Protein AF-A0A9P1A3X1-F1 (afdb_monomer_lite)

Radius of gyration: 31.45 Å; chains: 1; bounding box: 78×93×71 Å

Sequence (822 aa):
MSAAQVNGYRKKIIKDGIDKILAHDRIDEPCYKTLKKRCQQTLENVKRNEVNEIDNCISPFELAGLTKDSRLKYIGLDTIYNLIQNDEIPISTQKDVFRIADSVCSSVASGTSYPQVLLEKREMAVQMIYCSYYVHGNSLIALIRSCFSFAEIKFWGRVAQSHIDAIAGHVHKRLKEFGTQKEEDVDNEESVEESLEKNLKNVWQWDAFLVARELKEITTMHPSCPENYYWPEFIETLSEHTRILLEDLQETGVPRELLMVGLNDKNVQCNEDYSMSAMQLNGERKKIIKDGIDKILAHERIDEPCYKKLKERCQQTLENVKRNEVNEIDNCISPFELAGLTKDSRLTYIGLYTIHNLIQFDEIPISSQKDVVRIVDSVCGSVSRITSDIHAQNEFLFAVEMINRYYYVHGNSLIVLIRSCFSFAKIKCRGSVARKNINVIADHVHKRLKEFGTQKKKKKKNVDNEESGEESLEKNLKNVWQWDAFLVARELKEITTMNPSCPEESRWPEFIKNLSEHTRILLEDLQETGVPRELLMVGLNDKNVQCNEDYSTPAMQLNGKRKEIIRHGIDKILAHKRIDKPCYKTLKERCQQTLENVKRNEVNQIDNCISSFELAGLTKDSRLKYIGLSTFHELIKNETIPISCQKDVIRVVDSVCSSVASGTSNIQVQFEFLMAVQMIYCYYYVHRDSLIVLIRTCFSFAKTKCWGCLAQSHINQIADQVHTRLKEFGTRKKKNVDNEESGEESLEKNLKNVWQWDAFLVARELNEITTMHPSCPEESLWPEFIEKASENTRILLEDLQETGVPRELLIDGFENKNVNSK

Secondary structure (DSSP, 8-state):
--HHHHHHHHHHHHHHHHHHHHT-TTTTSGGGHHHHHHHHHHHHHHHHT-TTSHHHHHHHHHHHHTSS-HHHHHHHHHHHHHHHHTT-S---SHHHHHHHHHHHHHTS-TTS---HHHHHHHHHHHHHHHHHS---HHHHHHHHHHHHHHHTSTTTHHHHHHHHHHHHHHHHHHHHHHHTS----------S-S-HHHH--SHHHHHHHHHHHHHHHHHHSPPS-TT-TTHHHHHHHHHHHHHHHHHHHHHTT--HHHHHHHTT-TT----GGGS--TTTHHHHHHHHHHHHHHHHHTSTTTTSGGGHHHHHHHHHHHHHHHHT---SHHHHHHHHHHHHTSS-HHHHHHHHHHHHHHHHTT-S---SHHHHHHHHHHHHHTTTT-TT-HHHHHHHHHHHHHHHHHS---THHHHHHHHHHHHHHTSTTTHHHHHHHHHHHHHHHHHHHHHHHHHHHHH-SS----------HHHH--SHHHHHHHHHHHHHHHHHHS----TT-TTHHHHHHHHHHHHHHHHHHHHHTT--HHHHHHHTT-TT----SS----TTTHHHHHHHHHHHHHHHHHTSTTTTSGGGHHHHHHHHHHHHHHHTT-TTSHHHHHHHHHHHHTSS-HHHHHHHHHHHHHHHHTT-S---SHHHHHHHHHHHHHTTTT----HHHHHHHHHHHHHHHHHS---HHHHHHHHHHHHHHHTSTTTHHHHHHHHHHHHHHHHHHHHHHHHHHTTS----------HHHH--SHHHHHHHHHHHHHHHHHH------TT-SHHHHHHHHHHHHHHHHHHHHHTT--HHHHHHHHH-TTTT--

Foldseek 3Di:
DPPVVLLVVLLVLLLVLLVQLVPDPCCPPPVNPVLVVLSVVLNVCSVVSNCLDQCSRQVSLLVLLPDPDLSSVQSSLLSLLVCLVSVSRNDDDLVSLLVSLCSLLSSDDADDDHDPSSVVSSLSSLVSSVVRDDHADPSLLSSLVSLLSQLLPQPCVVSSLVSLLVSLVVLLVVLVVPLPPDDDDDDDPDDPPDALLVLQPDRSLVRLLVSLLSLVVSLPDDRPDPPRPCVVVSSVSSPVSSVSSLVSSVSSVRDNVNSVCSSVDLPPDPPCPVPDPVVVLLVVLLVLLLVLLVQCVPDPCCPPPVNPVLVVLSVVLNVCNVVSNCLALCSRQVSLLSLLLDLDLSSVLSSLQSLLVCLVSVSRNDDDVVSLLVLLCSLLNSLVRCLPPPSSLVSSLSSLVSSLSRHDDFDVSLLSLLVSLVSCLLPDPCVVSSLVSLLSSLVVLLVVLVVVLVVVVVVPDDDDDDDDDDDALVVLCVDRSLVRLLSSLLSLVVSLPPPDPRPDDPCPVVSSVSSPVSSVSSLVSSVSVVRDNVNSVCSSVDPQDDDDDDDDDDDDPLLVQLLVLLLVLLVQCLPDPCCPPPVNVVLVVLSVVLNVCSVVSNCLDLCSRQVSLLSQLQDPDVSSNLSSLLSLLSCLQSVNRNDRDQVSLLVSLCSLLNSCVVPDPDPSNVVSSLSSLQSSLVRDDHAQVSLLSLLVSLLVQCLPPVCVVSSLVSLLVSLVSLLVVLVVVLVVPVVDDDDDDDDDDALVVLCVDRSLVSLLSSLLSLVVSLPDDPPHDPPHCNVVSSVSSPVSSVSSLVSSVSSVRDNVNSVVSNVPPVVVPD

pLDDT: mean 74.88, std 16.47, range [24.09, 97.0]

Structure (mmCIF, N/CA/C/O backbone):
data_AF-A0A9P1A3X1-F1
#
_entry.id   AF-A0A9P1A3X1-F1
#
loop_
_atom_site.group_PDB
_atom_site.id
_atom_site.type_symbol
_atom_site.label_atom_id
_atom_site.label_alt_id
_atom_site.label_comp_id
_atom_site.label_asym_id
_atom_site.label_entity_id
_atom_site.label_seq_id
_atom_site.pdbx_PDB_ins_code
_atom_site.Cartn_x
_atom_site.Cartn_y
_atom_site.Cartn_z
_atom_site.occupancy
_atom_site.B_iso_or_equiv
_atom_site.auth_seq_id
_atom_site.auth_comp_id
_atom_site.auth_asym_id
_atom_site.auth_atom_id
_atom_site.pdbx_PDB_model_num
ATOM 1 N N . MET A 1 1 ? 24.032 46.676 -6.083 1.00 50.12 1 MET A N 1
ATOM 2 C CA . MET A 1 1 ? 24.804 46.161 -7.241 1.00 50.12 1 MET A CA 1
ATOM 3 C C . MET A 1 1 ? 23.946 46.273 -8.490 1.00 50.12 1 MET A C 1
ATOM 5 O O . MET A 1 1 ? 22.733 46.171 -8.365 1.00 50.12 1 MET A O 1
ATOM 9 N N . SER A 1 2 ? 24.520 46.511 -9.674 1.00 46.00 2 SER A N 1
ATOM 10 C CA . SER A 1 2 ? 23.724 46.462 -10.913 1.00 46.00 2 SER A CA 1
ATOM 11 C C . SER A 1 2 ? 23.340 45.011 -11.242 1.00 46.00 2 SER A C 1
ATOM 13 O O . SER A 1 2 ? 24.087 44.088 -10.918 1.00 46.00 2 SER A O 1
ATOM 15 N N . ALA A 1 3 ? 22.203 44.782 -11.909 1.00 55.75 3 ALA A N 1
ATOM 16 C CA . ALA A 1 3 ? 21.744 43.432 -12.278 1.00 55.75 3 ALA A CA 1
ATOM 17 C C . ALA A 1 3 ? 22.785 42.637 -13.102 1.00 55.75 3 ALA A C 1
ATOM 19 O O . ALA A 1 3 ? 22.862 41.412 -13.017 1.00 55.75 3 ALA A O 1
ATOM 20 N N . ALA A 1 4 ? 23.643 43.337 -13.853 1.00 56.69 4 ALA A N 1
ATOM 21 C CA . ALA A 1 4 ? 24.758 42.744 -14.589 1.00 56.69 4 ALA A CA 1
ATOM 22 C C . ALA A 1 4 ? 25.894 42.238 -13.674 1.00 56.69 4 ALA A C 1
ATOM 24 O O . ALA A 1 4 ? 26.536 41.240 -13.997 1.00 56.69 4 ALA A O 1
ATOM 25 N N . GLN A 1 5 ? 26.133 42.893 -12.532 1.00 56.44 5 GLN A N 1
ATOM 26 C CA . GLN A 1 5 ? 27.152 42.494 -11.552 1.00 56.44 5 GLN A CA 1
ATOM 27 C C . GLN A 1 5 ? 26.707 41.278 -10.725 1.00 56.44 5 GLN A C 1
ATOM 29 O O . GLN A 1 5 ? 27.501 40.356 -10.554 1.00 56.44 5 GLN A O 1
ATOM 34 N N . VAL A 1 6 ? 25.438 41.243 -10.301 1.00 59.88 6 VAL A N 1
ATOM 35 C CA . VAL A 1 6 ? 24.799 40.104 -9.600 1.00 59.88 6 VAL A CA 1
ATOM 36 C C . VAL A 1 6 ? 24.856 38.846 -10.482 1.00 59.88 6 VAL A C 1
ATOM 38 O O . VAL A 1 6 ? 25.424 37.817 -10.123 1.00 59.88 6 VAL A O 1
ATOM 41 N N . ASN A 1 7 ? 24.439 38.968 -11.748 1.00 68.81 7 ASN A N 1
ATOM 42 C CA . ASN A 1 7 ? 24.487 37.856 -12.703 1.00 68.81 7 ASN A CA 1
ATOM 43 C C . ASN A 1 7 ? 25.929 37.412 -13.056 1.00 68.81 7 ASN A C 1
ATOM 45 O O . ASN A 1 7 ? 26.152 36.282 -13.486 1.00 68.81 7 ASN A O 1
ATOM 49 N N . GLY A 1 8 ? 26.935 38.277 -12.889 1.00 77.44 8 GLY A N 1
ATOM 50 C CA . GLY A 1 8 ? 28.346 37.910 -13.054 1.00 77.44 8 GLY A CA 1
ATOM 51 C C . GLY A 1 8 ? 28.891 37.088 -11.882 1.00 77.44 8 GLY A C 1
ATOM 52 O O . GLY A 1 8 ? 29.612 36.111 -12.094 1.00 77.44 8 GLY A O 1
ATOM 53 N N . TYR A 1 9 ? 28.519 37.455 -10.655 1.00 83.38 9 TYR A N 1
ATOM 54 C CA . TYR A 1 9 ? 28.990 36.801 -9.435 1.00 83.38 9 TYR A CA 1
ATOM 55 C C . TYR A 1 9 ? 28.346 35.422 -9.241 1.00 83.38 9 TYR A C 1
ATOM 57 O O . TYR A 1 9 ? 29.058 34.433 -9.049 1.00 83.38 9 TYR A O 1
ATOM 65 N N . ARG A 1 10 ? 27.029 35.317 -9.457 1.00 87.94 10 ARG A N 1
ATOM 66 C CA . ARG A 1 10 ? 26.295 34.042 -9.499 1.00 87.94 10 ARG A CA 1
ATOM 67 C C . ARG A 1 10 ? 26.925 33.018 -10.435 1.00 87.94 10 ARG A C 1
ATOM 69 O O . ARG A 1 10 ? 27.200 31.887 -10.043 1.00 87.94 10 ARG A O 1
ATOM 76 N N . LYS A 1 11 ? 27.200 33.422 -11.680 1.00 89.38 11 LYS A N 1
ATOM 77 C CA . LYS A 1 11 ? 27.817 32.549 -12.692 1.00 89.38 11 LYS A CA 1
ATOM 78 C C . LYS A 1 11 ? 29.177 32.043 -12.259 1.00 89.38 11 LYS A C 1
ATOM 80 O O . LYS A 1 11 ? 29.507 30.897 -12.549 1.00 89.38 11 LYS A O 1
ATOM 85 N N . LYS A 1 12 ? 29.956 32.889 -11.584 1.00 92.69 12 LYS A N 1
ATOM 86 C CA . LYS A 1 12 ? 31.260 32.505 -11.057 1.00 92.69 12 LYS A CA 1
ATOM 87 C C . LYS A 1 12 ? 31.113 31.419 -9.992 1.00 92.69 12 LYS A C 1
ATOM 89 O O . LYS A 1 12 ? 31.738 30.377 -10.137 1.00 92.69 12 LYS A O 1
ATOM 94 N N . ILE A 1 13 ? 30.238 31.613 -9.001 1.00 93.12 13 ILE A N 1
ATOM 95 C CA . ILE A 1 13 ? 29.998 30.623 -7.936 1.00 93.12 13 ILE A CA 1
ATOM 96 C C . ILE A 1 13 ? 29.518 29.287 -8.525 1.00 93.12 13 ILE A C 1
ATOM 98 O O . ILE A 1 13 ? 30.076 28.239 -8.201 1.00 93.12 13 ILE A O 1
ATOM 102 N N . ILE A 1 14 ? 28.531 29.321 -9.431 1.00 93.00 14 ILE A N 1
ATOM 103 C CA . ILE A 1 14 ? 27.992 28.113 -10.078 1.00 93.00 14 ILE A CA 1
ATOM 104 C C . ILE A 1 14 ? 29.082 27.397 -10.879 1.00 93.00 14 ILE A C 1
ATOM 106 O O . ILE A 1 14 ? 29.247 26.183 -10.761 1.00 93.00 14 ILE A O 1
ATOM 110 N N . LYS A 1 15 ? 29.839 28.136 -11.696 1.00 94.50 15 LYS A N 1
ATOM 111 C CA . LYS A 1 15 ? 30.902 27.559 -12.517 1.00 94.50 15 LYS A CA 1
ATOM 112 C C . LYS A 1 15 ? 31.989 26.926 -11.648 1.00 94.50 15 LYS A C 1
ATOM 114 O O . LYS A 1 15 ? 32.331 25.775 -11.885 1.00 94.50 15 LYS A O 1
ATOM 119 N N . ASP A 1 16 ? 32.464 27.631 -10.623 1.00 95.62 16 ASP A N 1
ATOM 120 C CA . ASP A 1 16 ? 33.500 27.131 -9.714 1.00 95.62 16 ASP A CA 1
ATOM 121 C C . ASP A 1 16 ? 33.034 25.854 -8.986 1.00 95.62 16 ASP A C 1
ATOM 123 O O . ASP A 1 16 ? 33.806 24.906 -8.828 1.00 95.62 16 ASP A O 1
ATOM 127 N N . GLY A 1 17 ? 31.762 25.793 -8.573 1.00 95.19 17 GLY A N 1
ATOM 128 C CA . GLY A 1 17 ? 31.162 24.596 -7.980 1.00 95.19 17 GLY A CA 1
ATOM 129 C C . GLY A 1 17 ? 31.076 23.420 -8.959 1.00 95.19 17 GLY A C 1
ATOM 130 O O . GLY A 1 17 ? 31.437 22.295 -8.610 1.00 95.19 17 GLY A O 1
ATOM 131 N N . ILE A 1 18 ? 30.644 23.664 -10.200 1.00 96.62 18 ILE A N 1
ATOM 132 C CA . ILE A 1 18 ? 30.558 22.616 -11.226 1.00 96.62 18 ILE A CA 1
ATOM 133 C C . ILE A 1 18 ? 31.945 22.113 -11.627 1.00 96.62 18 ILE A C 1
ATOM 135 O O . ILE A 1 18 ? 32.131 20.903 -11.740 1.00 96.62 18 ILE A O 1
ATOM 139 N N . ASP A 1 19 ? 32.919 23.004 -11.802 1.00 95.81 19 ASP A N 1
ATOM 140 C CA . ASP A 1 19 ? 34.289 22.632 -12.159 1.00 95.81 19 ASP A CA 1
ATOM 141 C C . ASP A 1 19 ? 34.898 21.727 -11.071 1.00 95.81 19 ASP A C 1
ATOM 143 O O . ASP A 1 19 ? 35.532 20.720 -11.388 1.00 95.81 19 ASP A O 1
ATOM 147 N N . LYS A 1 20 ? 34.615 21.994 -9.786 1.00 97.00 20 LYS A N 1
ATOM 148 C CA . LYS A 1 20 ? 35.000 21.110 -8.669 1.00 97.00 20 LYS A CA 1
ATOM 149 C C . LYS A 1 20 ? 34.317 19.735 -8.726 1.00 97.00 20 LYS A C 1
ATOM 151 O O . LYS A 1 20 ? 34.968 18.740 -8.415 1.00 97.00 20 LYS A O 1
ATOM 156 N N . ILE A 1 21 ? 33.037 19.661 -9.107 1.00 96.00 21 ILE A N 1
ATOM 157 C CA . ILE A 1 21 ? 32.313 18.382 -9.264 1.00 96.00 21 ILE A CA 1
ATOM 158 C C . ILE A 1 21 ? 32.869 17.586 -10.450 1.00 96.00 21 ILE A C 1
ATOM 160 O O . ILE A 1 21 ? 33.109 16.388 -10.332 1.00 96.00 21 ILE A O 1
ATOM 164 N N . LEU A 1 22 ? 33.094 18.239 -11.592 1.00 95.31 22 LEU A N 1
ATOM 165 C CA . LEU A 1 22 ? 33.603 17.596 -12.807 1.00 95.31 22 LEU A CA 1
ATOM 166 C C . LEU A 1 22 ? 35.081 17.201 -12.705 1.00 95.31 22 LEU A C 1
ATOM 168 O O . LEU A 1 22 ? 35.509 16.300 -13.418 1.00 95.31 22 LEU A O 1
ATOM 172 N N . ALA A 1 23 ? 35.850 17.836 -11.821 1.00 95.19 23 ALA A N 1
ATOM 173 C CA . ALA A 1 23 ? 37.216 17.432 -11.497 1.00 95.19 23 ALA A CA 1
ATOM 174 C C . ALA A 1 23 ? 37.287 16.268 -10.489 1.00 95.19 23 ALA A C 1
ATOM 176 O O . ALA A 1 23 ? 38.384 15.826 -10.144 1.00 95.19 23 ALA A O 1
ATOM 177 N N . HIS A 1 24 ? 36.148 15.787 -9.981 1.00 94.94 24 HIS A N 1
ATOM 178 C CA . HIS A 1 24 ? 36.115 14.660 -9.059 1.00 94.94 24 HIS A CA 1
ATOM 179 C C . HIS A 1 24 ? 36.510 13.369 -9.790 1.00 94.94 24 HIS A C 1
ATOM 181 O O . HIS A 1 24 ? 35.921 13.014 -10.805 1.00 94.94 24 HIS A O 1
ATOM 187 N N . ASP A 1 25 ? 37.483 12.642 -9.246 1.00 92.00 25 ASP A N 1
ATOM 188 C CA . ASP A 1 25 ? 38.091 11.426 -9.812 1.00 92.00 25 ASP A CA 1
ATOM 189 C C . ASP A 1 25 ? 37.080 10.342 -10.215 1.00 92.00 25 ASP A C 1
ATOM 191 O O . ASP A 1 25 ? 37.254 9.642 -11.209 1.00 92.00 25 ASP A O 1
ATOM 195 N N . ARG A 1 26 ? 35.993 10.232 -9.455 1.00 91.44 26 ARG A N 1
ATOM 196 C CA . ARG A 1 26 ? 34.930 9.247 -9.679 1.00 91.44 26 ARG A CA 1
ATOM 197 C C . ARG A 1 26 ? 33.787 9.720 -10.575 1.00 91.44 26 ARG A C 1
ATOM 199 O O . ARG A 1 26 ? 32.879 8.937 -10.820 1.00 91.44 26 ARG A O 1
ATOM 206 N N . ILE A 1 27 ? 33.784 10.961 -11.073 1.00 93.94 27 ILE A N 1
ATOM 207 C CA . ILE A 1 27 ? 32.620 11.541 -11.778 1.00 93.94 27 ILE A CA 1
ATOM 208 C C . ILE A 1 27 ? 32.219 10.778 -13.055 1.00 93.94 27 ILE A C 1
ATOM 210 O O . ILE A 1 27 ? 31.082 10.886 -13.517 1.00 93.94 27 ILE A O 1
ATOM 214 N N . ASP A 1 28 ? 33.145 9.997 -13.616 1.00 93.12 28 ASP A N 1
ATOM 215 C CA . ASP A 1 28 ? 32.935 9.154 -14.794 1.00 93.12 28 ASP A CA 1
ATOM 216 C C . ASP A 1 28 ? 32.277 7.800 -14.484 1.00 93.12 28 ASP A C 1
ATOM 218 O O . ASP A 1 28 ? 31.890 7.079 -15.408 1.00 93.12 28 ASP A O 1
ATOM 222 N N . GLU A 1 29 ? 32.103 7.445 -13.207 1.00 92.75 29 GLU A N 1
ATOM 223 C CA . GLU A 1 29 ? 31.416 6.213 -12.827 1.00 92.75 29 GLU A CA 1
ATOM 224 C C . GLU A 1 29 ? 29.934 6.240 -13.260 1.00 92.75 29 GLU A C 1
ATOM 226 O O . GLU A 1 29 ? 29.262 7.275 -13.163 1.00 92.75 29 GLU A O 1
ATOM 231 N N . PRO A 1 30 ? 29.358 5.090 -13.673 1.00 90.06 30 PRO A N 1
ATOM 232 C CA . PRO A 1 30 ? 27.966 5.015 -14.124 1.00 90.06 30 PRO A CA 1
ATOM 233 C C . PRO A 1 30 ? 26.943 5.569 -13.123 1.00 90.06 30 PRO A C 1
ATOM 235 O O . PRO A 1 30 ? 25.922 6.126 -13.528 1.00 90.06 30 PRO A O 1
ATOM 238 N N . CYS A 1 31 ? 27.222 5.454 -11.821 1.00 86.00 31 CYS A N 1
ATOM 239 C CA . CYS A 1 31 ? 26.360 5.950 -10.749 1.00 86.00 31 CYS A CA 1
ATOM 240 C C . CYS A 1 31 ? 26.256 7.487 -10.701 1.00 86.00 31 CYS A C 1
ATOM 242 O O . CYS A 1 31 ? 25.261 7.996 -10.188 1.00 86.00 31 CYS A O 1
ATOM 244 N N . TYR A 1 32 ? 27.208 8.227 -11.285 1.00 93.25 32 TYR A N 1
ATOM 245 C CA . TYR A 1 32 ? 27.204 9.696 -11.330 1.00 93.25 32 TYR A CA 1
ATOM 246 C C . TYR A 1 32 ? 26.854 10.272 -12.706 1.00 93.25 32 TYR A C 1
ATOM 248 O O . TYR A 1 32 ? 26.871 11.490 -12.890 1.00 93.25 32 TYR A O 1
ATOM 256 N N . LYS A 1 33 ? 26.453 9.431 -13.669 1.00 92.56 33 LYS A N 1
ATOM 257 C CA . LYS A 1 33 ? 26.091 9.854 -15.033 1.00 92.56 33 LYS A CA 1
ATOM 258 C C . LYS A 1 33 ? 25.060 10.991 -15.055 1.00 92.56 33 LYS A C 1
ATOM 260 O O . LYS A 1 33 ? 25.196 11.929 -15.841 1.00 92.56 33 LYS A O 1
ATOM 265 N N . THR A 1 34 ? 24.046 10.928 -14.190 1.00 92.56 34 THR A N 1
ATOM 266 C CA . THR A 1 34 ? 23.002 11.963 -14.082 1.00 92.56 34 THR A CA 1
ATOM 267 C C . THR A 1 34 ? 23.560 13.282 -13.553 1.00 92.56 34 THR A C 1
ATOM 269 O O . THR A 1 34 ? 23.289 14.330 -14.136 1.00 92.56 34 THR A O 1
ATOM 272 N N . LEU A 1 35 ? 24.388 13.229 -12.503 1.00 94.06 35 LEU A N 1
ATOM 273 C CA . LEU A 1 35 ? 25.061 14.399 -11.937 1.00 94.06 35 LEU A CA 1
ATOM 274 C C . LEU A 1 35 ? 25.968 15.058 -12.984 1.00 94.06 35 LEU A C 1
ATOM 276 O O . LEU A 1 35 ? 25.826 16.247 -13.260 1.00 94.06 35 LEU A O 1
ATOM 280 N N . LYS A 1 36 ? 26.816 14.269 -13.655 1.00 95.25 36 LYS A N 1
ATOM 281 C CA . LYS A 1 36 ? 27.707 14.745 -14.720 1.00 95.25 36 LYS A CA 1
ATOM 282 C C . LYS A 1 36 ? 26.936 15.420 -15.858 1.00 95.25 36 LYS A C 1
ATOM 284 O O . LYS A 1 36 ? 27.291 16.523 -16.272 1.00 95.25 36 LYS A O 1
ATOM 289 N N . LYS A 1 37 ? 25.851 14.795 -16.336 1.00 95.06 37 LYS A N 1
ATOM 290 C CA . LYS A 1 37 ? 24.988 15.366 -17.383 1.00 95.06 37 LYS A CA 1
ATOM 291 C C . LYS A 1 37 ? 24.375 16.698 -16.937 1.00 95.06 37 LYS A C 1
ATOM 293 O O . LYS A 1 37 ? 24.366 17.652 -17.713 1.00 95.06 37 LYS A O 1
ATOM 298 N N . ARG A 1 38 ? 23.894 16.787 -15.692 1.00 95.25 38 ARG A N 1
ATOM 299 C CA . ARG A 1 38 ? 23.286 18.013 -15.152 1.00 95.25 38 ARG A CA 1
ATOM 300 C C . ARG A 1 38 ? 24.310 19.137 -14.970 1.00 95.25 38 ARG A C 1
ATOM 302 O O . ARG A 1 38 ? 24.005 20.282 -15.298 1.00 95.25 38 ARG A O 1
ATOM 309 N N . CYS A 1 39 ? 25.529 18.817 -14.534 1.00 95.38 39 CYS A N 1
ATOM 310 C CA . CYS A 1 39 ? 26.660 19.746 -14.490 1.00 95.38 39 CYS A CA 1
ATOM 311 C C . CYS A 1 39 ? 26.983 20.325 -15.877 1.00 95.38 39 CYS A C 1
ATOM 313 O O . CYS A 1 39 ? 27.093 21.539 -16.027 1.00 95.38 39 CYS A O 1
ATOM 315 N N . GLN A 1 40 ? 27.074 19.476 -16.906 1.00 94.44 40 GLN A N 1
ATOM 316 C CA . GLN A 1 40 ? 27.351 19.910 -18.282 1.00 94.44 40 GLN A CA 1
ATOM 317 C C . GLN A 1 40 ? 26.243 20.813 -18.839 1.00 94.44 40 GLN A C 1
ATOM 319 O O . GLN A 1 40 ? 26.537 21.881 -19.370 1.00 94.44 40 GLN A O 1
ATOM 324 N N . GLN A 1 41 ? 24.978 20.430 -18.643 1.00 93.38 41 GLN A N 1
ATOM 325 C CA . GLN A 1 41 ? 23.829 21.250 -19.033 1.00 93.38 41 GLN A CA 1
ATOM 326 C C . GLN A 1 41 ? 23.852 22.618 -18.336 1.00 93.38 41 GLN A C 1
ATOM 328 O O . GLN A 1 41 ? 23.628 23.650 -18.959 1.00 93.38 41 GLN A O 1
ATOM 333 N N . THR A 1 42 ? 24.178 22.644 -17.045 1.00 91.56 42 THR A N 1
ATOM 334 C CA . THR A 1 42 ? 24.208 23.894 -16.281 1.00 91.56 42 THR A CA 1
ATOM 335 C C . THR A 1 42 ? 25.356 24.805 -16.721 1.00 91.56 42 THR A C 1
ATOM 337 O O . THR A 1 42 ? 25.174 26.016 -16.800 1.00 91.56 42 THR A O 1
ATOM 340 N N . LEU A 1 43 ? 26.513 24.256 -17.110 1.00 91.81 43 LEU A N 1
ATOM 341 C CA . LEU A 1 43 ? 27.590 25.043 -17.728 1.00 91.81 43 LEU A CA 1
ATOM 342 C C . LEU A 1 43 ? 27.174 25.667 -19.066 1.00 91.81 43 LEU A C 1
ATOM 344 O O . LEU A 1 43 ? 27.592 26.786 -19.372 1.00 91.81 43 LEU A O 1
ATOM 348 N N . GLU A 1 44 ? 26.367 24.974 -19.872 1.00 91.12 44 GLU A N 1
ATOM 349 C CA . GLU A 1 44 ? 25.795 25.557 -21.091 1.00 91.12 44 GLU A CA 1
ATOM 350 C C . GLU A 1 44 ? 24.843 26.711 -20.760 1.00 91.12 44 GLU A C 1
ATOM 352 O O . GLU A 1 44 ? 24.956 27.779 -21.363 1.00 91.12 44 GLU A O 1
ATOM 357 N N . ASN A 1 45 ? 23.998 26.552 -19.740 1.00 89.06 45 ASN A N 1
ATOM 358 C CA . ASN A 1 45 ? 23.092 27.605 -19.276 1.00 89.06 45 ASN A CA 1
ATOM 359 C C . ASN A 1 45 ? 23.862 28.816 -18.718 1.00 89.06 45 ASN A C 1
ATOM 361 O O . ASN A 1 45 ? 23.517 29.960 -19.014 1.00 89.06 45 ASN A O 1
ATOM 365 N N . VAL A 1 46 ? 24.964 28.596 -17.987 1.00 89.00 46 VAL A N 1
ATOM 366 C CA . VAL A 1 46 ? 25.878 29.663 -17.533 1.00 89.00 46 VAL A CA 1
ATOM 367 C C . VAL A 1 46 ? 26.420 30.457 -18.727 1.00 89.00 46 VAL A C 1
ATOM 369 O O . VAL A 1 46 ? 26.419 31.688 -18.682 1.00 89.00 46 VAL A O 1
ATOM 372 N N . LYS A 1 47 ? 26.834 29.778 -19.810 1.00 88.19 47 LYS A N 1
ATOM 373 C CA . LYS A 1 47 ? 27.318 30.427 -21.046 1.00 88.19 47 LYS A CA 1
ATOM 374 C C . LYS A 1 47 ? 26.220 31.210 -21.769 1.00 88.19 47 LYS A C 1
ATOM 376 O O . LYS A 1 47 ? 26.509 32.260 -22.334 1.00 88.19 47 LYS A O 1
ATOM 381 N N . ARG A 1 48 ? 24.980 30.712 -21.749 1.00 86.31 48 ARG A N 1
ATOM 382 C CA . ARG A 1 48 ? 23.806 31.358 -22.366 1.00 86.31 48 ARG A CA 1
ATOM 383 C C . ARG A 1 48 ? 23.169 32.449 -21.501 1.00 86.31 48 ARG A C 1
ATOM 385 O O . ARG A 1 48 ? 22.271 33.134 -21.966 1.00 86.31 48 ARG A O 1
ATOM 392 N N . ASN A 1 49 ? 23.663 32.661 -20.279 1.00 82.69 49 ASN A N 1
ATOM 393 C CA . ASN A 1 49 ? 23.071 33.551 -19.274 1.00 82.69 49 ASN A CA 1
ATOM 394 C C . ASN A 1 49 ? 21.672 33.118 -18.782 1.00 82.69 49 ASN A C 1
ATOM 396 O O . ASN A 1 49 ? 20.907 33.950 -18.304 1.00 82.69 49 ASN A O 1
ATOM 400 N N . GLU A 1 50 ? 21.371 31.820 -18.825 1.00 83.00 50 GLU A N 1
ATOM 401 C CA . GLU A 1 50 ? 20.080 31.202 -18.474 1.00 83.00 50 GLU A CA 1
ATOM 402 C C . GLU A 1 50 ? 20.056 30.649 -17.027 1.00 83.00 50 GLU A C 1
ATOM 404 O O . GLU A 1 50 ? 19.348 29.696 -16.709 1.00 83.00 50 GLU A O 1
ATOM 409 N N . VAL A 1 51 ? 20.837 31.246 -16.116 1.00 79.44 51 VAL A N 1
ATOM 410 C CA . VAL A 1 51 ? 20.910 30.867 -14.680 1.00 79.44 51 VAL A CA 1
ATOM 411 C C . VAL A 1 51 ? 20.000 31.716 -13.782 1.00 79.44 51 VAL A C 1
ATOM 413 O O . VAL A 1 51 ? 20.235 31.871 -12.583 1.00 79.44 51 VAL A O 1
ATOM 416 N N . ASN A 1 52 ? 18.970 32.312 -14.378 1.00 78.50 52 ASN A N 1
ATOM 417 C CA . ASN A 1 52 ? 17.967 33.098 -13.658 1.00 78.50 52 ASN A CA 1
ATOM 418 C C . ASN A 1 52 ? 16.836 32.227 -13.099 1.00 78.50 52 ASN A C 1
ATOM 420 O O . ASN A 1 52 ? 16.047 32.709 -12.298 1.00 78.50 52 ASN A O 1
ATOM 424 N N . GLU A 1 53 ? 16.778 30.956 -13.493 1.00 81.69 53 GLU A N 1
ATOM 425 C CA . GLU A 1 53 ? 15.865 29.963 -12.937 1.00 81.69 53 GLU A CA 1
ATOM 426 C C . GLU A 1 53 ? 16.581 29.146 -11.864 1.00 81.69 53 GLU A C 1
ATOM 428 O O . GLU A 1 53 ? 17.723 28.715 -12.061 1.00 81.69 53 GLU A O 1
ATOM 433 N N . ILE A 1 54 ? 15.898 28.887 -10.748 1.00 81.06 54 ILE A N 1
ATOM 434 C CA . ILE A 1 54 ? 16.456 28.128 -9.626 1.00 81.06 54 ILE A CA 1
ATOM 435 C C . ILE A 1 54 ? 16.941 26.735 -10.052 1.00 81.06 54 ILE A C 1
ATOM 437 O O . ILE A 1 54 ? 18.030 26.322 -9.661 1.00 81.06 54 ILE A O 1
ATOM 441 N N . ASP A 1 55 ? 16.219 26.052 -10.947 1.00 82.94 55 ASP A N 1
ATOM 442 C CA . ASP A 1 55 ? 16.607 24.741 -11.486 1.00 82.94 55 ASP A CA 1
ATOM 443 C C . ASP A 1 55 ? 17.962 24.772 -12.197 1.00 82.94 55 ASP A C 1
ATOM 445 O O . ASP A 1 55 ? 18.777 23.856 -12.067 1.00 82.94 55 ASP A O 1
ATOM 449 N N . ASN A 1 56 ? 18.228 25.843 -12.937 1.00 82.38 56 ASN A N 1
ATOM 450 C CA . ASN A 1 56 ? 19.489 26.025 -13.645 1.00 82.38 56 ASN A CA 1
ATOM 451 C C . ASN A 1 56 ? 20.586 26.576 -12.722 1.00 82.38 56 ASN A C 1
ATOM 453 O O . ASN A 1 56 ? 21.731 26.687 -13.146 1.00 82.38 56 ASN A O 1
ATOM 457 N N . CYS A 1 57 ? 20.253 26.927 -11.479 1.00 84.12 57 CYS A N 1
ATOM 458 C CA . CYS A 1 57 ? 21.180 27.454 -10.486 1.00 84.12 57 CYS A CA 1
ATOM 459 C C . CYS A 1 57 ? 21.649 26.362 -9.513 1.00 84.12 57 CYS A C 1
ATOM 461 O O . CYS A 1 57 ? 22.853 26.175 -9.348 1.00 84.12 57 CYS A O 1
ATOM 463 N N . ILE A 1 58 ? 20.722 25.611 -8.902 1.00 89.88 58 ILE A N 1
ATOM 464 C CA . ILE A 1 58 ? 21.037 24.750 -7.749 1.00 89.88 58 ILE A CA 1
ATOM 465 C C . ILE A 1 58 ? 21.000 23.243 -8.032 1.00 89.88 58 ILE A C 1
ATOM 467 O O . ILE A 1 58 ? 21.680 22.493 -7.335 1.00 89.88 58 ILE A O 1
ATOM 471 N N . SER A 1 59 ? 20.297 22.769 -9.072 1.00 90.75 59 SER A N 1
ATOM 472 C CA . SER A 1 59 ? 20.087 21.323 -9.292 1.00 90.75 59 SER A CA 1
ATOM 473 C C . SER A 1 59 ? 21.347 20.445 -9.348 1.00 90.75 59 SER A C 1
ATOM 475 O O . SER A 1 59 ? 21.298 19.324 -8.840 1.00 90.75 59 SER A O 1
ATOM 477 N N . PRO A 1 60 ? 22.481 20.865 -9.949 1.00 93.44 60 PRO A N 1
ATOM 478 C CA . PRO A 1 60 ? 23.711 20.071 -9.885 1.00 93.44 60 PRO A CA 1
ATOM 479 C C . PRO A 1 60 ? 24.200 19.851 -8.449 1.00 93.44 60 PRO A C 1
ATOM 481 O O . PRO A 1 60 ? 24.729 18.789 -8.130 1.00 93.44 60 PRO A O 1
ATOM 484 N N . PHE A 1 61 ? 24.014 20.844 -7.582 1.00 94.31 61 PHE A N 1
ATOM 485 C CA . PHE A 1 61 ? 24.485 20.828 -6.201 1.00 94.31 61 PHE A CA 1
ATOM 486 C C . PHE A 1 61 ? 23.548 20.034 -5.290 1.00 94.31 61 PHE A C 1
ATOM 488 O O . PHE A 1 61 ? 24.032 19.304 -4.428 1.00 94.31 61 PHE A O 1
ATOM 495 N N . GLU A 1 62 ? 22.238 20.076 -5.551 1.00 89.94 62 GLU A N 1
ATOM 496 C CA . GLU A 1 62 ? 21.257 19.190 -4.908 1.00 89.94 62 GLU A CA 1
ATOM 497 C C . GLU A 1 62 ? 21.593 17.721 -5.197 1.00 89.94 62 GLU A C 1
ATOM 499 O O . GLU A 1 62 ? 21.735 16.904 -4.288 1.00 89.94 62 GLU A O 1
ATOM 504 N N . LEU A 1 63 ? 21.828 17.388 -6.474 1.00 89.44 63 LEU A N 1
ATOM 505 C CA . LEU A 1 63 ? 22.222 16.038 -6.881 1.00 89.44 63 LEU A CA 1
ATOM 506 C C . LEU A 1 63 ? 23.557 15.611 -6.262 1.00 89.44 63 LEU A C 1
ATOM 508 O O . LEU A 1 63 ? 23.703 14.447 -5.894 1.00 89.44 63 LEU A O 1
ATOM 512 N N . ALA A 1 64 ? 24.517 16.532 -6.125 1.00 89.88 64 ALA A N 1
ATOM 513 C CA . ALA A 1 64 ? 25.778 16.268 -5.437 1.00 89.88 64 ALA A CA 1
ATOM 514 C C . ALA A 1 64 ? 25.559 15.967 -3.940 1.00 89.88 64 ALA A C 1
ATOM 516 O O . ALA A 1 64 ? 26.158 15.026 -3.411 1.00 89.88 64 ALA A O 1
ATOM 517 N N . GLY A 1 65 ? 24.644 16.691 -3.283 1.00 83.62 65 GLY A N 1
ATOM 518 C CA . GLY A 1 65 ? 24.221 16.477 -1.893 1.00 83.62 65 GLY A CA 1
ATOM 519 C C . GLY A 1 65 ? 23.557 15.117 -1.629 1.00 83.62 65 GLY A C 1
ATOM 520 O O . GLY A 1 65 ? 23.676 14.578 -0.529 1.00 83.62 65 GLY A O 1
ATOM 521 N N . LEU A 1 66 ? 22.934 14.518 -2.648 1.00 83.62 66 LEU A N 1
ATOM 522 C CA . LEU A 1 66 ? 22.292 13.197 -2.573 1.00 83.62 66 LEU A CA 1
ATOM 523 C C . LEU A 1 66 ? 23.242 12.019 -2.853 1.00 83.62 66 LEU A C 1
ATOM 525 O O . LEU A 1 66 ? 22.853 10.855 -2.728 1.00 83.62 66 LEU A O 1
ATOM 529 N N . THR A 1 67 ? 24.490 12.282 -3.248 1.00 85.81 67 THR A N 1
ATOM 530 C CA . THR A 1 67 ? 25.463 11.212 -3.520 1.00 85.81 67 THR A CA 1
ATOM 531 C C . THR A 1 67 ? 25.886 10.486 -2.242 1.00 85.81 67 THR A C 1
ATOM 533 O O . THR A 1 67 ? 25.723 10.994 -1.143 1.00 85.81 67 THR A O 1
ATOM 536 N N . LYS A 1 68 ? 26.482 9.291 -2.346 1.00 82.81 68 LYS A N 1
ATOM 537 C CA . LYS A 1 68 ? 27.123 8.634 -1.186 1.00 82.81 68 LYS A CA 1
ATOM 538 C C . LYS A 1 68 ? 28.533 9.177 -0.900 1.00 82.81 68 LYS A C 1
ATOM 540 O O . LYS A 1 68 ? 29.142 8.778 0.088 1.00 82.81 68 LYS A O 1
ATOM 545 N N . ASP A 1 69 ? 29.055 10.055 -1.755 1.00 86.88 69 ASP A N 1
ATOM 546 C CA . ASP A 1 69 ? 30.421 10.560 -1.674 1.00 86.88 69 ASP A CA 1
ATOM 547 C C . ASP A 1 69 ? 30.477 11.853 -0.852 1.00 86.88 69 ASP A C 1
ATOM 549 O O . ASP A 1 69 ? 29.921 12.884 -1.230 1.00 86.88 69 ASP A O 1
ATOM 553 N N . SER A 1 70 ? 31.164 11.811 0.291 1.00 84.75 70 SER A N 1
ATOM 554 C CA . SER A 1 70 ? 31.249 12.949 1.210 1.00 84.75 70 SER A CA 1
ATOM 555 C C . SER A 1 70 ? 31.881 14.193 0.587 1.00 84.75 70 SER A C 1
ATOM 557 O O . SER A 1 70 ? 31.553 15.305 0.999 1.00 84.75 70 SER A O 1
ATOM 559 N N . ARG A 1 71 ? 32.781 14.034 -0.391 1.00 87.69 71 ARG A N 1
ATOM 560 C CA . ARG A 1 71 ? 33.457 15.161 -1.039 1.00 87.69 71 ARG A CA 1
ATOM 561 C C . ARG A 1 71 ? 32.539 15.834 -2.053 1.00 87.69 71 ARG A C 1
ATOM 563 O O . ARG A 1 71 ? 32.474 17.060 -2.068 1.00 87.69 71 ARG A O 1
ATOM 570 N N . LEU A 1 72 ? 31.778 15.060 -2.828 1.00 90.12 72 LEU A N 1
ATOM 571 C CA . LEU A 1 72 ? 30.733 15.608 -3.702 1.00 90.12 72 LEU A CA 1
ATOM 572 C C . LEU A 1 72 ? 29.626 16.298 -2.896 1.00 90.12 72 LEU A C 1
ATOM 574 O O . LEU A 1 72 ? 29.252 17.421 -3.235 1.00 90.12 72 LEU A O 1
ATOM 578 N N . LYS A 1 73 ? 29.175 15.694 -1.786 1.00 90.19 73 LYS A N 1
ATOM 579 C CA . LYS A 1 73 ? 28.226 16.336 -0.860 1.00 90.19 73 LYS A CA 1
ATOM 580 C C . LYS A 1 73 ? 28.739 17.677 -0.350 1.00 90.19 73 LYS A C 1
ATOM 582 O O . LYS A 1 73 ? 28.008 18.664 -0.379 1.00 90.19 73 LYS A O 1
ATOM 587 N N . TYR A 1 74 ? 29.999 17.713 0.087 1.00 89.19 74 TYR A N 1
ATOM 588 C CA . TYR A 1 74 ? 30.622 18.934 0.588 1.00 89.19 74 TYR A CA 1
ATOM 589 C C . TYR A 1 74 ? 30.657 20.023 -0.480 1.00 89.19 74 TYR A C 1
ATOM 591 O O . TYR A 1 74 ? 30.273 21.151 -0.201 1.00 89.19 74 TYR A O 1
ATOM 599 N N . ILE A 1 75 ? 31.064 19.692 -1.709 1.00 91.75 75 ILE A N 1
ATOM 600 C CA . ILE A 1 75 ? 31.099 20.659 -2.815 1.00 91.75 75 ILE A CA 1
ATOM 601 C C . ILE A 1 75 ? 29.691 21.195 -3.118 1.00 91.75 75 ILE A C 1
ATOM 603 O O . ILE A 1 75 ? 29.533 22.399 -3.323 1.00 91.75 75 ILE A O 1
ATOM 607 N N . GLY A 1 76 ? 28.674 20.326 -3.115 1.00 92.06 76 GLY A N 1
ATOM 608 C CA . GLY A 1 76 ? 27.278 20.724 -3.304 1.00 92.06 76 GLY A CA 1
ATOM 609 C C . GLY A 1 76 ? 26.806 21.710 -2.232 1.00 92.06 76 GLY A C 1
ATOM 610 O O . GLY A 1 76 ? 26.370 22.813 -2.557 1.00 92.06 76 GLY A O 1
ATOM 611 N N . LEU A 1 77 ? 26.973 21.352 -0.957 1.00 90.19 77 LEU A N 1
ATOM 612 C CA . LEU A 1 77 ? 26.587 22.200 0.175 1.00 90.19 77 LEU A CA 1
ATOM 613 C C . LEU A 1 77 ? 27.373 23.504 0.249 1.00 90.19 77 LEU A C 1
ATOM 615 O O . LEU A 1 77 ? 26.783 24.549 0.491 1.00 90.19 77 LEU A O 1
ATOM 619 N N . ASP A 1 78 ? 28.686 23.462 0.023 1.00 91.88 78 ASP A N 1
ATOM 620 C CA . ASP A 1 78 ? 29.534 24.653 0.012 1.00 91.88 78 ASP A CA 1
ATOM 621 C C . ASP A 1 78 ? 29.073 25.639 -1.060 1.00 91.88 78 ASP A C 1
ATOM 623 O O . ASP A 1 78 ? 28.992 26.840 -0.814 1.00 91.88 78 ASP A O 1
ATOM 627 N N . THR A 1 79 ? 28.698 25.129 -2.233 1.00 93.12 79 THR A N 1
ATOM 628 C CA . THR A 1 79 ? 28.221 25.976 -3.326 1.00 93.12 79 THR A CA 1
ATOM 629 C C . THR A 1 79 ? 26.844 26.564 -3.024 1.00 93.12 79 THR A C 1
ATOM 631 O O . THR A 1 79 ? 26.665 27.766 -3.204 1.00 93.12 79 THR A O 1
ATOM 634 N N . ILE A 1 80 ? 25.900 25.770 -2.500 1.00 91.50 80 ILE A N 1
ATOM 635 C CA . ILE A 1 80 ? 24.581 26.270 -2.069 1.00 91.50 80 ILE A CA 1
ATOM 636 C C . ILE A 1 80 ? 24.743 27.323 -0.968 1.00 91.50 80 ILE A C 1
ATOM 638 O O . ILE A 1 80 ? 24.198 28.414 -1.090 1.00 91.50 80 ILE A O 1
ATOM 642 N N . TYR A 1 81 ? 25.557 27.051 0.053 1.00 90.69 81 TYR A N 1
ATOM 643 C CA . TYR A 1 81 ? 25.877 28.008 1.111 1.00 90.69 81 TYR A CA 1
ATOM 644 C C . TYR A 1 81 ? 26.418 29.327 0.548 1.00 90.69 81 TYR A C 1
ATOM 646 O O . TYR A 1 81 ? 25.929 30.392 0.911 1.00 90.69 81 TYR A O 1
ATOM 654 N N . ASN A 1 82 ? 27.392 29.272 -0.366 1.00 90.06 82 ASN A N 1
ATOM 655 C CA . ASN A 1 82 ? 27.972 30.476 -0.962 1.00 90.06 82 ASN A CA 1
ATOM 656 C C . ASN A 1 82 ? 26.943 31.243 -1.807 1.00 90.06 82 ASN A C 1
ATOM 658 O O . ASN A 1 82 ? 26.987 32.470 -1.848 1.00 90.06 82 ASN A O 1
ATOM 662 N N . LEU A 1 83 ? 26.006 30.553 -2.462 1.00 90.12 83 LEU A N 1
ATOM 663 C CA . LEU A 1 83 ? 24.911 31.208 -3.175 1.00 90.12 83 LEU A CA 1
ATOM 664 C C . LEU A 1 83 ? 23.937 31.899 -2.208 1.00 90.12 83 LEU A C 1
ATOM 666 O O . LEU A 1 83 ? 23.556 33.035 -2.470 1.00 90.12 83 LEU A O 1
ATOM 670 N N . ILE A 1 84 ? 23.584 31.269 -1.081 1.00 87.50 84 ILE A N 1
ATOM 671 C CA . ILE A 1 84 ? 22.708 31.868 -0.057 1.00 87.50 84 ILE A CA 1
ATOM 672 C C . ILE A 1 84 ? 23.390 33.069 0.600 1.00 87.50 84 ILE A C 1
ATOM 674 O O . ILE A 1 84 ? 22.801 34.140 0.710 1.00 87.50 84 ILE A O 1
ATOM 678 N N . GLN A 1 85 ? 24.652 32.907 1.005 1.00 86.50 85 GLN A N 1
ATOM 679 C CA . GLN A 1 85 ? 25.410 33.931 1.721 1.00 86.50 85 GLN A CA 1
ATOM 680 C C . GLN A 1 85 ? 25.532 35.237 0.927 1.00 86.50 85 GLN A C 1
ATOM 682 O O . GLN A 1 85 ? 25.597 36.312 1.519 1.00 86.50 85 GLN A O 1
ATOM 687 N N . ASN A 1 86 ? 25.565 35.140 -0.401 1.00 84.56 86 ASN A N 1
ATOM 688 C CA . ASN A 1 86 ? 25.684 36.288 -1.294 1.00 84.56 86 ASN A CA 1
ATOM 689 C C . ASN A 1 86 ? 24.341 36.724 -1.905 1.00 84.56 86 ASN A C 1
ATOM 691 O O . ASN A 1 86 ? 24.345 37.587 -2.775 1.00 84.56 86 ASN A O 1
ATOM 695 N N . ASP A 1 87 ? 23.219 36.145 -1.462 1.00 83.88 87 ASP A N 1
ATOM 696 C CA . ASP A 1 87 ? 21.872 36.402 -1.994 1.00 83.88 87 ASP A CA 1
ATOM 697 C C . ASP A 1 87 ? 21.771 36.196 -3.521 1.00 83.88 87 ASP A C 1
ATOM 699 O O . ASP A 1 87 ? 21.139 36.942 -4.267 1.00 83.88 87 ASP A O 1
ATOM 703 N N . GLU A 1 88 ? 22.455 35.163 -4.017 1.00 86.25 88 GLU A N 1
ATOM 704 C CA . GLU A 1 88 ? 22.584 34.873 -5.447 1.00 86.25 88 GLU A CA 1
ATOM 705 C C . GLU A 1 88 ? 21.651 33.760 -5.932 1.00 86.25 88 GLU A C 1
ATOM 707 O O . GLU A 1 88 ? 21.691 33.386 -7.107 1.00 86.25 88 GLU A O 1
ATOM 712 N N . ILE A 1 89 ? 20.795 33.214 -5.069 1.00 83.56 89 ILE A N 1
ATOM 713 C CA . ILE A 1 89 ? 19.779 32.255 -5.508 1.00 83.56 89 ILE A CA 1
ATOM 714 C C . ILE A 1 89 ? 18.569 33.033 -6.039 1.00 83.56 89 ILE A C 1
ATOM 716 O O . ILE A 1 89 ? 18.011 33.849 -5.308 1.00 83.56 89 ILE A O 1
ATOM 720 N N . PRO A 1 90 ? 18.129 32.801 -7.292 1.00 80.69 90 PRO A N 1
ATOM 721 C CA . PRO A 1 90 ? 16.915 33.415 -7.814 1.00 80.69 90 PRO A CA 1
ATOM 722 C C . PRO A 1 90 ? 15.683 32.778 -7.160 1.00 80.69 90 PRO A C 1
ATOM 724 O O . PRO A 1 90 ? 15.100 31.836 -7.693 1.00 80.69 90 PRO A O 1
ATOM 727 N N . ILE A 1 91 ? 15.322 33.278 -5.981 1.00 79.94 91 ILE A N 1
ATOM 728 C CA . ILE A 1 91 ? 14.128 32.868 -5.245 1.00 79.94 91 ILE A CA 1
ATOM 729 C C . ILE A 1 91 ? 12.963 33.726 -5.712 1.00 79.94 91 ILE A C 1
ATOM 731 O O . ILE A 1 91 ? 13.011 34.953 -5.659 1.00 79.94 91 ILE A O 1
ATOM 735 N N . SER A 1 92 ? 11.917 33.058 -6.180 1.00 74.69 92 SER A N 1
ATOM 736 C CA . SER A 1 92 ? 10.687 33.691 -6.657 1.00 74.69 92 SER A CA 1
ATOM 737 C C . SER A 1 92 ? 9.478 33.329 -5.799 1.00 74.69 92 SER A C 1
ATOM 739 O O . SER A 1 92 ? 8.483 34.049 -5.796 1.00 74.69 92 SER A O 1
ATOM 741 N N . THR A 1 93 ? 9.566 32.221 -5.060 1.00 75.44 93 THR A N 1
ATOM 742 C CA . THR A 1 93 ? 8.467 31.666 -4.271 1.00 75.44 93 THR A CA 1
ATOM 743 C C . THR A 1 93 ? 8.960 31.050 -2.965 1.00 75.44 93 THR A C 1
ATOM 745 O O . THR A 1 93 ? 10.133 30.737 -2.789 1.00 75.44 93 THR A O 1
ATOM 748 N N . GLN A 1 94 ? 8.034 30.793 -2.049 1.00 70.19 94 GLN A N 1
ATOM 749 C CA . GLN A 1 94 ? 8.312 30.084 -0.795 1.00 70.19 94 GLN A CA 1
ATOM 750 C C . GLN A 1 94 ? 8.639 28.606 -1.007 1.00 70.19 94 GLN A C 1
ATOM 752 O O . GLN A 1 94 ? 9.388 28.009 -0.238 1.00 70.19 94 GLN A O 1
ATOM 757 N N . LYS A 1 95 ? 8.180 28.046 -2.127 1.00 71.56 95 LYS A N 1
ATOM 758 C CA . LYS A 1 95 ? 8.568 26.720 -2.605 1.00 71.56 95 LYS A CA 1
ATOM 759 C C . LYS A 1 95 ? 10.057 26.638 -2.945 1.00 71.56 95 LYS A C 1
ATOM 761 O O . LYS A 1 95 ? 10.685 25.611 -2.707 1.00 71.56 95 LYS A O 1
ATOM 766 N N . ASP A 1 96 ? 10.637 27.721 -3.457 1.00 78.50 96 ASP A N 1
ATOM 767 C CA . ASP A 1 96 ? 12.074 27.794 -3.725 1.00 78.50 96 ASP A CA 1
ATOM 768 C C . ASP A 1 96 ? 12.874 27.756 -2.415 1.00 78.50 96 ASP A C 1
ATOM 770 O O . ASP A 1 96 ? 13.858 27.026 -2.311 1.00 78.50 96 ASP A O 1
ATOM 774 N N . VAL A 1 97 ? 12.403 28.472 -1.387 1.00 75.69 97 VAL A N 1
ATOM 775 C CA . VAL A 1 97 ? 12.984 28.453 -0.033 1.00 75.69 97 VAL A CA 1
ATOM 776 C C . VAL A 1 97 ? 12.856 27.063 0.595 1.00 75.69 97 VAL A C 1
ATOM 778 O O . VAL A 1 97 ? 13.843 26.543 1.115 1.00 75.69 97 VAL A O 1
ATOM 781 N N . PHE A 1 98 ? 11.678 26.435 0.488 1.00 76.06 98 PHE A N 1
ATOM 782 C CA . PHE A 1 98 ? 11.438 25.068 0.957 1.00 76.06 98 PHE A CA 1
ATOM 783 C C . PHE A 1 98 ? 12.409 24.081 0.319 1.00 76.06 98 PHE A C 1
ATOM 785 O O . PHE A 1 98 ? 13.052 23.303 1.011 1.00 76.06 98 PHE A O 1
ATOM 792 N N . ARG A 1 99 ? 12.564 24.144 -1.003 1.00 80.31 99 ARG A N 1
ATOM 793 C CA . ARG A 1 99 ? 13.459 23.268 -1.757 1.00 80.31 99 ARG A CA 1
ATOM 794 C C . ARG A 1 99 ? 14.919 23.412 -1.325 1.00 80.31 99 ARG A C 1
ATOM 796 O O . ARG A 1 99 ? 15.620 22.412 -1.200 1.00 80.31 99 ARG A O 1
ATOM 803 N N . ILE A 1 100 ? 15.382 24.642 -1.097 1.00 82.38 100 ILE A N 1
ATOM 804 C CA . ILE A 1 100 ? 16.748 24.897 -0.618 1.00 82.38 100 ILE A CA 1
ATOM 805 C C . ILE A 1 100 ? 16.916 24.335 0.797 1.00 82.38 100 ILE A C 1
ATOM 807 O O . ILE A 1 100 ? 17.908 23.653 1.060 1.00 82.38 100 ILE A O 1
ATOM 811 N N . ALA A 1 101 ? 15.940 24.577 1.679 1.00 78.19 101 ALA A N 1
ATOM 812 C CA . ALA A 1 101 ? 15.908 24.009 3.024 1.00 78.19 101 ALA A CA 1
ATOM 813 C C . ALA A 1 101 ? 15.958 22.482 2.975 1.00 78.19 101 ALA A C 1
ATOM 815 O O . ALA A 1 101 ? 16.886 21.898 3.523 1.00 78.19 101 ALA A O 1
ATOM 816 N N . ASP A 1 102 ? 15.059 21.839 2.234 1.00 78.94 102 ASP A N 1
ATOM 817 C CA . ASP A 1 102 ? 15.013 20.387 2.089 1.00 78.94 102 ASP A CA 1
ATOM 818 C C . ASP A 1 102 ? 16.319 19.821 1.517 1.00 78.94 102 ASP A C 1
ATOM 820 O O . ASP A 1 102 ? 16.888 18.889 2.082 1.00 78.94 102 ASP A O 1
ATOM 824 N N . SER A 1 103 ? 16.885 20.428 0.467 1.00 80.75 103 SER A N 1
ATOM 825 C CA . SER A 1 103 ? 18.155 19.963 -0.099 1.00 80.75 103 SER A CA 1
ATOM 826 C C . SER A 1 103 ? 19.319 20.069 0.890 1.00 80.75 103 SER A C 1
ATOM 828 O O . SER A 1 103 ? 20.189 19.192 0.901 1.00 80.75 103 SER A O 1
ATOM 830 N N . VAL A 1 104 ? 19.384 21.134 1.692 1.00 83.88 104 VAL A N 1
ATOM 831 C CA . VAL A 1 104 ? 20.425 21.298 2.717 1.00 83.88 104 VAL A CA 1
ATOM 832 C C . VAL A 1 104 ? 20.191 20.316 3.865 1.00 83.88 104 VAL A C 1
ATOM 834 O O . VAL A 1 104 ? 21.126 19.639 4.300 1.00 83.88 104 VAL A O 1
ATOM 837 N N . CYS A 1 105 ? 18.947 20.161 4.310 1.00 77.75 105 CYS A N 1
ATOM 838 C CA . CYS A 1 105 ? 18.553 19.267 5.393 1.00 77.75 105 CYS A CA 1
ATOM 839 C C . CYS A 1 105 ? 18.806 17.791 5.044 1.00 77.75 105 CYS A C 1
ATOM 841 O O . CYS A 1 105 ? 19.411 17.079 5.850 1.00 77.75 105 CYS A O 1
ATOM 843 N N . SER A 1 106 ? 18.452 17.371 3.827 1.00 74.12 106 SER A N 1
ATOM 844 C CA . SER A 1 106 ? 18.544 15.995 3.312 1.00 74.12 106 SER A CA 1
ATOM 845 C C . SER A 1 106 ? 19.958 15.560 2.912 1.00 74.12 106 SER A C 1
ATOM 847 O O . SER A 1 106 ? 20.229 14.370 2.732 1.00 74.12 106 SER A O 1
ATOM 849 N N . SER A 1 107 ? 20.900 16.500 2.809 1.00 72.81 107 SER A N 1
ATOM 850 C CA . SER A 1 107 ? 22.299 16.217 2.461 1.00 72.81 107 SER A CA 1
ATOM 851 C C . SER A 1 107 ? 23.029 15.345 3.501 1.00 72.81 107 SER A C 1
ATOM 853 O O . SER A 1 107 ? 23.997 14.650 3.176 1.00 72.81 107 SER A O 1
ATOM 855 N N . VAL A 1 108 ? 22.554 15.323 4.749 1.00 67.31 108 VAL A N 1
ATOM 856 C CA . VAL A 1 108 ? 23.137 14.585 5.877 1.00 67.31 108 VAL A CA 1
ATOM 857 C C . VAL A 1 108 ? 22.033 13.736 6.508 1.00 67.31 108 VAL A C 1
ATOM 859 O O . VAL A 1 108 ? 21.284 14.197 7.359 1.00 67.31 108 VAL A O 1
ATOM 862 N N . ALA A 1 109 ? 21.918 12.481 6.070 1.00 57.44 109 ALA A N 1
ATOM 863 C CA . ALA A 1 109 ? 20.970 11.526 6.648 1.00 57.44 109 ALA A CA 1
ATOM 864 C C . ALA A 1 109 ? 21.432 11.042 8.037 1.00 57.44 109 ALA A C 1
ATOM 866 O O . ALA A 1 109 ? 22.622 10.788 8.242 1.00 57.44 109 ALA A O 1
ATOM 867 N N . SER A 1 110 ? 20.495 10.863 8.971 1.00 52.34 110 SER A N 1
ATOM 868 C CA . SER A 1 110 ? 20.750 10.389 10.339 1.00 52.34 110 SER A CA 1
ATOM 869 C C . SER A 1 110 ? 21.516 9.054 10.369 1.00 52.34 110 SER A C 1
ATOM 871 O O . SER A 1 110 ? 21.142 8.099 9.685 1.00 52.34 110 SER A O 1
ATOM 873 N N . GLY A 1 111 ? 22.556 8.954 11.207 1.00 49.44 111 GLY A N 1
ATOM 874 C CA . GLY A 1 111 ? 23.180 7.673 11.578 1.00 49.44 111 GLY A CA 1
ATOM 875 C C . GLY A 1 111 ? 24.448 7.251 10.824 1.00 49.44 111 GLY A C 1
ATOM 876 O O . GLY A 1 111 ? 24.917 6.133 11.028 1.00 49.44 111 GLY A O 1
ATOM 877 N N . THR A 1 112 ? 25.045 8.109 9.992 1.00 53.00 112 THR A N 1
ATOM 878 C CA . THR A 1 112 ? 26.356 7.843 9.364 1.00 53.00 112 THR A CA 1
ATOM 879 C C . THR A 1 112 ? 27.443 8.788 9.874 1.00 53.00 112 THR A C 1
ATOM 881 O O . THR A 1 112 ? 27.197 9.973 10.083 1.00 53.00 112 THR A O 1
ATOM 884 N N . SER A 1 113 ? 28.666 8.279 10.049 1.00 56.94 113 SER A N 1
ATOM 885 C CA . SER A 1 113 ? 29.843 9.075 10.412 1.00 56.94 113 SER A CA 1
ATOM 886 C C . SER A 1 113 ? 30.262 9.972 9.243 1.00 56.94 113 SER A C 1
ATOM 888 O O . SER A 1 113 ? 30.978 9.532 8.340 1.00 56.94 113 SER A O 1
ATOM 890 N N . TYR A 1 114 ? 29.794 11.217 9.233 1.00 65.69 114 TYR A N 1
ATOM 891 C CA . TYR A 1 114 ? 30.236 12.216 8.264 1.00 65.69 114 TYR A CA 1
ATOM 892 C C . TYR A 1 114 ? 31.505 12.926 8.739 1.00 65.69 114 TYR A C 1
ATOM 894 O O . TYR A 1 114 ? 31.704 13.082 9.947 1.00 65.69 114 TYR A O 1
ATOM 902 N N . PRO A 1 115 ? 32.354 13.402 7.813 1.00 68.31 115 PRO A N 1
ATOM 903 C CA . PRO A 1 115 ? 33.418 14.328 8.167 1.00 68.31 115 PRO A CA 1
ATOM 904 C C . PRO A 1 115 ? 32.833 15.554 8.879 1.00 68.31 115 PRO A C 1
ATOM 906 O O . PRO A 1 115 ? 31.868 16.139 8.391 1.00 68.31 115 PRO A O 1
ATOM 909 N N . GLN A 1 116 ? 33.440 15.966 9.994 1.00 71.00 116 GLN A N 1
ATOM 910 C CA . GLN A 1 116 ? 33.044 17.149 10.772 1.00 71.00 116 GLN A CA 1
ATOM 911 C C . GLN A 1 116 ? 32.843 18.393 9.889 1.00 71.00 116 GLN A C 1
ATOM 913 O O . GLN A 1 116 ? 31.867 19.115 10.039 1.00 71.00 116 GLN A O 1
ATOM 918 N N . VAL A 1 117 ? 33.705 18.565 8.889 1.00 65.94 117 VAL A N 1
ATOM 919 C CA . VAL A 1 117 ? 33.669 19.671 7.922 1.00 65.94 117 VAL A CA 1
ATOM 920 C C . VAL A 1 117 ? 32.377 19.701 7.084 1.00 65.94 117 VAL A C 1
ATOM 922 O O . VAL A 1 117 ? 31.891 20.771 6.732 1.00 65.94 117 VAL A O 1
ATOM 925 N N . LEU A 1 118 ? 31.786 18.541 6.773 1.00 73.12 118 LEU A N 1
ATOM 926 C CA . LEU A 1 118 ? 30.505 18.464 6.060 1.00 73.12 118 LEU A CA 1
ATOM 927 C C . LEU A 1 118 ? 29.343 18.913 6.954 1.00 73.12 118 LEU A C 1
ATOM 929 O O . LEU A 1 118 ? 28.420 19.574 6.484 1.00 73.12 118 LEU A O 1
ATOM 933 N N . LEU A 1 119 ? 29.417 18.559 8.236 1.00 71.94 119 LEU A N 1
ATOM 934 C CA . LEU A 1 119 ? 28.423 18.926 9.234 1.00 71.94 119 LEU A CA 1
ATOM 935 C C . LEU A 1 119 ? 28.456 20.431 9.512 1.00 71.94 119 LEU A C 1
ATOM 937 O O . LEU A 1 119 ? 27.427 21.084 9.401 1.00 71.94 119 LEU A O 1
ATOM 941 N N . GLU A 1 120 ? 29.641 21.001 9.736 1.00 76.44 120 GLU A N 1
ATOM 942 C CA . GLU A 1 120 ? 29.823 22.451 9.908 1.00 76.44 120 GLU A CA 1
ATOM 943 C C . GLU A 1 120 ? 29.268 23.237 8.715 1.00 76.44 120 GLU A C 1
ATOM 945 O O . GLU A 1 120 ? 28.561 24.228 8.891 1.00 76.44 120 GLU A O 1
ATOM 950 N N . LYS A 1 121 ? 29.530 22.771 7.486 1.00 79.31 121 LYS A N 1
ATOM 951 C CA . LYS A 1 121 ? 29.047 23.441 6.273 1.00 79.31 121 LYS A CA 1
ATOM 952 C C . LYS A 1 121 ? 27.523 23.402 6.144 1.00 79.31 121 LYS A C 1
ATOM 954 O O . LYS A 1 121 ? 26.929 24.387 5.708 1.00 79.31 121 LYS A O 1
ATOM 959 N N . ARG A 1 122 ? 26.894 22.284 6.518 1.00 79.19 122 ARG A N 1
ATOM 960 C CA . ARG A 1 122 ? 25.432 22.158 6.553 1.00 79.19 122 ARG A CA 1
ATOM 961 C C . ARG A 1 122 ? 24.821 23.116 7.567 1.00 79.19 122 ARG A C 1
ATOM 963 O O . ARG A 1 122 ? 23.883 23.815 7.212 1.00 79.19 122 ARG A O 1
ATOM 970 N N . GLU A 1 123 ? 25.357 23.176 8.783 1.00 76.62 123 GLU A N 1
ATOM 971 C CA . GLU A 1 123 ? 24.831 24.059 9.834 1.00 76.62 123 GLU A CA 1
ATOM 972 C C . GLU A 1 123 ? 24.941 25.534 9.430 1.00 76.62 123 GLU A C 1
ATOM 974 O O . GLU A 1 123 ? 23.977 26.287 9.544 1.00 76.62 123 GLU A O 1
ATOM 979 N N . MET A 1 124 ? 26.066 25.930 8.827 1.00 80.44 124 MET A N 1
ATOM 980 C CA . MET A 1 124 ? 26.204 27.267 8.246 1.00 80.44 124 MET A CA 1
ATOM 981 C C . MET A 1 124 ? 25.144 27.539 7.168 1.00 80.44 124 MET A C 1
ATOM 983 O O . MET A 1 124 ? 24.606 28.640 7.099 1.00 80.44 124 MET A O 1
ATOM 987 N N . ALA A 1 125 ? 24.814 26.553 6.330 1.00 81.62 125 ALA A N 1
ATOM 988 C CA . ALA A 1 125 ? 23.762 26.696 5.326 1.00 81.62 125 ALA A CA 1
ATOM 989 C C . ALA A 1 125 ? 22.367 26.813 5.960 1.00 81.62 125 ALA A C 1
ATOM 991 O O . ALA A 1 125 ? 21.624 27.713 5.585 1.00 81.62 125 ALA A O 1
ATOM 992 N N . VAL A 1 126 ? 22.036 25.980 6.952 1.00 81.31 126 VAL A N 1
ATOM 993 C CA . VAL A 1 126 ? 20.776 26.058 7.717 1.00 81.31 126 VAL A CA 1
ATOM 994 C C . VAL A 1 126 ? 20.620 27.434 8.363 1.00 81.31 126 VAL A C 1
ATOM 996 O O . VAL A 1 126 ? 19.578 28.068 8.200 1.00 81.31 126 VAL A O 1
ATOM 999 N N . GLN A 1 127 ? 21.677 27.927 9.017 1.00 81.50 127 GLN A N 1
ATOM 1000 C CA . GLN A 1 127 ? 21.714 29.263 9.606 1.00 81.50 127 GLN A CA 1
ATOM 1001 C C . GLN A 1 127 ? 21.416 30.354 8.585 1.00 81.50 127 GLN A C 1
ATOM 1003 O O . GLN A 1 127 ? 20.565 31.214 8.804 1.00 81.50 127 GLN A O 1
ATOM 1008 N N . MET A 1 128 ? 22.101 30.302 7.446 1.00 81.69 128 MET A N 1
ATOM 1009 C CA . MET A 1 128 ? 21.913 31.295 6.401 1.00 81.69 128 MET A CA 1
ATOM 1010 C C . MET A 1 128 ? 20.508 31.249 5.797 1.00 81.69 128 MET A C 1
ATOM 1012 O O . MET A 1 128 ? 19.987 32.299 5.451 1.00 81.69 128 MET A O 1
ATOM 1016 N N . ILE A 1 129 ? 19.844 30.092 5.725 1.00 81.31 129 ILE A N 1
ATOM 1017 C CA . ILE A 1 129 ? 18.476 30.005 5.186 1.00 81.31 129 ILE A CA 1
ATOM 1018 C C . ILE A 1 129 ? 17.489 30.804 6.040 1.00 81.31 129 ILE A C 1
ATOM 1020 O O . ILE A 1 129 ? 16.754 31.622 5.491 1.00 81.31 129 ILE A O 1
ATOM 1024 N N . TYR A 1 130 ? 17.474 30.621 7.365 1.00 78.19 130 TYR A N 1
ATOM 1025 C CA . TYR A 1 130 ? 16.519 31.349 8.213 1.00 78.19 130 TYR A CA 1
ATOM 1026 C C . TYR A 1 130 ? 16.936 32.801 8.502 1.00 78.19 130 TYR A C 1
ATOM 1028 O O . TYR A 1 130 ? 16.087 33.615 8.867 1.00 78.19 130 TYR A O 1
ATOM 1036 N N . CYS A 1 131 ? 18.219 33.147 8.332 1.00 75.69 131 CYS A N 1
ATOM 1037 C CA . CYS A 1 131 ? 18.698 34.529 8.437 1.00 75.69 131 CYS A CA 1
ATOM 1038 C C . CYS A 1 131 ? 18.494 35.342 7.149 1.00 75.69 131 CYS A C 1
ATOM 1040 O O . CYS A 1 131 ? 18.186 36.530 7.233 1.00 75.69 131 CYS A O 1
ATOM 1042 N N . SER A 1 132 ? 18.686 34.732 5.977 1.00 76.94 132 SER A N 1
ATOM 1043 C CA . SER A 1 132 ? 18.639 35.420 4.679 1.00 76.94 132 SER A CA 1
ATOM 1044 C C . SER A 1 132 ? 17.265 35.376 4.026 1.00 76.94 132 SER A C 1
ATOM 1046 O O . SER A 1 132 ? 16.933 36.285 3.269 1.00 76.94 132 SER A O 1
ATOM 1048 N N . TYR A 1 133 ? 16.454 34.353 4.310 1.00 80.50 133 TYR A N 1
ATOM 1049 C CA . TYR A 1 133 ? 15.144 34.197 3.689 1.00 80.50 133 TYR A CA 1
ATOM 1050 C C . TYR A 1 133 ? 14.006 34.340 4.684 1.00 80.50 133 TYR A C 1
ATOM 1052 O O . TYR A 1 133 ? 14.099 34.043 5.876 1.00 80.50 133 TYR A O 1
ATOM 1060 N N . TYR A 1 134 ? 12.876 34.795 4.158 1.00 74.50 134 TYR A N 1
ATOM 1061 C CA . TYR A 1 134 ? 11.620 34.721 4.873 1.00 74.50 134 TYR A CA 1
ATOM 1062 C C . TYR A 1 134 ? 11.143 33.269 4.824 1.00 74.50 134 TYR A C 1
ATOM 1064 O O . TYR A 1 134 ? 10.657 32.829 3.790 1.00 74.50 134 TYR A O 1
ATOM 1072 N N . VAL A 1 135 ? 11.328 32.522 5.910 1.00 77.31 135 VAL A N 1
ATOM 1073 C CA . VAL A 1 135 ? 10.891 31.124 6.026 1.00 77.31 135 VAL A CA 1
ATOM 1074 C C . VAL A 1 135 ? 9.606 31.065 6.854 1.00 77.31 135 VAL A C 1
ATOM 1076 O O . VAL A 1 135 ? 9.586 31.631 7.947 1.00 77.31 135 VAL A O 1
ATOM 1079 N N . HIS A 1 136 ? 8.572 30.386 6.352 1.00 77.69 136 HIS A N 1
ATOM 1080 C CA . HIS A 1 136 ? 7.304 30.144 7.054 1.00 77.69 136 HIS A CA 1
ATOM 1081 C C . HIS A 1 136 ? 6.776 28.720 6.797 1.00 77.69 136 HIS A C 1
ATOM 1083 O O . HIS A 1 136 ? 7.280 28.008 5.919 1.00 77.69 136 HIS A O 1
ATOM 1089 N N . GLY A 1 137 ? 5.768 28.295 7.561 1.00 77.62 137 GLY A N 1
ATOM 1090 C CA . GLY A 1 137 ? 5.041 27.039 7.362 1.00 77.62 137 GLY A CA 1
ATOM 1091 C C . GLY A 1 137 ? 5.929 25.789 7.360 1.00 77.62 137 GLY A C 1
ATOM 1092 O O . GLY A 1 137 ? 6.802 25.608 8.211 1.00 77.62 137 GLY A O 1
ATOM 1093 N N . ASN A 1 138 ? 5.731 24.913 6.374 1.00 70.25 138 ASN A N 1
ATOM 1094 C CA . ASN A 1 138 ? 6.435 23.628 6.279 1.00 70.25 138 ASN A CA 1
ATOM 1095 C C . ASN A 1 138 ? 7.961 23.766 6.142 1.00 70.25 138 ASN A C 1
ATOM 1097 O O . ASN A 1 138 ? 8.693 22.904 6.626 1.00 70.25 138 ASN A O 1
ATOM 1101 N N . SER A 1 139 ? 8.458 24.857 5.552 1.00 73.81 139 SER A N 1
ATOM 1102 C CA . SER A 1 139 ? 9.898 25.144 5.468 1.00 73.81 139 SER A CA 1
ATOM 1103 C C . SER A 1 139 ? 10.511 25.361 6.847 1.00 73.81 139 SER A C 1
ATOM 1105 O O . SER A 1 139 ? 11.606 24.879 7.129 1.00 73.81 139 SER A O 1
ATOM 1107 N N . LEU A 1 140 ? 9.782 26.044 7.730 1.00 79.81 140 LEU A N 1
ATOM 1108 C CA . LEU A 1 140 ? 10.199 26.307 9.103 1.00 79.81 140 LEU A CA 1
ATOM 1109 C C . LEU A 1 140 ? 10.243 25.005 9.914 1.00 79.81 140 LEU A C 1
ATOM 1111 O O . LEU A 1 140 ? 11.217 24.734 10.617 1.00 79.81 140 LEU A O 1
ATOM 1115 N N . ILE A 1 141 ? 9.229 24.155 9.735 1.00 81.06 141 ILE A N 1
ATOM 1116 C CA . ILE A 1 141 ? 9.159 22.829 10.360 1.00 81.06 141 ILE A CA 1
ATOM 1117 C C . ILE A 1 141 ? 10.272 21.904 9.860 1.00 81.06 141 ILE A C 1
ATOM 1119 O O . ILE A 1 141 ? 10.905 21.218 10.664 1.00 81.06 141 ILE A O 1
ATOM 1123 N N . ALA A 1 142 ? 10.563 21.902 8.557 1.00 74.25 142 ALA A N 1
ATOM 1124 C CA . ALA A 1 142 ? 11.651 21.112 7.985 1.00 74.25 142 ALA A CA 1
ATOM 1125 C C . ALA A 1 142 ? 13.015 21.499 8.582 1.00 74.25 142 ALA A C 1
ATOM 1127 O O . ALA A 1 142 ? 13.802 20.616 8.932 1.00 74.25 142 ALA A O 1
ATOM 1128 N N . LEU A 1 143 ? 13.268 22.799 8.781 1.00 79.44 143 LEU A N 1
ATOM 1129 C CA . LEU A 1 143 ? 14.483 23.280 9.445 1.00 79.44 143 LEU A CA 1
ATOM 1130 C C . LEU A 1 143 ? 14.552 22.818 10.908 1.00 79.44 143 LEU A C 1
ATOM 1132 O O . LEU A 1 143 ? 15.576 22.273 11.315 1.00 79.44 143 LEU A O 1
ATOM 1136 N N . ILE A 1 144 ? 13.466 22.953 11.678 1.00 82.94 144 ILE A N 1
ATOM 1137 C CA . ILE A 1 144 ? 13.413 22.509 13.084 1.00 82.94 144 ILE A CA 1
ATOM 1138 C C . ILE A 1 144 ? 13.664 21.001 13.195 1.00 82.94 144 ILE A C 1
ATOM 1140 O O . ILE A 1 144 ? 14.511 20.572 13.980 1.00 82.94 144 ILE A O 1
ATOM 1144 N N . ARG A 1 145 ? 12.993 20.189 12.371 1.00 80.75 145 ARG A N 1
ATOM 1145 C CA . ARG A 1 145 ? 13.182 18.728 12.332 1.00 80.75 145 ARG A CA 1
ATOM 1146 C C . ARG A 1 145 ? 14.597 18.342 11.920 1.00 80.75 145 ARG A C 1
ATOM 1148 O O . ARG A 1 145 ? 15.171 17.405 12.471 1.00 80.75 145 ARG A O 1
ATOM 1155 N N . SER A 1 146 ? 15.180 19.075 10.976 1.00 76.75 146 SER A N 1
ATOM 1156 C CA . SER A 1 146 ? 16.564 18.882 10.554 1.00 76.75 146 SER A CA 1
ATOM 1157 C C . SER A 1 146 ? 17.550 19.163 11.687 1.00 76.75 146 SER A C 1
ATOM 1159 O O . SER A 1 146 ? 18.424 18.329 11.936 1.00 76.75 146 SER A O 1
ATOM 1161 N N . CYS A 1 147 ? 17.392 20.281 12.401 1.00 77.25 147 CYS A N 1
ATOM 1162 C CA . CYS A 1 147 ? 18.184 20.591 13.592 1.00 77.25 147 CYS A CA 1
ATOM 1163 C C . CYS A 1 147 ? 17.994 19.509 14.664 1.00 77.25 147 CYS A C 1
ATOM 1165 O O . CYS A 1 147 ? 18.964 19.004 15.222 1.00 77.25 147 CYS A O 1
ATOM 1167 N N . PHE A 1 148 ? 16.758 19.062 14.893 1.00 78.31 148 PHE A N 1
ATOM 1168 C CA . PHE A 1 148 ? 16.454 18.021 15.872 1.00 78.31 148 PHE A CA 1
ATOM 1169 C C . PHE A 1 148 ? 17.105 16.668 15.548 1.00 78.31 148 PHE A C 1
ATOM 1171 O O . PHE A 1 148 ? 17.750 16.077 16.411 1.00 78.31 148 PHE A O 1
ATOM 1178 N N . SER A 1 149 ? 17.030 16.210 14.292 1.00 72.56 149 SER A N 1
ATOM 1179 C CA . SER A 1 149 ? 17.701 14.975 13.842 1.00 72.56 149 SER A CA 1
ATOM 1180 C C . SER A 1 149 ? 19.214 14.994 14.101 1.00 72.56 149 SER A C 1
ATOM 1182 O O . SER A 1 149 ? 19.860 13.954 14.228 1.00 72.56 149 SER A O 1
ATOM 1184 N N . PHE A 1 150 ? 19.783 16.195 14.201 1.00 68.75 150 PHE A N 1
ATOM 1185 C CA . PHE A 1 150 ? 21.188 16.428 14.472 1.00 68.75 150 PHE A CA 1
ATOM 1186 C C . PHE A 1 150 ? 21.508 16.465 15.971 1.00 68.75 150 PHE A C 1
ATOM 1188 O O . PHE A 1 150 ? 22.593 16.041 16.377 1.00 68.75 150 PHE A O 1
ATOM 1195 N N . ALA A 1 151 ? 20.547 16.876 16.804 1.00 67.06 151 ALA A N 1
ATOM 1196 C CA . ALA A 1 151 ? 20.657 16.821 18.258 1.00 67.06 151 ALA A CA 1
ATOM 1197 C C . ALA A 1 151 ? 20.828 15.386 18.790 1.00 67.06 151 ALA A C 1
ATOM 1199 O O . ALA A 1 151 ? 21.428 15.179 19.846 1.00 67.06 151 ALA A O 1
ATOM 1200 N N . GLU A 1 152 ? 20.376 14.381 18.031 1.00 66.19 152 GLU A N 1
ATOM 1201 C CA . GLU A 1 152 ? 20.600 12.964 18.338 1.00 66.19 152 GLU A CA 1
ATOM 1202 C C . GLU A 1 152 ? 22.082 12.542 18.217 1.00 66.19 152 GLU A C 1
ATOM 1204 O O . GLU A 1 152 ? 22.488 11.515 18.769 1.00 66.19 152 GLU A O 1
ATOM 1209 N N . ILE A 1 153 ? 22.930 13.336 17.549 1.00 68.12 153 ILE A N 1
ATOM 1210 C CA . ILE A 1 153 ? 24.367 13.073 17.411 1.00 68.12 153 ILE A CA 1
ATOM 1211 C C . ILE A 1 153 ? 25.116 13.708 18.596 1.00 68.12 153 ILE A C 1
ATOM 1213 O O . ILE A 1 153 ? 25.206 14.926 18.712 1.00 68.12 153 ILE A O 1
ATOM 1217 N N . LYS A 1 154 ? 25.716 12.867 19.454 1.00 60.91 154 LYS A N 1
ATOM 1218 C CA . LYS A 1 154 ? 26.321 13.191 20.774 1.00 60.91 154 LYS A CA 1
ATOM 1219 C C . LYS A 1 154 ? 27.114 14.510 20.886 1.00 60.91 154 LYS A C 1
ATOM 1221 O O . LYS A 1 154 ? 27.080 15.134 21.939 1.00 60.91 154 LYS A O 1
ATOM 1226 N N . PHE A 1 155 ? 27.841 14.933 19.850 1.00 65.81 155 PHE A N 1
ATOM 1227 C CA . PHE A 1 155 ? 28.666 16.154 19.882 1.00 65.81 155 PHE A CA 1
ATOM 1228 C C . PHE A 1 155 ? 27.903 17.438 19.505 1.00 65.81 155 PHE A C 1
ATOM 1230 O O . PHE A 1 155 ? 28.329 18.534 19.855 1.00 65.81 155 PHE A O 1
ATOM 1237 N N . TRP A 1 156 ? 26.768 17.318 18.817 1.00 69.69 156 TRP A N 1
ATOM 1238 C CA . TRP A 1 156 ? 26.122 18.430 18.118 1.00 69.69 156 TRP A CA 1
ATOM 1239 C C . TRP A 1 156 ? 24.825 18.933 18.757 1.00 69.69 156 TRP A C 1
ATOM 1241 O O . TRP A 1 156 ? 24.275 19.932 18.299 1.00 69.69 156 TRP A O 1
ATOM 1251 N N . GLY A 1 157 ? 24.384 18.316 19.858 1.00 70.31 157 GLY A N 1
ATOM 1252 C CA . GLY A 1 157 ? 23.179 18.715 20.598 1.00 70.31 157 GLY A CA 1
ATOM 1253 C C . GLY A 1 157 ? 23.095 20.211 20.912 1.00 70.31 157 GLY A C 1
ATOM 1254 O O . GLY A 1 157 ? 22.055 20.817 20.694 1.00 70.31 157 GLY A O 1
ATOM 1255 N N . ARG A 1 158 ? 24.204 20.836 21.333 1.00 74.94 158 ARG A N 1
ATOM 1256 C CA . ARG A 1 158 ? 24.249 22.280 21.645 1.00 74.94 158 ARG A CA 1
ATOM 1257 C C . ARG A 1 158 ? 24.102 23.180 20.422 1.00 74.94 158 ARG A C 1
ATOM 1259 O O . ARG A 1 158 ? 23.516 24.251 20.515 1.00 74.94 158 ARG A O 1
ATOM 1266 N N . VAL A 1 159 ? 24.655 22.760 19.286 1.00 74.19 159 VAL A N 1
ATOM 1267 C CA . VAL A 1 159 ? 24.577 23.521 18.031 1.00 74.19 159 VAL A CA 1
ATOM 1268 C C . VAL A 1 159 ? 23.156 23.442 17.483 1.00 74.19 159 VAL A C 1
ATOM 1270 O O . VAL A 1 159 ? 22.553 24.470 17.196 1.00 74.19 159 VAL A O 1
ATOM 1273 N N . ALA A 1 160 ? 22.582 22.237 17.465 1.00 74.62 160 ALA A N 1
ATOM 1274 C CA . ALA A 1 160 ? 21.183 22.023 17.121 1.00 74.62 160 ALA A CA 1
ATOM 1275 C C . ALA A 1 160 ? 20.233 22.830 18.021 1.00 74.62 160 ALA A C 1
ATOM 1277 O O . ALA A 1 160 ? 19.328 23.487 17.508 1.00 74.62 160 ALA A O 1
ATOM 1278 N N . GLN A 1 161 ? 20.470 22.832 19.340 1.00 79.62 161 GLN A N 1
ATOM 1279 C CA . GLN A 1 161 ? 19.718 23.661 20.281 1.00 79.62 161 GLN A CA 1
ATOM 1280 C C . GLN A 1 161 ? 19.835 25.145 19.940 1.00 79.62 161 GLN A C 1
ATOM 1282 O O . GLN A 1 161 ? 18.816 25.789 19.740 1.00 79.62 161 GLN A O 1
ATOM 1287 N N . SER A 1 162 ? 21.049 25.672 19.764 1.00 80.25 162 SER A N 1
ATOM 1288 C CA . SER A 1 162 ? 21.244 27.086 19.425 1.00 80.25 162 SER A CA 1
ATOM 1289 C C . SER A 1 162 ? 20.507 27.509 18.149 1.00 80.25 162 SER A C 1
ATOM 1291 O O . SER A 1 162 ? 20.067 28.656 18.060 1.00 80.25 162 SER A O 1
ATOM 1293 N N . HIS A 1 163 ? 20.380 26.625 17.154 1.00 81.31 163 HIS A N 1
ATOM 1294 C CA . HIS A 1 163 ? 19.614 26.914 15.942 1.00 81.31 163 HIS A CA 1
ATOM 1295 C C . HIS A 1 163 ? 18.105 26.866 16.182 1.00 81.31 163 HIS A C 1
ATOM 1297 O O . HIS A 1 163 ? 17.393 27.729 15.674 1.00 81.31 163 HIS A O 1
ATOM 1303 N N . ILE A 1 164 ? 17.611 25.907 16.969 1.00 84.00 164 ILE A N 1
ATOM 1304 C CA . ILE A 1 164 ? 16.193 25.852 17.343 1.00 84.00 164 ILE A CA 1
ATOM 1305 C C . ILE A 1 164 ? 15.811 27.084 18.174 1.00 84.00 164 ILE A C 1
ATOM 1307 O O . ILE A 1 164 ? 14.804 27.719 17.870 1.00 84.00 164 ILE A O 1
ATOM 1311 N N . ASP A 1 165 ? 16.651 27.480 19.129 1.00 82.00 165 ASP A N 1
ATOM 1312 C CA . ASP A 1 165 ? 16.467 28.681 19.948 1.00 82.00 165 ASP A CA 1
ATOM 1313 C C . ASP A 1 165 ? 16.440 29.942 19.070 1.00 82.00 165 ASP A C 1
ATOM 1315 O O . ASP A 1 165 ? 15.591 30.817 19.242 1.00 82.00 165 ASP A O 1
ATOM 1319 N N . ALA A 1 166 ? 17.331 30.027 18.073 1.00 80.50 166 ALA A N 1
ATOM 1320 C CA . ALA A 1 166 ? 17.354 31.138 17.124 1.00 80.50 166 ALA A CA 1
ATOM 1321 C C . ALA A 1 166 ? 16.090 31.186 16.250 1.00 80.50 166 ALA A C 1
ATOM 1323 O O . ALA A 1 166 ? 15.546 32.267 16.026 1.00 80.50 166 ALA A O 1
ATOM 1324 N N . ILE A 1 167 ? 15.606 30.033 15.777 1.00 83.25 167 ILE A N 1
ATOM 1325 C CA . ILE A 1 167 ? 14.376 29.936 14.983 1.00 83.25 167 ILE A CA 1
ATOM 1326 C C . ILE A 1 167 ? 13.163 30.338 15.834 1.00 83.25 167 ILE A C 1
ATOM 1328 O O . ILE A 1 167 ? 12.399 31.215 15.429 1.00 83.25 167 ILE A O 1
ATOM 1332 N N . ALA A 1 168 ? 13.011 29.758 17.028 1.00 84.00 168 ALA A N 1
ATOM 1333 C CA . ALA A 1 168 ? 11.917 30.067 17.946 1.00 84.00 168 ALA A CA 1
ATOM 1334 C C . ALA A 1 168 ? 11.943 31.539 18.383 1.00 84.00 168 ALA A C 1
ATOM 1336 O O . ALA A 1 168 ? 10.916 32.214 18.347 1.00 84.00 168 ALA A O 1
ATOM 1337 N N . GLY A 1 169 ? 13.124 32.070 18.712 1.00 81.94 169 GLY A N 1
ATOM 1338 C CA . GLY A 1 169 ? 13.319 33.476 19.062 1.00 81.94 169 GLY A CA 1
ATOM 1339 C C . GLY A 1 169 ? 12.992 34.439 17.916 1.00 81.94 169 GLY A C 1
ATOM 1340 O O . GLY A 1 169 ? 12.448 35.518 18.151 1.00 81.94 169 GLY A O 1
ATOM 1341 N N . HIS A 1 170 ? 13.271 34.057 16.667 1.00 82.38 170 HIS A N 1
ATOM 1342 C CA . HIS A 1 170 ? 12.919 34.864 15.495 1.00 82.38 170 HIS A CA 1
ATOM 1343 C C . HIS A 1 170 ? 11.409 34.897 15.245 1.00 82.38 170 HIS A C 1
ATOM 1345 O O . HIS A 1 170 ? 10.858 35.956 14.947 1.00 82.38 170 HIS A O 1
ATOM 1351 N N . VAL A 1 171 ? 10.732 33.760 15.414 1.00 84.56 171 VAL A N 1
ATOM 1352 C CA . VAL A 1 171 ? 9.267 33.652 15.303 1.00 84.56 171 VAL A CA 1
ATOM 1353 C C . VAL A 1 171 ? 8.577 34.443 16.413 1.00 84.56 171 VAL A C 1
ATOM 1355 O O . VAL A 1 171 ? 7.693 35.245 16.128 1.00 84.56 171 VAL A O 1
ATOM 1358 N N . HIS A 1 172 ? 9.055 34.304 17.651 1.00 83.88 172 HIS A N 1
ATOM 1359 C CA . HIS A 1 172 ? 8.643 35.096 18.814 1.00 83.88 172 HIS A CA 1
ATOM 1360 C C . HIS A 1 172 ? 8.746 36.602 18.556 1.00 83.88 172 HIS A C 1
ATOM 1362 O O . HIS A 1 172 ? 7.781 37.351 18.697 1.00 83.88 172 HIS A O 1
ATOM 1368 N N . LYS A 1 173 ? 9.921 37.060 18.110 1.00 83.44 173 LYS A N 1
ATOM 1369 C CA . LYS A 1 173 ? 10.164 38.473 17.807 1.00 83.44 173 LYS A CA 1
ATOM 1370 C C . LYS A 1 173 ? 9.192 39.001 16.747 1.00 83.44 173 LYS A C 1
ATOM 1372 O O . LYS A 1 173 ? 8.631 40.077 16.930 1.00 83.44 173 LYS A O 1
ATOM 1377 N N . ARG A 1 174 ? 8.963 38.233 15.678 1.00 80.50 174 ARG A N 1
ATOM 1378 C CA . ARG A 1 174 ? 8.011 38.586 14.615 1.00 80.50 174 ARG A CA 1
ATOM 1379 C C . ARG A 1 174 ? 6.579 38.651 15.140 1.00 80.50 174 ARG A C 1
ATOM 1381 O O . ARG A 1 174 ? 5.885 39.622 14.861 1.00 80.50 174 ARG A O 1
ATOM 1388 N N . LEU A 1 175 ? 6.155 37.684 15.950 1.00 80.00 175 LEU A N 1
ATOM 1389 C CA . LEU A 1 175 ? 4.821 37.686 16.547 1.00 80.00 175 LEU A CA 1
ATOM 1390 C C . LEU A 1 175 ? 4.583 38.948 17.400 1.00 80.00 175 LEU A C 1
ATOM 1392 O O . LEU A 1 175 ? 3.547 39.595 17.247 1.00 80.00 175 LEU A O 1
ATOM 1396 N N . LYS A 1 176 ? 5.568 39.375 18.207 1.00 79.44 176 LYS A N 1
ATOM 1397 C CA . LYS A 1 176 ? 5.480 40.620 19.003 1.00 79.44 176 LYS A CA 1
ATOM 1398 C C . LYS A 1 176 ? 5.501 41.896 18.175 1.00 79.44 176 LYS A C 1
ATOM 1400 O O . LYS A 1 176 ? 4.767 42.837 18.478 1.00 79.44 176 LYS A O 1
ATOM 1405 N N . GLU A 1 177 ? 6.335 41.947 17.142 1.00 75.38 177 GLU A N 1
ATOM 1406 C CA . GLU A 1 177 ? 6.413 43.108 16.249 1.00 75.38 177 GLU A CA 1
ATOM 1407 C C . GLU A 1 177 ? 5.086 43.342 15.506 1.00 75.38 177 GLU A C 1
ATOM 1409 O O . GLU A 1 177 ? 4.714 44.494 15.290 1.00 75.38 177 GLU A O 1
ATOM 1414 N N . PHE A 1 178 ? 4.329 42.283 15.197 1.00 64.75 178 PHE A N 1
ATOM 1415 C CA . PHE A 1 178 ? 3.025 42.387 14.530 1.00 64.75 178 PHE A CA 1
ATOM 1416 C C . PHE A 1 178 ? 1.827 42.495 15.489 1.00 64.75 178 PHE A C 1
ATOM 1418 O O . PHE A 1 178 ? 0.862 43.181 15.164 1.00 64.75 178 PHE A O 1
ATOM 1425 N N . GLY A 1 179 ? 1.887 41.909 16.691 1.00 56.28 179 GLY A N 1
ATOM 1426 C CA . GLY A 1 179 ? 0.815 41.989 17.699 1.00 56.28 179 GLY A CA 1
ATOM 1427 C C . GLY A 1 179 ? 0.573 43.386 18.295 1.00 56.28 179 GLY A C 1
ATOM 1428 O O . GLY A 1 179 ? -0.387 43.585 19.033 1.00 56.28 179 GLY A O 1
ATOM 1429 N N . THR A 1 180 ? 1.417 44.375 17.980 1.00 51.72 180 THR A N 1
ATOM 1430 C CA . THR A 1 180 ? 1.285 45.761 18.471 1.00 51.72 180 THR A CA 1
ATOM 1431 C C . THR A 1 180 ? 0.528 46.703 17.525 1.00 51.72 180 THR A C 1
ATOM 1433 O O . THR A 1 180 ? 0.253 47.845 17.903 1.00 51.72 180 THR A O 1
ATOM 1436 N N . GLN A 1 181 ? 0.124 46.249 16.332 1.00 48.41 181 GLN A N 1
ATOM 1437 C CA . GLN A 1 181 ? -0.794 46.997 15.466 1.00 48.41 181 GLN A CA 1
ATOM 1438 C C . GLN A 1 181 ? -2.242 46.715 15.896 1.00 48.41 181 GLN A C 1
ATOM 1440 O O . GLN A 1 181 ? -2.820 45.695 15.544 1.00 48.41 181 GLN A O 1
ATOM 1445 N N . LYS A 1 182 ? -2.811 47.610 16.714 1.00 42.09 182 LYS A N 1
ATOM 1446 C CA . LYS A 1 182 ? -4.220 47.559 17.136 1.00 42.09 182 LYS A CA 1
ATOM 1447 C C . LYS A 1 182 ? -5.142 47.704 15.921 1.00 42.09 182 LYS A C 1
ATOM 1449 O O . LYS A 1 182 ? -5.175 48.779 15.329 1.00 42.09 182 LYS A O 1
ATOM 1454 N N . GLU A 1 183 ? -5.912 46.670 15.601 1.00 42.69 183 GLU A N 1
ATOM 1455 C CA . GLU A 1 183 ? -7.122 46.811 14.786 1.00 42.69 183 GLU A CA 1
ATOM 1456 C C . GLU A 1 183 ? -8.321 47.076 15.704 1.00 42.69 183 GLU A C 1
ATOM 1458 O O . GLU A 1 183 ? -8.521 46.385 16.705 1.00 42.69 183 GLU A O 1
ATOM 1463 N N . GLU A 1 184 ? -9.056 48.141 15.382 1.00 39.41 184 GLU A N 1
ATOM 1464 C CA . GLU A 1 184 ? -10.300 48.561 16.025 1.00 39.41 184 GLU A CA 1
ATOM 1465 C C . GLU A 1 184 ? -11.454 47.624 15.631 1.00 39.41 184 GLU A C 1
ATOM 1467 O O . GLU A 1 184 ? -11.616 47.285 14.461 1.00 39.41 184 GLU A O 1
ATOM 1472 N N . ASP A 1 185 ? -12.220 47.227 16.648 1.00 42.06 185 ASP A N 1
ATOM 1473 C CA . ASP A 1 185 ? -13.607 46.755 16.670 1.00 42.06 185 ASP A CA 1
ATOM 1474 C C . ASP A 1 185 ? -14.157 46.030 15.427 1.00 42.06 185 ASP A C 1
ATOM 1476 O O . ASP A 1 185 ? -14.671 46.631 14.483 1.00 42.06 185 ASP A O 1
ATOM 1480 N N . VAL A 1 186 ? -14.203 44.697 15.520 1.00 36.53 186 VAL A N 1
ATOM 1481 C CA . VAL A 1 186 ? -15.221 43.894 14.831 1.00 36.53 186 VAL A CA 1
ATOM 1482 C C . VAL A 1 186 ? -15.951 43.071 15.886 1.00 36.53 186 VAL A C 1
ATOM 1484 O O . VAL A 1 186 ? -15.474 42.023 16.322 1.00 36.53 186 VAL A O 1
ATOM 1487 N N . ASP A 1 187 ? -17.104 43.589 16.308 1.00 40.06 187 ASP A N 1
ATOM 1488 C CA . ASP A 1 187 ? -18.140 42.828 16.998 1.00 40.06 187 ASP A CA 1
ATOM 1489 C C . ASP A 1 187 ? -18.622 41.710 16.070 1.00 40.06 187 ASP A C 1
ATOM 1491 O O . ASP A 1 187 ? -19.124 41.990 14.983 1.00 40.06 187 ASP A O 1
ATOM 1495 N N . ASN A 1 188 ? -18.483 40.457 16.499 1.00 39.94 188 ASN A N 1
ATOM 1496 C CA . ASN A 1 188 ? -19.406 39.382 16.146 1.00 39.94 188 ASN A CA 1
ATOM 1497 C C . ASN A 1 188 ? -19.252 38.232 17.147 1.00 39.94 188 ASN A C 1
ATOM 1499 O O . ASN A 1 188 ? -18.269 37.491 17.144 1.00 39.94 188 ASN A O 1
ATOM 1503 N N . GLU A 1 189 ? -20.256 38.099 18.013 1.00 45.44 189 GLU A N 1
ATOM 1504 C CA . GLU A 1 189 ? -20.559 36.861 18.722 1.00 45.44 189 GLU A CA 1
ATOM 1505 C C . GLU A 1 189 ? -21.049 35.823 17.698 1.00 45.44 189 GLU A C 1
ATOM 1507 O O . GLU A 1 189 ? -22.236 35.753 17.388 1.00 45.44 189 GLU A O 1
ATOM 1512 N N . GLU A 1 190 ? -20.140 34.996 17.184 1.00 39.44 190 GLU A N 1
ATOM 1513 C CA . GLU A 1 190 ? -20.487 33.711 16.574 1.00 39.44 190 GLU A CA 1
ATOM 1514 C C . GLU A 1 190 ? -19.777 32.568 17.312 1.00 39.44 190 GLU A C 1
ATOM 1516 O O . GLU A 1 190 ? -18.704 32.712 17.894 1.00 39.44 190 GLU A O 1
ATOM 1521 N N . SER A 1 191 ? -20.483 31.443 17.385 1.00 43.28 191 SER A N 1
ATOM 1522 C CA . SER A 1 191 ? -20.268 30.284 18.253 1.00 43.28 191 SER A CA 1
ATOM 1523 C C . SER A 1 191 ? -18.828 29.758 18.348 1.00 43.28 191 SER A C 1
ATOM 1525 O O . SER A 1 191 ? -18.113 29.691 17.357 1.00 43.28 191 SER A O 1
ATOM 1527 N N . VAL A 1 192 ? -18.482 29.216 19.525 1.00 43.50 192 VAL A N 1
ATOM 1528 C CA . VAL A 1 192 ? -17.215 28.548 19.922 1.00 43.50 192 VAL A CA 1
ATOM 1529 C C . VAL A 1 192 ? -16.839 27.302 19.067 1.00 43.50 192 VAL A C 1
ATOM 1531 O O . VAL A 1 192 ? -15.916 26.567 19.401 1.00 43.50 192 VAL A O 1
ATOM 1534 N N . GLU A 1 193 ? -17.509 27.058 17.938 1.00 41.97 193 GLU A N 1
ATOM 1535 C CA . GLU A 1 193 ? -17.286 25.926 17.021 1.00 41.97 193 GLU A CA 1
ATOM 1536 C C . GLU A 1 193 ? -16.802 26.360 15.617 1.00 41.97 193 GLU A C 1
ATOM 1538 O O . GLU A 1 193 ? -17.121 25.724 14.615 1.00 41.97 193 GLU A O 1
ATOM 1543 N N . GLU A 1 194 ? -15.990 27.417 15.517 1.00 50.47 194 GLU A N 1
ATOM 1544 C CA . GLU A 1 194 ? -15.221 27.715 14.298 1.00 50.47 194 GLU A CA 1
ATOM 1545 C C . GLU A 1 194 ? -13.773 27.197 14.391 1.00 50.47 194 GLU A C 1
ATOM 1547 O O . GLU A 1 194 ? -13.154 27.229 15.456 1.00 50.47 194 GLU A O 1
ATOM 1552 N N . SER A 1 195 ? -13.225 26.680 13.280 1.00 56.47 195 SER A N 1
ATOM 1553 C CA . SER A 1 195 ? -11.933 25.974 13.260 1.00 56.47 195 SER A CA 1
ATOM 1554 C C . SER A 1 195 ? -10.763 26.834 13.770 1.00 56.47 195 SER A C 1
ATOM 1556 O O . SER A 1 195 ? -10.764 28.064 13.673 1.00 56.47 195 SER A O 1
ATOM 1558 N N . LEU A 1 196 ? -9.724 26.182 14.307 1.00 52.66 196 LEU A N 1
ATOM 1559 C CA . LEU A 1 196 ? -8.480 26.831 14.749 1.00 52.66 196 LEU A CA 1
ATOM 1560 C C . LEU A 1 196 ? -7.843 27.700 13.650 1.00 52.66 196 LEU A C 1
ATOM 1562 O O . LEU A 1 196 ? -7.273 28.747 13.945 1.00 52.66 196 LEU A O 1
ATOM 1566 N N . GLU A 1 197 ? -7.995 27.295 12.391 1.00 51.72 197 GLU A N 1
ATOM 1567 C CA . GLU A 1 197 ? -7.507 28.017 11.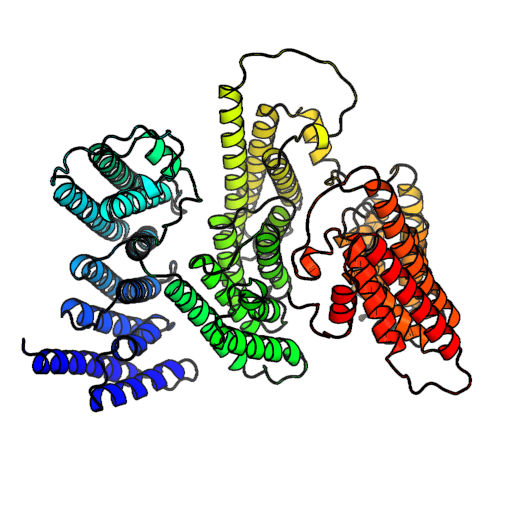214 1.00 51.72 197 GLU A CA 1
ATOM 1568 C C . GLU A 1 197 ? -8.237 29.344 10.991 1.00 51.72 197 GLU A C 1
ATOM 1570 O O . GLU A 1 197 ? -7.595 30.322 10.629 1.00 51.72 197 GLU A O 1
ATOM 1575 N N . LYS A 1 198 ? -9.545 29.425 11.277 1.00 55.19 198 LYS A N 1
ATOM 1576 C CA . LYS A 1 198 ? -10.306 30.686 11.191 1.00 55.19 198 LYS A CA 1
ATOM 1577 C C . LYS A 1 198 ? -9.927 31.692 12.283 1.00 55.19 198 LYS A C 1
ATOM 1579 O O . LYS A 1 198 ? -10.073 32.896 12.094 1.00 55.19 198 LYS A O 1
ATOM 1584 N N . ASN A 1 199 ? -9.440 31.203 13.423 1.00 54.81 199 ASN A N 1
ATOM 1585 C CA . ASN A 1 199 ? -9.083 32.027 14.581 1.00 54.81 199 ASN A CA 1
ATOM 1586 C C . ASN A 1 199 ? -7.636 32.549 14.542 1.00 54.81 199 ASN A C 1
ATOM 1588 O O . ASN A 1 199 ? -7.321 33.535 15.210 1.00 54.81 199 ASN A O 1
ATOM 1592 N N . LEU A 1 200 ? -6.749 31.907 13.775 1.00 63.28 200 LEU A N 1
ATOM 1593 C CA . LEU A 1 200 ? -5.379 32.372 13.550 1.00 63.28 200 LEU A CA 1
ATOM 1594 C C . LEU A 1 200 ? -5.379 33.350 12.367 1.00 63.28 200 LEU A C 1
ATOM 1596 O O . LEU A 1 200 ? -5.301 32.965 11.207 1.00 63.28 200 LEU A O 1
ATOM 1600 N N . LYS A 1 201 ? -5.502 34.640 12.687 1.00 59.97 201 LYS A N 1
ATOM 1601 C CA . LYS A 1 201 ? -5.775 35.735 11.744 1.00 59.97 201 LYS A CA 1
ATOM 1602 C C . LYS A 1 201 ? -4.611 36.083 10.810 1.00 59.97 201 LYS A C 1
ATOM 1604 O O . LYS A 1 201 ? -4.837 36.722 9.786 1.00 59.97 201 LYS A O 1
ATOM 1609 N N . ASN A 1 202 ? -3.366 35.728 11.143 1.00 70.38 202 ASN A N 1
ATOM 1610 C CA . ASN A 1 202 ? -2.207 36.033 10.298 1.00 70.38 202 ASN A CA 1
ATOM 1611 C C . ASN A 1 202 ? -1.126 34.934 10.283 1.00 70.38 202 ASN A C 1
ATOM 1613 O O . ASN A 1 202 ? -1.048 34.076 11.163 1.00 70.38 202 ASN A O 1
ATOM 1617 N N . VAL A 1 203 ? -0.247 35.005 9.273 1.00 70.88 203 VAL A N 1
ATOM 1618 C CA . VAL A 1 203 ? 0.851 34.048 9.024 1.00 70.88 203 VAL A CA 1
ATOM 1619 C C . VAL A 1 203 ? 1.777 33.883 10.237 1.00 70.88 203 VAL A C 1
ATOM 1621 O O . VAL A 1 203 ? 2.311 32.802 10.455 1.00 70.88 203 VAL A O 1
ATOM 1624 N N . TRP A 1 204 ? 1.934 34.914 11.069 1.00 79.44 204 TRP A N 1
ATOM 1625 C CA . TRP A 1 204 ? 2.815 34.882 12.239 1.00 79.44 204 TRP A CA 1
ATOM 1626 C C . TRP A 1 204 ? 2.230 34.107 13.404 1.00 79.44 204 TRP A C 1
ATOM 1628 O O . TRP A 1 204 ? 2.947 33.357 14.065 1.00 79.44 204 TRP A O 1
ATOM 1638 N N . GLN A 1 205 ? 0.928 34.264 13.635 1.00 78.00 205 GLN A N 1
ATOM 1639 C CA . GLN A 1 205 ? 0.200 33.452 14.598 1.00 78.00 205 GLN A CA 1
ATOM 1640 C C . GLN A 1 205 ? 0.226 31.980 14.165 1.00 78.00 205 GLN A C 1
ATOM 1642 O O . GLN A 1 205 ? 0.432 31.085 14.984 1.00 78.00 205 GLN A O 1
ATOM 1647 N N . TRP A 1 206 ? 0.104 31.726 12.861 1.00 79.31 206 TRP A N 1
ATOM 1648 C CA . TRP A 1 206 ? 0.199 30.377 12.317 1.00 79.31 206 TRP A CA 1
ATOM 1649 C C . TRP A 1 206 ? 1.605 29.772 12.468 1.00 79.31 206 TRP A C 1
ATOM 1651 O O . TRP A 1 206 ? 1.747 28.667 12.989 1.00 79.31 206 TRP A O 1
ATOM 1661 N N . ASP A 1 207 ? 2.659 30.507 12.104 1.00 80.44 207 ASP A N 1
ATOM 1662 C CA . ASP A 1 207 ? 4.049 30.064 12.265 1.00 80.44 207 ASP A CA 1
ATOM 1663 C C . ASP A 1 207 ? 4.401 29.809 13.736 1.00 80.44 207 ASP A C 1
ATOM 1665 O O . ASP A 1 207 ? 4.995 28.780 14.060 1.00 80.44 207 ASP A O 1
ATOM 1669 N N . ALA A 1 208 ? 4.000 30.702 14.645 1.00 84.56 208 ALA A N 1
ATOM 1670 C CA . ALA A 1 208 ? 4.211 30.523 16.079 1.00 84.56 208 ALA A CA 1
ATOM 1671 C C . ALA A 1 208 ? 3.498 29.280 16.615 1.00 84.56 208 ALA A C 1
ATOM 1673 O O . ALA A 1 208 ? 4.083 28.527 17.397 1.00 84.56 208 ALA A O 1
ATOM 1674 N N . PHE A 1 209 ? 2.272 29.019 16.155 1.00 84.81 209 PHE A N 1
ATOM 1675 C CA . PHE A 1 209 ? 1.531 27.820 16.528 1.00 84.81 209 PHE A CA 1
ATOM 1676 C C . PHE A 1 209 ? 2.207 26.551 15.993 1.00 84.81 209 PHE A C 1
ATOM 1678 O O . PHE A 1 209 ? 2.399 25.593 16.744 1.00 84.81 209 PHE A O 1
ATOM 1685 N N . LEU A 1 210 ? 2.624 26.548 14.723 1.00 81.56 210 LEU A N 1
ATOM 1686 C CA . LEU A 1 210 ? 3.318 25.420 14.104 1.00 81.56 210 LEU A CA 1
ATOM 1687 C C . LEU A 1 210 ? 4.640 25.104 14.810 1.00 81.56 210 LEU A C 1
ATOM 1689 O O . LEU A 1 210 ? 4.907 23.937 15.104 1.00 81.56 210 LEU A O 1
ATOM 1693 N N . VAL A 1 211 ? 5.442 26.125 15.127 1.00 85.06 211 VAL A N 1
ATOM 1694 C CA . VAL A 1 211 ? 6.689 25.951 15.881 1.00 85.06 211 VAL A CA 1
ATOM 1695 C C . VAL A 1 211 ? 6.398 25.430 17.280 1.00 85.06 211 VAL A C 1
ATOM 1697 O O . VAL A 1 211 ? 6.970 24.414 17.663 1.00 85.06 211 VAL A O 1
ATOM 1700 N N . ALA A 1 212 ? 5.471 26.039 18.024 1.00 84.88 212 ALA A N 1
ATOM 1701 C CA . ALA A 1 212 ? 5.101 25.565 19.358 1.00 84.88 212 ALA A CA 1
ATOM 1702 C C . ALA A 1 212 ? 4.631 24.101 19.338 1.00 84.88 212 ALA A C 1
ATOM 1704 O O . ALA A 1 212 ? 4.992 23.310 20.210 1.00 84.88 212 ALA A O 1
ATOM 1705 N N . ARG A 1 213 ? 3.870 23.707 18.313 1.00 84.81 213 ARG A N 1
ATOM 1706 C CA . ARG A 1 213 ? 3.425 22.326 18.130 1.00 84.81 213 ARG A CA 1
ATOM 1707 C C . ARG A 1 213 ? 4.582 21.374 17.857 1.00 84.81 213 ARG A C 1
ATOM 1709 O O . ARG A 1 213 ? 4.642 20.321 18.485 1.00 84.81 213 ARG A O 1
ATOM 1716 N N . GLU A 1 214 ? 5.485 21.723 16.949 1.00 86.69 214 GLU A N 1
ATOM 1717 C CA . GLU A 1 214 ? 6.628 20.872 16.608 1.00 86.69 214 GLU A CA 1
ATOM 1718 C C . GLU A 1 214 ? 7.592 20.731 17.794 1.00 86.69 214 GLU A C 1
ATOM 1720 O O . GLU A 1 214 ? 8.039 19.627 18.096 1.00 86.69 214 GLU A O 1
ATOM 1725 N N . LEU A 1 215 ? 7.847 21.815 18.533 1.00 84.81 215 LEU A N 1
ATOM 1726 C CA . LEU A 1 215 ? 8.640 21.779 19.763 1.00 84.81 215 LEU A CA 1
ATOM 1727 C C . LEU A 1 215 ? 7.976 20.915 20.845 1.00 84.81 215 LEU A C 1
ATOM 1729 O O . LEU A 1 215 ? 8.651 20.133 21.520 1.00 84.81 215 LEU A O 1
ATOM 1733 N N . LYS A 1 216 ? 6.647 20.980 20.979 1.00 82.75 216 LYS A N 1
ATOM 1734 C CA . LYS A 1 216 ? 5.887 20.087 21.862 1.00 82.75 216 LYS A CA 1
ATOM 1735 C C . LYS A 1 216 ? 5.983 18.626 21.416 1.00 82.75 216 LYS A C 1
ATOM 1737 O O . LYS A 1 216 ? 6.152 17.741 22.247 1.00 82.75 216 LYS A O 1
ATOM 1742 N N . GLU A 1 217 ? 5.887 18.352 20.117 1.00 82.31 217 GLU A N 1
ATOM 1743 C CA . GLU A 1 217 ? 6.027 16.991 19.595 1.00 82.31 217 GLU A CA 1
ATOM 1744 C C . GLU A 1 217 ? 7.421 16.448 19.927 1.00 82.31 217 GLU A C 1
ATOM 1746 O O . GLU A 1 217 ? 7.535 15.388 20.542 1.00 82.31 217 GLU A O 1
ATOM 1751 N N . ILE A 1 218 ? 8.461 17.233 19.644 1.00 79.88 218 ILE A N 1
ATOM 1752 C CA . ILE A 1 218 ? 9.852 16.919 19.967 1.00 79.88 218 ILE A CA 1
ATOM 1753 C C . ILE A 1 218 ? 10.045 16.655 21.467 1.00 79.88 218 ILE A C 1
ATOM 1755 O O . ILE A 1 218 ? 10.686 15.670 21.831 1.00 79.88 218 ILE A O 1
ATOM 1759 N N . THR A 1 219 ? 9.475 17.479 22.350 1.00 76.81 219 THR A N 1
ATOM 1760 C CA . THR A 1 219 ? 9.618 17.279 23.804 1.00 76.81 219 THR A CA 1
ATOM 1761 C C . THR A 1 219 ? 8.929 16.016 24.309 1.00 76.81 219 THR A C 1
ATOM 1763 O O . THR A 1 219 ? 9.363 15.434 25.303 1.00 76.81 219 THR A O 1
ATOM 1766 N N . THR A 1 220 ? 7.901 15.542 23.600 1.00 73.38 220 THR A N 1
ATOM 1767 C CA . THR A 1 220 ? 7.253 14.252 23.879 1.00 73.38 220 THR A CA 1
ATOM 1768 C C . THR A 1 220 ? 7.971 13.050 23.262 1.00 73.38 220 THR A C 1
ATOM 1770 O O . THR A 1 220 ? 7.670 11.912 23.629 1.00 73.38 220 THR A O 1
ATOM 1773 N N . MET A 1 221 ? 8.930 13.261 22.354 1.00 71.56 221 MET A N 1
ATOM 1774 C CA . MET A 1 221 ? 9.742 12.178 21.805 1.00 71.56 221 MET A CA 1
ATOM 1775 C C . MET A 1 221 ? 10.824 11.767 22.811 1.00 71.56 221 MET A C 1
ATOM 1777 O O . MET A 1 221 ? 11.722 12.536 23.152 1.00 71.56 221 MET A O 1
ATOM 1781 N N . HIS A 1 222 ? 10.775 10.515 23.269 1.00 55.03 222 HIS A N 1
ATOM 1782 C CA . HIS A 1 222 ? 11.868 9.930 24.043 1.00 55.03 222 HIS A CA 1
ATOM 1783 C C . HIS A 1 222 ? 13.042 9.596 23.106 1.00 55.03 222 HIS A C 1
ATOM 1785 O O . HIS A 1 222 ? 12.886 8.732 22.237 1.00 55.03 222 HIS A O 1
ATOM 1791 N N . PRO A 1 223 ? 14.225 10.221 23.255 1.00 52.66 223 PRO A N 1
ATOM 1792 C CA . PRO A 1 223 ? 15.367 9.888 22.420 1.00 52.66 223 PRO A CA 1
ATOM 1793 C C . PRO A 1 223 ? 15.866 8.481 22.754 1.00 52.66 223 PRO A C 1
ATOM 1795 O O . PRO A 1 223 ? 15.915 8.052 23.908 1.00 52.66 223 PRO A O 1
ATOM 1798 N N . SER A 1 224 ? 16.341 7.773 21.737 1.00 45.81 224 SER A N 1
ATOM 1799 C CA . SER A 1 224 ? 16.922 6.432 21.862 1.00 45.81 224 SER A CA 1
ATOM 1800 C C . SER A 1 224 ? 18.309 6.384 22.530 1.00 45.81 224 SER A C 1
ATOM 1802 O O . SER A 1 224 ? 18.910 5.311 22.591 1.00 45.81 224 SER A O 1
ATOM 1804 N N . CYS A 1 225 ? 18.843 7.513 23.013 1.00 44.88 225 CYS A N 1
ATOM 1805 C CA . CYS A 1 225 ? 20.211 7.622 23.529 1.00 44.88 225 CYS A CA 1
ATOM 1806 C C . CYS A 1 225 ? 20.239 8.188 24.970 1.00 44.88 225 CYS A C 1
ATOM 1808 O O . CYS A 1 225 ? 20.450 9.386 25.156 1.00 44.88 225 CYS A O 1
ATOM 1810 N N . PRO A 1 226 ? 20.052 7.342 26.005 1.00 42.84 226 PRO A N 1
ATOM 1811 C CA . PRO A 1 226 ? 19.947 7.762 27.411 1.00 42.84 226 PRO A CA 1
ATOM 1812 C C . PRO A 1 226 ? 21.252 8.295 28.041 1.00 42.84 226 PRO A C 1
ATOM 1814 O O . PRO A 1 226 ? 21.246 8.718 29.191 1.00 42.84 226 PRO A O 1
ATOM 1817 N N . GLU A 1 227 ? 22.373 8.301 27.309 1.00 49.00 227 GLU A N 1
ATOM 1818 C CA . GLU A 1 227 ? 23.687 8.759 27.798 1.00 49.00 227 GLU A CA 1
ATOM 1819 C C . GLU A 1 227 ? 24.031 10.223 27.447 1.00 49.00 227 GLU A C 1
ATOM 1821 O O . GLU A 1 227 ? 25.128 10.696 27.762 1.00 49.00 227 GLU A O 1
ATOM 1826 N N . ASN A 1 228 ? 23.138 10.965 26.783 1.00 53.31 228 ASN A N 1
ATOM 1827 C CA . ASN A 1 228 ? 23.359 12.390 26.519 1.00 53.31 228 ASN A CA 1
ATOM 1828 C C . ASN A 1 228 ? 22.989 13.221 27.757 1.00 53.31 228 ASN A C 1
ATOM 1830 O O . ASN A 1 228 ? 21.834 13.593 27.944 1.00 53.31 228 ASN A O 1
ATOM 1834 N N . TYR A 1 229 ? 23.996 13.568 28.566 1.00 51.72 229 TYR A N 1
ATOM 1835 C CA . TYR A 1 229 ? 23.889 14.435 29.756 1.00 51.72 229 TYR A CA 1
ATOM 1836 C C . TYR A 1 229 ? 23.185 15.790 29.520 1.00 51.72 229 TYR A C 1
ATOM 1838 O O . TYR A 1 229 ? 22.770 16.428 30.478 1.00 51.72 229 TYR A O 1
ATOM 1846 N N . TYR A 1 230 ? 23.046 16.225 28.265 1.00 66.69 230 TYR A N 1
ATOM 1847 C CA . TYR A 1 230 ? 22.452 17.506 27.866 1.00 66.69 230 TYR A CA 1
ATOM 1848 C C . TYR A 1 230 ? 20.947 17.432 27.553 1.00 66.69 230 TYR A C 1
ATOM 1850 O O . TYR A 1 230 ? 20.298 18.456 27.372 1.00 66.69 230 TYR A O 1
ATOM 1858 N N . TRP A 1 231 ? 20.368 16.230 27.473 1.00 72.94 231 TRP A N 1
ATOM 1859 C CA . TRP A 1 231 ? 18.978 16.079 27.039 1.00 72.94 231 TRP A CA 1
ATOM 1860 C C . TRP A 1 231 ? 17.942 16.738 27.963 1.00 72.94 231 TRP A C 1
ATOM 1862 O O . TRP A 1 231 ? 17.039 17.382 27.441 1.00 72.94 231 TRP A O 1
ATOM 1872 N N . PRO A 1 232 ? 18.043 16.641 29.304 1.00 75.25 232 PRO A N 1
ATOM 1873 C CA . PRO A 1 232 ? 17.087 17.311 30.186 1.00 75.25 232 PRO A CA 1
ATOM 1874 C C . PRO A 1 232 ? 17.063 18.835 29.992 1.00 75.25 232 PRO A C 1
ATOM 1876 O O . PRO A 1 232 ? 15.987 19.409 29.887 1.00 75.25 232 PRO A O 1
ATOM 1879 N N . GLU A 1 233 ? 18.239 19.459 29.859 1.00 75.88 233 GLU A N 1
ATOM 1880 C CA . GLU A 1 233 ? 18.405 20.902 29.614 1.00 75.88 233 GLU A CA 1
ATOM 1881 C C . GLU A 1 233 ? 17.842 21.311 28.241 1.00 75.88 233 GLU A C 1
ATOM 1883 O O . GLU A 1 233 ? 17.164 22.332 28.111 1.00 75.88 233 GLU A O 1
ATOM 1888 N N . PHE A 1 234 ? 18.047 20.472 27.222 1.00 78.62 234 PHE A N 1
ATOM 1889 C CA . PHE A 1 234 ? 17.459 20.663 25.898 1.00 78.62 234 PHE A CA 1
ATOM 1890 C C . PHE A 1 234 ? 15.926 20.601 25.943 1.00 78.62 234 PHE A C 1
ATOM 1892 O O . PHE A 1 234 ? 15.265 21.519 25.467 1.00 78.62 234 PHE A O 1
ATOM 1899 N N . ILE A 1 235 ? 15.343 19.574 26.573 1.00 79.62 235 ILE A N 1
ATOM 1900 C CA . ILE A 1 235 ? 13.882 19.437 26.713 1.00 79.62 235 ILE A CA 1
ATOM 1901 C C . ILE A 1 235 ? 13.275 20.598 27.499 1.00 79.62 235 ILE A C 1
ATOM 1903 O O . ILE A 1 235 ? 12.210 21.091 27.127 1.00 79.62 235 ILE A O 1
ATOM 1907 N N . GLU A 1 236 ? 13.940 21.044 28.563 1.00 81.88 236 GLU A N 1
ATOM 1908 C CA . GLU A 1 236 ? 13.517 22.205 29.345 1.00 81.88 236 GLU A CA 1
ATOM 1909 C C . GLU A 1 236 ? 13.490 23.467 28.476 1.00 81.88 236 GLU A C 1
ATOM 1911 O O . GLU A 1 236 ? 12.479 24.166 28.445 1.00 81.88 236 GLU A O 1
ATOM 1916 N N . THR A 1 237 ? 14.534 23.688 27.673 1.00 81.25 237 THR A N 1
ATOM 1917 C CA . THR A 1 237 ? 14.616 24.837 26.759 1.00 81.25 237 THR A CA 1
ATOM 1918 C C . THR A 1 237 ? 13.518 24.802 25.690 1.00 81.25 237 THR A C 1
ATOM 1920 O O . THR A 1 237 ? 12.842 25.801 25.447 1.00 81.25 237 THR A O 1
ATOM 1923 N N . LEU A 1 238 ? 13.266 23.641 25.078 1.00 81.94 238 LEU A N 1
ATOM 1924 C CA . LEU A 1 238 ? 12.198 23.498 24.083 1.00 81.94 238 LEU A CA 1
ATOM 1925 C C . LEU A 1 238 ? 10.800 23.662 24.694 1.00 81.94 238 LEU A C 1
ATOM 1927 O O . LEU A 1 238 ? 9.906 24.235 24.064 1.00 81.94 238 LEU A O 1
ATOM 1931 N N . SER A 1 239 ? 10.607 23.175 25.922 1.00 82.44 239 SER A N 1
ATOM 1932 C CA . SER A 1 239 ? 9.356 23.344 26.670 1.00 82.44 239 SER A CA 1
ATOM 1933 C C . SER A 1 239 ? 9.114 24.815 26.999 1.00 82.44 239 SER A C 1
ATOM 1935 O O . SER A 1 239 ? 7.987 25.293 26.879 1.00 82.44 239 SER A O 1
ATOM 1937 N N . GLU A 1 240 ? 10.173 25.545 27.343 1.00 85.75 240 GLU A N 1
ATOM 1938 C CA . GLU A 1 240 ? 10.121 26.978 27.604 1.00 85.75 240 GLU A CA 1
ATOM 1939 C C . GLU A 1 240 ? 9.790 27.777 26.336 1.00 85.75 240 GLU A C 1
ATOM 1941 O O . GLU A 1 240 ? 8.877 28.600 26.353 1.00 85.75 240 GLU A O 1
ATOM 1946 N N . HIS A 1 241 ? 10.423 27.478 25.199 1.00 86.69 241 HIS A N 1
ATOM 1947 C CA . HIS A 1 241 ? 10.059 28.095 23.918 1.00 86.69 241 HIS A CA 1
ATOM 1948 C C . HIS A 1 241 ? 8.620 27.785 23.496 1.00 86.69 241 HIS A C 1
ATOM 1950 O O . HIS A 1 241 ? 7.913 28.670 23.015 1.00 86.69 241 HIS A O 1
ATOM 1956 N N . THR A 1 242 ? 8.159 26.552 23.724 1.00 86.25 242 THR A N 1
ATOM 1957 C CA . THR A 1 242 ? 6.758 26.170 23.502 1.00 86.25 242 THR A CA 1
ATOM 1958 C C . THR A 1 242 ? 5.826 27.017 24.365 1.00 86.25 242 THR A C 1
ATOM 1960 O O . THR A 1 242 ? 4.842 27.553 23.863 1.00 86.25 242 THR A O 1
ATOM 1963 N N . ARG A 1 243 ? 6.136 27.168 25.659 1.00 88.94 243 ARG A N 1
ATOM 1964 C CA . ARG A 1 243 ? 5.349 27.973 26.600 1.00 88.94 243 ARG A CA 1
ATOM 1965 C C . ARG A 1 243 ? 5.272 29.432 26.152 1.00 88.94 243 ARG A C 1
ATOM 1967 O O . ARG A 1 243 ? 4.170 29.959 26.049 1.00 88.94 243 ARG A O 1
ATOM 1974 N N . ILE A 1 244 ? 6.416 30.044 25.847 1.00 87.50 244 ILE A N 1
ATOM 1975 C CA . ILE A 1 244 ? 6.512 31.447 25.430 1.00 87.50 244 ILE A CA 1
ATOM 1976 C C . ILE A 1 244 ? 5.683 31.705 24.164 1.00 87.50 244 ILE A C 1
ATOM 1978 O O . ILE A 1 244 ? 4.877 32.629 24.143 1.00 87.50 244 ILE A O 1
ATOM 1982 N N . LEU A 1 245 ? 5.819 30.868 23.130 1.00 86.25 245 LEU A N 1
ATOM 1983 C CA . LEU A 1 245 ? 5.060 31.043 21.886 1.00 86.25 245 LEU A CA 1
ATOM 1984 C C . LEU A 1 245 ? 3.545 30.907 22.104 1.00 86.25 245 LEU A C 1
ATOM 1986 O O . LEU A 1 245 ? 2.767 31.612 21.469 1.00 86.25 245 LEU A O 1
ATOM 1990 N N . LEU A 1 246 ? 3.109 30.027 23.011 1.00 85.38 246 LEU A N 1
ATOM 1991 C CA . LEU A 1 246 ? 1.689 29.878 23.348 1.00 85.38 246 LEU A CA 1
ATOM 1992 C C . LEU A 1 246 ? 1.142 31.041 24.178 1.00 85.38 246 LEU A C 1
ATOM 1994 O O . LEU A 1 246 ? -0.036 31.366 24.043 1.00 85.38 246 LEU A O 1
ATOM 1998 N N . GLU A 1 247 ? 1.963 31.641 25.036 1.00 85.38 247 GLU A N 1
ATOM 1999 C CA . GLU A 1 247 ? 1.607 32.854 25.778 1.00 85.38 247 GLU A CA 1
ATOM 2000 C C . GLU A 1 247 ? 1.472 34.043 24.832 1.00 85.38 247 GLU A C 1
ATOM 2002 O O . GLU A 1 247 ? 0.438 34.705 24.835 1.00 85.38 247 GLU A O 1
ATOM 2007 N N . ASP A 1 248 ? 2.440 34.236 23.940 1.00 84.88 248 ASP A N 1
ATOM 2008 C CA . ASP A 1 248 ? 2.373 35.279 22.922 1.00 84.88 248 ASP A CA 1
ATOM 2009 C C . ASP A 1 248 ? 1.154 35.102 21.994 1.00 84.88 248 ASP A C 1
ATOM 2011 O O . ASP A 1 248 ? 0.488 36.072 21.637 1.00 84.88 248 ASP A O 1
ATOM 2015 N N . LEU A 1 249 ? 0.792 33.865 21.634 1.00 81.94 249 LEU A N 1
ATOM 2016 C CA . LEU A 1 249 ? -0.429 33.601 20.864 1.00 81.94 249 LEU A CA 1
ATOM 2017 C C . LEU A 1 249 ? -1.703 33.976 21.629 1.00 81.94 249 LEU A C 1
ATOM 2019 O O . LEU A 1 249 ? -2.632 34.527 21.033 1.00 81.94 249 LEU A O 1
ATOM 2023 N N . GLN A 1 250 ? -1.748 33.728 22.938 1.00 83.25 250 GLN A N 1
ATOM 2024 C CA . GLN A 1 250 ? -2.870 34.153 23.782 1.00 83.25 250 GLN A CA 1
ATOM 2025 C C . GLN A 1 250 ? -2.964 35.679 23.865 1.00 83.25 250 GLN A C 1
ATOM 2027 O O . GLN A 1 250 ? -4.066 36.221 23.794 1.00 83.25 250 GLN A O 1
ATOM 2032 N N . GLU A 1 251 ? -1.829 36.380 23.943 1.00 82.38 251 GLU A N 1
ATOM 2033 C CA . GLU A 1 251 ? -1.782 37.850 23.918 1.00 82.38 251 GLU A CA 1
ATOM 2034 C C . GLU A 1 251 ? -2.342 38.428 22.608 1.00 82.38 251 GLU A C 1
ATOM 2036 O O . GLU A 1 251 ? -2.903 39.521 22.605 1.00 82.38 251 GLU A O 1
ATOM 2041 N N . THR A 1 252 ? -2.268 37.673 21.506 1.00 75.50 252 THR A N 1
ATOM 2042 C CA . THR A 1 252 ? -2.852 38.063 20.210 1.00 75.50 252 THR A CA 1
ATOM 2043 C C . THR A 1 252 ? -4.350 37.744 20.070 1.00 75.50 252 THR A C 1
ATOM 2045 O O . THR A 1 252 ? -4.922 37.932 18.996 1.00 75.50 252 THR A O 1
ATOM 2048 N N . GLY A 1 253 ? -4.999 37.274 21.143 1.00 72.25 253 GLY A N 1
ATOM 2049 C CA . GLY A 1 253 ? -6.442 37.021 21.197 1.00 72.25 253 GLY A CA 1
ATOM 2050 C C . GLY A 1 253 ? -6.873 35.596 20.840 1.00 72.25 253 GLY A C 1
ATOM 2051 O O . GLY A 1 253 ? -8.071 35.347 20.729 1.00 72.25 253 GLY A O 1
ATOM 2052 N N . VAL A 1 254 ? -5.939 34.651 20.672 1.00 73.12 254 VAL A N 1
ATOM 2053 C CA . VAL A 1 254 ? -6.275 33.248 20.378 1.00 73.12 254 VAL A CA 1
ATOM 2054 C C . VAL A 1 254 ? -6.635 32.516 21.682 1.00 73.12 254 VAL A C 1
ATOM 2056 O O . VAL A 1 254 ? -5.804 32.466 22.594 1.00 73.12 254 VAL A O 1
ATOM 2059 N N . PRO A 1 255 ? -7.832 31.905 21.804 1.00 73.81 255 PRO A N 1
ATOM 2060 C CA . PRO A 1 255 ? -8.237 31.229 23.033 1.00 73.81 255 PRO A CA 1
ATOM 2061 C C . PRO A 1 255 ? -7.299 30.079 23.410 1.00 73.81 255 PRO A C 1
ATOM 2063 O O . PRO A 1 255 ? -6.938 29.234 22.584 1.00 73.81 255 PRO A O 1
ATOM 2066 N N . ARG A 1 256 ? -6.941 29.996 24.694 1.00 73.62 256 ARG A N 1
ATOM 2067 C CA . ARG A 1 256 ? -6.047 28.955 25.219 1.00 73.62 256 ARG A CA 1
ATOM 2068 C C . ARG A 1 256 ? -6.602 27.554 24.979 1.00 73.62 256 ARG A C 1
ATOM 2070 O O . ARG A 1 256 ? -5.844 26.638 24.675 1.00 73.62 256 ARG A O 1
ATOM 2077 N N . GLU A 1 257 ? -7.908 27.375 25.113 1.00 69.00 257 GLU A N 1
ATOM 2078 C CA . GLU A 1 257 ? -8.602 26.106 24.907 1.00 69.00 257 GLU A CA 1
ATOM 2079 C C . GLU A 1 257 ? -8.418 25.613 23.469 1.00 69.00 257 GLU A C 1
ATOM 2081 O O . GLU A 1 257 ? -8.114 24.441 23.256 1.00 69.00 257 GLU A O 1
ATOM 2086 N N . LEU A 1 258 ? -8.510 26.528 22.503 1.00 65.19 258 LEU A N 1
ATOM 2087 C CA . LEU A 1 258 ? -8.344 26.266 21.078 1.00 65.19 258 LEU A CA 1
ATOM 2088 C C . LEU A 1 258 ? -6.893 25.884 20.747 1.00 65.19 258 LEU A C 1
ATOM 2090 O O . LEU A 1 258 ? -6.655 24.887 20.067 1.00 65.19 258 LEU A O 1
ATOM 2094 N N . LEU A 1 259 ? -5.917 26.606 21.312 1.00 71.94 259 LEU A N 1
ATOM 2095 C CA . LEU A 1 259 ? -4.494 26.260 21.204 1.00 71.94 259 LEU A CA 1
ATOM 2096 C C . LEU A 1 259 ? -4.212 24.874 21.800 1.00 71.94 259 LEU A C 1
ATOM 2098 O O . LEU A 1 259 ? -3.506 24.066 21.204 1.00 71.94 259 LEU A O 1
ATOM 2102 N N . MET A 1 260 ? -4.795 24.558 22.958 1.00 72.56 260 MET A N 1
ATOM 2103 C CA . MET A 1 260 ? -4.616 23.259 23.610 1.00 72.56 260 MET A CA 1
ATOM 2104 C C . MET A 1 260 ? -5.278 22.111 22.841 1.00 72.56 260 MET A C 1
ATOM 2106 O O . MET A 1 260 ? -4.737 21.003 22.846 1.00 72.56 260 MET A O 1
ATOM 2110 N N . VAL A 1 261 ? -6.410 22.356 22.175 1.00 65.69 261 VAL A N 1
ATOM 2111 C CA . VAL A 1 261 ? -7.026 21.403 21.240 1.00 65.69 261 VAL A CA 1
ATOM 2112 C C . VAL A 1 261 ? -6.116 21.212 20.028 1.00 65.69 261 VAL A C 1
ATOM 2114 O O . VAL A 1 261 ? -5.736 20.081 19.746 1.00 65.69 261 VAL A O 1
ATOM 2117 N N . GLY A 1 262 ? -5.649 22.293 19.400 1.00 60.25 262 GLY A N 1
ATOM 2118 C CA . GLY A 1 262 ? -4.764 22.234 18.234 1.00 60.25 262 GLY A CA 1
ATOM 2119 C C . GLY A 1 262 ? -3.416 21.559 18.480 1.00 60.25 262 GLY A C 1
ATOM 2120 O O . GLY A 1 262 ? -2.902 20.849 17.624 1.00 60.25 262 GLY A O 1
ATOM 2121 N N . LEU A 1 263 ? -2.841 21.729 19.670 1.00 65.88 263 LEU A N 1
ATOM 2122 C CA . LEU A 1 263 ? -1.602 21.052 20.065 1.00 65.88 263 LEU A CA 1
ATOM 2123 C C . LEU A 1 263 ? -1.780 19.550 20.342 1.00 65.88 263 LEU A C 1
ATOM 2125 O O . LEU A 1 263 ? -0.789 18.864 20.605 1.00 65.88 263 LEU A O 1
ATOM 2129 N N . ASN A 1 264 ? -3.017 19.061 20.427 1.00 57.69 264 ASN A N 1
ATOM 2130 C CA . ASN A 1 264 ? -3.344 17.656 20.683 1.00 57.69 264 ASN A CA 1
ATOM 2131 C C . ASN A 1 264 ? -4.023 16.990 19.478 1.00 57.69 264 ASN A C 1
ATOM 2133 O O . ASN A 1 264 ? -3.988 15.764 19.371 1.00 57.69 264 ASN A O 1
ATOM 2137 N N . ASP A 1 265 ? -4.597 17.784 18.579 1.00 52.44 265 ASP A N 1
ATOM 2138 C CA . ASP A 1 265 ? -5.208 17.341 17.340 1.00 52.44 265 ASP A CA 1
ATOM 2139 C C . ASP A 1 265 ? -4.145 17.155 16.245 1.00 52.44 265 ASP A C 1
ATOM 2141 O O . ASP A 1 265 ? -3.460 18.089 15.823 1.00 52.44 265 ASP A O 1
ATOM 2145 N N . LYS A 1 266 ? -3.992 15.907 15.792 1.00 48.47 266 LYS A N 1
ATOM 2146 C CA . LYS A 1 266 ? -3.062 15.538 14.715 1.00 48.47 266 LYS A CA 1
ATOM 2147 C C . LYS A 1 266 ? -3.569 15.942 13.327 1.00 48.47 266 LYS A C 1
ATOM 2149 O O . LYS A 1 266 ? -2.780 15.917 12.388 1.00 48.47 266 LYS A O 1
ATOM 2154 N N . ASN A 1 267 ? -4.846 16.305 13.209 1.00 39.03 267 ASN A N 1
ATOM 2155 C CA . ASN A 1 267 ? -5.500 16.640 11.948 1.00 39.03 267 ASN A CA 1
ATOM 2156 C C . ASN A 1 267 ? -5.498 18.144 11.652 1.00 39.03 267 ASN A C 1
ATOM 2158 O O . ASN A 1 267 ? -6.023 18.549 10.620 1.00 39.03 267 ASN A O 1
ATOM 2162 N N . VAL A 1 268 ? -4.904 18.977 12.517 1.00 42.59 268 VAL A N 1
ATOM 2163 C CA . VAL A 1 268 ? -4.649 20.385 12.189 1.00 42.59 268 VAL A CA 1
ATOM 2164 C C . VAL A 1 268 ? -3.555 20.420 11.128 1.00 42.59 268 VAL A C 1
ATOM 2166 O O . VAL A 1 268 ? -2.359 20.429 11.429 1.00 42.59 268 VAL A O 1
ATOM 2169 N N . GLN A 1 269 ? -3.945 20.356 9.868 1.00 40.53 269 GLN A N 1
ATOM 2170 C CA . GLN A 1 269 ? -3.036 20.601 8.764 1.00 40.53 269 GLN A CA 1
ATOM 2171 C C . GLN A 1 269 ? -2.892 22.109 8.566 1.00 40.53 269 GLN A C 1
ATOM 2173 O O . GLN A 1 269 ? -3.635 22.908 9.122 1.00 40.53 269 GLN A O 1
ATOM 2178 N N . CYS A 1 270 ? -1.842 22.520 7.863 1.00 33.50 270 CYS A N 1
ATOM 2179 C CA . CYS A 1 270 ? -1.770 23.887 7.379 1.00 33.50 270 CYS A CA 1
ATOM 2180 C C . CYS A 1 270 ? -2.868 24.032 6.332 1.00 33.50 270 CYS A C 1
ATOM 2182 O O . CYS A 1 270 ? -2.674 23.531 5.228 1.00 33.50 270 CYS A O 1
ATOM 2184 N N . ASN A 1 271 ? -3.981 24.709 6.636 1.00 36.16 271 ASN A N 1
ATOM 2185 C CA . ASN A 1 271 ? -4.748 25.307 5.555 1.00 36.16 271 ASN A CA 1
ATOM 2186 C C . ASN A 1 271 ? -3.797 26.244 4.819 1.00 36.16 271 ASN A C 1
ATOM 2188 O O . ASN A 1 271 ? -3.365 27.287 5.315 1.00 36.16 271 ASN A O 1
ATOM 2192 N N . GLU A 1 272 ? -3.463 25.852 3.601 1.00 38.12 272 GLU A N 1
ATOM 2193 C CA . GLU A 1 272 ? -2.827 26.680 2.591 1.00 38.12 272 GLU A CA 1
ATOM 2194 C C . GLU A 1 272 ? -3.736 27.847 2.147 1.00 38.12 272 GLU A C 1
ATOM 2196 O O . GLU A 1 272 ? -3.529 28.448 1.101 1.00 38.12 272 GLU A O 1
ATOM 2201 N N . ASP A 1 273 ? -4.708 28.272 2.953 1.00 35.72 273 ASP A N 1
ATOM 2202 C CA . ASP A 1 273 ? -5.583 29.398 2.623 1.00 35.72 273 ASP A CA 1
ATOM 2203 C C . ASP A 1 273 ? -4.874 30.767 2.708 1.00 35.72 273 ASP A C 1
ATOM 2205 O O . ASP A 1 273 ? -5.442 31.782 2.311 1.00 35.72 273 ASP A O 1
ATOM 2209 N N . TYR A 1 274 ? -3.589 30.807 3.093 1.00 36.91 274 TYR A N 1
ATOM 2210 C CA . TYR A 1 274 ? -2.689 31.946 2.826 1.00 36.91 274 TYR A CA 1
ATOM 2211 C C . TYR A 1 274 ? -1.580 31.661 1.800 1.00 36.91 274 TYR A C 1
ATOM 2213 O O . TYR A 1 274 ? -0.685 32.481 1.588 1.00 36.91 274 TYR A O 1
ATOM 2221 N N . SER A 1 275 ? -1.636 30.529 1.108 1.00 34.59 275 SER A N 1
ATOM 2222 C CA . SER A 1 275 ? -0.654 30.134 0.111 1.00 34.59 275 SER A CA 1
ATOM 2223 C C . SER A 1 275 ? -1.330 29.341 -0.999 1.00 34.59 275 SER A C 1
ATOM 2225 O O . SER A 1 275 ? -1.556 28.155 -0.859 1.00 34.59 275 SER A O 1
ATOM 2227 N N . MET A 1 276 ? -1.429 29.958 -2.179 1.00 31.28 276 MET A N 1
ATOM 2228 C CA . MET A 1 276 ? -1.190 29.227 -3.428 1.00 31.28 276 MET A CA 1
ATOM 2229 C C . MET A 1 276 ? -2.354 28.303 -3.834 1.00 31.28 276 MET A C 1
ATOM 2231 O O . MET A 1 276 ? -2.439 27.145 -3.461 1.00 31.28 276 MET A O 1
ATOM 2235 N N . SER A 1 277 ? -3.243 28.852 -4.673 1.00 34.12 277 SER A N 1
ATOM 2236 C CA . SER A 1 277 ? -4.364 28.183 -5.358 1.00 34.12 277 SER A CA 1
ATOM 2237 C C . SER A 1 277 ? -4.166 26.679 -5.616 1.00 34.12 277 SER A C 1
ATOM 2239 O O . SER A 1 277 ? -3.069 26.263 -5.983 1.00 34.12 277 SER A O 1
ATOM 2241 N N . ALA A 1 278 ? -5.251 25.894 -5.602 1.00 35.88 278 ALA A N 1
ATOM 2242 C CA . ALA A 1 278 ? -5.324 24.463 -5.962 1.00 35.88 278 ALA A CA 1
ATOM 2243 C C . ALA A 1 278 ? -4.553 24.027 -7.243 1.00 35.88 278 ALA A C 1
ATOM 2245 O O . ALA A 1 278 ? -4.348 22.838 -7.495 1.00 35.88 278 ALA A O 1
ATOM 2246 N N . MET A 1 279 ? -4.082 24.976 -8.058 1.00 39.19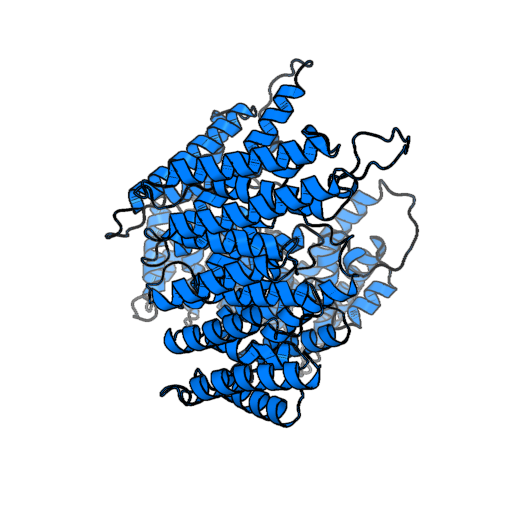 279 MET A N 1
ATOM 2247 C CA . MET A 1 279 ? -3.086 24.785 -9.113 1.00 39.19 279 MET A CA 1
ATOM 2248 C C . MET A 1 279 ? -1.688 24.334 -8.626 1.00 39.19 279 MET A C 1
ATOM 2250 O O . MET A 1 279 ? -0.994 23.677 -9.405 1.00 39.19 279 MET A O 1
ATOM 2254 N N . GLN A 1 280 ? -1.252 24.649 -7.397 1.00 40.41 280 GLN A N 1
ATOM 2255 C CA . GLN A 1 280 ? 0.130 24.438 -6.922 1.00 40.41 280 GLN A CA 1
ATOM 2256 C C . GLN A 1 280 ? 0.370 23.128 -6.152 1.00 40.41 280 GLN A C 1
ATOM 2258 O O . GLN A 1 280 ? 1.385 22.482 -6.436 1.00 40.41 280 GLN A O 1
ATOM 2263 N N . LEU A 1 281 ? -0.582 22.656 -5.336 1.00 43.56 281 LEU A N 1
ATOM 2264 C CA . LEU A 1 281 ? -0.606 21.277 -4.798 1.00 43.56 281 LEU A CA 1
ATOM 2265 C C . LEU A 1 281 ? -0.621 20.242 -5.934 1.00 43.56 281 LEU A C 1
ATOM 2267 O O . LEU A 1 281 ? 0.155 19.289 -5.993 1.00 43.56 281 LEU A O 1
ATOM 2271 N N . ASN A 1 282 ? -1.391 20.533 -6.986 1.00 58.97 282 ASN A N 1
ATOM 2272 C CA . ASN A 1 282 ? -1.393 19.731 -8.205 1.00 58.97 282 ASN A CA 1
ATOM 2273 C C . ASN A 1 282 ? -0.058 19.820 -8.987 1.00 58.97 282 ASN A C 1
ATOM 2275 O O . ASN A 1 282 ? 0.113 19.130 -9.985 1.00 58.97 282 ASN A O 1
ATOM 2279 N N . GLY A 1 283 ? 0.891 20.679 -8.602 1.00 72.00 283 GLY A N 1
ATOM 2280 C CA . GLY A 1 283 ? 2.228 20.775 -9.195 1.00 72.00 283 GLY A CA 1
ATOM 2281 C C . GLY A 1 283 ? 3.268 19.890 -8.498 1.00 72.00 283 GLY A C 1
ATOM 2282 O O . GLY A 1 283 ? 4.042 19.211 -9.173 1.00 72.00 283 GLY A O 1
ATOM 2283 N N . GLU A 1 284 ? 3.278 19.875 -7.163 1.00 77.81 284 GLU A N 1
ATOM 2284 C CA . GLU A 1 284 ? 4.153 19.030 -6.327 1.00 77.81 284 GLU A CA 1
ATOM 2285 C C . GLU A 1 284 ? 3.844 17.544 -6.541 1.00 77.81 284 GLU A C 1
ATOM 2287 O O . GLU A 1 284 ? 4.724 16.775 -6.938 1.00 77.81 284 GLU A O 1
ATOM 2292 N N . ARG A 1 285 ? 2.562 17.175 -6.435 1.00 83.38 285 ARG A N 1
ATOM 2293 C CA . ARG A 1 285 ? 2.058 15.830 -6.730 1.00 83.38 285 ARG A CA 1
ATOM 2294 C C . ARG A 1 285 ? 2.503 15.327 -8.091 1.00 83.38 285 ARG A C 1
ATOM 2296 O O . ARG A 1 285 ? 3.077 14.248 -8.219 1.00 83.38 285 ARG A O 1
ATOM 2303 N N . LYS A 1 286 ? 2.281 16.137 -9.131 1.00 85.50 286 LYS A N 1
ATOM 2304 C CA . LYS A 1 286 ? 2.676 15.802 -10.504 1.00 85.50 286 LYS A CA 1
ATOM 2305 C C . LYS A 1 286 ? 4.172 15.611 -10.630 1.00 85.50 286 LYS A C 1
ATOM 2307 O O . LYS A 1 286 ? 4.589 14.717 -11.358 1.00 85.50 286 LYS A O 1
ATOM 2312 N N . LYS A 1 287 ? 4.967 16.436 -9.948 1.00 89.50 287 LYS A N 1
ATOM 2313 C CA . LYS A 1 287 ? 6.423 16.314 -9.947 1.00 89.50 287 LYS A CA 1
ATOM 2314 C C . LYS A 1 287 ? 6.852 14.992 -9.311 1.00 89.50 287 LYS A C 1
ATOM 2316 O O . LYS A 1 287 ? 7.577 14.243 -9.954 1.00 89.50 287 LYS A O 1
ATOM 2321 N N . ILE A 1 288 ? 6.348 14.662 -8.120 1.00 89.31 288 ILE A N 1
ATOM 2322 C CA . ILE A 1 288 ? 6.680 13.414 -7.413 1.00 89.31 288 ILE A CA 1
ATOM 2323 C C . ILE A 1 288 ? 6.260 12.186 -8.237 1.00 89.31 288 ILE A C 1
ATOM 2325 O O . ILE A 1 288 ? 7.063 11.269 -8.431 1.00 89.31 288 ILE A O 1
ATOM 2329 N N . ILE A 1 289 ? 5.033 12.188 -8.776 1.00 91.31 289 ILE A N 1
ATOM 2330 C CA . ILE A 1 289 ? 4.517 11.106 -9.627 1.00 91.31 289 ILE A CA 1
ATOM 2331 C C . ILE A 1 289 ? 5.374 10.966 -10.887 1.00 91.31 289 ILE A C 1
ATOM 2333 O O . ILE A 1 289 ? 5.810 9.865 -11.226 1.00 91.31 289 ILE A O 1
ATOM 2337 N N . LYS A 1 290 ? 5.640 12.073 -11.586 1.00 93.25 290 LYS A N 1
ATOM 2338 C CA . LYS A 1 290 ? 6.435 12.067 -12.815 1.00 93.25 290 LYS A CA 1
ATOM 2339 C C . LYS A 1 290 ? 7.852 11.566 -12.555 1.00 93.25 290 LYS A C 1
ATOM 2341 O O . LYS A 1 290 ? 8.300 10.677 -13.268 1.00 93.25 290 LYS A O 1
ATOM 2346 N N . ASP A 1 291 ? 8.519 12.058 -11.515 1.00 93.69 291 ASP A N 1
ATOM 2347 C CA . ASP A 1 291 ? 9.877 11.638 -11.161 1.00 93.69 291 ASP A CA 1
ATOM 2348 C C . ASP A 1 291 ? 9.931 10.144 -10.803 1.00 93.69 291 ASP A C 1
ATOM 2350 O O . ASP A 1 291 ? 10.882 9.447 -11.167 1.00 93.69 291 ASP A O 1
ATOM 2354 N N . GLY A 1 292 ? 8.913 9.627 -10.106 1.00 92.62 292 GLY A N 1
ATOM 2355 C CA . GLY A 1 292 ? 8.774 8.199 -9.822 1.00 92.62 292 GLY A CA 1
ATOM 2356 C C . GLY A 1 292 ? 8.587 7.366 -11.091 1.00 92.62 292 GLY A C 1
ATOM 2357 O O . GLY A 1 292 ? 9.274 6.361 -11.286 1.00 92.62 292 GLY A O 1
ATOM 2358 N N . ILE A 1 293 ? 7.697 7.799 -11.988 1.00 96.44 293 ILE A N 1
ATOM 2359 C CA . ILE A 1 293 ? 7.441 7.102 -13.252 1.00 96.44 293 ILE A CA 1
ATOM 2360 C C . ILE A 1 293 ? 8.664 7.141 -14.165 1.00 96.44 293 ILE A C 1
ATOM 2362 O O . ILE A 1 293 ? 9.028 6.107 -14.722 1.00 96.44 293 ILE A O 1
ATOM 2366 N N . ASP A 1 294 ? 9.335 8.284 -14.289 1.00 94.06 294 ASP A N 1
ATOM 2367 C CA . ASP A 1 294 ? 10.539 8.425 -15.108 1.00 94.06 294 ASP A CA 1
ATOM 2368 C C . ASP A 1 294 ? 11.643 7.473 -14.613 1.00 94.06 294 ASP A C 1
ATOM 2370 O O . ASP A 1 294 ? 12.337 6.853 -15.420 1.00 94.06 294 ASP A O 1
ATOM 2374 N N . LYS A 1 295 ? 11.759 7.262 -13.293 1.00 95.31 295 LYS A N 1
ATOM 2375 C CA . LYS A 1 295 ? 12.673 6.265 -12.708 1.00 95.31 295 LYS A CA 1
ATOM 2376 C C . LYS A 1 295 ? 12.268 4.820 -13.027 1.00 95.31 295 LYS A C 1
ATOM 2378 O O . LYS A 1 295 ? 13.155 4.008 -13.286 1.00 95.31 295 LYS A O 1
ATOM 2383 N N . ILE A 1 296 ? 10.972 4.494 -13.025 1.00 95.00 296 ILE A N 1
ATOM 2384 C CA . ILE A 1 296 ? 10.467 3.159 -13.406 1.00 95.00 296 ILE A CA 1
ATOM 2385 C C . ILE A 1 296 ? 10.691 2.903 -14.901 1.00 95.00 296 ILE A C 1
ATOM 2387 O O . ILE A 1 296 ? 11.197 1.849 -15.278 1.00 95.00 296 ILE A O 1
ATOM 2391 N N . LEU A 1 297 ? 10.359 3.868 -15.760 1.00 94.12 297 LEU A N 1
ATOM 2392 C CA . LEU A 1 297 ? 10.513 3.759 -17.213 1.00 94.12 297 LEU A CA 1
ATOM 2393 C C . LEU A 1 297 ? 11.977 3.788 -17.664 1.00 94.12 297 LEU A C 1
ATOM 2395 O O . LEU A 1 297 ? 12.299 3.256 -18.720 1.00 94.12 297 LEU A O 1
ATOM 2399 N N . ALA A 1 298 ? 12.876 4.368 -16.869 1.00 93.62 298 ALA A N 1
ATOM 2400 C CA . ALA A 1 298 ? 14.316 4.282 -17.097 1.00 93.62 298 ALA A CA 1
ATOM 2401 C C . ALA A 1 298 ? 14.930 2.949 -16.626 1.00 93.62 298 ALA A C 1
ATOM 2403 O O . ALA A 1 298 ? 16.134 2.742 -16.796 1.00 93.62 298 ALA A O 1
ATOM 2404 N N . HIS A 1 299 ? 14.147 2.058 -16.007 1.00 93.25 299 HIS A N 1
ATOM 2405 C CA . HIS A 1 299 ? 14.642 0.770 -15.542 1.00 93.25 299 HIS A CA 1
ATOM 2406 C C . HIS A 1 299 ? 14.972 -0.145 -16.728 1.00 93.25 299 HIS A C 1
ATOM 2408 O O . HIS A 1 299 ? 14.131 -0.395 -17.584 1.00 93.25 299 HIS A O 1
ATOM 2414 N N . GLU A 1 300 ? 16.184 -0.701 -16.753 1.00 91.38 300 GLU A N 1
ATOM 2415 C CA . GLU A 1 300 ? 16.737 -1.478 -17.881 1.00 91.38 300 GLU A CA 1
ATOM 2416 C C . GLU A 1 300 ? 15.877 -2.669 -18.329 1.00 91.38 300 GLU A C 1
ATOM 2418 O O . GLU A 1 300 ? 15.924 -3.071 -19.488 1.00 91.38 300 GLU A O 1
ATOM 2423 N N . ARG A 1 301 ? 15.069 -3.217 -17.420 1.00 90.50 301 ARG A N 1
ATOM 2424 C CA . ARG A 1 301 ? 14.211 -4.378 -17.675 1.00 90.50 301 ARG A CA 1
ATOM 2425 C C . ARG A 1 301 ? 12.761 -4.026 -17.986 1.00 90.50 301 ARG A C 1
ATOM 2427 O O . ARG A 1 301 ? 11.977 -4.936 -18.211 1.00 90.50 301 ARG A O 1
ATOM 2434 N N . ILE A 1 302 ? 12.375 -2.748 -17.995 1.00 92.81 302 ILE A N 1
ATOM 2435 C CA . ILE A 1 302 ? 10.960 -2.340 -18.092 1.00 92.81 302 ILE A CA 1
ATOM 2436 C C . ILE A 1 302 ? 10.265 -2.812 -19.384 1.00 92.81 302 ILE A C 1
ATOM 2438 O O . ILE A 1 302 ? 9.042 -2.931 -19.422 1.00 92.81 302 ILE A O 1
ATOM 2442 N N . ASP A 1 303 ? 11.042 -3.114 -20.427 1.00 91.88 303 ASP A N 1
ATOM 2443 C CA . ASP A 1 303 ? 10.560 -3.632 -21.710 1.00 91.88 303 ASP A CA 1
ATOM 2444 C C . ASP A 1 303 ? 10.309 -5.152 -21.716 1.00 91.88 303 ASP A C 1
ATOM 2446 O O . ASP A 1 303 ? 9.775 -5.685 -22.691 1.00 91.88 303 ASP A O 1
ATOM 2450 N N . GLU A 1 304 ? 10.662 -5.872 -20.645 1.00 91.56 304 GLU A N 1
ATOM 2451 C CA . GLU A 1 304 ? 10.381 -7.305 -20.546 1.00 91.56 304 GLU A CA 1
ATOM 2452 C C . GLU A 1 304 ? 8.861 -7.572 -20.466 1.00 91.56 304 GLU A C 1
ATOM 2454 O O . GLU A 1 304 ? 8.129 -6.843 -19.787 1.00 91.56 304 GLU A O 1
ATOM 2459 N N . PRO A 1 305 ? 8.354 -8.667 -21.074 1.00 87.12 305 PRO A N 1
ATOM 2460 C CA . PRO A 1 305 ? 6.921 -8.980 -21.090 1.00 87.12 305 PRO A CA 1
ATOM 2461 C C . PRO A 1 305 ? 6.265 -9.047 -19.704 1.00 87.12 305 PRO A C 1
ATOM 2463 O O . PRO A 1 305 ? 5.084 -8.736 -19.561 1.00 87.12 305 PRO A O 1
ATOM 2466 N N . CYS A 1 306 ? 7.023 -9.430 -18.674 1.00 84.94 306 CYS A N 1
ATOM 2467 C CA . CYS A 1 306 ? 6.544 -9.513 -17.296 1.00 84.94 306 CYS A CA 1
ATOM 2468 C C . CYS A 1 306 ? 6.252 -8.142 -16.657 1.00 84.94 306 CYS A C 1
ATOM 2470 O O . CYS A 1 306 ? 5.473 -8.093 -15.706 1.00 84.94 306 CYS A O 1
ATOM 2472 N N . TYR A 1 307 ? 6.803 -7.043 -17.189 1.00 92.25 307 TYR A N 1
ATOM 2473 C CA . TYR A 1 307 ? 6.546 -5.676 -16.717 1.00 92.25 307 TYR A CA 1
ATOM 2474 C C . TYR A 1 307 ? 5.638 -4.871 -17.646 1.00 92.25 307 TYR A C 1
ATOM 2476 O O . TYR A 1 307 ? 5.383 -3.699 -17.376 1.00 92.25 307 TYR A O 1
ATOM 2484 N N . LYS A 1 308 ? 5.080 -5.495 -18.692 1.00 90.00 308 LYS A N 1
ATOM 2485 C CA . LYS A 1 308 ? 4.184 -4.835 -19.652 1.00 90.00 308 LYS A CA 1
ATOM 2486 C C . LYS A 1 308 ? 3.070 -4.038 -18.959 1.00 90.00 308 LYS A C 1
ATOM 2488 O O . LYS A 1 308 ? 2.898 -2.862 -19.253 1.00 90.00 308 LYS A O 1
ATOM 2493 N N . LYS A 1 309 ? 2.394 -4.639 -17.970 1.00 90.06 309 LYS A N 1
ATOM 2494 C CA . LYS A 1 309 ? 1.315 -3.985 -17.207 1.00 90.06 309 LYS A CA 1
ATOM 2495 C C . LYS A 1 309 ? 1.804 -2.776 -16.397 1.00 90.06 309 LYS A C 1
ATOM 2497 O O . LYS A 1 309 ? 1.112 -1.767 -16.325 1.00 90.06 309 LYS A O 1
ATOM 2502 N N . LEU A 1 310 ? 2.994 -2.870 -15.798 1.00 93.38 310 LEU A N 1
ATOM 2503 C CA . LEU A 1 310 ? 3.611 -1.760 -15.065 1.00 93.38 310 LEU A CA 1
ATOM 2504 C C . LEU A 1 310 ? 3.961 -0.614 -16.024 1.00 93.38 310 LEU A C 1
ATOM 2506 O O . LEU A 1 310 ? 3.618 0.533 -15.758 1.00 93.38 310 LEU A O 1
ATOM 2510 N N . LYS A 1 311 ? 4.574 -0.932 -17.168 1.00 93.94 311 LYS A N 1
ATOM 2511 C CA . LYS A 1 311 ? 4.933 0.040 -18.205 1.00 93.94 311 LYS A CA 1
ATOM 2512 C C . LYS A 1 311 ? 3.706 0.758 -18.776 1.00 93.94 311 LYS A C 1
ATOM 2514 O O . LYS A 1 311 ? 3.715 1.983 -18.865 1.00 93.94 311 LYS A O 1
ATOM 2519 N N . GLU A 1 312 ? 2.656 0.014 -19.120 1.00 93.75 312 GLU A N 1
ATOM 2520 C CA . GLU A 1 312 ? 1.386 0.567 -19.612 1.00 93.75 312 GLU A CA 1
ATOM 2521 C C . GLU A 1 312 ? 0.750 1.496 -18.571 1.00 93.75 312 GLU A C 1
ATOM 2523 O O . GLU A 1 312 ? 0.360 2.615 -18.903 1.00 93.75 312 GLU A O 1
ATOM 2528 N N . ARG A 1 313 ? 0.730 1.092 -17.291 1.00 94.19 313 ARG A N 1
ATOM 2529 C CA . ARG A 1 313 ? 0.191 1.930 -16.212 1.00 94.19 313 ARG A CA 1
ATOM 2530 C C . ARG A 1 313 ? 1.019 3.198 -15.992 1.00 94.19 313 ARG A C 1
ATOM 2532 O O . ARG A 1 313 ? 0.445 4.266 -15.830 1.00 94.19 313 ARG A O 1
ATOM 2539 N N . CYS A 1 314 ? 2.348 3.113 -16.050 1.00 94.31 314 CYS A N 1
ATOM 2540 C CA . CYS A 1 314 ? 3.238 4.275 -16.007 1.00 94.31 314 CYS A CA 1
ATOM 2541 C C . CYS A 1 314 ? 2.959 5.268 -17.149 1.00 94.31 314 CYS A C 1
ATOM 2543 O O . CYS A 1 314 ? 2.889 6.474 -16.916 1.00 94.31 314 CYS A O 1
ATOM 2545 N N . GLN A 1 315 ? 2.780 4.778 -18.378 1.00 94.00 315 GLN A N 1
ATOM 2546 C CA . GLN A 1 315 ? 2.470 5.623 -19.536 1.00 94.00 315 GLN A CA 1
ATOM 2547 C C . GLN A 1 315 ? 1.097 6.288 -19.403 1.00 94.00 315 GLN A C 1
ATOM 2549 O O . GLN A 1 315 ? 0.984 7.493 -19.615 1.00 94.00 315 GLN A O 1
ATOM 2554 N N . GLN A 1 316 ? 0.088 5.530 -18.969 1.00 92.88 316 GLN A N 1
ATOM 2555 C CA . GLN A 1 316 ? -1.248 6.053 -18.699 1.00 92.88 316 GLN A CA 1
ATOM 2556 C C . GLN A 1 316 ? -1.217 7.144 -17.620 1.00 92.88 316 GLN A C 1
ATOM 2558 O O . GLN A 1 316 ? -1.750 8.231 -17.819 1.00 92.88 316 GLN A O 1
ATOM 2563 N N . THR A 1 317 ? -0.538 6.906 -16.495 1.00 89.62 317 THR A N 1
ATOM 2564 C CA . THR A 1 317 ? -0.437 7.911 -15.433 1.00 89.62 317 THR A CA 1
ATOM 2565 C C . THR A 1 317 ? 0.334 9.155 -15.887 1.00 89.62 317 THR A C 1
ATOM 2567 O O . THR A 1 317 ? -0.037 10.259 -15.504 1.00 89.62 317 THR A O 1
ATOM 2570 N N . LEU A 1 318 ? 1.349 9.035 -16.753 1.00 90.38 318 LEU A N 1
ATOM 2571 C CA . LEU A 1 318 ? 2.007 10.203 -17.357 1.00 90.38 318 LEU A CA 1
ATOM 2572 C C . LEU A 1 318 ? 1.064 11.032 -18.237 1.00 90.38 318 LEU A C 1
ATOM 2574 O O . LEU A 1 318 ? 1.184 12.258 -18.272 1.00 90.38 318 LEU A O 1
ATOM 2578 N N . GLU A 1 319 ? 0.141 10.396 -18.960 1.00 89.50 319 GLU A N 1
ATOM 2579 C CA . GLU A 1 319 ? -0.903 11.113 -19.699 1.00 89.50 319 GLU A CA 1
ATOM 2580 C C . GLU A 1 319 ? -1.863 11.829 -18.747 1.00 89.50 319 GLU A C 1
ATOM 2582 O O . GLU A 1 319 ? -2.143 13.010 -18.952 1.00 89.50 319 GLU A O 1
ATOM 2587 N N . ASN A 1 320 ? -2.267 11.175 -17.657 1.00 85.38 320 ASN A N 1
ATOM 2588 C CA . ASN A 1 320 ? -3.125 11.777 -16.635 1.00 85.38 320 ASN A CA 1
ATOM 2589 C C . ASN A 1 320 ? -2.428 12.960 -15.941 1.00 85.38 320 ASN A C 1
ATOM 2591 O O . ASN A 1 320 ? -3.037 14.008 -15.741 1.00 85.38 320 ASN A O 1
ATOM 2595 N N . VAL A 1 321 ? -1.122 12.858 -15.661 1.00 85.00 321 VAL A N 1
ATOM 2596 C CA . VAL A 1 321 ? -0.294 13.971 -15.160 1.00 85.00 321 VAL A CA 1
ATOM 2597 C C . VAL A 1 321 ? -0.343 15.162 -16.122 1.00 85.00 321 VAL A C 1
ATOM 2599 O O . VAL A 1 321 ? -0.530 16.292 -15.672 1.00 85.00 321 VAL A O 1
ATOM 2602 N N . LYS A 1 322 ? -0.229 14.929 -17.440 1.00 84.88 322 LYS A N 1
ATOM 2603 C CA . LYS A 1 322 ? -0.321 15.990 -18.464 1.00 84.88 322 LYS A CA 1
ATOM 2604 C C . LYS A 1 322 ? -1.718 16.609 -18.553 1.00 84.88 322 LYS A C 1
ATOM 2606 O O . LYS A 1 322 ? -1.823 17.799 -18.831 1.00 84.88 322 LYS A O 1
ATOM 2611 N N . ARG A 1 323 ? -2.770 15.816 -18.330 1.00 81.62 323 ARG A N 1
ATOM 2612 C CA . ARG A 1 323 ? -4.176 16.260 -18.341 1.00 81.62 323 ARG A CA 1
ATOM 2613 C C . ARG A 1 323 ? -4.646 16.858 -17.013 1.00 81.62 323 ARG A C 1
ATOM 2615 O O . ARG A 1 323 ? -5.764 17.345 -16.940 1.00 81.62 323 ARG A O 1
ATOM 2622 N N . ASN A 1 324 ? -3.792 16.879 -15.986 1.00 78.25 324 ASN A N 1
ATOM 2623 C CA . ASN A 1 324 ? -4.131 17.281 -14.615 1.00 78.25 324 ASN A CA 1
ATOM 2624 C C . ASN A 1 324 ? -5.146 16.358 -13.906 1.00 78.25 324 ASN A C 1
ATOM 2626 O O . ASN A 1 324 ? -5.810 16.784 -12.966 1.00 78.25 324 ASN A O 1
ATOM 2630 N N . GLU A 1 325 ? -5.206 15.085 -14.295 1.00 79.62 325 GLU A N 1
ATOM 2631 C CA . GLU A 1 325 ? -6.147 14.058 -13.815 1.00 79.62 325 GLU A CA 1
ATOM 2632 C C . GLU A 1 325 ? -5.529 13.143 -12.729 1.00 79.62 325 GLU A C 1
ATOM 2634 O O . GLU A 1 325 ? -5.774 11.938 -12.681 1.00 79.62 325 GLU A O 1
ATOM 2639 N N . VAL A 1 326 ? -4.698 13.700 -11.840 1.00 76.00 326 VAL A N 1
ATOM 2640 C CA . VAL A 1 326 ? -4.049 12.970 -10.720 1.00 76.00 326 VAL A CA 1
ATOM 2641 C C . VAL A 1 326 ? -4.722 13.220 -9.364 1.00 76.00 326 VAL A C 1
ATOM 2643 O O . VAL A 1 326 ? -4.113 13.073 -8.305 1.00 76.00 326 VAL A O 1
ATOM 2646 N N . ASN A 1 327 ? -5.994 13.616 -9.395 1.00 72.88 327 ASN A N 1
ATOM 2647 C CA . ASN A 1 327 ? -6.793 13.885 -8.197 1.00 72.88 327 ASN A CA 1
ATOM 2648 C C . ASN A 1 327 ? -7.471 12.627 -7.636 1.00 72.88 327 ASN A C 1
ATOM 2650 O O . ASN A 1 327 ? -8.030 12.676 -6.550 1.00 72.88 327 ASN A O 1
ATOM 2654 N N . GLU A 1 328 ? -7.403 11.506 -8.353 1.00 76.81 328 GLU A N 1
ATOM 2655 C CA . GLU A 1 328 ? -7.878 10.201 -7.894 1.00 76.81 328 GLU A CA 1
ATOM 2656 C C . GLU A 1 328 ? -6.687 9.379 -7.392 1.00 76.81 328 GLU A C 1
ATOM 2658 O O . GLU A 1 328 ? -5.643 9.327 -8.057 1.00 76.81 328 GLU A O 1
ATOM 2663 N N . ILE A 1 329 ? -6.843 8.704 -6.247 1.00 77.38 329 ILE A N 1
ATOM 2664 C CA . ILE A 1 329 ? -5.777 7.886 -5.648 1.00 77.38 329 ILE A CA 1
ATOM 2665 C C . ILE A 1 329 ? -5.253 6.843 -6.636 1.00 77.38 329 ILE A C 1
ATOM 2667 O O . ILE A 1 329 ? -4.046 6.629 -6.739 1.00 77.38 329 ILE A O 1
ATOM 2671 N N . ASP A 1 330 ? -6.143 6.279 -7.451 1.00 76.88 330 ASP A N 1
ATOM 2672 C CA . ASP A 1 330 ? -5.812 5.297 -8.472 1.00 76.88 330 ASP A CA 1
ATOM 2673 C C . ASP A 1 330 ? -4.788 5.819 -9.478 1.00 76.88 330 ASP A C 1
ATOM 2675 O O . ASP A 1 330 ? -3.822 5.131 -9.819 1.00 76.88 330 ASP A O 1
ATOM 2679 N N . ASN A 1 331 ? -4.962 7.062 -9.914 1.00 78.38 331 ASN A N 1
ATOM 2680 C CA . ASN A 1 331 ? -4.063 7.716 -10.855 1.00 78.38 331 ASN A CA 1
ATOM 2681 C C . ASN A 1 331 ? -2.790 8.225 -10.170 1.00 78.38 331 ASN A C 1
ATOM 2683 O O . ASN A 1 331 ? -1.818 8.514 -10.860 1.00 78.38 331 ASN A O 1
ATOM 2687 N N . CYS A 1 332 ? -2.776 8.302 -8.838 1.00 81.38 332 CYS A N 1
ATOM 2688 C CA . CYS A 1 332 ? -1.636 8.741 -8.044 1.00 81.38 332 CYS A CA 1
ATOM 2689 C C . CYS A 1 332 ? -0.684 7.582 -7.705 1.00 81.38 332 CYS A C 1
ATOM 2691 O O . CYS A 1 332 ? 0.503 7.661 -8.013 1.00 81.38 332 CYS A O 1
ATOM 2693 N N . ILE A 1 333 ? -1.188 6.485 -7.126 1.00 89.31 333 ILE A N 1
ATOM 2694 C CA . ILE A 1 333 ? -0.327 5.452 -6.524 1.00 89.31 333 ILE A CA 1
ATOM 2695 C C . ILE A 1 333 ? -0.187 4.165 -7.344 1.00 89.31 333 ILE A C 1
ATOM 2697 O O . ILE A 1 333 ? 0.840 3.500 -7.226 1.00 89.31 333 ILE A O 1
ATOM 2701 N N . SER A 1 334 ? -1.136 3.828 -8.230 1.00 89.12 334 SER A N 1
ATOM 2702 C CA . SER A 1 334 ? -1.158 2.531 -8.943 1.00 89.12 334 SER A CA 1
ATOM 2703 C C . SER A 1 334 ? 0.157 2.103 -9.618 1.00 89.12 334 SER A C 1
ATOM 2705 O O . SER A 1 334 ? 0.512 0.925 -9.520 1.00 89.12 334 SER A O 1
ATOM 2707 N N . PRO A 1 335 ? 0.900 2.981 -10.330 1.00 91.31 335 PRO A N 1
ATOM 2708 C CA . PRO A 1 335 ? 2.180 2.584 -10.922 1.00 91.31 335 PRO A CA 1
ATOM 2709 C C . PRO A 1 335 ? 3.187 2.118 -9.862 1.00 91.31 335 PRO A C 1
ATOM 2711 O O . PRO A 1 335 ? 3.953 1.184 -10.088 1.00 91.31 335 PRO A O 1
ATOM 2714 N N . PHE A 1 336 ? 3.159 2.745 -8.689 1.00 94.12 336 PHE A N 1
ATOM 2715 C CA . PHE A 1 336 ? 4.069 2.476 -7.584 1.00 94.12 336 PHE A CA 1
ATOM 2716 C C . PHE A 1 336 ? 3.650 1.241 -6.786 1.00 94.12 336 PHE A C 1
ATOM 2718 O O . PHE A 1 336 ? 4.515 0.472 -6.374 1.00 94.12 336 PHE A O 1
ATOM 2725 N N . GLU A 1 337 ? 2.345 0.983 -6.661 1.00 88.19 337 GLU A N 1
ATOM 2726 C CA . GLU A 1 337 ? 1.817 -0.278 -6.120 1.00 88.19 337 GLU A CA 1
ATOM 2727 C C . GLU A 1 337 ? 2.277 -1.463 -6.978 1.00 88.19 337 GLU A C 1
ATOM 2729 O O . GLU A 1 337 ? 2.842 -2.436 -6.478 1.00 88.19 337 GLU A O 1
ATOM 2734 N N . LEU A 1 338 ? 2.112 -1.355 -8.302 1.00 87.31 338 LEU A N 1
ATOM 2735 C CA . LEU A 1 338 ? 2.554 -2.386 -9.240 1.00 87.31 338 LEU A CA 1
ATOM 2736 C C . LEU A 1 338 ? 4.071 -2.581 -9.199 1.00 87.31 338 LEU A C 1
ATOM 2738 O O . LEU A 1 338 ? 4.524 -3.724 -9.232 1.00 87.31 338 LEU A O 1
ATOM 2742 N N . ALA A 1 339 ? 4.847 -1.497 -9.091 1.00 87.81 339 ALA A N 1
ATOM 2743 C CA . ALA A 1 339 ? 6.295 -1.561 -8.908 1.00 87.81 339 ALA A CA 1
ATOM 2744 C C . ALA A 1 339 ? 6.664 -2.276 -7.592 1.00 87.81 339 ALA A C 1
ATOM 2746 O O . ALA A 1 339 ? 7.528 -3.158 -7.587 1.00 87.81 339 ALA A O 1
ATOM 2747 N N . GLY A 1 340 ? 5.936 -1.980 -6.511 1.00 80.25 340 GLY A N 1
ATOM 2748 C CA . GLY A 1 340 ? 6.051 -2.608 -5.194 1.00 80.25 340 GLY A CA 1
ATOM 2749 C C . GLY A 1 340 ? 5.811 -4.122 -5.194 1.00 80.25 340 GLY A C 1
ATOM 2750 O O . GLY A 1 340 ? 6.473 -4.855 -4.459 1.00 80.25 340 GLY A O 1
ATOM 2751 N N . LEU A 1 341 ? 4.921 -4.605 -6.066 1.00 81.25 341 LEU A N 1
ATOM 2752 C CA . LEU A 1 341 ? 4.567 -6.025 -6.202 1.00 81.25 341 LEU A CA 1
ATOM 2753 C C . LEU A 1 341 ? 5.506 -6.824 -7.119 1.00 81.25 341 LEU A C 1
ATOM 2755 O O . LEU A 1 341 ? 5.387 -8.055 -7.213 1.00 81.25 341 LEU A O 1
ATOM 2759 N N . THR A 1 342 ? 6.437 -6.156 -7.803 1.00 82.69 342 THR A N 1
ATOM 2760 C CA . THR A 1 342 ? 7.405 -6.844 -8.660 1.00 82.69 342 THR A CA 1
ATOM 2761 C C . THR A 1 342 ? 8.386 -7.699 -7.850 1.00 82.69 342 THR A C 1
ATOM 2763 O O . THR A 1 342 ? 8.543 -7.560 -6.640 1.00 82.69 342 THR A O 1
ATOM 2766 N N . LYS A 1 343 ? 9.058 -8.636 -8.531 1.00 81.12 343 LYS A N 1
ATOM 2767 C CA . LYS A 1 343 ? 10.189 -9.385 -7.954 1.00 81.12 343 LYS A CA 1
ATOM 2768 C C . LYS A 1 343 ? 11.517 -8.630 -8.081 1.00 81.12 343 LYS A C 1
ATOM 2770 O O . LYS A 1 343 ? 12.547 -9.168 -7.687 1.00 81.12 343 LYS A O 1
ATOM 2775 N N . ASP A 1 344 ? 11.506 -7.449 -8.692 1.00 86.00 344 ASP A N 1
ATOM 2776 C CA . ASP A 1 344 ? 12.703 -6.660 -8.946 1.00 86.00 344 ASP A CA 1
ATOM 2777 C C . ASP A 1 344 ? 12.867 -5.640 -7.826 1.00 86.00 344 ASP A C 1
ATOM 2779 O O . ASP A 1 344 ? 12.085 -4.699 -7.701 1.00 86.00 344 ASP A O 1
ATOM 2783 N N . SER A 1 345 ? 13.875 -5.846 -6.982 1.00 82.62 345 SER A N 1
ATOM 2784 C CA . SER A 1 345 ? 14.023 -5.067 -5.756 1.00 82.62 345 SER A CA 1
ATOM 2785 C C . SER A 1 345 ? 14.241 -3.578 -6.011 1.00 82.62 345 SER A C 1
ATOM 2787 O O . SER A 1 345 ? 13.845 -2.753 -5.187 1.00 82.62 345 SER A O 1
ATOM 2789 N N . ARG A 1 346 ? 14.804 -3.215 -7.171 1.00 85.56 346 ARG A N 1
ATOM 2790 C CA . ARG A 1 346 ? 15.007 -1.821 -7.561 1.00 85.56 346 ARG A CA 1
ATOM 2791 C C . ARG A 1 346 ? 13.694 -1.160 -7.967 1.00 85.56 346 ARG A C 1
ATOM 2793 O O . ARG A 1 346 ? 13.463 -0.018 -7.575 1.00 85.56 346 ARG A O 1
ATOM 2800 N N . LEU A 1 347 ? 12.824 -1.863 -8.693 1.00 89.75 347 LEU A N 1
ATOM 2801 C CA . LEU A 1 347 ? 11.470 -1.379 -8.984 1.00 89.75 347 LEU A CA 1
ATOM 2802 C C . LEU A 1 347 ? 10.630 -1.286 -7.706 1.00 89.75 347 LEU A C 1
ATOM 2804 O O . LEU A 1 347 ? 9.976 -0.268 -7.491 1.00 89.75 347 LEU A O 1
ATOM 2808 N N . THR A 1 348 ? 10.711 -2.283 -6.821 1.00 87.62 348 THR A N 1
ATOM 2809 C CA . THR A 1 348 ? 10.032 -2.249 -5.519 1.00 87.62 348 THR A CA 1
ATOM 2810 C C . THR A 1 348 ? 10.495 -1.070 -4.663 1.00 87.62 348 THR A C 1
ATOM 2812 O O . THR A 1 348 ? 9.659 -0.363 -4.107 1.00 87.62 348 THR A O 1
ATOM 2815 N N . TYR A 1 349 ? 11.805 -0.808 -4.602 1.00 90.56 349 TYR A N 1
ATOM 2816 C CA . TYR A 1 349 ? 12.359 0.367 -3.927 1.00 90.56 349 TYR A CA 1
ATOM 2817 C C . TYR A 1 349 ? 11.815 1.673 -4.513 1.00 90.56 349 TYR A C 1
ATOM 2819 O O . TYR A 1 349 ? 11.372 2.526 -3.755 1.00 90.56 349 TYR A O 1
ATOM 2827 N N . ILE A 1 350 ? 11.816 1.833 -5.844 1.00 90.62 350 ILE A N 1
ATOM 2828 C CA . ILE A 1 350 ? 11.297 3.051 -6.487 1.00 90.62 350 ILE A CA 1
ATOM 2829 C C . ILE A 1 350 ? 9.813 3.241 -6.150 1.00 90.62 350 ILE A C 1
ATOM 2831 O O . ILE A 1 350 ? 9.415 4.349 -5.806 1.00 90.62 350 ILE A O 1
ATOM 2835 N N . GLY A 1 351 ? 9.015 2.169 -6.197 1.00 91.62 351 GLY A N 1
ATOM 2836 C CA . GLY A 1 351 ? 7.600 2.214 -5.830 1.00 91.62 351 GLY A CA 1
ATOM 2837 C C . GLY A 1 351 ? 7.380 2.656 -4.382 1.00 91.62 351 GLY A C 1
ATOM 2838 O O . GLY A 1 351 ? 6.640 3.605 -4.133 1.00 91.62 351 GLY A O 1
ATOM 2839 N N . LEU A 1 352 ? 8.072 2.023 -3.430 1.00 90.12 352 LEU A N 1
ATOM 2840 C CA . LEU A 1 352 ? 7.972 2.366 -2.008 1.00 90.12 352 LEU A CA 1
ATOM 2841 C C . LEU A 1 352 ? 8.465 3.783 -1.714 1.00 90.12 352 LEU A C 1
ATOM 2843 O O . LEU A 1 352 ? 7.785 4.513 -1.005 1.00 90.12 352 LEU A O 1
ATOM 2847 N N . TYR A 1 353 ? 9.595 4.186 -2.297 1.00 91.38 353 TYR A N 1
ATOM 2848 C CA . TYR A 1 353 ? 10.158 5.528 -2.150 1.00 91.38 353 TYR A CA 1
ATOM 2849 C C . TYR A 1 353 ? 9.195 6.607 -2.660 1.00 91.38 353 TYR A C 1
ATOM 2851 O O . TYR A 1 353 ? 9.011 7.643 -2.027 1.00 91.38 353 TYR A O 1
ATOM 2859 N N . THR A 1 354 ? 8.542 6.373 -3.802 1.00 90.69 354 THR A N 1
ATOM 2860 C CA . THR A 1 354 ? 7.580 7.342 -4.329 1.00 90.69 354 THR A CA 1
ATOM 2861 C C . THR A 1 354 ? 6.307 7.399 -3.486 1.00 90.69 354 THR A C 1
ATOM 2863 O O . THR A 1 354 ? 5.839 8.500 -3.217 1.00 90.69 354 THR A O 1
ATOM 2866 N N . ILE A 1 355 ? 5.778 6.262 -3.011 1.00 90.06 355 ILE A N 1
ATOM 2867 C CA . ILE A 1 355 ? 4.637 6.256 -2.076 1.00 90.06 355 ILE A CA 1
ATOM 2868 C C . ILE A 1 355 ? 5.012 6.970 -0.775 1.00 90.06 355 ILE A C 1
ATOM 2870 O O . ILE A 1 355 ? 4.262 7.823 -0.322 1.00 90.06 355 ILE A O 1
ATOM 2874 N N . HIS A 1 356 ? 6.184 6.681 -0.210 1.00 88.69 356 HIS A N 1
ATOM 2875 C CA . HIS A 1 356 ? 6.714 7.355 0.972 1.00 88.69 356 HIS A CA 1
ATOM 2876 C C . HIS A 1 356 ? 6.719 8.880 0.790 1.00 88.69 356 HIS A C 1
ATOM 2878 O O . HIS A 1 356 ? 6.115 9.576 1.603 1.00 88.69 356 HIS A O 1
ATOM 2884 N N . ASN A 1 357 ? 7.301 9.393 -0.297 1.00 85.12 357 ASN A N 1
ATOM 2885 C CA . ASN A 1 357 ? 7.300 10.830 -0.573 1.00 85.12 357 ASN A CA 1
ATOM 2886 C C . ASN A 1 357 ? 5.876 11.387 -0.710 1.00 85.12 357 ASN A C 1
ATOM 2888 O O . ASN A 1 357 ? 5.577 12.436 -0.153 1.00 85.12 357 ASN A O 1
ATOM 2892 N N . LEU A 1 358 ? 4.983 10.688 -1.417 1.00 86.19 358 LEU A N 1
ATOM 2893 C CA . LEU A 1 358 ? 3.596 11.135 -1.554 1.00 86.19 358 LEU A CA 1
ATOM 2894 C C . LEU A 1 358 ? 2.885 11.233 -0.195 1.00 86.19 358 LEU A C 1
ATOM 2896 O O . LEU A 1 358 ? 2.119 12.165 0.002 1.00 86.19 358 LEU A O 1
ATOM 2900 N N . ILE A 1 359 ? 3.156 10.328 0.750 1.00 80.94 359 ILE A N 1
ATOM 2901 C CA . ILE A 1 359 ? 2.612 10.410 2.117 1.00 80.94 359 ILE A CA 1
ATOM 2902 C C . ILE A 1 359 ? 3.266 11.559 2.891 1.00 80.94 359 ILE A C 1
ATOM 2904 O O . ILE A 1 359 ? 2.579 12.332 3.548 1.00 80.94 359 ILE A O 1
ATOM 2908 N N . GLN A 1 360 ? 4.594 11.674 2.822 1.00 79.31 360 GLN A N 1
ATOM 2909 C CA . GLN A 1 360 ? 5.368 12.666 3.571 1.00 79.31 360 GLN A CA 1
ATOM 2910 C C . GLN A 1 360 ? 4.970 14.107 3.219 1.00 79.31 360 GLN A C 1
ATOM 2912 O O . GLN A 1 360 ? 4.952 14.965 4.103 1.00 79.31 360 GLN A O 1
ATOM 2917 N N . PHE A 1 361 ? 4.667 14.359 1.945 1.00 74.81 361 PHE A N 1
ATOM 2918 C CA . PHE A 1 361 ? 4.218 15.661 1.446 1.00 74.81 361 PHE A CA 1
ATOM 2919 C C . PHE A 1 361 ? 2.692 15.816 1.436 1.00 74.81 361 PHE A C 1
ATOM 2921 O O . PHE A 1 361 ? 2.203 16.828 0.957 1.00 74.81 361 PHE A O 1
ATOM 2928 N N . ASP A 1 362 ? 1.954 14.834 1.961 1.00 74.25 362 ASP A N 1
ATOM 2929 C CA . ASP A 1 362 ? 0.487 14.804 1.967 1.00 74.25 362 ASP A CA 1
ATOM 2930 C C . ASP A 1 362 ? -0.152 14.974 0.574 1.00 74.25 362 ASP A C 1
ATOM 2932 O O . ASP A 1 362 ? -1.195 15.587 0.371 1.00 74.25 362 ASP A O 1
ATOM 2936 N N . GLU A 1 363 ? 0.495 14.390 -0.433 1.00 82.25 363 GLU A N 1
ATOM 2937 C CA . GLU A 1 363 ? 0.109 14.501 -1.838 1.00 82.25 363 GLU A CA 1
ATOM 2938 C C . GLU A 1 363 ? -0.728 13.321 -2.339 1.00 82.25 363 GLU A C 1
ATOM 2940 O O . GLU A 1 363 ? -1.011 13.206 -3.538 1.00 82.25 363 GLU A O 1
ATOM 2945 N N . ILE A 1 364 ? -1.141 12.421 -1.446 1.00 79.62 364 ILE A N 1
ATOM 2946 C CA . ILE A 1 364 ? -2.102 11.378 -1.798 1.00 79.62 364 ILE A CA 1
ATOM 2947 C C . ILE A 1 364 ? -3.512 11.944 -1.619 1.00 79.62 364 ILE A C 1
ATOM 2949 O O . ILE A 1 364 ? -3.879 12.294 -0.501 1.00 79.62 364 ILE A O 1
ATOM 2953 N N . PRO A 1 365 ? -4.339 12.002 -2.680 1.00 73.56 365 PRO A N 1
ATOM 2954 C CA . PRO A 1 365 ? -5.733 12.400 -2.544 1.00 73.56 365 PRO A CA 1
ATOM 2955 C C . PRO A 1 365 ? -6.510 11.306 -1.807 1.00 73.56 365 PRO A C 1
ATOM 2957 O O . PRO A 1 365 ? -6.979 10.343 -2.415 1.00 73.56 365 PRO A O 1
ATOM 2960 N N . ILE A 1 366 ? -6.604 11.438 -0.486 1.00 72.00 366 ILE A N 1
ATOM 2961 C CA . ILE A 1 366 ? -7.368 10.539 0.377 1.00 72.00 366 ILE A CA 1
ATOM 2962 C C . ILE A 1 366 ? -8.759 11.122 0.554 1.00 72.00 366 ILE A C 1
ATOM 2964 O O . ILE A 1 366 ? -8.931 12.228 1.056 1.00 72.00 366 ILE A O 1
ATOM 2968 N N . SER A 1 367 ? -9.758 10.355 0.139 1.00 69.50 367 SER A N 1
ATOM 2969 C CA . SER A 1 367 ? -11.172 10.722 0.240 1.00 69.50 367 SER A CA 1
ATOM 2970 C C . SER A 1 367 ? -11.935 9.835 1.221 1.00 69.50 367 SER A C 1
ATOM 2972 O O . SER A 1 367 ? -13.033 10.175 1.656 1.00 69.50 367 SER A O 1
ATOM 2974 N N . SER A 1 368 ? -11.369 8.675 1.566 1.00 69.62 368 SER A N 1
ATOM 2975 C CA . SER A 1 368 ? -12.042 7.667 2.371 1.00 69.62 368 SER A CA 1
ATOM 2976 C C . SER A 1 368 ? -11.070 6.772 3.134 1.00 69.62 368 SER A C 1
ATOM 2978 O O . SER A 1 368 ? -9.883 6.667 2.832 1.00 69.62 368 SER A O 1
ATOM 2980 N N . GLN A 1 369 ? -11.607 6.015 4.084 1.00 66.38 369 GLN A N 1
ATOM 2981 C CA . GLN A 1 369 ? -10.835 5.008 4.800 1.00 66.38 369 GLN A CA 1
ATOM 2982 C C . GLN A 1 369 ? -10.406 3.825 3.912 1.00 66.38 369 GLN A C 1
ATOM 2984 O O . GLN A 1 369 ? -9.398 3.177 4.193 1.00 66.38 369 GLN A O 1
ATOM 2989 N N . LYS A 1 370 ? -11.125 3.564 2.809 1.00 68.50 370 LYS A N 1
ATOM 2990 C CA . LYS A 1 370 ? -10.747 2.571 1.784 1.00 68.50 370 LYS A CA 1
ATOM 2991 C C . LYS A 1 370 ? -9.409 2.944 1.135 1.00 68.50 370 LYS A C 1
ATOM 2993 O O . LYS A 1 370 ? -8.604 2.058 0.856 1.00 68.50 370 LYS A O 1
ATOM 2998 N N . ASP A 1 371 ? -9.142 4.238 0.981 1.00 74.44 371 ASP A N 1
ATOM 2999 C CA . ASP A 1 371 ? -7.893 4.762 0.422 1.00 74.44 371 ASP A CA 1
ATOM 3000 C C . ASP A 1 371 ? -6.714 4.507 1.370 1.00 74.44 371 ASP A C 1
ATOM 3002 O O . ASP A 1 371 ? -5.669 4.014 0.950 1.00 74.44 371 ASP A O 1
ATOM 3006 N N . VAL A 1 372 ? -6.909 4.729 2.675 1.00 69.00 372 VAL A N 1
ATOM 3007 C CA . VAL A 1 372 ? -5.911 4.405 3.711 1.00 69.00 372 VAL A CA 1
ATOM 3008 C C . VAL A 1 372 ? -5.624 2.902 3.749 1.00 69.00 372 VAL A C 1
ATOM 3010 O O . VAL A 1 372 ? -4.461 2.496 3.796 1.00 69.00 372 VAL A O 1
ATOM 3013 N N . VAL A 1 373 ? -6.664 2.060 3.681 1.00 71.81 373 VAL A N 1
ATOM 3014 C CA . VAL A 1 373 ? -6.517 0.593 3.616 1.00 71.81 373 VAL A CA 1
ATOM 3015 C C . VAL A 1 373 ? -5.697 0.191 2.395 1.00 71.81 373 VAL A C 1
ATOM 3017 O O . VAL A 1 373 ? -4.768 -0.603 2.524 1.00 71.81 373 VAL A O 1
ATOM 3020 N N . ARG A 1 374 ? -5.985 0.779 1.232 1.00 78.75 374 ARG A N 1
ATOM 3021 C CA . ARG A 1 374 ? -5.246 0.524 -0.002 1.00 78.75 374 ARG A CA 1
ATOM 3022 C C . ARG A 1 374 ? -3.771 0.905 0.120 1.00 78.75 374 ARG A C 1
ATOM 3024 O O . ARG A 1 374 ? -2.920 0.113 -0.266 1.00 78.75 374 ARG A O 1
ATOM 3031 N N . ILE A 1 375 ? -3.451 2.066 0.692 1.00 79.94 375 ILE A N 1
ATOM 3032 C CA . ILE A 1 375 ? -2.056 2.483 0.914 1.00 79.94 375 ILE A CA 1
ATOM 3033 C C . ILE A 1 375 ? -1.340 1.485 1.834 1.00 79.94 375 ILE A C 1
ATOM 3035 O O . ILE A 1 375 ? -0.222 1.057 1.533 1.00 79.94 375 ILE A O 1
ATOM 3039 N N . VAL A 1 376 ? -1.995 1.069 2.925 1.00 77.69 376 VAL A N 1
ATOM 3040 C CA . VAL A 1 376 ? -1.465 0.052 3.845 1.00 77.69 376 VAL A CA 1
ATOM 3041 C C . VAL A 1 376 ? -1.220 -1.270 3.122 1.00 77.69 376 VAL A C 1
ATOM 3043 O O . VAL A 1 376 ? -0.132 -1.831 3.254 1.00 77.69 376 VAL A O 1
ATOM 3046 N N . ASP A 1 377 ? -2.188 -1.757 2.348 1.00 77.00 377 ASP A N 1
ATOM 3047 C CA . ASP A 1 377 ? -2.081 -3.016 1.608 1.00 77.00 377 ASP A CA 1
ATOM 3048 C C . ASP A 1 377 ? -0.999 -2.950 0.525 1.00 77.00 377 ASP A C 1
ATOM 3050 O O . ASP A 1 377 ? -0.267 -3.919 0.327 1.00 77.00 377 ASP A O 1
ATOM 3054 N N . SER A 1 378 ? -0.824 -1.802 -0.121 1.00 79.81 378 SER A N 1
ATOM 3055 C CA . SER A 1 378 ? 0.208 -1.585 -1.134 1.00 79.81 378 SER A CA 1
ATOM 3056 C C . SER A 1 378 ? 1.615 -1.558 -0.544 1.00 79.81 378 SER A C 1
ATOM 3058 O O . SER A 1 378 ? 2.520 -2.218 -1.065 1.00 79.81 378 SER A O 1
ATOM 3060 N N . VAL A 1 379 ? 1.809 -0.872 0.586 1.00 82.44 379 VAL A N 1
ATOM 3061 C CA . VAL A 1 379 ? 3.096 -0.868 1.297 1.00 82.44 379 VAL A CA 1
ATOM 3062 C C . VAL A 1 379 ? 3.381 -2.249 1.898 1.00 82.44 379 VAL A C 1
ATOM 3064 O O . VAL A 1 379 ? 4.461 -2.803 1.687 1.00 82.44 379 VAL A O 1
ATOM 3067 N N . CYS A 1 380 ? 2.411 -2.869 2.573 1.00 79.19 380 CYS A N 1
ATOM 3068 C CA . CYS A 1 380 ? 2.574 -4.179 3.216 1.00 79.19 380 CYS A CA 1
ATOM 3069 C C . CYS A 1 380 ? 2.622 -5.352 2.223 1.00 79.19 380 CYS A C 1
ATOM 3071 O O . CYS A 1 380 ? 3.260 -6.369 2.495 1.00 79.19 380 CYS A O 1
ATOM 3073 N N . GLY A 1 381 ? 2.029 -5.221 1.037 1.00 70.88 381 GLY A N 1
ATOM 3074 C CA . GLY A 1 381 ? 2.087 -6.228 -0.026 1.00 70.88 381 GLY A CA 1
ATOM 3075 C C . GLY A 1 381 ? 3.508 -6.470 -0.549 1.00 70.88 381 GLY A C 1
ATOM 3076 O O . GLY A 1 381 ? 3.833 -7.571 -1.005 1.00 70.88 381 GLY A O 1
ATOM 3077 N N . SER A 1 382 ? 4.391 -5.477 -0.406 1.00 74.81 382 SER A N 1
ATOM 3078 C CA . SER A 1 382 ? 5.800 -5.565 -0.805 1.00 74.81 382 SER A CA 1
ATOM 3079 C C . SER A 1 382 ? 6.664 -6.431 0.130 1.00 74.81 382 SER A C 1
ATOM 3081 O O . SER A 1 382 ? 7.728 -6.904 -0.277 1.00 74.81 382 SER A O 1
ATOM 3083 N N . VAL A 1 383 ? 6.205 -6.720 1.357 1.00 69.50 383 VAL A N 1
ATOM 3084 C CA . VAL A 1 383 ? 6.981 -7.394 2.425 1.00 69.50 383 VAL A CA 1
ATOM 3085 C C . VAL A 1 383 ? 7.565 -8.731 1.964 1.00 69.50 383 VAL A C 1
ATOM 3087 O O . VAL A 1 383 ? 8.733 -9.026 2.210 1.00 69.50 383 VAL A O 1
ATOM 3090 N N . SER A 1 384 ? 6.776 -9.525 1.231 1.00 66.31 384 SER A N 1
ATOM 3091 C CA . SER A 1 384 ? 7.195 -10.838 0.712 1.00 66.31 384 SER A CA 1
ATOM 3092 C C . SER A 1 384 ? 8.267 -10.770 -0.388 1.00 66.31 384 SER A C 1
ATOM 3094 O O . SER A 1 384 ? 8.842 -11.796 -0.756 1.00 66.31 384 SER A O 1
ATOM 3096 N N . ARG A 1 385 ? 8.521 -9.577 -0.941 1.00 70.44 385 ARG A N 1
ATOM 3097 C CA . ARG A 1 385 ? 9.431 -9.327 -2.070 1.00 70.44 385 ARG A CA 1
ATOM 3098 C C . ARG A 1 385 ? 10.722 -8.622 -1.661 1.00 70.44 385 ARG A C 1
ATOM 3100 O O . ARG A 1 385 ? 11.724 -8.767 -2.352 1.00 70.44 385 ARG A O 1
ATOM 3107 N N . ILE A 1 386 ? 10.727 -7.919 -0.529 1.00 67.12 386 ILE A N 1
ATOM 3108 C CA . ILE A 1 386 ? 11.862 -7.099 -0.072 1.00 67.12 386 ILE A CA 1
ATOM 3109 C C . ILE A 1 386 ? 12.766 -7.801 0.951 1.00 67.12 386 ILE A C 1
ATOM 3111 O O . ILE A 1 386 ? 13.660 -7.182 1.515 1.00 67.12 386 ILE A O 1
ATOM 3115 N N . THR A 1 387 ? 12.596 -9.103 1.196 1.00 63.41 387 THR A N 1
ATOM 3116 C CA . THR A 1 387 ? 13.292 -9.834 2.276 1.00 63.41 387 THR A CA 1
ATOM 3117 C C . THR A 1 387 ? 14.824 -9.834 2.181 1.00 63.41 387 THR A C 1
ATOM 3119 O O . THR A 1 387 ? 15.486 -10.082 3.185 1.00 63.41 387 THR A O 1
ATOM 3122 N N . SER A 1 388 ? 15.405 -9.540 1.013 1.00 67.94 388 SER A N 1
ATOM 3123 C CA . SER A 1 388 ? 16.861 -9.522 0.792 1.00 67.94 388 SER A CA 1
ATOM 3124 C C . SER A 1 388 ? 17.455 -8.157 0.422 1.00 67.94 388 SER A C 1
ATOM 3126 O O . SER A 1 388 ? 18.676 -8.027 0.440 1.00 67.94 388 SER A O 1
ATOM 3128 N N . ASP A 1 389 ? 16.643 -7.153 0.077 1.00 79.06 389 ASP A N 1
ATOM 3129 C CA . ASP A 1 389 ? 17.137 -5.844 -0.375 1.00 79.06 389 ASP A CA 1
ATOM 3130 C C . ASP A 1 389 ? 17.056 -4.798 0.741 1.00 79.06 389 ASP A C 1
ATOM 3132 O O . ASP A 1 389 ? 15.976 -4.405 1.180 1.00 79.06 389 ASP A O 1
ATOM 3136 N N . ILE A 1 390 ? 18.220 -4.328 1.191 1.00 75.44 390 ILE A N 1
ATOM 3137 C CA . ILE A 1 390 ? 18.339 -3.396 2.319 1.00 75.44 390 ILE A CA 1
ATOM 3138 C C . ILE A 1 390 ? 17.707 -2.029 2.036 1.00 75.44 390 ILE A C 1
ATOM 3140 O O . ILE A 1 390 ? 17.231 -1.377 2.964 1.00 75.44 390 ILE A O 1
ATOM 3144 N N . HIS A 1 391 ? 17.729 -1.576 0.783 1.00 77.94 391 HIS A N 1
ATOM 3145 C CA . HIS A 1 391 ? 17.191 -0.276 0.410 1.00 77.94 391 HIS A CA 1
ATOM 3146 C C . HIS A 1 391 ? 15.666 -0.335 0.379 1.00 77.94 391 HIS A C 1
ATOM 3148 O O . HIS A 1 391 ? 15.017 0.520 0.975 1.00 77.94 391 HIS A O 1
ATOM 3154 N N . ALA A 1 392 ? 15.095 -1.390 -0.207 1.00 79.06 392 ALA A N 1
ATOM 3155 C CA . ALA A 1 392 ? 13.648 -1.592 -0.212 1.00 79.06 392 ALA A CA 1
ATOM 3156 C C . ALA A 1 392 ? 13.080 -1.841 1.201 1.00 79.06 392 ALA A C 1
ATOM 3158 O O . ALA A 1 392 ? 12.004 -1.349 1.524 1.00 79.06 392 ALA A O 1
ATOM 3159 N N . GLN A 1 393 ? 13.822 -2.533 2.076 1.00 79.75 393 GLN A N 1
ATOM 3160 C CA . GLN A 1 393 ? 13.452 -2.696 3.492 1.00 79.75 393 GLN A CA 1
ATOM 3161 C C . GLN A 1 393 ? 13.400 -1.369 4.250 1.00 79.75 393 GLN A C 1
ATOM 3163 O O . GLN A 1 393 ? 12.496 -1.161 5.055 1.00 79.75 393 GLN A O 1
ATOM 3168 N N . ASN A 1 394 ? 14.370 -0.484 4.012 1.00 80.69 394 ASN A N 1
ATOM 3169 C CA . ASN A 1 394 ? 14.394 0.829 4.649 1.00 80.69 394 ASN A CA 1
ATOM 3170 C C . ASN A 1 394 ? 13.201 1.673 4.212 1.00 80.69 394 ASN A C 1
ATOM 3172 O O . ASN A 1 394 ? 12.496 2.194 5.067 1.00 80.69 394 ASN A O 1
ATOM 3176 N N . GLU A 1 395 ? 12.946 1.750 2.905 1.00 85.00 395 GLU A N 1
ATOM 3177 C CA . GLU A 1 395 ? 11.802 2.510 2.392 1.00 85.00 395 GLU A CA 1
ATOM 3178 C C . GLU A 1 395 ? 10.471 1.938 2.861 1.00 85.00 395 GLU A C 1
ATOM 3180 O O . GLU A 1 395 ? 9.571 2.698 3.191 1.00 85.00 395 GLU A O 1
ATOM 3185 N N . PHE A 1 396 ? 10.348 0.613 2.980 1.00 87.69 396 PHE A N 1
ATOM 3186 C CA . PHE A 1 396 ? 9.174 0.007 3.600 1.00 87.69 396 PHE A CA 1
ATOM 3187 C C . PHE A 1 396 ? 8.976 0.496 5.042 1.00 87.69 396 PHE A C 1
ATOM 3189 O O . PHE A 1 396 ? 7.876 0.899 5.413 1.00 87.69 396 PHE A O 1
ATOM 3196 N N . LEU A 1 397 ? 10.030 0.480 5.865 1.00 83.69 397 LEU A N 1
ATOM 3197 C CA . LEU A 1 397 ? 9.930 0.898 7.265 1.00 83.69 397 LEU A CA 1
ATOM 3198 C C . LEU A 1 397 ? 9.644 2.399 7.411 1.00 83.69 397 LEU A C 1
ATOM 3200 O O . LEU A 1 397 ? 8.877 2.761 8.302 1.00 83.69 397 LEU A O 1
ATOM 3204 N N . PHE A 1 398 ? 10.193 3.241 6.530 1.00 82.44 398 PHE A N 1
ATOM 3205 C CA . PHE A 1 398 ? 9.878 4.671 6.482 1.00 82.44 398 PHE A CA 1
ATOM 3206 C C . PHE A 1 398 ? 8.447 4.929 6.007 1.00 82.44 398 PHE A C 1
ATOM 3208 O O . PHE A 1 398 ? 7.728 5.698 6.638 1.00 82.44 398 PHE A O 1
ATOM 3215 N N . ALA A 1 399 ? 7.982 4.226 4.972 1.00 80.50 399 ALA A N 1
ATOM 3216 C CA . ALA A 1 399 ? 6.599 4.321 4.518 1.00 80.50 399 ALA A CA 1
ATOM 3217 C C . ALA A 1 399 ? 5.613 3.920 5.628 1.00 80.50 399 ALA A C 1
ATO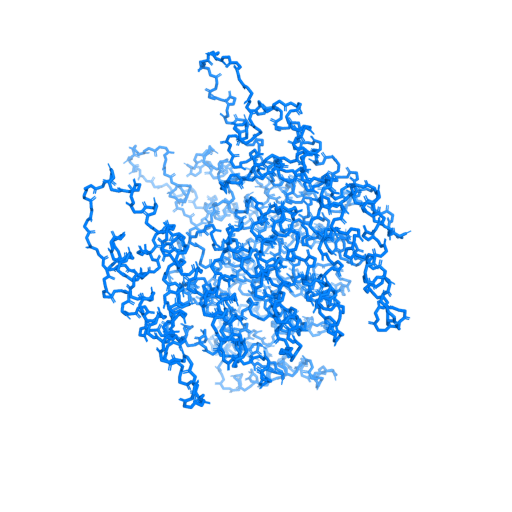M 3219 O O . ALA A 1 399 ? 4.627 4.616 5.848 1.00 80.50 399 ALA A O 1
ATOM 3220 N N . VAL A 1 400 ? 5.897 2.850 6.384 1.00 81.69 400 VAL A N 1
ATOM 3221 C CA . VAL A 1 400 ? 5.079 2.458 7.545 1.00 81.69 400 VAL A CA 1
ATOM 3222 C C . VAL A 1 400 ? 5.100 3.519 8.647 1.00 81.69 400 VAL A C 1
ATOM 3224 O O . VAL A 1 400 ? 4.059 3.812 9.232 1.00 81.69 400 VAL A O 1
ATOM 3227 N N . GLU A 1 401 ? 6.260 4.108 8.935 1.00 81.56 401 GLU A N 1
ATOM 3228 C CA . GLU A 1 401 ? 6.369 5.204 9.902 1.00 81.56 401 GLU A CA 1
ATOM 3229 C C . GLU A 1 401 ? 5.512 6.406 9.478 1.00 81.56 401 GLU A C 1
ATOM 3231 O O . GLU A 1 401 ? 4.763 6.939 10.297 1.00 81.56 401 GLU A O 1
ATOM 3236 N N . MET A 1 402 ? 5.543 6.777 8.194 1.00 80.94 402 MET A N 1
ATOM 3237 C CA . MET A 1 402 ? 4.720 7.866 7.665 1.00 80.94 402 MET A CA 1
ATOM 3238 C C . MET A 1 402 ? 3.225 7.530 7.695 1.00 80.94 402 MET A C 1
ATOM 3240 O O . MET A 1 402 ? 2.439 8.358 8.144 1.00 80.94 402 MET A O 1
ATOM 3244 N N . ILE A 1 403 ? 2.821 6.308 7.325 1.00 78.44 403 ILE A N 1
ATOM 3245 C CA . ILE A 1 403 ? 1.424 5.852 7.450 1.00 78.44 403 ILE A CA 1
ATOM 3246 C C . ILE A 1 403 ? 0.935 6.011 8.894 1.00 78.44 403 ILE A C 1
ATOM 3248 O O . ILE A 1 403 ? -0.144 6.547 9.123 1.00 78.44 403 ILE A O 1
ATOM 3252 N N . ASN A 1 404 ? 1.733 5.582 9.874 1.00 72.62 404 ASN A N 1
ATOM 3253 C CA . ASN A 1 404 ? 1.367 5.685 11.288 1.00 72.62 404 ASN A CA 1
ATOM 3254 C C . ASN A 1 404 ? 1.301 7.134 11.788 1.00 72.62 404 ASN A C 1
ATOM 3256 O O . ASN A 1 404 ? 0.596 7.418 12.760 1.00 72.62 404 ASN A O 1
ATOM 3260 N N . ARG A 1 405 ? 2.070 8.038 11.170 1.00 70.69 405 ARG A N 1
ATOM 3261 C CA . ARG A 1 405 ? 2.128 9.449 11.554 1.00 70.69 405 ARG A CA 1
ATOM 3262 C C . ARG A 1 405 ? 0.976 10.253 10.963 1.00 70.69 405 ARG A C 1
ATOM 3264 O O . ARG A 1 405 ? 0.377 11.035 11.696 1.00 70.69 405 ARG A O 1
ATOM 3271 N N . TYR A 1 406 ? 0.691 10.051 9.680 1.00 68.56 406 TYR A N 1
ATOM 3272 C CA . TYR A 1 406 ? -0.210 10.897 8.901 1.00 68.56 406 TYR A CA 1
ATOM 3273 C C . TYR A 1 406 ? -1.606 10.307 8.721 1.00 68.56 406 TYR A C 1
ATOM 3275 O O . TYR A 1 406 ? -2.554 11.065 8.548 1.00 68.56 406 TYR A O 1
ATOM 3283 N N . TYR A 1 407 ? -1.769 8.981 8.796 1.00 73.25 407 TYR A N 1
ATOM 3284 C CA . TYR A 1 407 ? -3.056 8.349 8.516 1.00 73.25 407 TYR A CA 1
ATOM 3285 C C . TYR A 1 407 ? -3.703 7.709 9.730 1.00 73.25 407 TYR A C 1
ATOM 3287 O O . TYR A 1 407 ? -3.085 7.075 10.591 1.00 73.25 407 TYR A O 1
ATOM 3295 N N . TYR A 1 408 ? -5.025 7.833 9.755 1.00 67.44 408 TYR A N 1
ATOM 3296 C CA . TYR A 1 408 ? -5.855 7.173 10.735 1.00 67.44 408 TYR A CA 1
ATOM 3297 C C . TYR A 1 408 ? -6.040 5.698 10.362 1.00 67.44 408 TYR A C 1
ATOM 3299 O O . TYR A 1 408 ? -6.962 5.333 9.643 1.00 67.44 408 TYR A O 1
ATOM 3307 N N . VAL A 1 409 ? -5.154 4.821 10.838 1.00 70.31 409 VAL A N 1
ATOM 3308 C CA . VAL A 1 409 ? -5.283 3.370 10.613 1.00 70.31 409 VAL A CA 1
ATOM 3309 C C . VAL A 1 409 ? -6.108 2.717 11.729 1.00 70.31 409 VAL A C 1
ATOM 3311 O O . VAL A 1 409 ? -5.922 3.039 12.905 1.00 70.31 409 VAL A O 1
ATOM 3314 N N . HIS A 1 410 ? -7.002 1.797 11.353 1.00 69.81 410 HIS A N 1
ATOM 3315 C CA . HIS A 1 410 ? -7.889 1.040 12.250 1.00 69.81 410 HIS A CA 1
ATOM 3316 C C . HIS A 1 410 ? -8.059 -0.423 11.792 1.00 69.81 410 HIS A C 1
ATOM 3318 O O . HIS A 1 410 ? -7.809 -0.752 10.624 1.00 69.81 410 HIS A O 1
ATOM 3324 N N . GLY A 1 411 ? -8.515 -1.294 12.691 1.00 67.00 411 GLY A N 1
ATOM 3325 C CA . GLY A 1 411 ? -8.944 -2.660 12.404 1.00 67.00 411 GLY A CA 1
ATOM 3326 C C . GLY A 1 411 ? -7.847 -3.561 11.831 1.00 67.00 411 GLY A C 1
ATOM 3327 O O . GLY A 1 411 ? -6.703 -3.574 12.286 1.00 67.00 411 GLY A O 1
ATOM 3328 N N . ASN A 1 412 ? -8.189 -4.331 10.795 1.00 66.12 412 ASN A N 1
ATOM 3329 C CA . ASN A 1 412 ? -7.273 -5.298 10.181 1.00 66.12 412 ASN A CA 1
ATOM 3330 C C . ASN A 1 412 ? -6.016 -4.655 9.575 1.00 66.12 412 ASN A C 1
ATOM 3332 O O . ASN A 1 412 ? -4.976 -5.310 9.520 1.00 66.12 412 ASN A O 1
ATOM 3336 N N . SER A 1 413 ? -6.068 -3.386 9.166 1.00 69.44 413 SER A N 1
ATOM 3337 C CA . SER A 1 413 ? -4.897 -2.667 8.654 1.00 69.44 413 SER A CA 1
ATOM 3338 C C . SER A 1 413 ? -3.832 -2.455 9.736 1.00 69.44 413 SER A C 1
ATOM 3340 O O . SER A 1 413 ? -2.646 -2.571 9.436 1.00 69.44 413 SER A O 1
ATOM 3342 N N . LEU A 1 414 ? -4.225 -2.258 11.005 1.00 73.50 414 LEU A N 1
ATOM 3343 C CA . LEU A 1 414 ? -3.283 -2.212 12.134 1.00 73.50 414 LEU A CA 1
ATOM 3344 C C . LEU A 1 414 ? -2.576 -3.559 12.316 1.00 73.50 414 LEU A C 1
ATOM 3346 O O . LEU A 1 414 ? -1.359 -3.611 12.482 1.00 73.50 414 LEU A O 1
ATOM 3350 N N . ILE A 1 415 ? -3.329 -4.657 12.222 1.00 75.38 415 ILE A N 1
ATOM 3351 C CA . ILE A 1 415 ? -2.779 -6.013 12.331 1.00 75.38 415 ILE A CA 1
ATOM 3352 C C . ILE A 1 415 ? -1.806 -6.307 11.188 1.00 75.38 415 ILE A C 1
ATOM 3354 O O . ILE A 1 415 ? -0.716 -6.833 11.416 1.00 75.38 415 ILE A O 1
ATOM 3358 N N . VAL A 1 416 ? -2.169 -5.936 9.957 1.00 70.94 416 VAL A N 1
ATOM 3359 C CA . VAL A 1 416 ? -1.306 -6.098 8.780 1.00 70.94 416 VAL A CA 1
ATOM 3360 C C . VAL A 1 416 ? -0.007 -5.306 8.943 1.00 70.94 416 VAL A C 1
ATOM 3362 O O . VAL A 1 416 ? 1.057 -5.865 8.676 1.00 70.94 416 VAL A O 1
ATOM 3365 N N . LEU A 1 417 ? -0.056 -4.070 9.451 1.00 75.75 417 LEU A N 1
ATOM 3366 C CA . LEU A 1 417 ? 1.142 -3.272 9.738 1.00 75.75 417 LEU A CA 1
ATOM 3367 C C . LEU A 1 417 ? 2.026 -3.925 10.807 1.00 75.75 417 LEU A C 1
ATOM 3369 O O . LEU A 1 417 ? 3.222 -4.106 10.578 1.00 75.75 417 LEU A O 1
ATOM 3373 N N . ILE A 1 418 ? 1.447 -4.347 11.938 1.00 78.44 418 ILE A N 1
ATOM 3374 C CA . ILE A 1 418 ? 2.186 -4.999 13.032 1.00 78.44 418 ILE A CA 1
ATOM 3375 C C . ILE A 1 418 ? 2.882 -6.274 12.536 1.00 78.44 418 ILE A C 1
ATOM 3377 O O . ILE A 1 418 ? 4.083 -6.444 12.759 1.00 78.44 418 ILE A O 1
ATOM 3381 N N . ARG A 1 419 ? 2.173 -7.144 11.806 1.00 76.81 419 ARG A N 1
ATOM 3382 C CA . ARG A 1 419 ? 2.735 -8.388 11.241 1.00 76.81 419 ARG A CA 1
ATOM 3383 C C . ARG A 1 419 ? 3.823 -8.122 10.205 1.00 76.81 419 ARG A C 1
ATOM 3385 O O . ARG A 1 419 ? 4.847 -8.815 10.171 1.00 76.81 419 ARG A O 1
ATOM 3392 N N . SER A 1 420 ? 3.621 -7.104 9.374 1.00 79.50 420 SER A N 1
ATOM 3393 C CA . SER A 1 420 ? 4.580 -6.705 8.344 1.00 79.50 420 SER A CA 1
ATOM 3394 C C . SER A 1 420 ? 5.863 -6.154 8.966 1.00 79.50 420 SER A C 1
ATOM 3396 O O . SER A 1 420 ? 6.953 -6.587 8.599 1.00 79.50 420 SER A O 1
ATOM 3398 N N . CYS A 1 421 ? 5.765 -5.303 9.993 1.00 79.44 421 CYS A N 1
ATOM 3399 C CA . CYS A 1 421 ? 6.920 -4.875 10.783 1.00 79.44 421 CYS A CA 1
ATOM 3400 C C . CYS A 1 421 ? 7.583 -6.050 11.511 1.00 79.44 421 CYS A C 1
ATOM 3402 O O . CYS A 1 421 ? 8.807 -6.179 11.492 1.00 79.44 421 CYS A O 1
ATOM 3404 N N . PHE A 1 422 ? 6.803 -6.954 12.108 1.00 80.69 422 PHE A N 1
ATOM 3405 C CA . PHE A 1 422 ? 7.345 -8.101 12.838 1.00 80.69 422 PHE A CA 1
ATOM 3406 C C . PHE A 1 422 ? 8.177 -9.034 11.947 1.00 80.69 422 PHE A C 1
ATOM 3408 O O . PHE A 1 422 ? 9.182 -9.590 12.396 1.00 80.69 422 PHE A O 1
ATOM 3415 N N . SER A 1 423 ? 7.832 -9.134 10.661 1.00 76.38 423 SER A N 1
ATOM 3416 C CA . SER A 1 423 ? 8.607 -9.888 9.667 1.00 76.38 423 SER A CA 1
ATOM 3417 C C . SER A 1 423 ? 10.046 -9.366 9.511 1.00 76.38 423 SER A C 1
ATOM 3419 O O . SER A 1 423 ? 10.957 -10.154 9.256 1.00 76.38 423 SER A O 1
ATOM 3421 N N . PHE A 1 424 ? 10.283 -8.070 9.754 1.00 74.50 424 PHE A N 1
ATOM 3422 C CA . PHE A 1 424 ? 11.617 -7.449 9.750 1.00 74.50 424 PHE A CA 1
ATOM 3423 C C . PHE A 1 424 ? 12.230 -7.293 11.150 1.00 74.50 424 PHE A C 1
ATOM 3425 O O . PHE A 1 424 ? 13.442 -7.105 11.269 1.00 74.50 424 PHE A O 1
ATOM 3432 N N . ALA A 1 425 ? 11.438 -7.433 12.221 1.00 70.12 425 ALA A N 1
ATOM 3433 C CA . ALA A 1 425 ? 11.896 -7.320 13.611 1.00 70.12 425 ALA A CA 1
ATOM 3434 C C . ALA A 1 425 ? 12.989 -8.341 13.985 1.00 70.12 425 ALA A C 1
ATOM 3436 O O . ALA A 1 425 ? 13.738 -8.113 14.937 1.00 70.12 425 ALA A O 1
ATOM 3437 N N . LYS A 1 426 ? 13.091 -9.440 13.224 1.00 66.56 426 LYS A N 1
ATOM 3438 C CA . LYS A 1 426 ? 14.066 -10.531 13.399 1.00 66.56 426 LYS A CA 1
ATOM 3439 C C . LYS A 1 426 ? 15.388 -10.317 12.640 1.00 66.56 426 LYS A C 1
ATOM 3441 O O . LYS A 1 426 ? 16.282 -11.151 12.741 1.00 66.56 426 LYS A O 1
ATOM 3446 N N . ILE A 1 427 ? 15.526 -9.239 11.859 1.00 67.38 427 ILE A N 1
ATOM 3447 C CA . ILE A 1 427 ? 16.705 -8.989 11.011 1.00 67.38 427 ILE A CA 1
ATOM 3448 C C . ILE A 1 427 ? 17.720 -8.087 11.730 1.00 67.38 427 ILE A C 1
ATOM 3450 O O . ILE A 1 427 ? 17.395 -6.965 12.115 1.00 67.38 427 ILE A O 1
ATOM 3454 N N . LYS A 1 428 ? 18.982 -8.530 11.825 1.00 55.31 428 LYS A N 1
ATOM 3455 C CA . LYS A 1 428 ? 20.034 -7.934 12.678 1.00 55.31 428 LYS A CA 1
ATOM 3456 C C . LYS A 1 428 ? 20.278 -6.428 12.506 1.00 55.31 428 LYS A C 1
ATOM 3458 O O . LYS A 1 428 ? 20.522 -5.711 13.469 1.00 55.31 428 LYS A O 1
ATOM 3463 N N . CYS A 1 429 ? 20.199 -5.915 11.280 1.00 54.88 429 CYS A N 1
ATOM 3464 C CA . CYS A 1 429 ? 20.527 -4.513 10.985 1.00 54.88 429 CYS A CA 1
ATOM 3465 C C . CYS A 1 429 ? 19.323 -3.555 11.034 1.00 54.88 429 CYS A C 1
ATOM 3467 O O . CYS A 1 429 ? 19.520 -2.340 10.993 1.00 54.88 429 CYS A O 1
ATOM 3469 N N . ARG A 1 430 ? 18.087 -4.078 11.071 1.00 62.44 430 ARG A N 1
ATOM 3470 C CA . ARG A 1 430 ? 16.839 -3.303 10.869 1.00 62.44 430 ARG A CA 1
ATOM 3471 C C . ARG A 1 430 ? 15.720 -3.642 11.845 1.00 62.44 430 ARG A C 1
ATOM 3473 O O . ARG A 1 430 ? 14.732 -2.914 11.923 1.00 62.44 430 ARG A O 1
ATOM 3480 N N . GLY A 1 431 ? 15.918 -4.681 12.651 1.00 63.59 431 GLY A N 1
ATOM 3481 C CA . GLY A 1 431 ? 14.993 -5.076 13.694 1.00 63.59 431 GLY A CA 1
ATOM 3482 C C . GLY A 1 431 ? 14.720 -3.943 14.676 1.00 63.59 431 GLY A C 1
ATOM 3483 O O . GLY A 1 431 ? 13.598 -3.823 15.133 1.00 63.59 431 GLY A O 1
ATOM 3484 N N . SER A 1 432 ? 15.679 -3.051 14.955 1.00 73.38 432 SER A N 1
ATOM 3485 C CA . SER A 1 432 ? 15.449 -1.896 15.840 1.00 73.38 432 SER A CA 1
ATOM 3486 C C . SER A 1 432 ? 14.355 -0.953 15.332 1.00 73.38 432 SER A C 1
ATOM 3488 O O . SER A 1 432 ? 13.477 -0.593 16.109 1.00 73.38 432 SER A O 1
ATOM 3490 N N . VAL A 1 433 ? 14.373 -0.596 14.045 1.00 73.19 433 VAL A N 1
ATOM 3491 C CA . VAL A 1 433 ? 13.388 0.310 13.429 1.00 73.19 433 VAL A CA 1
ATOM 3492 C C . VAL A 1 433 ? 12.028 -0.378 13.320 1.00 73.19 433 VAL A C 1
ATOM 3494 O O . VAL A 1 433 ? 11.011 0.190 13.700 1.00 73.19 433 VAL A O 1
ATOM 3497 N N . ALA A 1 434 ? 12.007 -1.648 12.910 1.00 76.00 434 ALA A N 1
ATOM 3498 C CA . ALA A 1 434 ? 10.783 -2.443 12.877 1.00 76.00 434 ALA A CA 1
ATOM 3499 C C . ALA A 1 434 ? 10.139 -2.603 14.269 1.00 76.00 434 ALA A C 1
ATOM 3501 O O . ALA A 1 434 ? 8.930 -2.445 14.416 1.00 76.00 434 ALA A O 1
ATOM 3502 N N . ARG A 1 435 ? 10.948 -2.864 15.307 1.00 80.75 435 ARG A N 1
ATOM 3503 C CA . ARG A 1 435 ? 10.505 -2.938 16.709 1.00 80.75 435 ARG A CA 1
ATOM 3504 C C . ARG A 1 435 ? 10.000 -1.584 17.216 1.00 80.75 435 ARG A C 1
ATOM 3506 O O . ARG A 1 435 ? 8.979 -1.550 17.894 1.00 80.75 435 ARG A O 1
ATOM 3513 N N . LYS A 1 436 ? 10.668 -0.482 16.846 1.00 81.06 436 LYS A N 1
ATOM 3514 C CA . LYS A 1 436 ? 10.216 0.888 17.140 1.00 81.06 436 LYS A CA 1
ATOM 3515 C C . LYS A 1 436 ? 8.831 1.140 16.541 1.00 81.06 436 LYS A C 1
ATOM 3517 O O . LYS A 1 436 ? 7.948 1.560 17.274 1.00 81.06 436 LYS A O 1
ATOM 3522 N N . ASN A 1 437 ? 8.613 0.804 15.269 1.00 78.25 437 ASN A N 1
ATOM 3523 C CA . ASN A 1 437 ? 7.312 0.988 14.616 1.00 78.25 437 ASN A CA 1
ATOM 3524 C C . ASN A 1 437 ? 6.194 0.166 15.277 1.00 78.25 437 ASN A C 1
ATOM 3526 O O . ASN A 1 437 ? 5.092 0.679 15.435 1.00 78.25 437 ASN A O 1
ATOM 3530 N N . ILE A 1 438 ? 6.468 -1.066 15.728 1.00 83.69 438 ILE A N 1
ATOM 3531 C CA . ILE A 1 438 ? 5.481 -1.867 16.479 1.00 83.69 438 ILE A CA 1
ATOM 3532 C C . ILE A 1 438 ? 5.097 -1.177 17.795 1.00 83.69 438 ILE A C 1
ATOM 3534 O O . ILE A 1 438 ? 3.910 -1.086 18.105 1.00 83.69 438 ILE A O 1
ATOM 3538 N N . ASN A 1 439 ? 6.076 -0.657 18.542 1.00 81.19 439 ASN A N 1
ATOM 3539 C CA . ASN A 1 439 ? 5.804 0.078 19.780 1.00 81.19 439 ASN A CA 1
ATOM 3540 C C . ASN A 1 439 ? 5.007 1.360 19.501 1.00 81.19 439 ASN A C 1
ATOM 3542 O O . ASN A 1 439 ? 4.003 1.594 20.155 1.00 81.19 439 ASN A O 1
ATOM 3546 N N . VAL A 1 440 ? 5.379 2.129 18.469 1.00 79.19 440 VAL A N 1
ATOM 3547 C CA . VAL A 1 440 ? 4.663 3.355 18.071 1.00 79.19 440 VAL A CA 1
ATOM 3548 C C . VAL A 1 440 ? 3.197 3.068 17.732 1.00 79.19 440 VAL A C 1
ATOM 3550 O O . VAL A 1 440 ? 2.321 3.832 18.132 1.00 79.19 440 VAL A O 1
ATOM 3553 N N . ILE A 1 441 ? 2.905 1.963 17.036 1.00 80.75 441 ILE A N 1
ATOM 3554 C CA . ILE A 1 441 ? 1.522 1.550 16.753 1.00 80.75 441 ILE A CA 1
ATOM 3555 C C . ILE A 1 441 ? 0.772 1.263 18.063 1.00 80.75 441 ILE A C 1
ATOM 3557 O O . ILE A 1 441 ? -0.346 1.746 18.251 1.00 80.75 441 ILE A O 1
ATOM 3561 N N . ALA A 1 442 ? 1.387 0.509 18.978 1.00 82.38 442 ALA A N 1
ATOM 3562 C CA . ALA A 1 442 ? 0.788 0.163 20.265 1.00 82.38 442 ALA A CA 1
ATOM 3563 C C . ALA A 1 442 ? 0.533 1.398 21.147 1.00 82.38 442 ALA A C 1
ATOM 3565 O O . ALA A 1 442 ? -0.571 1.561 21.668 1.00 82.38 442 ALA A O 1
ATOM 3566 N N . ASP A 1 443 ? 1.511 2.300 21.244 1.00 81.19 443 ASP A N 1
ATOM 3567 C CA . ASP A 1 443 ? 1.410 3.576 21.958 1.00 81.19 443 ASP A CA 1
ATOM 3568 C C . ASP A 1 443 ? 0.317 4.469 21.372 1.00 81.19 443 ASP A C 1
ATOM 3570 O O . ASP A 1 443 ? -0.434 5.123 22.102 1.00 81.19 443 ASP A O 1
ATOM 3574 N N . HIS A 1 444 ? 0.185 4.490 20.043 1.00 79.50 444 HIS A N 1
ATOM 3575 C CA . HIS A 1 444 ? -0.834 5.304 19.400 1.00 79.50 444 HIS A CA 1
ATOM 3576 C C . HIS A 1 444 ? -2.246 4.802 19.722 1.00 79.50 444 HIS A C 1
ATOM 3578 O O . HIS A 1 444 ? -3.123 5.608 20.037 1.00 79.50 444 HIS A O 1
ATOM 3584 N N . VAL A 1 445 ? -2.455 3.483 19.708 1.00 80.00 445 VAL A N 1
ATOM 3585 C CA . VAL A 1 445 ? -3.731 2.860 20.087 1.00 80.00 445 VAL A CA 1
ATOM 3586 C C . VAL A 1 445 ? -4.026 3.041 21.580 1.00 80.00 445 VAL A C 1
ATOM 3588 O O . VAL A 1 445 ? -5.155 3.379 21.938 1.00 80.00 445 VAL A O 1
ATOM 3591 N N . HIS A 1 446 ? -3.012 2.925 22.441 1.00 81.38 446 HIS A N 1
ATOM 3592 C CA . HIS A 1 446 ? -3.116 3.217 23.873 1.00 81.38 446 HIS A CA 1
ATOM 3593 C C . HIS A 1 446 ? -3.598 4.651 24.135 1.00 81.38 446 HIS A C 1
ATOM 3595 O O . HIS A 1 446 ? -4.595 4.874 24.828 1.00 81.38 446 HIS A O 1
ATOM 3601 N N . LYS A 1 447 ? -2.924 5.637 23.530 1.00 80.12 447 LYS A N 1
ATOM 3602 C CA . LYS A 1 447 ? -3.255 7.059 23.680 1.00 80.12 447 LYS A CA 1
ATOM 3603 C C . LYS A 1 447 ? -4.706 7.348 23.280 1.00 80.12 447 LYS A C 1
ATOM 3605 O O . LYS A 1 447 ? -5.433 7.991 24.037 1.00 80.12 447 LYS A O 1
ATOM 3610 N N . ARG A 1 448 ? -5.144 6.804 22.142 1.00 74.81 448 ARG A N 1
ATOM 3611 C CA . ARG A 1 448 ? -6.516 6.943 21.630 1.00 74.81 448 ARG A CA 1
ATOM 3612 C C . ARG A 1 448 ? -7.564 6.379 22.599 1.00 74.81 448 ARG A C 1
ATOM 3614 O O . ARG A 1 448 ? -8.583 7.018 22.864 1.00 74.81 448 ARG A O 1
ATOM 3621 N N . LEU A 1 449 ? -7.309 5.199 23.168 1.00 76.38 449 LEU A N 1
ATOM 3622 C CA . LEU A 1 449 ? -8.219 4.576 24.131 1.00 76.38 449 LEU A CA 1
ATOM 3623 C C . LEU A 1 449 ? -8.351 5.412 25.420 1.00 76.38 449 LEU A C 1
ATOM 3625 O O . LEU A 1 449 ? -9.462 5.597 25.928 1.00 76.38 449 LEU A O 1
ATOM 3629 N N . LYS A 1 450 ? -7.246 5.987 25.915 1.00 75.94 450 LYS A N 1
ATOM 3630 C CA . LYS A 1 450 ? -7.250 6.892 27.080 1.00 75.94 450 LYS A CA 1
ATOM 3631 C C . LYS A 1 450 ? -7.985 8.207 26.830 1.00 75.94 450 LYS A C 1
ATOM 3633 O O . LYS A 1 450 ? -8.748 8.664 27.689 1.00 75.94 450 LYS A O 1
ATOM 3638 N N . GLU A 1 451 ? -7.793 8.814 25.664 1.00 70.69 451 GLU A N 1
ATOM 3639 C CA . GLU A 1 451 ? -8.515 10.027 25.261 1.00 70.69 451 GLU A CA 1
ATOM 3640 C C . GLU A 1 451 ? -10.033 9.778 25.241 1.00 70.69 451 GLU A C 1
ATOM 3642 O O . GLU A 1 451 ? -10.801 10.571 25.789 1.00 70.69 451 GLU A O 1
ATOM 3647 N N . PHE A 1 452 ? -10.477 8.613 24.761 1.00 63.41 452 PHE A N 1
ATOM 3648 C CA . PHE A 1 452 ? -11.885 8.217 24.846 1.00 63.41 452 PHE A CA 1
ATOM 3649 C C . PHE A 1 452 ? -12.375 8.013 26.297 1.00 63.41 452 PHE A C 1
ATOM 3651 O O . PHE A 1 452 ? -13.454 8.486 26.678 1.00 63.41 452 PHE A O 1
ATOM 3658 N N . GLY A 1 453 ? -11.591 7.332 27.140 1.00 58.41 453 GLY A N 1
ATOM 3659 C CA . GLY A 1 453 ? -11.944 7.073 28.543 1.00 58.41 453 GLY A CA 1
ATOM 3660 C C . GLY A 1 453 ? -12.130 8.351 29.376 1.00 58.41 453 GLY A C 1
ATOM 3661 O O . GLY A 1 453 ? -13.043 8.442 30.205 1.00 58.41 453 GLY A O 1
ATOM 3662 N N . THR A 1 454 ? -11.316 9.378 29.120 1.00 56.91 454 THR A N 1
ATOM 3663 C CA . THR A 1 454 ? -11.399 10.679 29.808 1.00 56.91 454 THR A CA 1
ATOM 3664 C C . THR A 1 454 ? -12.614 11.513 29.381 1.00 56.91 454 THR A C 1
ATOM 3666 O O . THR A 1 454 ? -13.211 12.190 30.223 1.00 56.91 454 THR A O 1
ATOM 3669 N N . GLN A 1 455 ? -13.070 11.401 28.128 1.00 52.56 455 GLN A N 1
ATOM 3670 C CA . GLN A 1 455 ? -14.301 12.050 27.653 1.00 52.56 455 GLN A CA 1
ATOM 3671 C C . GLN A 1 455 ? -15.573 11.456 28.291 1.00 52.56 455 GLN A C 1
ATOM 3673 O O . GLN A 1 455 ? -16.492 12.197 28.650 1.00 52.56 455 GLN A O 1
ATOM 3678 N N . LYS A 1 456 ? -15.623 10.135 28.526 1.00 50.56 456 LYS A N 1
ATOM 3679 C CA . LYS A 1 456 ? -16.749 9.478 29.227 1.00 50.56 456 LYS A CA 1
ATOM 3680 C C . LYS A 1 456 ? -16.835 9.849 30.712 1.00 50.56 456 LYS A C 1
ATOM 3682 O O . LYS A 1 456 ? -17.943 10.044 31.212 1.00 50.56 456 LYS A O 1
ATOM 3687 N N . LYS A 1 457 ? -15.701 10.006 31.410 1.00 48.91 457 LYS A N 1
ATOM 3688 C CA . LYS A 1 457 ? -15.676 10.453 32.822 1.00 48.91 457 LYS A CA 1
ATOM 3689 C C . LYS A 1 457 ? -16.244 11.872 33.006 1.00 48.91 457 LYS A C 1
ATOM 3691 O O . LYS A 1 457 ? -16.781 12.159 34.069 1.00 48.91 457 LYS A O 1
ATOM 3696 N N . LYS A 1 458 ? -16.228 12.723 31.969 1.00 44.72 458 LYS A N 1
ATOM 3697 C CA . LYS A 1 458 ? -16.897 14.041 31.978 1.00 44.72 458 LYS A CA 1
ATOM 3698 C C . LYS A 1 458 ? -18.407 13.990 31.683 1.00 44.72 458 LYS A C 1
ATOM 3700 O O . LYS A 1 458 ? -19.113 14.913 32.070 1.00 44.72 458 LYS A O 1
ATOM 3705 N N . LYS A 1 459 ? -18.917 12.929 31.040 1.00 41.81 459 LYS A N 1
ATOM 3706 C CA . LYS A 1 459 ? -20.345 12.778 30.669 1.00 41.81 459 LYS A CA 1
ATOM 3707 C C . LYS A 1 459 ? -21.165 11.860 31.589 1.00 41.81 459 LYS A C 1
ATOM 3709 O O . LYS A 1 459 ? -22.380 11.803 31.442 1.00 41.81 459 LYS A O 1
ATOM 3714 N N . LYS A 1 460 ? -20.557 11.157 32.552 1.00 40.09 460 LYS A N 1
ATOM 3715 C CA . LYS A 1 460 ? -21.276 10.244 33.462 1.00 40.09 460 LYS A CA 1
ATOM 3716 C C . LYS A 1 460 ? -21.718 10.950 34.758 1.00 40.09 460 LYS A C 1
ATOM 3718 O O . LYS A 1 460 ? -21.117 10.781 35.813 1.00 40.09 460 LYS A O 1
ATOM 3723 N N . LYS A 1 461 ? -22.804 11.723 34.668 1.00 37.47 461 LYS A N 1
ATOM 3724 C CA . LYS A 1 461 ? -23.730 11.994 35.781 1.00 37.47 461 LYS A CA 1
ATOM 3725 C C . LYS A 1 461 ? -25.128 11.689 35.234 1.00 37.47 461 LYS A C 1
ATOM 3727 O O . LYS A 1 461 ? -25.563 12.365 34.312 1.00 37.47 461 LYS A O 1
ATOM 3732 N N . ASN A 1 462 ? -25.766 10.659 35.787 1.00 35.84 462 ASN A N 1
ATOM 3733 C CA . ASN A 1 462 ? -27.051 10.049 35.403 1.00 35.84 462 ASN A CA 1
ATOM 3734 C C . ASN A 1 462 ? -26.957 8.967 34.315 1.00 35.84 462 ASN A C 1
ATOM 3736 O O . ASN A 1 462 ? -26.819 9.256 33.131 1.00 35.84 462 ASN A O 1
ATOM 3740 N N . VAL A 1 463 ? -27.021 7.703 34.737 1.00 34.34 463 VAL A N 1
ATOM 3741 C CA . VAL A 1 463 ? -28.185 6.799 34.608 1.00 34.34 463 VAL A CA 1
ATOM 3742 C C . VAL A 1 463 ? -27.724 5.415 35.094 1.00 34.34 463 VAL A C 1
ATOM 3744 O O . VAL A 1 463 ? -26.686 4.914 34.653 1.00 34.34 463 VAL A O 1
ATOM 3747 N N . ASP A 1 464 ? -28.482 4.855 36.037 1.00 34.00 464 ASP A N 1
ATOM 3748 C CA . ASP A 1 464 ? -28.304 3.526 36.626 1.00 34.00 464 ASP A CA 1
ATOM 3749 C C . ASP A 1 464 ? -28.999 2.424 35.809 1.00 34.00 464 ASP A C 1
ATOM 3751 O O . ASP A 1 464 ? -30.027 2.665 35.185 1.00 34.00 464 ASP A O 1
ATOM 3755 N N . ASN A 1 465 ? -28.409 1.227 35.927 1.00 37.44 465 ASN A N 1
ATOM 3756 C CA . ASN A 1 465 ? -28.940 -0.142 35.846 1.00 37.44 465 ASN A CA 1
ATOM 3757 C C . ASN A 1 465 ? -29.842 -0.591 34.683 1.00 37.44 465 ASN A C 1
ATOM 3759 O O . ASN A 1 465 ? -30.987 -0.177 34.578 1.00 37.44 465 ASN A O 1
ATOM 3763 N N . GLU A 1 466 ? -29.381 -1.642 33.989 1.00 31.70 466 GLU A N 1
ATOM 3764 C CA . GLU A 1 466 ? -30.205 -2.814 33.655 1.00 31.70 466 GLU A CA 1
ATOM 3765 C C . GLU A 1 466 ? -29.339 -4.088 33.533 1.00 31.70 466 GLU A C 1
ATOM 3767 O O . GLU A 1 466 ? -28.135 -4.017 33.275 1.00 31.70 466 GLU A O 1
ATOM 3772 N N . GLU A 1 467 ? -29.964 -5.227 33.841 1.00 32.94 467 GLU A N 1
ATOM 3773 C CA . GLU A 1 467 ? -29.385 -6.532 34.185 1.00 32.94 467 GLU A CA 1
ATOM 3774 C C . GLU A 1 467 ? -29.001 -7.445 33.000 1.00 32.94 467 GLU A C 1
ATOM 3776 O O . GLU A 1 467 ? -29.337 -7.233 31.840 1.00 32.94 467 GLU A O 1
ATOM 3781 N N . SER A 1 468 ? -28.293 -8.508 33.390 1.00 41.44 468 SER A N 1
ATOM 3782 C CA . SER A 1 468 ? -27.666 -9.625 32.679 1.00 41.44 468 SER A CA 1
ATOM 3783 C C . SER A 1 468 ? -28.437 -10.354 31.564 1.00 41.44 468 SER A C 1
ATOM 3785 O O . SER A 1 468 ? -29.571 -10.790 31.745 1.00 41.44 468 SER A O 1
ATOM 3787 N N . GLY A 1 469 ? -27.685 -10.714 30.520 1.00 30.02 469 GLY A N 1
ATOM 3788 C CA . GLY A 1 469 ? -27.866 -11.882 29.648 1.00 30.02 469 GLY A CA 1
ATOM 3789 C C . GLY A 1 469 ? -26.527 -12.181 28.954 1.00 30.02 469 GLY A C 1
ATOM 3790 O O . GLY A 1 469 ? -25.728 -11.266 28.805 1.00 30.02 469 GLY A O 1
ATOM 3791 N N . GLU A 1 470 ? -26.220 -13.432 28.597 1.00 40.00 470 GLU A N 1
ATOM 3792 C CA . GLU A 1 470 ? -24.945 -13.820 27.956 1.00 40.00 470 GLU A CA 1
ATOM 3793 C C . GLU A 1 470 ? -24.623 -12.945 26.725 1.00 40.00 470 GLU A C 1
ATOM 3795 O O . GLU A 1 470 ? -25.210 -13.101 25.654 1.00 40.00 470 GLU A O 1
ATOM 3800 N N . GLU A 1 471 ? -23.684 -12.007 26.873 1.00 38.75 471 GLU A N 1
ATOM 3801 C CA . GLU A 1 471 ? -23.318 -11.048 25.828 1.00 38.75 471 GLU A CA 1
ATOM 3802 C C . GLU A 1 471 ? -21.922 -11.333 25.263 1.00 38.75 471 GLU A C 1
ATOM 3804 O O . GLU A 1 471 ? -20.926 -11.405 25.985 1.00 38.75 471 GLU A O 1
ATOM 3809 N N . SER A 1 472 ? -21.850 -11.472 23.936 1.00 47.28 472 SER A N 1
ATOM 3810 C CA . SER A 1 472 ? -20.611 -11.645 23.175 1.00 47.28 472 SER A CA 1
ATOM 3811 C C . SER A 1 472 ? -19.634 -10.476 23.378 1.00 47.28 472 SER A C 1
ATOM 3813 O O . SER A 1 472 ? -20.035 -9.332 23.606 1.00 47.28 472 SER A O 1
ATOM 3815 N N . LEU A 1 473 ? -18.326 -10.744 23.253 1.00 47.25 473 LEU A N 1
ATOM 3816 C CA . LEU A 1 473 ? -17.263 -9.731 23.366 1.00 47.25 473 LEU A CA 1
ATOM 3817 C C . LEU A 1 473 ? -17.492 -8.524 22.432 1.00 47.25 473 LEU A C 1
ATOM 3819 O O . LEU A 1 473 ? -17.250 -7.383 22.819 1.00 47.25 473 LEU A O 1
ATOM 3823 N N . GLU A 1 474 ? -18.021 -8.771 21.2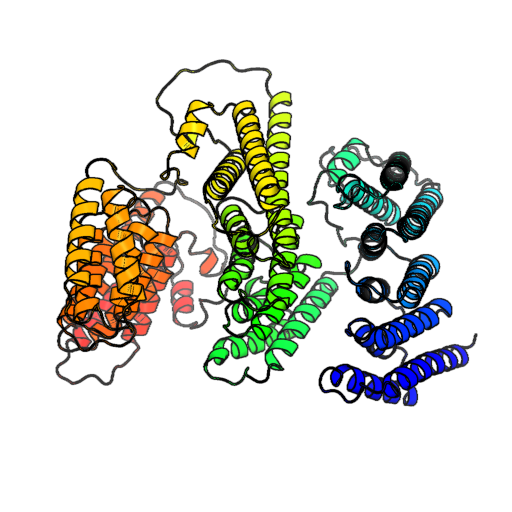33 1.00 44.84 474 GLU A N 1
ATOM 3824 C CA . GLU A 1 474 ? -18.367 -7.744 20.244 1.00 44.84 474 GLU A CA 1
ATOM 3825 C C . GLU A 1 474 ? -19.437 -6.753 20.717 1.00 44.84 474 GLU A C 1
ATOM 3827 O O . GLU A 1 474 ? -19.364 -5.577 20.381 1.00 44.84 474 GLU A O 1
ATOM 3832 N N . LYS A 1 475 ? -20.407 -7.184 21.535 1.00 47.62 475 LYS A N 1
ATOM 3833 C CA . LYS A 1 475 ? -21.429 -6.277 22.093 1.00 47.62 475 LYS A CA 1
ATOM 3834 C C . LYS A 1 475 ? -20.875 -5.384 23.211 1.00 47.62 475 LYS A C 1
ATOM 3836 O O . LYS A 1 475 ? -21.430 -4.319 23.489 1.00 47.62 475 LYS A O 1
ATOM 3841 N N . ASN A 1 476 ? -19.767 -5.796 23.829 1.00 46.03 476 ASN A N 1
ATOM 3842 C CA . ASN A 1 476 ? -19.106 -5.082 24.923 1.00 46.03 476 ASN A CA 1
ATOM 3843 C C . ASN A 1 476 ? -18.006 -4.115 24.444 1.00 46.03 476 ASN A C 1
ATOM 3845 O O . ASN A 1 476 ? -17.775 -3.084 25.082 1.00 46.03 476 ASN A O 1
ATOM 3849 N N . LEU A 1 477 ? -17.382 -4.382 23.292 1.00 55.50 477 LEU A N 1
ATOM 3850 C CA . LEU A 1 477 ? -16.452 -3.474 22.609 1.00 55.50 477 LEU A CA 1
ATOM 3851 C C . LEU A 1 477 ? -17.233 -2.507 21.701 1.00 55.50 477 LEU A C 1
ATOM 3853 O O . LEU A 1 477 ? -17.241 -2.618 20.481 1.00 55.50 477 LEU A O 1
ATOM 3857 N N . LYS A 1 478 ? -17.931 -1.553 22.326 1.00 55.84 478 LYS A N 1
ATOM 3858 C CA . LYS A 1 478 ? -18.952 -0.696 21.694 1.00 55.84 478 LYS A CA 1
ATOM 3859 C C . LYS A 1 478 ? -18.412 0.341 20.700 1.00 55.84 478 LYS A C 1
ATOM 3861 O O . LYS A 1 478 ? -19.212 1.013 20.054 1.00 55.84 478 LYS A O 1
ATOM 3866 N N . ASN A 1 479 ? -17.096 0.544 20.608 1.00 65.31 479 ASN A N 1
ATOM 3867 C CA . ASN A 1 479 ? -16.512 1.512 19.682 1.00 65.31 479 ASN A CA 1
ATOM 3868 C C . ASN A 1 479 ? -15.206 1.027 19.034 1.00 65.31 479 ASN A C 1
ATOM 3870 O O . ASN A 1 479 ? -14.536 0.116 19.522 1.00 65.31 479 ASN A O 1
ATOM 3874 N N . VAL A 1 480 ? -14.834 1.707 17.946 1.00 62.50 480 VAL A N 1
ATOM 3875 C CA . VAL A 1 480 ? -13.649 1.404 17.128 1.00 62.50 480 VAL A CA 1
ATOM 3876 C C . VAL A 1 480 ? -12.357 1.411 17.957 1.00 62.50 480 VAL A C 1
ATOM 3878 O O . VAL A 1 480 ? -11.502 0.562 17.754 1.00 62.50 480 VAL A O 1
ATOM 3881 N N . TRP A 1 481 ? -12.235 2.294 18.951 1.00 73.12 481 TRP A N 1
ATOM 3882 C CA . TRP A 1 481 ? -11.037 2.428 19.793 1.00 73.12 481 TRP A CA 1
ATOM 3883 C C . TRP A 1 481 ? -10.819 1.239 20.730 1.00 73.12 481 TRP A C 1
ATOM 3885 O O . TRP A 1 481 ? -9.699 0.759 20.891 1.00 73.12 481 TRP A O 1
ATOM 3895 N N . GLN A 1 482 ? -11.899 0.759 21.349 1.00 69.81 482 GLN A N 1
ATOM 3896 C CA . GLN A 1 482 ? -11.896 -0.432 22.190 1.00 69.81 482 GLN A CA 1
ATOM 3897 C C . GLN A 1 482 ? -11.580 -1.669 21.342 1.00 69.81 482 GLN A C 1
ATOM 3899 O O . GLN A 1 482 ? -10.812 -2.535 21.761 1.00 69.81 482 GLN A O 1
ATOM 3904 N N . TRP A 1 483 ? -12.130 -1.726 20.129 1.00 72.38 483 TRP A N 1
ATOM 3905 C CA . TRP A 1 483 ? -11.867 -2.811 19.194 1.00 72.38 483 TRP A CA 1
ATOM 3906 C C . TRP A 1 483 ? -10.408 -2.827 18.713 1.00 72.38 483 TRP A C 1
ATOM 3908 O O . TRP A 1 483 ? -9.747 -3.860 18.798 1.00 72.38 483 TRP A O 1
ATOM 3918 N N . ASP A 1 484 ? -9.866 -1.679 18.306 1.00 74.75 484 ASP A N 1
ATOM 3919 C CA . ASP A 1 484 ? -8.469 -1.532 17.885 1.00 74.75 484 ASP A CA 1
ATOM 3920 C C . ASP A 1 484 ? -7.495 -1.900 19.012 1.00 74.75 484 ASP A C 1
ATOM 3922 O O . ASP A 1 484 ? -6.545 -2.653 18.792 1.00 74.75 484 ASP A O 1
ATOM 3926 N N . ALA A 1 485 ? -7.754 -1.435 20.238 1.00 79.62 485 ALA A N 1
ATOM 3927 C CA . ALA A 1 485 ? -6.947 -1.776 21.406 1.00 79.62 485 ALA A CA 1
ATOM 3928 C C . ALA A 1 485 ? -6.960 -3.272 21.713 1.00 79.62 485 ALA A C 1
ATOM 3930 O O . ALA A 1 485 ? -5.911 -3.849 22.007 1.00 79.62 485 ALA A O 1
ATOM 3931 N N . PHE A 1 486 ? -8.120 -3.917 21.597 1.00 79.88 486 PHE A N 1
ATOM 3932 C CA . PHE A 1 486 ? -8.233 -5.355 21.797 1.00 79.88 486 PHE A CA 1
ATOM 3933 C C . PHE A 1 486 ? -7.489 -6.142 20.706 1.00 79.88 486 PHE A C 1
ATOM 3935 O O . PHE A 1 486 ? -6.734 -7.065 21.019 1.00 79.88 486 PHE A O 1
ATOM 3942 N N . LEU A 1 487 ? -7.645 -5.754 19.436 1.00 75.69 487 LEU A N 1
ATOM 3943 C CA . LEU A 1 487 ? -6.961 -6.381 18.305 1.00 75.69 487 LEU A CA 1
ATOM 3944 C C . LEU A 1 487 ? -5.436 -6.262 18.424 1.00 75.69 487 LEU A C 1
ATOM 3946 O O . LEU A 1 487 ? -4.732 -7.263 18.268 1.00 75.69 487 LEU A O 1
ATOM 3950 N N . VAL A 1 488 ? -4.927 -5.072 18.753 1.00 81.06 488 VAL A N 1
ATOM 3951 C CA . VAL A 1 488 ? -3.491 -4.852 18.962 1.00 81.06 488 VAL A CA 1
ATOM 3952 C C . VAL A 1 488 ? -2.990 -5.641 20.168 1.00 81.06 488 VAL A C 1
ATOM 3954 O O . VAL A 1 488 ? -2.005 -6.362 20.036 1.00 81.06 488 VAL A O 1
ATOM 3957 N N . ALA A 1 489 ? -3.680 -5.601 21.313 1.00 81.62 489 ALA A N 1
ATOM 3958 C CA . ALA A 1 489 ? -3.293 -6.384 22.489 1.00 81.62 489 ALA A CA 1
ATOM 3959 C C . ALA A 1 489 ? -3.228 -7.891 22.185 1.00 81.62 489 ALA A C 1
ATOM 3961 O O . ALA A 1 489 ? -2.302 -8.578 22.619 1.00 81.62 489 ALA A O 1
ATOM 3962 N N . ARG A 1 490 ? -4.175 -8.408 21.393 1.00 80.56 490 ARG A N 1
ATOM 3963 C CA . ARG A 1 490 ? -4.178 -9.808 20.955 1.00 80.56 490 ARG A CA 1
ATOM 3964 C C . ARG A 1 490 ? -2.976 -10.136 20.075 1.00 80.56 490 ARG A C 1
ATOM 3966 O O . ARG A 1 490 ? -2.314 -11.141 20.315 1.00 80.56 490 ARG A O 1
ATOM 3973 N N . GLU A 1 491 ? -2.679 -9.299 19.088 1.00 84.00 491 GLU A N 1
ATOM 3974 C CA . GLU A 1 491 ? -1.563 -9.523 18.165 1.00 84.00 491 GLU A CA 1
ATOM 3975 C C . GLU A 1 491 ? -0.203 -9.433 18.876 1.00 84.00 491 GLU A C 1
ATOM 3977 O O . GLU A 1 491 ? 0.671 -10.272 18.665 1.00 84.00 491 GLU A O 1
ATOM 3982 N N . LEU A 1 492 ? -0.035 -8.475 19.794 1.00 82.56 492 LEU A N 1
ATOM 3983 C CA . LEU A 1 492 ? 1.166 -8.369 20.627 1.00 82.56 492 LEU A CA 1
ATOM 3984 C C . LEU A 1 492 ? 1.330 -9.589 21.545 1.00 82.56 492 LEU A C 1
ATOM 3986 O O . LEU A 1 492 ? 2.436 -10.127 21.680 1.00 82.56 492 LEU A O 1
ATOM 3990 N N . LYS A 1 493 ? 0.232 -10.085 22.129 1.00 80.62 493 LYS A N 1
ATOM 3991 C CA . LYS A 1 493 ? 0.230 -11.338 22.894 1.00 80.62 493 LYS A CA 1
ATOM 3992 C C . LYS A 1 493 ? 0.638 -12.524 22.016 1.00 80.62 493 LYS A C 1
ATOM 3994 O O . LYS A 1 493 ? 1.458 -13.337 22.430 1.00 80.62 493 LYS A O 1
ATOM 3999 N N . GLU A 1 494 ? 0.127 -12.620 20.793 1.00 78.94 494 GLU A N 1
ATOM 4000 C CA . GLU A 1 494 ? 0.512 -13.689 19.870 1.00 78.94 494 GLU A CA 1
ATOM 4001 C C . GLU A 1 494 ? 2.018 -13.635 19.572 1.00 78.94 494 GLU A C 1
ATOM 4003 O O . GLU A 1 494 ? 2.723 -14.627 19.771 1.00 78.94 494 GLU A O 1
ATOM 4008 N N . ILE A 1 495 ? 2.543 -12.454 19.238 1.00 78.00 495 ILE A N 1
ATOM 4009 C CA . ILE A 1 495 ? 3.971 -12.225 18.983 1.00 78.00 495 ILE A CA 1
ATOM 4010 C C . ILE A 1 495 ? 4.845 -12.601 20.188 1.00 78.00 495 ILE A C 1
ATOM 4012 O O . ILE A 1 495 ? 5.890 -13.229 20.016 1.00 78.00 495 ILE A O 1
ATOM 4016 N N . THR A 1 496 ? 4.432 -12.247 21.407 1.00 75.94 496 THR A N 1
ATOM 4017 C CA . THR A 1 496 ? 5.183 -12.580 22.634 1.00 75.94 496 THR A CA 1
ATOM 4018 C C . THR A 1 496 ? 5.192 -14.078 22.939 1.00 75.94 496 THR A C 1
ATOM 4020 O O . THR A 1 496 ? 6.164 -14.577 23.505 1.00 75.94 496 THR A O 1
ATOM 4023 N N . THR A 1 497 ? 4.160 -14.817 22.515 1.00 70.25 497 THR A N 1
ATOM 4024 C CA . THR A 1 497 ? 4.125 -16.288 22.606 1.00 70.25 497 THR A CA 1
ATOM 4025 C C . THR A 1 497 ? 4.859 -17.002 21.470 1.00 70.25 497 THR A C 1
ATOM 4027 O O . THR A 1 497 ? 5.239 -18.166 21.624 1.00 70.25 497 THR A O 1
ATOM 4030 N N . MET A 1 498 ? 5.101 -16.327 20.340 1.00 67.19 498 MET A N 1
ATOM 4031 C CA . MET A 1 498 ? 5.909 -16.861 19.246 1.00 67.19 498 MET A CA 1
ATOM 4032 C C . MET A 1 498 ? 7.375 -16.901 19.671 1.00 67.19 498 MET A C 1
ATOM 4034 O O . MET A 1 498 ? 8.114 -15.946 19.462 1.00 67.19 498 MET A O 1
ATOM 4038 N N . ASN A 1 499 ? 7.800 -18.021 20.254 1.00 52.66 499 ASN A N 1
ATOM 4039 C CA . ASN A 1 499 ? 9.174 -18.248 20.689 1.00 52.66 499 ASN A CA 1
ATOM 4040 C C . ASN A 1 499 ? 10.098 -18.320 19.455 1.00 52.66 499 ASN A C 1
ATOM 4042 O O . ASN A 1 499 ? 10.097 -19.339 18.756 1.00 52.66 499 ASN A O 1
ATOM 4046 N N . PRO A 1 500 ? 10.858 -17.268 19.102 1.00 50.59 500 PRO A N 1
ATOM 4047 C CA . PRO A 1 500 ? 11.691 -17.317 17.922 1.00 50.59 500 PRO A CA 1
ATOM 4048 C C . PRO A 1 500 ? 13.030 -17.915 18.326 1.00 50.59 500 PRO A C 1
ATOM 4050 O O . PRO A 1 500 ? 13.738 -17.402 19.189 1.00 50.59 500 PRO A O 1
ATOM 4053 N N . SER A 1 501 ? 13.407 -18.993 17.657 1.00 42.97 501 SER A N 1
ATOM 4054 C CA . SER A 1 501 ? 14.755 -19.546 17.678 1.00 42.97 501 SER A CA 1
ATOM 4055 C C . SER A 1 501 ? 15.738 -18.570 17.011 1.00 42.97 501 SER A C 1
ATOM 4057 O O . SER A 1 501 ? 16.173 -18.800 15.886 1.00 42.97 501 SER A O 1
ATOM 4059 N N . CYS A 1 502 ? 16.044 -17.445 17.663 1.00 44.06 502 CYS A N 1
ATOM 4060 C CA . CYS A 1 502 ? 17.036 -16.467 17.219 1.00 44.06 502 CYS A CA 1
ATOM 4061 C C . CYS A 1 502 ? 18.132 -16.348 18.298 1.00 44.06 502 CYS A C 1
ATOM 4063 O O . CYS A 1 502 ? 17.915 -15.669 19.300 1.00 44.06 502 CYS A O 1
ATOM 4065 N N . PRO A 1 503 ? 19.284 -17.032 18.145 1.00 40.62 503 PRO A N 1
ATOM 4066 C CA . PRO A 1 503 ? 20.226 -17.258 19.248 1.00 40.62 503 PRO A CA 1
ATOM 4067 C C . PRO A 1 503 ? 21.127 -16.073 19.648 1.00 40.62 503 PRO A C 1
ATOM 4069 O O . PRO A 1 503 ? 21.918 -16.232 20.570 1.00 40.62 503 PRO A O 1
ATOM 4072 N N . GLU A 1 504 ? 21.073 -14.910 18.982 1.00 46.28 504 GLU A N 1
ATOM 4073 C CA . GLU A 1 504 ? 22.190 -13.939 19.050 1.00 46.28 504 GLU A CA 1
ATOM 4074 C C . GLU A 1 504 ? 21.843 -12.447 19.265 1.00 46.28 504 GLU A C 1
ATOM 4076 O O . GLU A 1 504 ? 22.726 -11.603 19.117 1.00 46.28 504 GLU A O 1
ATOM 4081 N N . GLU A 1 505 ? 20.621 -12.060 19.655 1.00 53.19 505 GLU A N 1
ATOM 4082 C CA . GLU A 1 505 ? 20.339 -10.649 20.002 1.00 53.19 505 GLU A CA 1
ATOM 4083 C C . GLU A 1 505 ? 20.030 -10.445 21.488 1.00 53.19 505 GLU A C 1
ATOM 4085 O O . GLU A 1 505 ? 18.953 -10.786 21.974 1.00 53.19 505 GLU A O 1
ATOM 4090 N N . SER A 1 506 ? 20.950 -9.775 22.191 1.00 55.41 506 SER A N 1
ATOM 4091 C CA . SER A 1 506 ? 20.833 -9.373 23.603 1.00 55.41 506 SER A CA 1
ATOM 4092 C C . SER A 1 506 ? 19.607 -8.505 23.929 1.00 55.41 506 SER A C 1
ATOM 4094 O O . SER A 1 506 ? 19.254 -8.373 25.096 1.00 55.41 506 SER A O 1
ATOM 4096 N N . ARG A 1 507 ? 18.934 -7.935 22.918 1.00 65.25 507 ARG A N 1
ATOM 4097 C CA . ARG A 1 507 ? 17.763 -7.048 23.064 1.00 65.25 507 ARG A CA 1
ATOM 4098 C C . ARG A 1 507 ? 16.415 -7.720 22.789 1.00 65.25 507 ARG A C 1
ATOM 4100 O O . ARG A 1 507 ? 15.378 -7.091 22.978 1.00 65.25 507 ARG A O 1
ATOM 4107 N N . TRP A 1 508 ? 16.392 -8.981 22.350 1.00 72.94 508 TRP A N 1
ATOM 4108 C CA . TRP A 1 508 ? 15.130 -9.694 22.121 1.00 72.94 508 TRP A CA 1
ATOM 4109 C C . TRP A 1 508 ? 14.293 -9.873 23.403 1.00 72.94 508 TRP A C 1
ATOM 4111 O O . TRP A 1 508 ? 13.096 -9.587 23.364 1.00 72.94 508 TRP A O 1
ATOM 4121 N N . PRO A 1 509 ? 14.880 -10.245 24.561 1.00 74.56 509 PRO A N 1
ATOM 4122 C CA . PRO A 1 509 ? 14.131 -10.328 25.816 1.00 74.56 509 PRO A CA 1
ATOM 4123 C C . PRO A 1 509 ? 13.528 -8.984 26.244 1.00 74.56 509 PRO A C 1
ATOM 4125 O O . PRO A 1 509 ? 12.399 -8.940 26.724 1.00 74.56 509 PRO A O 1
ATOM 4128 N N . GLU A 1 510 ? 14.257 -7.886 26.031 1.00 77.00 510 GLU A N 1
ATOM 4129 C CA . GLU A 1 510 ? 13.790 -6.524 26.309 1.00 77.00 510 GLU A CA 1
ATOM 4130 C C . GLU A 1 510 ? 12.620 -6.132 25.396 1.00 77.00 510 GLU A C 1
ATOM 4132 O O . GLU A 1 510 ? 11.618 -5.600 25.864 1.00 77.00 510 GLU A O 1
ATOM 4137 N N . PHE A 1 511 ? 12.691 -6.476 24.108 1.00 78.69 511 PHE A N 1
ATOM 4138 C CA . PHE A 1 511 ? 11.590 -6.263 23.172 1.00 78.69 511 PHE A CA 1
ATOM 4139 C C . PHE A 1 511 ? 10.331 -7.051 23.561 1.00 78.69 511 PHE A C 1
ATOM 4141 O O . PHE A 1 511 ? 9.251 -6.474 23.628 1.00 78.69 511 PHE A O 1
ATOM 4148 N N . ILE A 1 512 ? 10.460 -8.342 23.884 1.00 80.19 512 ILE A N 1
ATOM 4149 C CA . ILE A 1 512 ? 9.331 -9.176 24.331 1.00 80.19 512 ILE A CA 1
ATOM 4150 C C . ILE A 1 512 ? 8.737 -8.648 25.640 1.00 80.19 512 ILE A C 1
ATOM 4152 O O . ILE A 1 512 ? 7.513 -8.613 25.791 1.00 80.19 512 ILE A O 1
ATOM 4156 N N . LYS A 1 513 ? 9.586 -8.188 26.567 1.00 80.00 513 LYS A N 1
ATOM 4157 C CA . LYS A 1 513 ? 9.148 -7.527 27.801 1.00 80.00 513 LYS A CA 1
ATOM 4158 C C . LYS A 1 513 ? 8.334 -6.267 27.493 1.00 80.00 513 LYS A C 1
ATOM 4160 O O . LYS A 1 513 ? 7.255 -6.110 28.054 1.00 80.00 513 LYS A O 1
ATOM 4165 N N . ASN A 1 514 ? 8.799 -5.428 26.569 1.00 81.44 514 ASN A N 1
ATOM 4166 C CA . ASN A 1 514 ? 8.076 -4.225 26.156 1.00 81.44 514 ASN A CA 1
ATOM 4167 C C . ASN A 1 514 ? 6.730 -4.566 25.506 1.00 81.44 514 ASN A C 1
ATOM 4169 O O . ASN A 1 514 ? 5.722 -3.979 25.879 1.00 81.44 514 ASN A O 1
ATOM 4173 N N . LEU A 1 515 ? 6.663 -5.543 24.599 1.00 82.38 515 LEU A N 1
ATOM 4174 C CA . LEU A 1 515 ? 5.386 -5.959 24.001 1.00 82.38 515 LEU A CA 1
ATOM 4175 C C . LEU A 1 515 ? 4.401 -6.522 25.036 1.00 82.38 515 LEU A C 1
ATOM 4177 O O . LEU A 1 515 ? 3.200 -6.260 24.960 1.00 82.38 515 LEU A O 1
ATOM 4181 N N . SER A 1 516 ? 4.910 -7.275 26.014 1.00 81.50 516 SER A N 1
ATOM 4182 C CA . SER A 1 516 ? 4.104 -7.798 27.124 1.00 81.50 516 SER A CA 1
ATOM 4183 C C . SER A 1 516 ? 3.538 -6.663 27.977 1.00 81.50 516 SER A C 1
ATOM 4185 O O . SER A 1 516 ? 2.381 -6.716 28.388 1.00 81.50 516 SER A O 1
ATOM 4187 N N . GLU A 1 517 ? 4.331 -5.613 28.191 1.00 83.69 517 GLU A N 1
ATOM 4188 C CA . GLU A 1 517 ? 3.917 -4.420 28.923 1.00 83.69 517 GLU A CA 1
ATOM 4189 C C . GLU A 1 517 ? 2.845 -3.621 28.169 1.00 83.69 517 GLU A C 1
ATOM 4191 O O . GLU A 1 517 ? 1.817 -3.291 28.751 1.00 83.69 517 GLU A O 1
ATOM 4196 N N . HIS A 1 518 ? 2.999 -3.404 26.858 1.00 85.19 518 HIS A N 1
ATOM 4197 C CA . HIS A 1 518 ? 1.958 -2.757 26.044 1.00 85.19 518 HIS A CA 1
ATOM 4198 C C . HIS A 1 518 ? 0.666 -3.582 26.009 1.00 85.19 518 HIS A C 1
ATOM 4200 O O . HIS A 1 518 ? -0.427 -3.032 26.106 1.00 85.19 518 HIS A O 1
ATOM 4206 N N . THR A 1 519 ? 0.782 -4.912 25.927 1.00 85.25 519 THR A N 1
ATOM 4207 C CA . THR A 1 519 ? -0.371 -5.819 26.024 1.00 85.25 519 THR A CA 1
ATOM 4208 C C . THR A 1 519 ? -1.088 -5.635 27.361 1.00 85.25 519 THR A C 1
ATOM 4210 O O . THR A 1 519 ? -2.306 -5.483 27.385 1.00 85.25 519 THR A O 1
ATOM 4213 N N . ARG A 1 520 ? -0.345 -5.612 28.476 1.00 87.12 520 ARG A N 1
ATOM 4214 C CA . ARG A 1 520 ? -0.897 -5.391 29.820 1.00 87.12 520 ARG A CA 1
ATOM 4215 C C . ARG A 1 520 ? -1.629 -4.050 29.906 1.00 87.12 520 ARG A C 1
ATOM 4217 O O . ARG A 1 520 ? -2.784 -4.028 30.318 1.00 87.12 520 ARG A O 1
ATOM 4224 N N . ILE A 1 521 ? -0.979 -2.973 29.469 1.00 84.31 521 ILE A N 1
ATOM 4225 C CA . ILE A 1 521 ? -1.514 -1.608 29.508 1.00 84.31 521 ILE A CA 1
ATOM 4226 C C . ILE A 1 521 ? -2.820 -1.494 28.706 1.00 84.31 521 ILE A C 1
ATOM 4228 O O . ILE A 1 521 ? -3.814 -0.993 29.225 1.00 84.31 521 ILE A O 1
ATOM 4232 N N . LEU A 1 522 ? -2.857 -2.005 27.470 1.00 84.31 522 LEU A N 1
ATOM 4233 C CA . LEU A 1 522 ? -4.065 -1.957 26.635 1.00 84.31 522 LEU A CA 1
ATOM 4234 C C . LEU A 1 522 ? -5.238 -2.718 27.269 1.00 84.31 522 LEU A C 1
ATOM 4236 O O . LEU A 1 522 ? -6.385 -2.289 27.168 1.00 84.31 522 LEU A O 1
ATOM 4240 N N . LEU A 1 523 ? -4.967 -3.837 27.945 1.00 83.06 523 LEU A N 1
ATOM 4241 C CA . LEU A 1 523 ? -6.000 -4.613 28.634 1.00 83.06 523 LEU A CA 1
ATOM 4242 C C . LEU A 1 523 ? -6.508 -3.934 29.904 1.00 83.06 523 LEU A C 1
ATOM 4244 O O . LEU A 1 523 ? -7.693 -4.050 30.208 1.00 83.06 523 LEU A O 1
ATOM 4248 N N . GLU A 1 524 ? -5.638 -3.244 30.638 1.00 82.75 524 GLU A N 1
ATOM 4249 C CA . GLU A 1 524 ? -6.025 -2.444 31.804 1.00 82.75 524 GLU A CA 1
ATOM 4250 C C . GLU A 1 524 ? -6.910 -1.270 31.390 1.00 82.75 524 GLU A C 1
ATOM 4252 O O . GLU A 1 524 ? -7.995 -1.094 31.943 1.00 82.75 524 GLU A O 1
ATOM 4257 N N . ASP A 1 525 ? -6.529 -0.542 30.342 1.00 82.19 525 ASP A N 1
ATOM 4258 C CA . ASP A 1 525 ? -7.356 0.540 29.814 1.00 82.19 525 ASP A CA 1
ATOM 4259 C C . ASP A 1 525 ? -8.718 0.034 29.313 1.00 82.19 525 ASP A C 1
ATOM 4261 O O . ASP A 1 525 ? -9.749 0.664 29.553 1.00 82.19 525 ASP A O 1
ATOM 4265 N N . LEU A 1 526 ? -8.761 -1.123 28.640 1.00 79.50 526 LEU A N 1
ATOM 4266 C CA . LEU A 1 526 ? -10.025 -1.726 28.207 1.00 79.50 526 LEU A CA 1
ATOM 4267 C C . LEU A 1 526 ? -10.931 -2.053 29.401 1.00 79.50 526 LEU A C 1
ATOM 4269 O O . LEU A 1 526 ? -12.137 -1.798 29.332 1.00 79.50 526 LEU A O 1
ATOM 4273 N N . GLN A 1 527 ? -10.364 -2.532 30.511 1.00 80.44 527 GLN A N 1
ATOM 4274 C CA . GLN A 1 527 ? -11.112 -2.745 31.754 1.00 80.44 527 GLN A CA 1
ATOM 4275 C C . GLN A 1 527 ? -11.659 -1.431 32.317 1.00 80.44 527 GLN A C 1
ATOM 4277 O O . GLN A 1 527 ? -12.830 -1.372 32.694 1.00 80.44 527 GLN A O 1
ATOM 4282 N N . GLU A 1 528 ? -10.873 -0.350 32.298 1.00 79.56 528 GLU A N 1
ATOM 4283 C CA . GLU A 1 528 ? -11.336 0.975 32.733 1.00 79.56 528 GLU A CA 1
ATOM 4284 C C . GLU A 1 528 ? -12.495 1.519 31.885 1.00 79.56 528 GLU A C 1
ATOM 4286 O O . GLU A 1 528 ? -13.323 2.292 32.377 1.00 79.56 528 GLU A O 1
ATOM 4291 N N . THR A 1 529 ? -12.601 1.099 30.620 1.00 71.06 529 THR A N 1
ATOM 4292 C CA . THR A 1 529 ? -13.739 1.458 29.759 1.00 71.06 529 THR A CA 1
ATOM 4293 C C . THR A 1 529 ? -15.017 0.654 30.029 1.00 71.06 529 THR A C 1
ATOM 4295 O O . THR A 1 529 ? -16.055 0.944 29.423 1.00 71.06 529 THR A O 1
ATOM 4298 N N . GLY A 1 530 ? -14.970 -0.298 30.967 1.00 66.44 530 GLY A N 1
ATOM 4299 C CA . GLY A 1 530 ? -16.101 -1.119 31.398 1.00 66.44 530 GLY A CA 1
ATOM 4300 C C . GLY A 1 530 ? -16.183 -2.495 30.736 1.00 66.44 530 GLY A C 1
ATOM 4301 O O . GLY A 1 530 ? -17.230 -3.126 30.832 1.00 66.44 530 GLY A O 1
ATOM 4302 N N . VAL A 1 531 ? -15.123 -2.960 30.062 1.00 68.56 531 VAL A N 1
ATOM 4303 C CA . VAL A 1 531 ? -15.079 -4.311 29.479 1.00 68.56 531 VAL A CA 1
ATOM 4304 C C . VAL A 1 531 ? -14.623 -5.310 30.554 1.00 68.56 531 VAL A C 1
ATOM 4306 O O . VAL A 1 531 ? -13.520 -5.154 31.083 1.00 68.56 531 VAL A O 1
ATOM 4309 N N . PRO A 1 532 ? -15.416 -6.343 30.893 1.00 71.19 532 PRO A N 1
ATOM 4310 C CA . PRO A 1 532 ? -15.043 -7.313 31.919 1.00 71.19 532 PRO A CA 1
ATOM 4311 C C . PRO A 1 532 ? -13.721 -8.022 31.612 1.00 71.19 532 PRO A C 1
ATOM 4313 O O . PRO A 1 532 ? -13.464 -8.455 30.483 1.00 71.19 532 PRO A O 1
ATOM 4316 N N . ARG A 1 533 ? -12.883 -8.185 32.640 1.00 69.44 533 ARG A N 1
ATOM 4317 C CA . ARG A 1 533 ? -11.571 -8.834 32.523 1.00 69.44 533 ARG A CA 1
ATOM 4318 C C . ARG A 1 533 ? -11.696 -10.270 32.029 1.00 69.44 533 ARG A C 1
ATOM 4320 O O . ARG A 1 533 ? -10.877 -10.716 31.233 1.00 69.44 533 ARG A O 1
ATOM 4327 N N . GLU A 1 534 ? -12.719 -10.981 32.476 1.00 63.66 534 GLU A N 1
ATOM 4328 C CA . GLU A 1 534 ? -13.007 -12.363 32.107 1.00 63.66 534 GLU A CA 1
ATOM 4329 C C . GLU A 1 534 ? -13.270 -12.472 30.601 1.00 63.66 534 GLU A C 1
ATOM 4331 O O . GLU A 1 534 ? -12.702 -13.343 29.947 1.00 63.66 534 GLU A O 1
ATOM 4336 N N . LEU A 1 535 ? -14.029 -11.530 30.031 1.00 60.06 535 LEU A N 1
ATOM 4337 C CA . LEU A 1 535 ? -14.301 -11.454 28.595 1.00 60.06 535 LEU A CA 1
ATOM 4338 C C . LEU A 1 535 ? -13.040 -11.127 27.787 1.00 60.06 535 LEU A C 1
ATOM 4340 O O . LEU A 1 535 ? -12.783 -11.777 26.776 1.00 60.06 535 LEU A O 1
ATOM 4344 N N . LEU A 1 536 ? -12.207 -10.192 28.251 1.00 65.75 536 LEU A N 1
ATOM 4345 C CA . LEU A 1 536 ? -10.916 -9.904 27.614 1.00 65.75 536 LEU A CA 1
ATOM 4346 C C . LEU A 1 536 ? -9.993 -11.128 27.638 1.00 65.75 536 LEU A C 1
ATOM 4348 O O . LEU A 1 536 ? -9.375 -11.461 26.632 1.00 65.75 536 LEU A O 1
ATOM 4352 N N . MET A 1 537 ? -9.924 -11.840 28.765 1.00 66.44 537 MET A N 1
ATOM 4353 C CA . MET A 1 537 ? -9.100 -13.043 28.902 1.00 66.44 537 MET A CA 1
ATOM 4354 C C . MET A 1 537 ? -9.619 -14.206 28.054 1.00 66.44 537 MET A C 1
ATOM 4356 O O . MET A 1 537 ? -8.806 -14.944 27.495 1.00 66.44 537 MET A O 1
ATOM 4360 N N . VAL A 1 538 ? -10.941 -14.352 27.917 1.00 59.34 538 VAL A N 1
ATOM 4361 C CA . VAL A 1 538 ? -11.561 -15.290 26.973 1.00 59.34 538 VAL A CA 1
ATOM 4362 C C . VAL A 1 538 ? -11.212 -14.888 25.545 1.00 59.34 538 VAL A C 1
ATOM 4364 O O . VAL A 1 538 ? -10.647 -15.705 24.834 1.00 59.34 538 VAL A O 1
ATOM 4367 N N . GLY A 1 539 ? -11.404 -13.630 25.142 1.00 54.75 539 GLY A N 1
ATOM 4368 C CA . GLY A 1 539 ? -11.105 -13.169 23.783 1.00 54.75 539 GLY A CA 1
ATOM 4369 C C . GLY A 1 539 ? -9.621 -13.221 23.394 1.00 54.75 539 GLY A C 1
ATOM 4370 O O . GLY A 1 539 ? -9.290 -13.451 22.235 1.00 54.75 539 GLY A O 1
ATOM 4371 N N . LEU A 1 540 ? -8.704 -13.059 24.351 1.00 60.03 540 LEU A N 1
ATOM 4372 C CA . LEU A 1 540 ? -7.262 -13.230 24.130 1.00 60.03 540 LEU A CA 1
ATOM 4373 C C . LEU A 1 540 ? -6.824 -14.698 24.016 1.00 60.03 540 LEU A C 1
ATOM 4375 O O . LEU A 1 540 ? -5.665 -14.957 23.680 1.00 60.03 540 LEU A O 1
ATOM 4379 N N . ASN A 1 541 ? -7.675 -15.642 24.419 1.00 49.81 541 ASN A N 1
ATOM 4380 C CA . ASN A 1 541 ? -7.422 -17.085 24.367 1.00 49.81 541 ASN A CA 1
ATOM 4381 C C . ASN A 1 541 ? -8.301 -17.782 23.314 1.00 49.81 541 ASN A C 1
ATOM 4383 O O . ASN A 1 541 ? -7.979 -18.887 22.875 1.00 49.81 541 ASN A O 1
ATOM 4387 N N . ASP A 1 542 ? -9.385 -17.133 22.899 1.00 44.84 542 ASP A N 1
ATOM 4388 C CA . ASP A 1 542 ? -10.294 -17.572 21.862 1.00 44.84 542 ASP A CA 1
ATOM 4389 C C . ASP A 1 542 ? -9.776 -17.116 20.494 1.00 44.84 542 ASP A C 1
ATOM 4391 O O . ASP A 1 542 ? -9.775 -15.935 20.142 1.00 44.84 542 ASP A O 1
ATOM 4395 N N . LYS A 1 543 ? -9.323 -18.090 19.700 1.00 43.16 543 LYS A N 1
ATOM 4396 C CA . LYS A 1 543 ? -8.859 -17.863 18.325 1.00 43.16 543 LYS A CA 1
ATOM 4397 C C . LYS A 1 543 ? -10.008 -17.503 17.366 1.00 43.16 543 LYS A C 1
ATOM 4399 O O . LYS A 1 543 ? -9.728 -17.219 16.206 1.00 43.16 543 LYS A O 1
ATOM 4404 N N . ASN A 1 544 ? -11.264 -17.509 17.830 1.00 38.50 544 ASN A N 1
ATOM 4405 C CA . ASN A 1 544 ? -12.465 -17.315 17.015 1.00 38.50 544 ASN A CA 1
ATOM 4406 C C . ASN A 1 544 ? -13.131 -15.936 17.168 1.00 38.50 544 ASN A C 1
ATOM 4408 O O . ASN A 1 544 ? -14.170 -15.714 16.554 1.00 38.50 544 ASN A O 1
ATOM 4412 N N . VAL A 1 545 ? -12.570 -14.995 17.939 1.00 36.47 545 VAL A N 1
ATOM 4413 C CA . VAL A 1 545 ? -13.114 -13.625 17.988 1.00 36.47 545 VAL A CA 1
ATOM 4414 C C . VAL A 1 545 ? -12.829 -12.914 16.658 1.00 36.47 545 VAL A C 1
ATOM 4416 O O . VAL A 1 545 ? -11.706 -12.465 16.401 1.00 36.47 545 VAL A O 1
ATOM 4419 N N . GLN A 1 546 ? -13.850 -12.841 15.810 1.00 35.50 546 GLN A N 1
ATOM 4420 C CA . GLN A 1 546 ? -13.893 -12.120 14.538 1.00 35.50 546 GLN A CA 1
ATOM 4421 C C . GLN A 1 546 ? -14.862 -10.950 14.630 1.00 35.50 546 GLN A C 1
ATOM 4423 O O . GLN A 1 546 ? -15.786 -11.003 15.429 1.00 35.50 546 GLN A O 1
ATOM 4428 N N . CYS A 1 547 ? -14.631 -9.931 13.798 1.00 28.61 547 CYS A N 1
ATOM 4429 C CA . CYS A 1 547 ? -15.616 -8.901 13.493 1.00 28.61 547 CYS A CA 1
ATOM 4430 C C . CYS A 1 547 ? -16.840 -9.537 12.817 1.00 28.61 547 CYS A C 1
ATOM 4432 O O . CYS A 1 547 ? -16.669 -10.295 11.861 1.00 28.61 547 CYS A O 1
ATOM 4434 N N . ASN A 1 548 ? -18.047 -9.163 13.232 1.00 24.09 548 ASN A N 1
ATOM 4435 C CA . ASN A 1 548 ? -19.272 -9.395 12.480 1.00 24.09 548 ASN A CA 1
ATOM 4436 C C . ASN A 1 548 ? -19.161 -8.748 11.101 1.00 24.09 548 ASN A C 1
ATOM 4438 O O . ASN A 1 548 ? -19.172 -7.526 10.996 1.00 24.09 548 ASN A O 1
ATOM 4442 N N . GLU A 1 549 ? -19.138 -9.589 10.072 1.00 27.77 549 GLU A N 1
ATOM 4443 C CA . GLU A 1 549 ? -20.190 -9.599 9.056 1.00 27.77 549 GLU A CA 1
ATOM 4444 C C . GLU A 1 549 ? -20.570 -11.074 8.803 1.00 27.77 549 GLU A C 1
ATOM 4446 O O . GLU A 1 549 ? -19.831 -11.806 8.157 1.00 27.77 549 GLU A O 1
ATOM 4451 N N . ASP A 1 550 ? -21.678 -11.498 9.422 1.00 30.75 550 ASP A N 1
ATOM 4452 C CA . ASP A 1 550 ? -22.545 -12.664 9.169 1.00 30.75 550 ASP A CA 1
ATOM 4453 C C . ASP A 1 550 ? -21.959 -14.057 8.773 1.00 30.75 550 ASP A C 1
ATOM 4455 O O . ASP A 1 550 ? -21.334 -14.242 7.734 1.00 30.75 550 ASP A O 1
ATOM 4459 N N . TYR A 1 551 ? -22.394 -15.077 9.545 1.00 29.28 551 TYR A N 1
ATOM 4460 C CA . TYR A 1 551 ? -22.336 -16.556 9.381 1.00 29.28 551 TYR A CA 1
ATOM 4461 C C . TYR A 1 551 ? -21.121 -17.342 9.935 1.00 29.28 551 TYR A C 1
ATOM 4463 O O . TYR A 1 551 ? -20.057 -17.390 9.328 1.00 29.28 551 TYR A O 1
ATOM 4471 N N . SER A 1 552 ? -21.328 -18.138 11.005 1.00 25.78 552 SER A N 1
ATOM 4472 C CA . SER A 1 552 ? -21.158 -19.619 10.987 1.00 25.78 552 SER A CA 1
ATOM 4473 C C . SER A 1 552 ? -21.370 -20.320 12.354 1.00 25.78 552 SER A C 1
ATOM 4475 O O . SER A 1 552 ? -21.256 -19.732 13.426 1.00 25.78 552 SER A O 1
ATOM 4477 N N . THR A 1 553 ? -21.750 -21.600 12.260 1.00 25.89 553 THR A N 1
ATOM 4478 C CA . THR A 1 553 ? -22.384 -22.529 13.228 1.00 25.89 553 THR A CA 1
ATOM 4479 C C . THR A 1 553 ? -21.349 -23.404 14.026 1.00 25.89 553 THR A C 1
ATOM 4481 O O . THR A 1 553 ? -20.153 -23.147 13.919 1.00 25.89 553 THR A O 1
ATOM 4484 N N . PRO A 1 554 ? -21.696 -24.397 14.897 1.00 30.98 554 PRO A N 1
ATOM 4485 C CA . PRO A 1 554 ? -21.000 -24.678 16.171 1.00 30.98 554 PRO A CA 1
ATOM 4486 C C . PRO A 1 554 ? -19.763 -25.612 16.089 1.00 30.98 554 PRO A C 1
ATOM 4488 O O . PRO A 1 554 ? -19.795 -26.695 15.507 1.00 30.98 554 PRO A O 1
ATOM 4491 N N . ALA A 1 555 ? -18.683 -25.253 16.799 1.00 35.59 555 ALA A N 1
ATOM 4492 C CA . ALA A 1 555 ? -17.317 -25.779 16.624 1.00 35.59 555 ALA A CA 1
ATOM 4493 C C . ALA A 1 555 ? -16.963 -27.161 17.243 1.00 35.59 555 ALA A C 1
ATOM 4495 O O . ALA A 1 555 ? -15.871 -27.680 16.990 1.00 35.59 555 ALA A O 1
ATOM 4496 N N . MET A 1 556 ? -17.819 -27.797 18.054 1.00 36.94 556 MET A N 1
ATOM 4497 C CA . MET A 1 556 ? -17.387 -28.960 18.861 1.00 36.94 556 MET A CA 1
ATOM 4498 C C . MET A 1 556 ? -17.429 -30.327 18.145 1.00 36.94 556 MET A C 1
ATOM 4500 O O . MET A 1 556 ? -16.624 -31.197 18.473 1.00 36.94 556 MET A O 1
ATOM 4504 N N . GLN A 1 557 ? -18.280 -30.529 17.129 1.00 36.94 557 GLN A N 1
ATOM 4505 C CA . GLN A 1 557 ? -18.335 -31.796 16.366 1.00 36.94 557 GLN A CA 1
ATOM 4506 C C . GLN A 1 557 ? -17.347 -31.841 15.180 1.00 36.94 557 GLN A C 1
ATOM 4508 O O . GLN A 1 557 ? -16.925 -32.916 14.750 1.00 36.94 557 GLN A O 1
ATOM 4513 N N . LEU A 1 558 ? -16.905 -30.679 14.691 1.00 49.19 558 LEU A N 1
ATOM 4514 C CA . LEU A 1 558 ? -16.090 -30.548 13.475 1.00 49.19 558 LEU A CA 1
ATOM 4515 C C . LEU A 1 558 ? -14.610 -30.924 13.679 1.00 49.19 558 LEU A C 1
ATOM 4517 O O . LEU A 1 558 ? -13.939 -31.360 12.743 1.00 49.19 558 LEU A O 1
ATOM 4521 N N . ASN A 1 559 ? -14.084 -30.826 14.906 1.00 58.75 559 ASN A N 1
ATOM 4522 C CA . ASN A 1 559 ? -12.651 -31.013 15.168 1.00 58.75 559 ASN A CA 1
ATOM 4523 C C . ASN A 1 559 ? -12.195 -32.492 15.122 1.00 58.75 559 ASN A C 1
ATOM 4525 O O . ASN A 1 559 ? -11.037 -32.778 14.818 1.00 58.75 559 ASN A O 1
ATOM 4529 N N . GLY A 1 560 ? -13.089 -33.450 15.397 1.00 69.19 560 GLY A N 1
ATOM 4530 C CA . GLY A 1 560 ? -12.790 -34.885 15.265 1.00 69.19 560 GLY A CA 1
ATOM 4531 C C . GLY A 1 560 ? -12.654 -35.308 13.800 1.00 69.19 560 GLY A C 1
ATOM 4532 O O . GLY A 1 560 ? -11.630 -35.861 13.399 1.00 69.19 560 GLY A O 1
ATOM 4533 N N . LYS A 1 561 ? -13.650 -34.936 12.989 1.00 75.88 561 LYS A N 1
ATOM 4534 C CA . LYS A 1 561 ? -13.710 -35.233 11.552 1.00 75.88 561 LYS A CA 1
ATOM 4535 C C . LYS A 1 561 ? -12.595 -34.537 10.767 1.00 75.88 561 LYS A C 1
ATOM 4537 O O . LYS A 1 561 ? -11.961 -35.157 9.919 1.00 75.88 561 LYS A O 1
ATOM 4542 N N . ARG A 1 562 ? -12.270 -33.286 11.126 1.00 81.12 562 ARG A N 1
ATOM 4543 C CA . ARG A 1 562 ? -11.117 -32.536 10.592 1.00 81.12 562 ARG A CA 1
ATOM 4544 C C . ARG A 1 562 ? -9.813 -33.322 10.736 1.00 81.12 562 ARG A C 1
ATOM 4546 O O . ARG A 1 562 ? -9.081 -33.501 9.768 1.00 81.12 562 ARG A O 1
ATOM 4553 N N . LYS A 1 563 ? -9.513 -33.802 11.946 1.00 83.38 563 LYS A N 1
ATOM 4554 C CA . LYS A 1 563 ? -8.267 -34.535 12.231 1.00 83.38 563 LYS A CA 1
ATOM 4555 C C . LYS A 1 563 ? -8.179 -35.840 11.458 1.00 83.38 563 LYS A C 1
ATOM 4557 O O . LYS A 1 563 ? -7.091 -36.201 11.022 1.00 83.38 563 LYS A O 1
ATOM 4562 N N . GLU A 1 564 ? -9.301 -36.534 11.314 1.00 87.12 564 GLU A N 1
ATOM 4563 C CA . GLU A 1 564 ? -9.382 -37.780 10.559 1.00 87.12 564 GLU A CA 1
ATOM 4564 C C . GLU A 1 564 ? -9.074 -37.554 9.074 1.00 87.12 564 GLU A C 1
ATOM 4566 O O . GLU A 1 564 ? -8.177 -38.205 8.540 1.00 87.12 564 GLU A O 1
ATOM 4571 N N . ILE A 1 565 ? -9.727 -36.568 8.448 1.00 89.19 565 ILE A N 1
ATOM 4572 C CA . ILE A 1 565 ? -9.518 -36.213 7.036 1.00 89.19 565 ILE A CA 1
ATOM 4573 C C . ILE A 1 565 ? -8.062 -35.788 6.792 1.00 89.19 565 ILE A C 1
ATOM 4575 O O . ILE A 1 565 ? -7.405 -36.310 5.890 1.00 89.19 565 ILE A O 1
ATOM 4579 N N . ILE A 1 566 ? -7.516 -34.897 7.633 1.00 88.69 566 ILE A N 1
ATOM 4580 C CA . ILE A 1 566 ? -6.129 -34.422 7.497 1.00 88.69 566 ILE A CA 1
ATOM 4581 C C . ILE A 1 566 ? -5.140 -35.582 7.645 1.00 88.69 566 ILE A C 1
ATOM 4583 O O . ILE A 1 566 ? -4.224 -35.719 6.833 1.00 88.69 566 ILE A O 1
ATOM 4587 N N . ARG A 1 567 ? -5.316 -36.429 8.668 1.00 90.31 567 ARG A N 1
ATOM 4588 C CA . ARG A 1 567 ? -4.439 -37.583 8.903 1.00 90.31 567 ARG A CA 1
ATOM 4589 C C . ARG A 1 567 ? -4.456 -38.527 7.706 1.00 90.31 567 ARG A C 1
ATOM 4591 O O . ARG A 1 567 ? -3.394 -38.850 7.188 1.00 90.31 567 ARG A O 1
ATOM 4598 N N . HIS A 1 568 ? -5.643 -38.894 7.227 1.00 92.69 568 HIS A N 1
ATOM 4599 C CA . HIS A 1 568 ? -5.803 -39.792 6.083 1.00 92.69 568 HIS A CA 1
ATOM 4600 C C . HIS A 1 568 ? -5.179 -39.229 4.802 1.00 92.69 568 HIS A C 1
ATOM 4602 O O . HIS A 1 568 ? -4.485 -39.944 4.076 1.00 92.69 568 HIS A O 1
ATOM 4608 N N . GLY A 1 569 ? -5.379 -37.935 4.532 1.00 92.12 569 GLY A N 1
ATOM 4609 C CA . GLY A 1 569 ? -4.769 -37.249 3.393 1.00 92.12 569 GLY A CA 1
ATOM 4610 C C . GLY A 1 569 ? -3.241 -37.245 3.465 1.00 92.12 569 GLY A C 1
ATOM 4611 O O . GLY A 1 569 ? -2.568 -37.550 2.478 1.00 92.12 569 GLY A O 1
ATOM 4612 N N . ILE A 1 570 ? -2.674 -36.964 4.641 1.00 94.31 570 ILE A N 1
ATOM 4613 C CA . ILE A 1 570 ? -1.219 -36.957 4.827 1.00 94.31 570 ILE A CA 1
ATOM 4614 C C . ILE A 1 570 ? -0.629 -38.362 4.755 1.00 94.31 570 ILE A C 1
ATOM 4616 O O . ILE A 1 570 ? 0.396 -38.541 4.098 1.00 94.31 570 ILE A O 1
ATOM 4620 N N . ASP A 1 571 ? -1.265 -39.358 5.368 1.00 92.88 571 ASP A N 1
ATOM 4621 C CA . ASP A 1 571 ? -0.796 -40.743 5.324 1.00 92.88 571 ASP A CA 1
ATOM 4622 C C . ASP A 1 571 ? -0.720 -41.240 3.872 1.00 92.88 571 ASP A C 1
ATOM 4624 O O . ASP A 1 571 ? 0.265 -41.863 3.476 1.00 92.88 571 ASP A O 1
ATOM 4628 N N . LYS A 1 572 ? -1.687 -40.862 3.022 1.00 94.94 572 LYS A N 1
ATOM 4629 C CA . LYS A 1 572 ? -1.636 -41.128 1.573 1.00 94.94 572 LYS A CA 1
ATOM 4630 C C . LYS A 1 572 ? -0.473 -40.418 0.868 1.00 94.94 572 LYS A C 1
ATOM 4632 O O . LYS A 1 572 ? 0.124 -41.005 -0.036 1.00 94.94 572 LYS A O 1
ATOM 4637 N N . ILE A 1 573 ? -0.148 -39.177 1.246 1.00 94.25 573 ILE A N 1
ATOM 4638 C CA . ILE A 1 573 ? 0.998 -38.436 0.684 1.00 94.25 573 ILE A CA 1
ATOM 4639 C C . ILE A 1 573 ? 2.319 -39.089 1.110 1.00 94.25 573 ILE A C 1
ATOM 4641 O O . ILE A 1 573 ? 3.193 -39.307 0.271 1.00 94.25 573 ILE A O 1
ATOM 4645 N N . LEU A 1 574 ? 2.462 -39.439 2.389 1.00 92.75 574 LEU A N 1
ATOM 4646 C CA . LEU A 1 574 ? 3.673 -40.051 2.942 1.00 92.75 574 LEU A CA 1
ATOM 4647 C C . LEU A 1 574 ? 3.868 -41.506 2.500 1.00 92.75 574 LEU A C 1
ATOM 4649 O O . LEU A 1 574 ? 5.003 -41.957 2.393 1.00 92.75 574 LEU A O 1
ATOM 4653 N N . ALA A 1 575 ? 2.797 -42.230 2.180 1.00 93.06 575 ALA A N 1
ATOM 4654 C CA . ALA A 1 575 ? 2.880 -43.558 1.573 1.00 93.06 575 ALA A CA 1
ATOM 4655 C C . ALA A 1 575 ? 3.200 -43.514 0.065 1.00 93.06 575 ALA A C 1
ATOM 4657 O O . ALA A 1 575 ? 3.391 -44.554 -0.572 1.00 93.06 575 ALA A O 1
ATOM 4658 N N . HIS A 1 576 ? 3.240 -42.329 -0.554 1.00 94.00 576 HIS A N 1
ATOM 4659 C CA . HIS A 1 576 ? 3.468 -42.217 -1.987 1.00 94.00 576 HIS A CA 1
ATOM 4660 C C . HIS A 1 576 ? 4.916 -42.571 -2.355 1.00 94.00 576 HIS A C 1
ATOM 4662 O O . HIS A 1 576 ? 5.857 -41.911 -1.928 1.00 94.00 576 HIS A O 1
ATOM 4668 N N . LYS A 1 577 ? 5.105 -43.530 -3.272 1.00 91.69 577 LYS A N 1
ATOM 4669 C CA . LYS A 1 577 ? 6.416 -44.094 -3.680 1.00 91.69 577 LYS A CA 1
ATOM 4670 C C . LYS A 1 577 ? 7.509 -43.095 -4.095 1.00 91.69 577 LYS A C 1
ATOM 4672 O O . LYS A 1 577 ? 8.664 -43.472 -4.252 1.00 91.69 577 LYS A O 1
ATOM 4677 N N . ARG A 1 578 ? 7.146 -41.846 -4.400 1.00 90.12 578 ARG A N 1
ATOM 4678 C CA . ARG A 1 578 ? 8.083 -40.791 -4.823 1.00 90.12 578 ARG A CA 1
ATOM 4679 C C . ARG A 1 578 ? 8.372 -39.761 -3.739 1.00 90.12 578 ARG A C 1
ATOM 4681 O O . ARG A 1 578 ? 9.234 -38.930 -3.985 1.00 90.12 578 ARG A O 1
ATOM 4688 N N . ILE A 1 579 ? 7.692 -39.793 -2.593 1.00 91.94 579 ILE A N 1
ATOM 4689 C CA . ILE A 1 579 ? 7.794 -38.752 -1.561 1.00 91.94 579 ILE A CA 1
ATOM 4690 C C . ILE A 1 579 ? 9.214 -38.615 -0.989 1.00 91.94 579 ILE A C 1
ATOM 4692 O O . ILE A 1 579 ? 9.613 -37.530 -0.585 1.00 91.94 579 ILE A O 1
ATOM 4696 N N . ASP A 1 580 ? 10.005 -39.691 -1.037 1.00 90.50 580 ASP A N 1
ATOM 4697 C CA . ASP A 1 580 ? 11.401 -39.711 -0.588 1.00 90.50 580 ASP A CA 1
ATOM 4698 C C . ASP A 1 580 ? 12.384 -39.082 -1.583 1.00 90.50 580 ASP A C 1
ATOM 4700 O O . ASP A 1 580 ? 13.572 -38.947 -1.284 1.00 90.50 580 ASP A O 1
ATOM 4704 N N . LYS A 1 581 ? 11.927 -38.683 -2.778 1.00 91.75 581 LYS A N 1
ATOM 4705 C CA . LYS A 1 581 ? 12.801 -37.986 -3.725 1.00 91.75 581 LYS A CA 1
ATOM 4706 C C . LYS A 1 581 ? 13.159 -36.594 -3.189 1.00 91.75 581 LYS A C 1
ATOM 4708 O O . LYS A 1 581 ? 12.279 -35.902 -2.675 1.00 91.75 581 LYS A O 1
ATOM 4713 N N . PRO A 1 582 ? 14.397 -36.109 -3.415 1.00 89.88 582 PRO A N 1
ATOM 4714 C CA . PRO A 1 582 ? 14.844 -34.803 -2.920 1.00 89.88 582 PRO A CA 1
ATOM 4715 C C . PRO A 1 582 ? 13.935 -33.633 -3.317 1.00 89.88 582 PRO A C 1
ATOM 4717 O O . PRO A 1 582 ? 13.727 -32.715 -2.530 1.00 89.88 582 PRO A O 1
ATOM 4720 N N . CYS A 1 583 ? 13.336 -33.686 -4.511 1.00 89.94 583 CYS A N 1
ATOM 4721 C CA . CYS A 1 583 ? 12.421 -32.655 -5.000 1.00 89.94 583 CYS A CA 1
ATOM 4722 C C . CYS A 1 583 ? 11.105 -32.539 -4.208 1.00 89.94 583 CYS A C 1
ATOM 4724 O O . CYS A 1 583 ? 10.414 -31.537 -4.361 1.00 89.94 583 CYS A O 1
ATOM 4726 N N . TYR A 1 584 ? 10.762 -33.519 -3.364 1.00 93.75 584 TYR A N 1
ATOM 4727 C CA . TYR A 1 584 ? 9.589 -33.479 -2.485 1.00 93.75 584 TYR A CA 1
ATOM 4728 C C . TYR A 1 584 ? 9.953 -33.362 -1.002 1.00 93.75 584 TYR A C 1
ATOM 4730 O O . TYR A 1 584 ? 9.074 -33.501 -0.155 1.00 93.75 584 TYR A O 1
ATOM 4738 N N . LYS A 1 585 ? 11.218 -33.063 -0.672 1.00 92.62 585 LYS A N 1
ATOM 4739 C CA . LYS A 1 585 ? 11.685 -32.920 0.715 1.00 92.62 585 LYS A CA 1
ATOM 4740 C C . LYS A 1 585 ? 10.803 -31.960 1.523 1.00 92.62 585 LYS A C 1
ATOM 4742 O O . LYS A 1 585 ? 10.297 -32.348 2.568 1.00 92.62 585 LYS A O 1
ATOM 4747 N N . THR A 1 586 ? 10.534 -30.766 0.994 1.00 92.81 586 THR A N 1
ATOM 4748 C CA . THR A 1 586 ? 9.690 -29.754 1.655 1.00 92.81 586 THR A CA 1
ATOM 4749 C C . THR A 1 586 ? 8.258 -30.239 1.883 1.00 92.81 586 THR A C 1
ATOM 4751 O O . THR A 1 586 ? 7.688 -30.003 2.944 1.00 92.81 586 THR A O 1
ATOM 4754 N N . LEU A 1 587 ? 7.675 -30.954 0.914 1.00 94.06 587 LEU A N 1
ATOM 4755 C CA . LEU A 1 587 ? 6.340 -31.538 1.060 1.00 94.06 587 LEU A CA 1
ATOM 4756 C C . LEU A 1 587 ? 6.334 -32.611 2.157 1.00 94.06 587 LEU A C 1
ATOM 4758 O O . LEU A 1 587 ? 5.453 -32.604 3.011 1.00 94.06 587 LEU A O 1
ATOM 4762 N N . LYS A 1 588 ? 7.338 -33.495 2.167 1.00 93.44 588 LYS A N 1
ATOM 4763 C CA . LYS A 1 588 ? 7.487 -34.549 3.175 1.00 93.44 588 LYS A CA 1
ATOM 4764 C C . LYS A 1 588 ? 7.632 -33.971 4.585 1.00 93.44 588 LYS A C 1
ATOM 4766 O O . LYS A 1 588 ? 6.907 -34.391 5.483 1.00 93.44 588 LYS A O 1
ATOM 4771 N N . GLU A 1 589 ? 8.520 -32.995 4.762 1.00 93.31 589 GLU A N 1
ATOM 4772 C CA . GLU A 1 589 ? 8.743 -32.306 6.040 1.00 93.31 589 GLU A CA 1
ATOM 4773 C C . GLU A 1 589 ? 7.465 -31.614 6.521 1.00 93.31 589 GLU A C 1
ATOM 4775 O O . GLU A 1 589 ? 7.060 -31.787 7.671 1.00 93.31 589 GLU A O 1
ATOM 4780 N N . ARG A 1 590 ? 6.759 -30.910 5.625 1.00 94.31 590 ARG A N 1
ATOM 4781 C CA . ARG A 1 590 ? 5.495 -30.253 5.972 1.00 94.31 590 ARG A CA 1
ATOM 4782 C C . ARG A 1 590 ? 4.405 -31.259 6.336 1.00 94.31 590 ARG A C 1
ATOM 4784 O O . ARG A 1 590 ? 3.653 -31.019 7.269 1.00 94.31 590 ARG A O 1
ATOM 4791 N N . CYS A 1 591 ? 4.304 -32.386 5.636 1.00 92.81 591 CYS A N 1
ATOM 4792 C CA . CYS A 1 591 ? 3.379 -33.470 5.975 1.00 92.81 591 CYS A CA 1
ATOM 4793 C C . CYS A 1 591 ? 3.667 -34.070 7.360 1.00 92.81 591 CYS A C 1
ATOM 4795 O O . CYS A 1 591 ? 2.744 -34.262 8.149 1.00 92.81 591 CYS A O 1
ATOM 4797 N N . GLN A 1 592 ? 4.936 -34.323 7.685 1.00 92.44 592 GLN A N 1
ATOM 4798 C CA . GLN A 1 592 ? 5.331 -34.821 9.006 1.00 92.44 592 GLN A CA 1
ATOM 4799 C C . GLN A 1 592 ? 4.992 -33.814 10.111 1.00 92.44 592 GLN A C 1
ATOM 4801 O O . GLN A 1 592 ? 4.388 -34.193 11.114 1.00 92.44 592 GLN A O 1
ATOM 4806 N N . GLN A 1 593 ? 5.284 -32.531 9.886 1.00 91.44 593 GLN A N 1
ATOM 4807 C CA . GLN A 1 593 ? 4.910 -31.452 10.799 1.00 91.44 593 GLN A CA 1
ATOM 4808 C C . GLN A 1 593 ? 3.392 -31.401 11.017 1.00 91.44 593 GLN A C 1
ATOM 4810 O O . GLN A 1 593 ? 2.926 -31.336 12.152 1.00 91.44 593 GLN A O 1
ATOM 4815 N N . THR A 1 594 ? 2.598 -31.489 9.950 1.00 88.50 594 THR A N 1
ATOM 4816 C CA . THR A 1 594 ? 1.140 -31.461 10.077 1.00 88.50 594 THR A CA 1
ATOM 4817 C C . THR A 1 594 ? 0.597 -32.688 10.820 1.00 88.50 594 THR A C 1
ATOM 4819 O O . THR A 1 594 ? -0.333 -32.547 11.608 1.00 88.50 594 THR A O 1
ATOM 4822 N N . LEU A 1 595 ? 1.193 -33.880 10.674 1.00 88.06 595 LEU A N 1
ATOM 4823 C CA . LEU A 1 595 ? 0.828 -35.043 11.499 1.00 88.06 595 LEU A CA 1
ATOM 4824 C C . LEU A 1 595 ? 1.123 -34.830 12.986 1.00 88.06 595 LEU A C 1
ATOM 4826 O O . LEU A 1 595 ? 0.333 -35.261 13.831 1.00 88.06 595 LEU A O 1
ATOM 4830 N N . GLU A 1 596 ? 2.236 -34.179 13.327 1.00 86.75 596 GLU A N 1
ATOM 4831 C CA . GLU A 1 596 ? 2.504 -33.787 14.713 1.00 86.75 596 GLU A CA 1
ATOM 4832 C C . GLU A 1 596 ? 1.443 -32.810 15.221 1.00 86.75 596 GLU A C 1
ATOM 4834 O O . GLU A 1 596 ? 0.898 -33.016 16.306 1.00 86.75 596 GLU A O 1
ATOM 4839 N N . ASN A 1 597 ? 1.065 -31.825 14.407 1.00 83.75 597 ASN A N 1
ATOM 4840 C CA . ASN A 1 597 ? 0.017 -30.864 14.748 1.00 83.75 597 ASN A CA 1
ATOM 4841 C C . ASN A 1 597 ? -1.350 -31.550 14.918 1.00 83.75 597 ASN A C 1
ATOM 4843 O O . ASN A 1 597 ? -2.093 -31.227 15.842 1.00 83.75 597 ASN A O 1
ATOM 4847 N N . VAL A 1 598 ? -1.679 -32.556 14.097 1.00 83.19 598 VAL A N 1
ATOM 4848 C CA . VAL A 1 598 ? -2.884 -33.390 14.270 1.00 83.19 598 VAL A CA 1
ATOM 4849 C C . VAL A 1 598 ? -2.856 -34.112 15.619 1.00 83.19 598 VAL A C 1
ATOM 4851 O O . VAL A 1 598 ? -3.874 -34.133 16.310 1.00 83.19 598 VAL A O 1
ATOM 4854 N N . LYS A 1 599 ? -1.710 -34.685 16.018 1.00 82.19 599 LYS A N 1
ATOM 4855 C CA . LYS A 1 599 ? -1.549 -35.357 17.323 1.00 82.19 599 LYS A CA 1
ATOM 4856 C C . LYS A 1 599 ? -1.673 -34.380 18.493 1.00 82.19 599 LYS A C 1
ATOM 4858 O O . LYS A 1 599 ? -2.269 -34.731 19.506 1.00 82.19 599 LYS A O 1
ATOM 4863 N N . ARG A 1 600 ? -1.147 -33.160 18.341 1.00 80.06 600 ARG A N 1
ATOM 4864 C CA . ARG A 1 600 ? -1.225 -32.078 19.339 1.00 80.06 600 ARG A CA 1
ATOM 4865 C C . ARG A 1 600 ? -2.563 -31.331 19.337 1.00 80.06 600 ARG A C 1
ATOM 4867 O O . ARG A 1 600 ? -2.766 -30.456 20.168 1.00 80.06 600 ARG A O 1
ATOM 4874 N N . ASN A 1 601 ? -3.499 -31.690 18.453 1.00 74.62 601 ASN A N 1
ATOM 4875 C CA . ASN A 1 601 ? -4.775 -30.995 18.248 1.00 74.62 601 ASN A CA 1
ATOM 4876 C C . ASN A 1 601 ? -4.639 -29.527 17.783 1.00 74.62 601 ASN A C 1
ATOM 4878 O O . ASN A 1 601 ? -5.540 -28.720 17.998 1.00 74.62 601 ASN A O 1
ATOM 4882 N N . GLU A 1 602 ? -3.554 -29.194 17.087 1.00 75.06 602 GLU A N 1
ATOM 4883 C CA . GLU A 1 602 ? -3.197 -27.842 16.626 1.00 75.06 602 GLU A CA 1
ATOM 4884 C C . GLU A 1 602 ? -3.665 -27.533 15.187 1.00 75.06 602 GLU A C 1
ATOM 4886 O O . GLU A 1 602 ? -3.299 -26.512 14.604 1.00 75.06 602 GLU A O 1
ATOM 4891 N N . VAL A 1 603 ? -4.527 -28.377 14.607 1.00 69.50 603 VAL A N 1
ATOM 4892 C CA . VAL A 1 603 ? -5.106 -28.202 13.253 1.00 69.50 603 VAL A CA 1
ATOM 4893 C C . VAL A 1 603 ? -6.228 -27.159 13.174 1.00 69.50 603 VAL A C 1
ATOM 4895 O O . VAL A 1 603 ? -6.939 -27.071 12.178 1.00 69.50 603 VAL A O 1
ATOM 4898 N N . ASN A 1 604 ? -6.408 -26.362 14.226 1.00 68.56 604 ASN A N 1
ATOM 4899 C CA . ASN A 1 604 ? -7.392 -25.278 14.260 1.00 68.56 604 ASN A CA 1
ATOM 4900 C C . ASN A 1 604 ? -6.921 -24.009 13.537 1.00 68.56 604 ASN A C 1
ATOM 4902 O O . ASN A 1 604 ? -7.709 -23.089 13.376 1.00 68.56 604 ASN A O 1
ATOM 4906 N N . GLN A 1 605 ? -5.659 -23.952 13.111 1.00 72.88 605 GLN A N 1
ATOM 4907 C CA . GLN A 1 605 ? -5.137 -22.888 12.254 1.00 72.88 605 GLN A CA 1
ATOM 4908 C C . GLN A 1 605 ? -5.128 -23.359 10.803 1.00 72.88 605 GLN A C 1
ATOM 4910 O O . GLN A 1 605 ? -4.722 -24.492 10.532 1.00 72.88 605 GLN A O 1
ATOM 4915 N N . ILE A 1 606 ? -5.523 -22.486 9.872 1.00 73.44 606 ILE A N 1
ATOM 4916 C CA . ILE A 1 606 ? -5.589 -22.821 8.446 1.00 73.44 606 ILE A CA 1
ATOM 4917 C C . ILE A 1 606 ? -4.236 -23.300 7.904 1.00 73.44 606 ILE A C 1
ATOM 4919 O O . ILE A 1 606 ? -4.185 -24.326 7.232 1.00 73.44 606 ILE A O 1
ATOM 4923 N N . ASP A 1 607 ? -3.125 -22.678 8.313 1.00 80.19 607 ASP A N 1
ATOM 4924 C CA . ASP A 1 607 ? -1.763 -23.098 7.943 1.00 80.19 607 ASP A CA 1
ATOM 4925 C C . ASP A 1 607 ? -1.435 -24.537 8.351 1.00 80.19 607 ASP A C 1
ATOM 4927 O O . ASP A 1 607 ? -0.779 -25.283 7.620 1.00 80.19 607 ASP A O 1
ATOM 4931 N N . ASN A 1 608 ? -1.905 -24.942 9.527 1.00 80.00 608 ASN A N 1
ATOM 4932 C CA . ASN A 1 608 ? -1.718 -26.296 10.035 1.00 80.00 608 ASN A CA 1
ATOM 4933 C C . ASN A 1 608 ? -2.757 -27.266 9.463 1.00 80.00 608 ASN A C 1
ATOM 4935 O O . ASN A 1 608 ? -2.633 -28.467 9.664 1.00 80.00 608 ASN A O 1
ATOM 4939 N N . CYS A 1 609 ? -3.789 -26.763 8.788 1.00 80.19 609 CYS A N 1
ATOM 4940 C CA . CYS A 1 609 ? -4.851 -27.559 8.195 1.00 80.19 609 CYS A CA 1
ATOM 4941 C C . CYS A 1 609 ? -4.559 -27.874 6.722 1.00 80.19 609 CYS A C 1
ATOM 4943 O O . CYS A 1 609 ? -4.626 -29.036 6.326 1.00 80.19 609 CYS A O 1
ATOM 4945 N N . ILE A 1 610 ? -4.201 -26.864 5.917 1.00 89.06 610 ILE A N 1
ATOM 4946 C CA . ILE A 1 610 ? -4.205 -26.989 4.452 1.00 89.06 610 ILE A CA 1
ATOM 4947 C C . ILE A 1 610 ? -2.827 -26.937 3.785 1.00 89.06 610 ILE A C 1
ATOM 4949 O O . ILE A 1 610 ? -2.691 -27.466 2.685 1.00 89.06 610 ILE A O 1
ATOM 4953 N N . SER A 1 611 ? -1.775 -26.397 4.418 1.00 90.81 611 SER A N 1
ATOM 4954 C CA . SER A 1 611 ? -0.493 -26.144 3.726 1.00 90.81 611 SER A CA 1
ATOM 4955 C C . SER A 1 611 ? 0.191 -27.382 3.146 1.00 90.81 611 SER A C 1
ATOM 4957 O O . SER A 1 611 ? 0.867 -27.301 2.122 1.00 90.81 611 SER A O 1
ATOM 4959 N N . SER A 1 612 ? 0.028 -28.549 3.772 1.00 92.81 612 SER A N 1
ATOM 4960 C CA . SER A 1 612 ? 0.528 -29.808 3.205 1.00 92.81 612 SER A CA 1
ATOM 4961 C C . SER A 1 612 ? -0.162 -30.148 1.880 1.00 92.81 612 SER A C 1
ATOM 4963 O O . SER A 1 612 ? 0.481 -30.639 0.953 1.00 92.81 612 SER A O 1
ATOM 4965 N N . PHE A 1 613 ? -1.457 -29.852 1.770 1.00 94.69 613 PHE A N 1
ATOM 4966 C CA . PHE A 1 613 ? -2.263 -30.109 0.579 1.00 94.69 613 PHE A CA 1
ATOM 4967 C C . PHE A 1 613 ? -2.057 -29.035 -0.493 1.00 94.69 613 PHE A C 1
ATOM 4969 O O . PHE A 1 613 ? -2.017 -29.381 -1.671 1.00 94.69 613 PHE A O 1
ATOM 4976 N N . GLU A 1 614 ? -1.814 -27.777 -0.103 1.00 93.56 614 GLU A N 1
ATOM 4977 C CA . GLU A 1 614 ? -1.374 -26.703 -1.012 1.00 93.56 614 GLU A CA 1
ATOM 4978 C C . GLU A 1 614 ? -0.094 -27.121 -1.747 1.00 93.56 614 GLU A C 1
ATOM 4980 O O . GLU A 1 614 ? -0.035 -27.144 -2.977 1.00 93.56 614 GLU A O 1
ATOM 4985 N N . LEU A 1 615 ? 0.921 -27.552 -0.991 1.00 92.88 615 LEU A N 1
ATOM 4986 C CA . LEU A 1 615 ? 2.185 -28.013 -1.562 1.00 92.88 615 LEU A CA 1
ATOM 4987 C C . LEU A 1 615 ? 2.005 -29.257 -2.437 1.00 92.88 615 LEU A C 1
ATOM 4989 O O . LEU A 1 615 ? 2.646 -29.355 -3.484 1.00 92.88 615 LEU A O 1
ATOM 4993 N N . ALA A 1 616 ? 1.131 -30.191 -2.046 1.00 93.12 616 ALA A N 1
ATOM 4994 C CA . ALA A 1 616 ? 0.812 -31.369 -2.853 1.00 93.12 616 ALA A CA 1
ATOM 4995 C C . ALA A 1 616 ? 0.157 -30.982 -4.194 1.00 93.12 616 ALA A C 1
ATOM 4997 O O . ALA A 1 616 ? 0.540 -31.514 -5.243 1.00 93.12 616 ALA A O 1
ATOM 4998 N N . GLY A 1 617 ? -0.764 -30.013 -4.170 1.00 90.44 617 GLY A N 1
ATOM 4999 C CA . GLY A 1 617 ? -1.454 -29.455 -5.335 1.00 90.44 617 GLY A CA 1
ATOM 5000 C C . GLY A 1 617 ? -0.520 -28.771 -6.339 1.00 90.44 617 GLY A C 1
ATOM 5001 O O . GLY A 1 617 ? -0.723 -28.871 -7.549 1.00 90.44 617 GLY A O 1
ATOM 5002 N N . LEU A 1 618 ? 0.571 -28.168 -5.862 1.00 90.69 618 LEU A N 1
ATOM 5003 C CA . LEU A 1 618 ? 1.581 -27.512 -6.704 1.00 90.69 618 LEU A CA 1
ATOM 5004 C C . LEU A 1 618 ? 2.614 -28.476 -7.312 1.00 90.69 618 LEU A C 1
ATOM 5006 O O . LEU A 1 618 ? 3.455 -28.070 -8.120 1.00 90.69 618 LEU A O 1
ATOM 5010 N N . THR A 1 619 ? 2.580 -29.763 -6.960 1.00 91.06 619 THR A N 1
ATOM 5011 C CA . THR A 1 619 ? 3.537 -30.727 -7.511 1.00 91.06 619 THR A CA 1
ATOM 5012 C C . THR A 1 619 ? 3.278 -31.037 -8.989 1.00 91.06 619 THR A C 1
ATOM 5014 O O . THR A 1 619 ? 2.156 -30.994 -9.496 1.00 91.06 619 THR A O 1
ATOM 5017 N N . LYS A 1 620 ? 4.340 -31.446 -9.696 1.00 89.25 620 LYS A N 1
ATOM 5018 C CA . LYS A 1 620 ? 4.231 -32.022 -11.050 1.00 89.25 620 LYS A CA 1
ATOM 5019 C C . LYS A 1 620 ? 3.700 -33.462 -11.053 1.00 89.25 620 LYS A C 1
ATOM 5021 O O . LYS A 1 620 ? 3.440 -34.007 -12.120 1.00 89.25 620 LYS A O 1
ATOM 5026 N N . ASP A 1 621 ? 3.581 -34.104 -9.890 1.00 91.56 621 ASP A N 1
ATOM 5027 C CA . ASP A 1 621 ? 3.113 -35.485 -9.801 1.00 91.56 621 ASP A CA 1
ATOM 5028 C C . ASP A 1 621 ? 1.588 -35.511 -9.686 1.00 91.56 621 ASP A C 1
ATOM 5030 O O . ASP A 1 621 ? 1.018 -35.089 -8.681 1.00 91.56 621 ASP A O 1
ATOM 5034 N N . SER A 1 622 ? 0.916 -36.012 -10.723 1.00 90.81 622 SER A N 1
ATOM 5035 C CA . SER A 1 622 ? -0.547 -36.014 -10.777 1.00 90.81 622 SER A CA 1
ATOM 5036 C C . SER A 1 622 ? -1.193 -36.781 -9.624 1.00 90.81 622 SER A C 1
ATOM 5038 O O . SER A 1 622 ? -2.308 -36.446 -9.239 1.00 90.81 622 SER A O 1
ATOM 5040 N N . ARG A 1 623 ? -0.519 -37.790 -9.052 1.00 91.75 623 ARG A N 1
ATOM 5041 C CA . ARG A 1 623 ? -1.082 -38.573 -7.949 1.00 91.75 623 ARG A CA 1
ATOM 5042 C C . ARG A 1 623 ? -1.009 -37.809 -6.632 1.00 91.75 623 ARG A C 1
ATOM 5044 O O . ARG A 1 623 ? -1.985 -37.824 -5.892 1.00 91.75 623 ARG A O 1
ATOM 5051 N N . LEU A 1 624 ? 0.095 -37.108 -6.367 1.00 93.19 624 LEU A N 1
ATOM 5052 C CA . LEU A 1 624 ? 0.207 -36.216 -5.205 1.00 93.19 624 LEU A CA 1
ATOM 5053 C C . LEU A 1 624 ? -0.771 -35.042 -5.310 1.00 93.19 624 LEU A C 1
ATOM 5055 O O . LEU A 1 624 ? -1.471 -34.740 -4.347 1.00 93.19 624 LEU A O 1
ATOM 5059 N N . LYS A 1 625 ? -0.884 -34.452 -6.501 1.00 93.56 625 LYS A N 1
ATOM 5060 C CA . LYS A 1 625 ? -1.853 -33.394 -6.798 1.00 93.56 625 LYS A CA 1
ATOM 5061 C C . LYS A 1 625 ? -3.299 -33.847 -6.573 1.00 93.56 625 LYS A C 1
ATOM 5063 O O . LYS A 1 625 ? -4.060 -33.144 -5.917 1.00 93.56 625 LYS A O 1
ATOM 5068 N N . TYR A 1 626 ? -3.653 -35.039 -7.063 1.00 93.56 626 TYR A N 1
ATOM 5069 C CA . TYR A 1 626 ? -4.959 -35.660 -6.824 1.00 93.56 626 TYR A CA 1
ATOM 5070 C C . TYR A 1 626 ? -5.240 -35.832 -5.327 1.00 93.56 626 TYR A C 1
ATOM 5072 O O . TYR A 1 626 ? -6.311 -35.458 -4.868 1.00 93.56 626 TYR A O 1
ATOM 5080 N N . ILE A 1 627 ? -4.279 -36.353 -4.554 1.00 93.00 627 ILE A N 1
ATOM 5081 C CA . ILE A 1 627 ? -4.453 -36.536 -3.105 1.00 93.00 627 ILE A CA 1
ATOM 5082 C C . ILE A 1 627 ? -4.663 -35.184 -2.407 1.00 93.00 627 ILE A C 1
ATOM 5084 O O . ILE A 1 627 ? -5.547 -35.076 -1.560 1.00 93.00 627 ILE A O 1
ATOM 5088 N N . GLY A 1 628 ? -3.902 -34.150 -2.785 1.00 93.94 628 GLY A N 1
ATOM 5089 C CA . GLY A 1 628 ? -4.076 -32.792 -2.262 1.00 93.94 628 GLY A CA 1
ATOM 5090 C C . GLY A 1 628 ? -5.479 -32.238 -2.520 1.00 93.94 628 GLY A C 1
ATOM 5091 O O . GLY A 1 628 ? -6.165 -31.854 -1.577 1.00 93.94 628 GLY A O 1
ATOM 5092 N N . LEU A 1 629 ? -5.938 -32.266 -3.776 1.00 93.00 629 LEU A N 1
ATOM 5093 C CA . LEU A 1 629 ? -7.270 -31.776 -4.161 1.00 93.00 629 LEU A CA 1
ATOM 5094 C C . LEU A 1 629 ? -8.415 -32.590 -3.554 1.00 93.00 629 LEU A C 1
ATOM 5096 O O . LEU A 1 629 ? -9.374 -32.008 -3.062 1.00 93.00 629 LEU A O 1
ATOM 5100 N N . SER A 1 630 ? -8.299 -33.918 -3.536 1.00 92.19 630 SER A N 1
ATOM 5101 C CA . SER A 1 630 ? -9.291 -34.799 -2.911 1.00 92.19 630 SER A CA 1
ATOM 5102 C C . SER A 1 630 ? -9.425 -34.504 -1.414 1.00 92.19 630 SER A C 1
ATOM 5104 O O . SER A 1 630 ? -10.533 -34.464 -0.883 1.00 92.19 630 SER A O 1
ATOM 5106 N N . THR A 1 631 ? -8.311 -34.196 -0.740 1.00 92.62 631 THR A N 1
ATOM 5107 C CA . THR A 1 631 ? -8.349 -33.805 0.675 1.00 92.62 631 THR A CA 1
ATOM 5108 C C . THR A 1 631 ? -8.960 -32.413 0.860 1.00 92.62 631 THR A C 1
ATOM 5110 O O . THR A 1 631 ? -9.750 -32.226 1.778 1.00 92.62 631 THR A O 1
ATOM 5113 N N . PHE A 1 632 ? -8.678 -31.446 -0.025 1.00 90.94 632 PHE A N 1
ATOM 5114 C CA . PHE A 1 632 ? -9.386 -30.158 -0.029 1.00 90.94 632 PHE A CA 1
ATOM 5115 C C . PHE A 1 632 ? -10.895 -30.342 -0.182 1.00 90.94 632 PHE A C 1
ATOM 5117 O O . PHE A 1 632 ? -11.656 -29.816 0.623 1.00 90.94 632 PHE A O 1
ATOM 5124 N N . HIS A 1 633 ? -11.325 -31.121 -1.172 1.00 89.12 633 HIS A N 1
ATOM 5125 C CA . HIS A 1 633 ? -12.728 -31.442 -1.402 1.00 89.12 633 HIS A CA 1
ATOM 5126 C C . HIS A 1 633 ? -13.375 -32.033 -0.137 1.00 89.12 633 HIS A C 1
ATOM 5128 O O . HIS A 1 633 ? -14.401 -31.521 0.313 1.00 89.12 633 HIS A O 1
ATOM 5134 N N . GLU A 1 634 ? -12.763 -33.039 0.495 1.00 88.44 634 GLU A N 1
ATOM 5135 C CA . GLU A 1 634 ? -13.282 -33.606 1.745 1.00 88.44 634 GLU A CA 1
ATOM 5136 C C . GLU A 1 634 ? -13.328 -32.581 2.885 1.00 88.44 634 GLU A C 1
ATOM 5138 O O . GLU A 1 634 ? -14.314 -32.539 3.624 1.00 88.44 634 GLU A O 1
ATOM 5143 N N . LEU A 1 635 ? -12.308 -31.732 3.029 1.00 88.50 635 LEU A N 1
ATOM 5144 C CA . LEU A 1 635 ? -12.279 -30.723 4.084 1.00 88.50 635 LEU A CA 1
ATOM 5145 C C . LEU A 1 635 ? -13.389 -29.676 3.919 1.00 88.50 635 LEU A C 1
ATOM 5147 O O . LEU A 1 635 ? -14.021 -29.309 4.912 1.00 88.50 635 LEU A O 1
ATOM 5151 N N . ILE A 1 636 ? -13.640 -29.232 2.684 1.00 86.38 636 ILE A N 1
ATOM 5152 C CA . ILE A 1 636 ? -14.660 -28.228 2.346 1.00 86.38 636 ILE A CA 1
ATOM 5153 C C . ILE A 1 636 ? -16.059 -28.816 2.498 1.00 86.38 636 ILE A C 1
ATOM 5155 O O . ILE A 1 636 ? -16.890 -28.238 3.186 1.00 86.38 636 ILE A O 1
ATOM 5159 N N . LYS A 1 637 ? -16.299 -30.006 1.932 1.00 83.06 637 LYS A N 1
ATOM 5160 C CA . LYS A 1 637 ? -17.589 -30.712 2.005 1.00 83.06 637 LYS A CA 1
ATOM 5161 C C . LYS A 1 637 ? -18.071 -30.935 3.440 1.00 83.06 637 LYS A C 1
ATOM 5163 O O . LYS A 1 637 ? -19.265 -31.043 3.688 1.00 83.06 637 LYS A O 1
ATOM 5168 N N . ASN A 1 638 ? -17.137 -31.084 4.375 1.00 78.81 638 ASN A N 1
ATOM 5169 C CA . ASN A 1 638 ? -17.446 -31.298 5.783 1.00 78.81 638 ASN A CA 1
ATOM 5170 C C . ASN A 1 638 ? -17.401 -30.010 6.617 1.00 78.81 638 ASN A C 1
ATOM 5172 O O . ASN A 1 638 ? -17.476 -30.116 7.837 1.00 78.81 638 ASN A O 1
ATOM 5176 N N . GLU A 1 639 ? -17.222 -28.838 5.993 1.00 77.00 639 GLU A N 1
ATOM 5177 C CA . GLU A 1 639 ? -17.072 -27.539 6.671 1.00 77.00 639 GLU A CA 1
ATOM 5178 C C . GLU A 1 639 ? -15.974 -27.573 7.752 1.00 77.00 639 GLU A C 1
ATOM 5180 O O . GLU A 1 639 ? -16.046 -26.960 8.816 1.00 77.00 639 GLU A O 1
ATOM 5185 N N . THR A 1 640 ? -14.924 -28.357 7.496 1.00 80.00 640 THR A N 1
ATOM 5186 C CA . THR A 1 640 ? -13.849 -28.590 8.465 1.00 80.00 640 THR A CA 1
ATOM 5187 C C . THR A 1 640 ? -12.642 -27.699 8.238 1.00 80.00 640 THR A C 1
ATOM 5189 O O . THR A 1 640 ? -11.729 -27.747 9.054 1.00 80.00 640 THR A O 1
ATOM 5192 N N . ILE A 1 641 ? -12.585 -26.856 7.209 1.00 80.56 641 ILE A N 1
ATOM 5193 C CA . ILE A 1 641 ? -11.496 -25.874 7.118 1.00 80.56 641 ILE A CA 1
ATOM 5194 C C . ILE A 1 641 ? -11.735 -24.789 8.180 1.00 80.56 641 ILE A C 1
ATOM 5196 O O . ILE A 1 641 ? -12.841 -24.262 8.255 1.00 80.56 641 ILE A O 1
ATOM 5200 N N . PRO A 1 642 ? -10.747 -24.460 9.034 1.00 72.44 642 PRO A N 1
ATOM 5201 C CA . PRO A 1 642 ? -10.868 -23.346 9.966 1.00 72.44 642 PRO A CA 1
ATOM 5202 C C . PRO A 1 642 ? -10.746 -22.030 9.193 1.00 72.44 642 PRO A C 1
ATOM 5204 O O . PRO A 1 642 ? -9.657 -21.473 9.075 1.00 72.44 642 PRO A O 1
ATOM 5207 N N . ILE A 1 643 ? -11.856 -21.584 8.611 1.00 72.88 643 ILE A N 1
ATOM 5208 C CA . ILE A 1 643 ? -11.951 -20.296 7.928 1.00 72.88 643 ILE A CA 1
ATOM 5209 C C . ILE A 1 643 ? -12.261 -19.232 8.969 1.00 72.88 643 ILE A C 1
ATOM 5211 O O . ILE A 1 643 ? -13.239 -19.349 9.702 1.00 72.88 643 ILE A O 1
ATOM 5215 N N . SER A 1 644 ? -11.398 -18.221 9.045 1.00 62.12 644 SER A N 1
ATOM 5216 C CA . SER A 1 644 ? -11.482 -17.150 10.035 1.00 62.12 644 SER A CA 1
ATOM 5217 C C . SER A 1 644 ? -11.544 -15.741 9.445 1.00 62.12 644 SER A C 1
ATOM 5219 O O . SER A 1 644 ? -11.522 -14.746 10.161 1.00 62.12 644 SER A O 1
ATOM 5221 N N . CYS A 1 645 ? -11.543 -15.623 8.123 1.00 65.25 645 CYS A N 1
ATOM 5222 C CA . CYS A 1 645 ? -11.741 -14.363 7.420 1.00 65.25 645 CYS A CA 1
ATOM 5223 C C . CYS A 1 645 ? -11.882 -14.630 5.922 1.00 65.25 645 CYS A C 1
ATOM 5225 O O . CYS A 1 645 ? -11.602 -15.729 5.439 1.00 65.25 645 CYS A O 1
ATOM 5227 N N . GLN A 1 646 ? -12.204 -13.590 5.152 1.00 72.88 646 GLN A N 1
ATOM 5228 C CA . GLN A 1 646 ? -12.197 -13.702 3.694 1.00 72.88 646 GLN A CA 1
ATOM 5229 C C . GLN A 1 646 ? -10.826 -14.082 3.114 1.00 72.88 646 GLN A C 1
ATOM 5231 O O . GLN A 1 646 ? -10.753 -14.819 2.137 1.00 72.88 646 GLN A O 1
ATOM 5236 N N . LYS A 1 647 ? -9.715 -13.649 3.730 1.00 77.38 647 LYS A N 1
ATOM 5237 C CA . LYS A 1 647 ? -8.370 -14.024 3.249 1.00 77.38 647 LYS A CA 1
ATOM 5238 C C . LYS A 1 647 ? -8.159 -15.543 3.266 1.00 77.38 647 LYS A C 1
ATOM 5240 O O . LYS A 1 647 ? -7.460 -16.064 2.401 1.00 77.38 647 LYS A O 1
ATOM 5245 N N . ASP A 1 648 ? -8.801 -16.249 4.193 1.00 81.00 648 ASP A N 1
ATOM 5246 C CA . ASP A 1 648 ? -8.736 -17.707 4.283 1.00 81.00 648 ASP A CA 1
ATOM 5247 C C . ASP A 1 648 ? -9.526 -18.384 3.157 1.00 81.00 648 ASP A C 1
ATOM 5249 O O . ASP A 1 648 ? -9.031 -19.333 2.550 1.00 81.00 648 ASP A O 1
ATOM 5253 N N . VAL A 1 649 ? -10.715 -17.870 2.819 1.00 79.81 649 VAL A N 1
ATOM 5254 C CA . VAL A 1 649 ? -11.496 -18.354 1.666 1.00 79.81 649 VAL A CA 1
ATOM 5255 C C . VAL A 1 649 ? -10.733 -18.094 0.367 1.00 79.81 649 VAL A C 1
ATOM 5257 O O . VAL A 1 649 ? -10.586 -19.012 -0.440 1.00 79.81 649 VAL A O 1
ATOM 5260 N N . ILE A 1 650 ? -10.188 -16.883 0.191 1.00 83.94 650 ILE A N 1
ATOM 5261 C CA . ILE A 1 650 ? -9.360 -16.512 -0.968 1.00 83.94 650 ILE A CA 1
ATOM 5262 C C . ILE A 1 650 ? -8.192 -17.490 -1.104 1.00 83.94 650 ILE A C 1
ATOM 5264 O O . ILE A 1 650 ? -7.973 -18.046 -2.174 1.00 83.94 650 ILE A O 1
ATOM 5268 N N . ARG A 1 651 ? -7.494 -17.789 -0.005 1.00 89.00 651 ARG A N 1
ATOM 5269 C CA . ARG A 1 651 ? -6.384 -18.746 0.001 1.00 89.00 651 ARG A CA 1
ATOM 5270 C C . ARG A 1 651 ? -6.809 -20.166 -0.383 1.00 89.00 651 ARG A C 1
ATOM 5272 O O . ARG A 1 651 ? -6.076 -20.838 -1.114 1.00 89.00 651 ARG A O 1
ATOM 5279 N N . VAL A 1 652 ? -7.964 -20.642 0.090 1.00 89.19 652 VAL A N 1
ATOM 5280 C CA . VAL A 1 652 ? -8.507 -21.957 -0.300 1.00 89.19 652 VAL A CA 1
ATOM 5281 C C . VAL A 1 652 ? -8.815 -21.981 -1.798 1.00 89.19 652 VAL A C 1
ATOM 5283 O O . VAL A 1 652 ? -8.395 -22.914 -2.486 1.00 89.19 652 VAL A O 1
ATOM 5286 N N . VAL A 1 653 ? -9.479 -20.942 -2.316 1.00 90.12 653 VAL A N 1
ATOM 5287 C CA . VAL A 1 653 ? -9.782 -20.795 -3.748 1.00 90.12 653 VAL A CA 1
ATOM 5288 C C . VAL A 1 653 ? -8.501 -20.775 -4.574 1.00 90.12 653 VAL A C 1
ATOM 5290 O O . VAL A 1 653 ? -8.364 -21.559 -5.515 1.00 90.12 653 VAL A O 1
ATOM 5293 N N . ASP A 1 654 ? -7.533 -19.945 -4.193 1.00 89.88 654 ASP A N 1
ATOM 5294 C CA . ASP A 1 654 ? -6.257 -19.812 -4.891 1.00 89.88 654 ASP A CA 1
ATOM 5295 C C . ASP A 1 654 ? -5.488 -21.131 -4.901 1.00 89.88 654 ASP A C 1
ATOM 5297 O O . ASP A 1 654 ? -4.890 -21.487 -5.915 1.00 89.88 654 ASP A O 1
ATOM 5301 N N . SER A 1 655 ? -5.537 -21.900 -3.815 1.00 91.50 655 SER A N 1
ATOM 5302 C CA . SER A 1 655 ? -4.865 -23.198 -3.715 1.00 91.50 655 SER A CA 1
ATOM 5303 C C . SER A 1 655 ? -5.502 -24.262 -4.609 1.00 91.50 655 SER A C 1
ATOM 5305 O O . SER A 1 655 ? -4.797 -25.007 -5.305 1.00 91.50 655 SER A O 1
ATOM 5307 N N . VAL A 1 656 ? -6.836 -24.312 -4.646 1.00 92.88 656 VAL A N 1
ATOM 5308 C CA . VAL A 1 656 ? -7.589 -25.225 -5.518 1.00 92.88 656 VAL A CA 1
ATOM 5309 C C . VAL A 1 656 ? -7.365 -24.862 -6.992 1.00 92.88 656 VAL A C 1
ATOM 5311 O O . VAL A 1 656 ? -6.996 -25.731 -7.785 1.00 92.88 656 VAL A O 1
ATOM 5314 N N . CYS A 1 657 ? -7.465 -23.581 -7.356 1.00 91.06 657 CYS A N 1
ATOM 5315 C CA . CYS A 1 657 ? -7.236 -23.100 -8.722 1.00 91.06 657 CYS A CA 1
ATOM 5316 C C . CYS A 1 657 ? -5.770 -23.249 -9.167 1.00 91.06 657 CYS A C 1
ATOM 5318 O O . CYS A 1 657 ? -5.493 -23.725 -10.272 1.00 91.06 657 CYS A O 1
ATOM 5320 N N . SER A 1 658 ? -4.800 -22.938 -8.300 1.00 89.81 658 SER A N 1
ATOM 5321 C CA . SER A 1 658 ? -3.364 -23.059 -8.611 1.00 89.81 658 SER A CA 1
ATOM 5322 C C . SER A 1 658 ? -2.936 -24.499 -8.878 1.00 89.81 658 SER A C 1
ATOM 5324 O O . SER A 1 658 ? -2.016 -24.741 -9.664 1.00 89.81 658 SER A O 1
ATOM 5326 N N . SER A 1 659 ? -3.633 -25.473 -8.286 1.00 87.44 659 SER A N 1
ATOM 5327 C CA . SER A 1 659 ? -3.375 -26.894 -8.532 1.00 87.44 659 SER A CA 1
ATOM 5328 C C . SER A 1 659 ? -3.569 -27.267 -10.006 1.00 87.44 659 SER A C 1
ATOM 5330 O O . SER A 1 659 ? -2.906 -28.178 -10.515 1.00 87.44 659 SER A O 1
ATOM 5332 N N . VAL A 1 660 ? -4.417 -26.537 -10.732 1.00 87.62 660 VAL A N 1
ATOM 5333 C CA . VAL A 1 660 ? -4.746 -26.811 -12.135 1.00 87.62 660 VAL A CA 1
ATOM 5334 C C . VAL A 1 660 ? -4.314 -25.719 -13.121 1.00 87.62 660 VAL A C 1
ATOM 5336 O O . VAL A 1 660 ? -4.315 -25.970 -14.326 1.00 87.62 660 VAL A O 1
ATOM 5339 N N . ALA A 1 661 ? -3.835 -24.571 -12.632 1.00 76.25 661 ALA A N 1
ATOM 5340 C CA . ALA A 1 661 ? -3.436 -23.406 -13.434 1.00 76.25 661 ALA A CA 1
ATOM 5341 C C . ALA A 1 661 ? -2.352 -23.678 -14.499 1.00 76.25 661 ALA A C 1
ATOM 5343 O O . ALA A 1 661 ? -2.279 -22.981 -15.505 1.00 76.25 661 ALA A O 1
ATOM 5344 N N . SER A 1 662 ? -1.514 -24.704 -14.313 1.00 72.88 662 SER A N 1
ATOM 5345 C CA . SER A 1 662 ? -0.482 -25.100 -15.292 1.00 72.88 662 SER A CA 1
ATOM 5346 C C . SER A 1 662 ? -1.004 -25.960 -16.451 1.00 72.88 662 SER A C 1
ATOM 5348 O O . SER A 1 662 ? -0.209 -26.379 -17.288 1.00 72.88 662 SER A O 1
ATOM 5350 N N . GLY A 1 663 ? -2.311 -26.239 -16.501 1.00 69.56 663 GLY A N 1
ATOM 5351 C CA . GLY A 1 663 ? -2.898 -27.179 -17.450 1.00 69.56 663 GLY A CA 1
ATOM 5352 C C . GLY A 1 663 ? -2.516 -28.615 -17.090 1.00 69.56 663 GLY A C 1
ATOM 5353 O O . GLY A 1 663 ? -1.439 -29.106 -17.416 1.00 69.56 663 GLY A O 1
ATOM 5354 N N . THR A 1 664 ? -3.399 -29.320 -16.386 1.00 78.81 664 THR A N 1
ATOM 5355 C CA . THR A 1 664 ? -3.227 -30.755 -16.111 1.00 78.81 664 THR A CA 1
ATOM 5356 C C . THR A 1 664 ? -3.985 -31.565 -17.153 1.00 78.81 664 THR A C 1
ATOM 5358 O O . THR A 1 664 ? -5.143 -31.269 -17.414 1.00 78.81 664 THR A O 1
ATOM 5361 N N . SER A 1 665 ? -3.369 -32.601 -17.726 1.00 79.00 665 SER A N 1
ATOM 5362 C CA . SER A 1 665 ? -4.049 -33.578 -18.595 1.00 79.00 665 SER A CA 1
ATOM 5363 C C . SER A 1 665 ? -4.646 -34.757 -17.817 1.00 79.00 665 SER A C 1
ATOM 5365 O O . SER A 1 665 ? -5.294 -35.627 -18.394 1.00 79.00 665 SER A O 1
ATOM 5367 N N . ASN A 1 666 ? -4.419 -34.822 -16.500 1.00 86.62 666 ASN A N 1
ATOM 5368 C CA . ASN A 1 666 ? -4.904 -35.920 -15.675 1.00 86.62 666 ASN A CA 1
ATOM 5369 C C . ASN A 1 666 ? -6.388 -35.735 -15.321 1.00 86.62 666 ASN A C 1
ATOM 5371 O O . ASN A 1 666 ? -6.729 -34.870 -14.518 1.00 86.62 666 ASN A O 1
ATOM 5375 N N . ILE A 1 667 ? -7.232 -36.608 -15.870 1.00 84.44 667 ILE A N 1
ATOM 5376 C CA . ILE A 1 667 ? -8.693 -36.633 -15.695 1.00 84.44 667 ILE A CA 1
ATOM 5377 C C . ILE A 1 667 ? -9.100 -36.676 -14.213 1.00 84.44 667 ILE A C 1
ATOM 5379 O O . ILE A 1 667 ? -9.984 -35.936 -13.804 1.00 84.44 667 ILE A O 1
ATOM 5383 N N . GLN A 1 668 ? -8.430 -37.468 -13.371 1.00 85.12 668 GLN A N 1
ATOM 5384 C CA . GLN A 1 668 ? -8.781 -37.563 -11.945 1.00 85.12 668 GLN A CA 1
ATOM 5385 C C . GLN A 1 668 ? -8.526 -36.248 -11.201 1.00 85.12 668 GLN A C 1
ATOM 5387 O O . GLN A 1 668 ? -9.310 -35.855 -10.348 1.00 85.12 668 GLN A O 1
ATOM 5392 N N . VAL A 1 669 ? -7.441 -35.547 -11.537 1.00 88.12 669 VAL A N 1
ATOM 5393 C CA . VAL A 1 669 ? -7.133 -34.225 -10.970 1.00 88.12 669 VAL A CA 1
ATOM 5394 C C . VAL A 1 669 ? -8.159 -33.185 -11.423 1.00 88.12 669 VAL A C 1
ATOM 5396 O O . VAL A 1 669 ? -8.593 -32.371 -10.617 1.00 88.12 669 VAL A O 1
ATOM 5399 N N . GLN A 1 670 ? -8.541 -33.212 -12.703 1.00 88.00 670 GLN A N 1
ATOM 5400 C CA . GLN A 1 670 ? -9.553 -32.308 -13.260 1.00 88.00 670 GLN A CA 1
ATOM 5401 C C . GLN A 1 670 ? -10.919 -32.526 -12.594 1.00 88.00 670 GLN A C 1
ATOM 5403 O O . GLN A 1 670 ? -11.577 -31.559 -12.223 1.00 88.00 670 GLN A O 1
ATOM 5408 N N . PHE A 1 671 ? -11.305 -33.786 -12.380 1.00 85.69 671 PHE A N 1
ATOM 5409 C CA . PHE A 1 671 ? -12.532 -34.144 -11.674 1.00 85.69 671 PHE A CA 1
ATOM 5410 C C . PHE A 1 671 ? -12.547 -33.620 -10.234 1.00 85.69 671 PHE A C 1
ATOM 5412 O O . PHE A 1 671 ? -13.471 -32.907 -9.859 1.00 85.69 671 PHE A O 1
ATOM 5419 N N . GLU A 1 672 ? -11.514 -33.921 -9.436 1.00 87.25 672 GLU A N 1
ATOM 5420 C CA . GLU A 1 672 ? -11.459 -33.458 -8.039 1.00 87.25 672 GLU A CA 1
ATOM 5421 C C . GLU A 1 672 ? -11.414 -31.934 -7.933 1.00 87.25 672 GLU A C 1
ATOM 5423 O O . GLU A 1 672 ? -11.961 -31.374 -6.990 1.00 87.25 672 GLU A O 1
ATOM 5428 N N . PHE A 1 673 ? -10.799 -31.253 -8.904 1.00 92.56 673 PHE A N 1
ATOM 5429 C CA . PHE A 1 673 ? -10.867 -29.799 -8.987 1.00 92.56 673 PHE A CA 1
ATOM 5430 C C . PHE A 1 673 ? -12.316 -29.315 -9.139 1.00 92.56 673 PHE A C 1
ATOM 5432 O O . PHE A 1 673 ? -12.751 -28.488 -8.345 1.00 92.56 673 PHE A O 1
ATOM 5439 N N . LEU A 1 674 ? -13.076 -29.847 -10.102 1.00 87.69 674 LEU A N 1
ATOM 5440 C CA . LEU A 1 674 ? -14.469 -29.435 -10.327 1.00 87.69 674 LEU A CA 1
ATOM 5441 C C . LEU A 1 674 ? -15.354 -29.740 -9.109 1.00 87.69 674 LEU A C 1
ATOM 5443 O O . LEU A 1 674 ? -16.139 -28.891 -8.692 1.00 87.69 674 LEU A O 1
ATOM 5447 N N . MET A 1 675 ? -15.142 -30.889 -8.461 1.00 86.06 675 MET A N 1
ATOM 5448 C CA . MET A 1 675 ? -15.825 -31.223 -7.209 1.00 86.06 675 MET A CA 1
ATOM 5449 C C . MET A 1 675 ? -15.465 -30.261 -6.067 1.00 86.06 675 MET A C 1
ATOM 5451 O O . MET A 1 675 ? -16.345 -29.825 -5.328 1.00 86.06 675 MET A O 1
ATOM 5455 N N . ALA A 1 676 ? -14.189 -29.893 -5.920 1.00 86.75 676 ALA A N 1
ATOM 5456 C CA . ALA A 1 676 ? -13.767 -28.917 -4.919 1.00 86.75 676 ALA A CA 1
ATOM 5457 C C . ALA A 1 676 ? -14.388 -27.539 -5.186 1.00 86.75 676 ALA A C 1
ATOM 5459 O O . ALA A 1 676 ? -14.887 -26.916 -4.251 1.00 86.75 676 ALA A O 1
ATOM 5460 N N . VAL A 1 677 ? -14.425 -27.093 -6.447 1.00 87.44 677 VAL A N 1
ATOM 5461 C CA . VAL A 1 677 ? -15.090 -25.842 -6.842 1.00 87.44 677 VAL A CA 1
ATOM 5462 C C . VAL A 1 677 ? -16.566 -25.866 -6.463 1.00 87.44 677 VAL A C 1
ATOM 5464 O O . VAL A 1 677 ? -17.024 -24.908 -5.846 1.00 87.44 677 VAL A O 1
ATOM 5467 N N . GLN A 1 678 ? -17.274 -26.967 -6.742 1.00 84.44 678 GLN A N 1
ATOM 5468 C CA . GLN A 1 678 ? -18.670 -27.137 -6.338 1.00 84.44 678 GLN A CA 1
ATOM 5469 C C . GLN A 1 678 ? -18.874 -26.847 -4.852 1.00 84.44 678 GLN A C 1
ATOM 5471 O O . GLN A 1 678 ? -19.749 -26.079 -4.462 1.00 84.44 678 GLN A O 1
ATOM 5476 N N . MET A 1 679 ? -18.042 -27.461 -4.014 1.00 83.88 679 MET A N 1
ATOM 5477 C CA . MET A 1 679 ? -18.173 -27.322 -2.570 1.00 83.88 679 MET A CA 1
ATOM 5478 C C . MET A 1 679 ? -17.802 -25.913 -2.091 1.00 83.88 679 MET A C 1
ATOM 5480 O O . MET A 1 679 ? -18.422 -25.419 -1.156 1.00 83.88 679 MET A O 1
ATOM 5484 N N . ILE A 1 680 ? -16.840 -25.239 -2.732 1.00 82.94 680 ILE A N 1
ATOM 5485 C CA . ILE A 1 680 ? -16.426 -23.880 -2.352 1.00 82.94 680 ILE A CA 1
ATOM 5486 C C . ILE A 1 680 ? -17.612 -22.917 -2.378 1.00 82.94 680 ILE A C 1
ATOM 5488 O O . ILE A 1 680 ? -17.840 -22.225 -1.392 1.00 82.94 680 ILE A O 1
ATOM 5492 N N . TYR A 1 681 ? -18.370 -22.867 -3.473 1.00 78.25 681 TYR A N 1
ATOM 5493 C CA . TYR A 1 681 ? -19.476 -21.914 -3.569 1.00 78.25 681 TYR A CA 1
ATOM 5494 C C . TYR A 1 681 ? -20.734 -22.402 -2.831 1.00 78.25 681 TYR A C 1
ATOM 5496 O O . TYR A 1 681 ? -21.532 -21.590 -2.370 1.00 78.25 681 TYR A O 1
ATOM 5504 N N . CYS A 1 682 ? -20.908 -23.715 -2.630 1.00 69.44 682 CYS A N 1
ATOM 5505 C CA . CYS A 1 682 ? -21.981 -24.236 -1.775 1.00 69.44 682 CYS A CA 1
ATOM 5506 C C . CYS A 1 682 ? -21.813 -23.858 -0.295 1.00 69.44 682 CYS A C 1
ATOM 5508 O O . CYS A 1 682 ? -22.818 -23.600 0.362 1.00 69.44 682 CYS A O 1
ATOM 5510 N N . TYR A 1 683 ? -20.580 -23.838 0.221 1.00 71.50 683 TYR A N 1
ATOM 5511 C CA . TYR A 1 683 ? -20.320 -23.715 1.661 1.00 71.50 683 TYR A CA 1
ATOM 5512 C C . TYR A 1 683 ? -19.675 -22.396 2.089 1.00 71.50 683 TYR A C 1
ATOM 5514 O O . TYR A 1 683 ? -19.765 -22.039 3.262 1.00 71.50 683 TYR A O 1
ATOM 5522 N N . TYR A 1 684 ? -19.038 -21.656 1.178 1.00 78.12 684 TYR A N 1
ATOM 5523 C CA . TYR A 1 684 ? -18.368 -20.401 1.513 1.00 78.12 684 TYR A CA 1
ATOM 5524 C C . TYR A 1 684 ? -18.961 -19.203 0.782 1.00 78.12 684 TYR A C 1
ATOM 5526 O O . TYR A 1 684 ? -19.365 -19.258 -0.383 1.00 78.12 684 TYR A O 1
ATOM 5534 N N . TYR A 1 685 ? -18.935 -18.064 1.468 1.00 77.19 685 TYR A N 1
ATOM 5535 C CA . TYR A 1 685 ? -19.071 -16.776 0.813 1.00 77.19 685 TYR A CA 1
ATOM 5536 C C . TYR A 1 685 ? -17.760 -16.469 0.082 1.00 77.19 685 TYR A C 1
ATOM 5538 O O . TYR A 1 685 ? -16.718 -16.311 0.712 1.00 77.19 685 TYR A O 1
ATOM 5546 N N . VAL A 1 686 ? -17.786 -16.423 -1.249 1.00 77.44 686 VAL A N 1
ATOM 5547 C CA . VAL A 1 686 ? -16.599 -16.183 -2.081 1.00 77.44 686 VAL A CA 1
ATOM 5548 C C . VAL A 1 686 ? -16.603 -14.732 -2.551 1.00 77.44 686 VAL A C 1
ATOM 5550 O O . VAL A 1 686 ? -17.562 -14.299 -3.181 1.00 77.44 686 VAL A O 1
ATOM 5553 N N . HIS A 1 687 ? -15.533 -13.993 -2.251 1.00 76.94 687 HIS A N 1
ATOM 5554 C CA . HIS A 1 687 ? -15.371 -12.597 -2.666 1.00 76.94 687 HIS A CA 1
ATOM 5555 C C . HIS A 1 687 ? -15.227 -12.458 -4.195 1.00 76.94 687 HIS A C 1
ATOM 5557 O O . HIS A 1 687 ? -14.691 -13.357 -4.851 1.00 76.94 687 HIS A O 1
ATOM 5563 N N . ARG A 1 688 ? -15.641 -11.311 -4.757 1.00 77.19 688 ARG A N 1
ATOM 5564 C CA . ARG A 1 688 ? -15.658 -11.004 -6.205 1.00 77.19 688 ARG A CA 1
ATOM 5565 C C . ARG A 1 688 ? -14.442 -11.463 -7.002 1.00 77.19 688 ARG A C 1
ATOM 5567 O O . ARG A 1 688 ? -14.594 -12.101 -8.040 1.00 77.19 688 ARG A O 1
ATOM 5574 N N . ASP A 1 689 ? -13.235 -11.181 -6.518 1.00 79.00 689 ASP A N 1
ATOM 5575 C CA . ASP A 1 689 ? -12.012 -11.508 -7.259 1.00 79.00 689 ASP A CA 1
ATOM 5576 C C . ASP A 1 689 ? -11.830 -13.029 -7.362 1.00 79.00 689 ASP A C 1
ATOM 5578 O O . ASP A 1 689 ? -11.492 -13.559 -8.420 1.00 79.00 689 ASP A O 1
ATOM 5582 N N . SER A 1 690 ? -12.156 -13.752 -6.290 1.00 84.75 690 SER A N 1
ATOM 5583 C CA . SER A 1 690 ? -12.131 -15.212 -6.252 1.00 84.75 690 SER A CA 1
ATOM 5584 C C . SER A 1 690 ? -13.247 -15.843 -7.092 1.00 84.75 690 SER A C 1
ATOM 5586 O O . SER A 1 690 ? -13.010 -16.885 -7.700 1.00 84.75 690 SER A O 1
ATOM 5588 N N . LEU A 1 691 ? -14.425 -15.213 -7.200 1.00 84.19 691 LEU A N 1
ATOM 5589 C CA . LEU A 1 691 ? -15.492 -15.655 -8.111 1.00 84.19 691 LEU A CA 1
ATOM 5590 C C . LEU A 1 691 ? -15.035 -15.598 -9.573 1.00 84.19 691 LEU A C 1
ATOM 5592 O O . LEU A 1 691 ? -15.191 -16.576 -10.303 1.00 84.19 691 LEU A O 1
ATOM 5596 N N . ILE A 1 692 ? -14.396 -14.498 -9.983 1.00 85.50 692 ILE A N 1
ATOM 5597 C CA . ILE A 1 692 ? -13.852 -14.353 -11.342 1.00 85.50 692 ILE A CA 1
ATOM 5598 C C . ILE A 1 692 ? -12.772 -15.412 -11.603 1.00 85.50 692 ILE A C 1
ATOM 5600 O O . ILE A 1 692 ? -12.773 -16.057 -12.653 1.00 85.50 692 ILE A O 1
ATOM 5604 N N . VAL A 1 693 ? -11.864 -15.640 -10.646 1.00 86.25 693 VAL A N 1
ATOM 5605 C CA . VAL A 1 693 ? -10.825 -16.679 -10.762 1.00 86.25 693 VAL A CA 1
ATOM 5606 C C . VAL A 1 693 ? -11.446 -18.071 -10.919 1.00 86.25 693 VAL A C 1
ATOM 5608 O O . VAL A 1 693 ? -11.000 -18.840 -11.777 1.00 86.25 693 VAL A O 1
ATOM 5611 N N . LEU A 1 694 ? -12.492 -18.396 -10.153 1.00 88.12 694 LEU A N 1
ATOM 5612 C CA . LEU A 1 694 ? -13.212 -19.669 -10.261 1.00 88.12 694 LEU A CA 1
ATOM 5613 C C . LEU A 1 694 ? -13.893 -19.827 -11.622 1.00 88.12 694 LEU A C 1
ATOM 5615 O O . LEU A 1 694 ? -13.710 -20.864 -12.263 1.00 88.12 694 LEU A O 1
ATOM 5619 N N . ILE A 1 695 ? -14.616 -18.803 -12.088 1.00 88.06 695 ILE A N 1
ATOM 5620 C CA . ILE A 1 695 ? -15.302 -18.808 -13.388 1.00 88.06 695 ILE A CA 1
ATOM 5621 C C . ILE A 1 695 ? -14.288 -19.005 -14.517 1.00 88.06 695 ILE A C 1
ATOM 5623 O O . ILE A 1 695 ? -14.449 -19.918 -15.326 1.00 88.06 695 ILE A O 1
ATOM 5627 N N . ARG A 1 696 ? -13.190 -18.239 -14.535 1.00 88.50 696 ARG A N 1
ATOM 5628 C CA . ARG A 1 696 ? -12.126 -18.363 -15.549 1.00 88.50 696 ARG A CA 1
ATOM 5629 C C . ARG A 1 696 ? -11.448 -19.726 -15.531 1.00 88.50 696 ARG A C 1
ATOM 5631 O O . ARG A 1 696 ? -11.164 -20.301 -16.584 1.00 88.50 696 ARG A O 1
ATOM 5638 N N . THR A 1 697 ? -11.190 -20.261 -14.340 1.00 87.94 697 THR A N 1
ATOM 5639 C CA . THR A 1 697 ? -10.545 -21.570 -14.206 1.00 87.94 697 THR A CA 1
ATOM 5640 C C . THR A 1 697 ? -11.491 -22.680 -14.668 1.00 87.94 697 THR A C 1
ATOM 5642 O O . THR A 1 697 ? -11.079 -23.514 -15.472 1.00 87.94 697 THR A O 1
ATOM 5645 N N . CYS A 1 698 ? -12.771 -22.652 -14.278 1.00 87.56 698 CYS A N 1
ATOM 5646 C CA . CYS A 1 698 ? -13.794 -23.572 -14.792 1.00 87.56 698 CYS A CA 1
ATOM 5647 C C . CYS A 1 698 ? -13.951 -23.449 -16.307 1.00 87.56 698 CYS A C 1
ATOM 5649 O O . CYS A 1 698 ? -14.001 -24.454 -17.013 1.00 87.56 698 CYS A O 1
ATOM 5651 N N . PHE A 1 699 ? -13.933 -22.226 -16.829 1.00 85.88 699 PHE A N 1
ATOM 5652 C CA . PHE A 1 699 ? -14.039 -21.964 -18.255 1.00 85.88 699 PHE A CA 1
ATOM 5653 C C . PHE A 1 699 ? -12.900 -22.604 -19.060 1.00 85.88 699 PHE A C 1
ATOM 5655 O O . PHE A 1 699 ? -13.121 -23.136 -20.149 1.00 85.88 699 PHE A O 1
ATOM 5662 N N . SER A 1 700 ? -11.684 -22.645 -18.505 1.00 84.62 700 SER A N 1
ATOM 5663 C CA . SER A 1 700 ? -10.566 -23.357 -19.135 1.00 84.62 700 SER A CA 1
ATOM 5664 C C . SER A 1 700 ? -10.836 -24.863 -19.313 1.00 84.62 700 SER A C 1
ATOM 5666 O O . SER A 1 700 ? -10.378 -25.451 -20.294 1.00 84.62 700 SER A O 1
ATOM 5668 N N . PHE A 1 701 ? -11.642 -25.469 -18.430 1.00 82.00 701 PHE A N 1
ATOM 5669 C CA . PHE A 1 701 ? -12.098 -26.861 -18.529 1.00 82.00 701 PHE A CA 1
ATOM 5670 C C . PHE A 1 701 ? -13.339 -27.033 -19.396 1.00 82.00 701 PHE A C 1
ATOM 5672 O O . PHE A 1 701 ? -13.466 -28.072 -20.047 1.00 82.00 701 PHE A O 1
ATOM 5679 N N . ALA A 1 702 ? -14.206 -26.020 -19.470 1.00 74.69 702 ALA A N 1
ATOM 5680 C CA . ALA A 1 702 ? -15.379 -26.026 -20.343 1.00 74.69 702 ALA A CA 1
ATOM 5681 C C . ALA A 1 702 ? -14.995 -26.206 -21.827 1.00 74.69 702 ALA A C 1
ATOM 5683 O O . ALA A 1 702 ? -15.725 -26.823 -22.596 1.00 74.69 702 ALA A O 1
ATOM 5684 N N . LYS A 1 703 ? -13.786 -25.764 -22.208 1.00 70.88 703 LYS A N 1
ATOM 5685 C CA . LYS A 1 703 ? -13.197 -25.964 -23.547 1.00 70.88 703 LYS A CA 1
ATOM 5686 C C . LYS A 1 703 ? -12.777 -27.411 -23.845 1.00 70.88 703 LYS A C 1
ATOM 5688 O O . LYS A 1 703 ? -12.372 -27.712 -24.966 1.00 70.88 703 LYS A O 1
ATOM 5693 N N . THR A 1 704 ? -12.813 -28.312 -22.864 1.00 70.50 704 THR A N 1
ATOM 5694 C CA . THR A 1 704 ? -12.377 -29.707 -23.030 1.00 70.50 704 THR A CA 1
ATOM 5695 C C . THR A 1 704 ? -13.577 -30.639 -23.220 1.00 70.50 704 THR A C 1
ATOM 5697 O O . THR A 1 704 ? -14.542 -30.566 -22.462 1.00 70.50 704 THR A O 1
ATOM 5700 N N . LYS A 1 705 ? -13.514 -31.567 -24.194 1.00 67.19 705 LYS A N 1
ATOM 5701 C CA . LYS A 1 705 ? -14.626 -32.498 -24.501 1.00 67.19 705 LYS A CA 1
ATOM 5702 C C . LYS A 1 705 ? -15.094 -33.317 -23.282 1.00 67.19 705 LYS A C 1
ATOM 5704 O O . LYS A 1 705 ? -16.270 -33.639 -23.192 1.00 67.19 705 LYS A O 1
ATOM 5709 N N . CYS A 1 706 ? -14.198 -33.647 -22.347 1.00 72.19 706 CYS A N 1
ATOM 5710 C CA . CYS A 1 706 ? -14.515 -34.517 -21.207 1.00 72.19 706 CYS A CA 1
ATOM 5711 C C . CYS A 1 706 ? -15.205 -33.801 -20.036 1.00 72.19 706 CYS A C 1
ATOM 5713 O O . CYS A 1 706 ? -15.897 -34.456 -19.265 1.00 72.19 706 CYS A O 1
ATOM 5715 N N . TRP A 1 707 ? -15.000 -32.489 -19.880 1.00 80.62 707 TRP A N 1
ATOM 5716 C CA . TRP A 1 707 ? -15.462 -31.737 -18.704 1.00 80.62 707 TRP A CA 1
ATOM 5717 C C . TRP A 1 707 ? -16.377 -30.563 -19.026 1.00 80.62 707 TRP A C 1
ATOM 5719 O O . TRP A 1 707 ? -16.846 -29.912 -18.095 1.00 80.62 707 TRP A O 1
ATOM 5729 N N . GLY A 1 708 ? -16.659 -30.335 -20.313 1.00 76.94 708 GLY A N 1
ATOM 5730 C CA . GLY A 1 708 ? -17.550 -29.292 -20.821 1.00 76.94 708 GLY A CA 1
ATOM 5731 C C . GLY A 1 708 ? -18.810 -29.116 -19.979 1.00 76.94 708 GLY A C 1
ATOM 5732 O O . GLY A 1 708 ? -18.982 -28.075 -19.350 1.00 76.94 708 GLY A O 1
ATOM 5733 N N . CYS A 1 709 ? -19.633 -30.167 -19.887 1.00 78.88 709 CYS A N 1
ATOM 5734 C CA . CYS A 1 709 ? -20.920 -30.114 -19.187 1.00 78.88 709 CYS A CA 1
ATOM 5735 C C . CYS A 1 709 ? -20.774 -29.815 -17.692 1.00 78.88 709 CYS A C 1
ATOM 5737 O O . CYS A 1 709 ? -21.559 -29.060 -17.125 1.00 78.88 709 CYS A O 1
ATOM 5739 N N . LEU A 1 710 ? -19.783 -30.427 -17.036 1.00 80.31 710 LEU A N 1
ATOM 5740 C CA . LEU A 1 710 ? -19.610 -30.303 -15.590 1.00 80.31 710 LEU A CA 1
ATOM 5741 C C . LEU A 1 710 ? -19.093 -28.906 -15.226 1.00 80.31 710 LEU A C 1
ATOM 5743 O O . LEU A 1 710 ? -19.640 -28.252 -14.344 1.00 80.31 710 LEU A O 1
ATOM 5747 N N . ALA A 1 711 ? -18.100 -28.405 -15.962 1.00 83.94 711 ALA A N 1
ATOM 5748 C CA . ALA A 1 711 ? -17.600 -27.045 -15.801 1.00 83.94 711 ALA A CA 1
ATOM 5749 C C . ALA A 1 711 ? -18.677 -25.992 -16.113 1.00 83.94 711 ALA A C 1
ATOM 5751 O O . ALA A 1 711 ? -18.818 -25.031 -15.359 1.00 83.94 711 ALA A O 1
ATOM 5752 N N . GLN A 1 712 ? -19.475 -26.199 -17.167 1.00 82.38 712 GLN A N 1
ATOM 5753 C CA . GLN A 1 712 ? -20.646 -25.376 -17.480 1.00 82.38 712 GLN A CA 1
ATOM 5754 C C . GLN A 1 712 ? -21.656 -25.369 -16.333 1.00 82.38 712 GLN A C 1
ATOM 5756 O O . GLN A 1 712 ? -22.095 -24.303 -15.909 1.00 82.38 712 GLN A O 1
ATOM 5761 N N . SER A 1 713 ? -21.996 -26.543 -15.796 1.00 85.94 713 SER A N 1
ATOM 5762 C CA . SER A 1 713 ? -22.915 -26.657 -14.664 1.00 85.94 713 SER A CA 1
ATOM 5763 C C . SER A 1 713 ? -22.423 -25.865 -13.452 1.00 85.94 713 SER A C 1
ATOM 5765 O O . SER A 1 713 ? -23.233 -25.226 -12.788 1.00 85.94 713 SER A O 1
ATOM 5767 N N . HIS A 1 714 ? -21.120 -25.878 -13.158 1.00 86.62 714 HIS A N 1
ATOM 5768 C CA . HIS A 1 714 ? -20.560 -25.104 -12.047 1.00 86.62 714 HIS A CA 1
ATOM 5769 C C . HIS A 1 714 ? -20.587 -23.595 -12.309 1.00 86.62 714 HIS A C 1
ATOM 5771 O O . HIS A 1 714 ? -20.948 -22.839 -11.414 1.00 86.62 714 HIS A O 1
ATOM 5777 N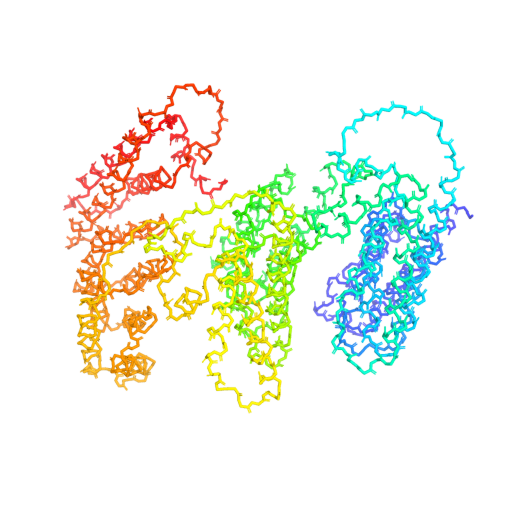 N . ILE A 1 715 ? -20.273 -23.151 -13.531 1.00 86.75 715 ILE A N 1
ATOM 5778 C CA . ILE A 1 715 ? -20.380 -21.734 -13.917 1.00 86.75 715 ILE A CA 1
ATOM 5779 C C . ILE A 1 715 ? -21.823 -21.238 -13.745 1.00 86.75 715 ILE A C 1
ATOM 5781 O O . ILE A 1 715 ? -22.041 -20.173 -13.170 1.00 86.75 715 ILE A O 1
ATOM 5785 N N . ASN A 1 716 ? -22.805 -22.034 -14.173 1.00 84.38 716 ASN A N 1
ATOM 5786 C CA . ASN A 1 716 ? -24.219 -21.701 -14.012 1.00 84.38 716 ASN A CA 1
ATOM 5787 C C . ASN A 1 716 ? -24.625 -21.632 -12.539 1.00 84.38 716 ASN A C 1
ATOM 5789 O O . ASN A 1 716 ? -25.244 -20.662 -12.130 1.00 84.38 716 ASN A O 1
ATOM 5793 N N . GLN A 1 717 ? -24.215 -22.606 -11.723 1.00 82.62 717 GLN A N 1
ATOM 5794 C CA . GLN A 1 717 ? -24.527 -22.601 -10.291 1.00 82.62 717 GLN A CA 1
ATOM 5795 C C . GLN A 1 717 ? -23.908 -21.405 -9.556 1.00 82.62 717 GLN A C 1
ATOM 5797 O O . GLN A 1 717 ? -24.535 -20.862 -8.649 1.00 82.62 717 GLN A O 1
ATOM 5802 N N . ILE A 1 718 ? -22.708 -20.964 -9.952 1.00 84.56 718 ILE A N 1
ATOM 5803 C CA . ILE A 1 718 ? -22.103 -19.737 -9.418 1.00 84.56 718 ILE A CA 1
ATOM 5804 C C . ILE A 1 718 ? -22.973 -18.521 -9.768 1.00 84.56 718 ILE A C 1
ATOM 5806 O O . ILE A 1 718 ? -23.254 -17.703 -8.892 1.00 84.56 718 ILE A O 1
ATOM 5810 N N . ALA A 1 719 ? -23.439 -18.416 -11.017 1.00 84.94 719 ALA A N 1
ATOM 5811 C CA . ALA A 1 719 ? -24.331 -17.337 -11.440 1.00 84.94 719 ALA A CA 1
ATOM 5812 C C . ALA A 1 719 ? -25.676 -17.367 -10.689 1.00 84.94 719 ALA A C 1
ATOM 5814 O O . ALA A 1 719 ? -26.096 -16.340 -10.159 1.00 84.94 719 ALA A O 1
ATOM 5815 N N . ASP A 1 720 ? -26.295 -18.544 -10.553 1.00 83.88 720 ASP A N 1
ATOM 5816 C CA . ASP A 1 720 ? -27.563 -18.745 -9.836 1.00 83.88 720 ASP A CA 1
ATOM 5817 C C . ASP A 1 720 ? -27.462 -18.362 -8.351 1.00 83.88 720 ASP A C 1
ATOM 5819 O O . ASP A 1 720 ? -28.403 -17.821 -7.762 1.00 83.88 720 ASP A O 1
ATOM 5823 N N . GLN A 1 721 ? -26.318 -18.619 -7.715 1.00 81.25 721 GLN A N 1
ATOM 5824 C CA . GLN A 1 721 ? -26.093 -18.209 -6.330 1.00 81.25 721 GLN A CA 1
ATOM 5825 C C . GLN A 1 721 ? -25.955 -16.696 -6.184 1.00 81.25 721 GLN A C 1
ATOM 5827 O O . GLN A 1 721 ? -26.510 -16.124 -5.245 1.00 81.25 721 GLN A O 1
ATOM 5832 N N . VAL A 1 722 ? -25.228 -16.044 -7.092 1.00 83.44 722 VAL A N 1
ATOM 5833 C CA . VAL A 1 722 ? -25.089 -14.580 -7.093 1.00 83.44 722 VAL A CA 1
ATOM 5834 C C . VAL A 1 722 ? -26.444 -13.919 -7.342 1.00 83.44 722 VAL A C 1
ATOM 5836 O O . VAL A 1 722 ? -26.824 -13.007 -6.609 1.00 83.44 722 VAL A O 1
ATOM 5839 N N . HIS A 1 723 ? -27.213 -14.460 -8.285 1.00 83.38 723 HIS A N 1
ATOM 5840 C CA . HIS A 1 723 ? -28.608 -14.108 -8.541 1.00 83.38 723 HIS A CA 1
ATOM 5841 C C . HIS A 1 723 ? -29.483 -14.222 -7.285 1.00 83.38 723 HIS A C 1
ATOM 5843 O O . HIS A 1 723 ? -30.127 -13.264 -6.866 1.00 83.38 723 HIS A O 1
ATOM 5849 N N . THR A 1 724 ? -29.455 -15.377 -6.616 1.00 82.00 724 THR A N 1
ATOM 5850 C CA . THR A 1 724 ? -30.251 -15.615 -5.399 1.00 82.00 724 THR A CA 1
ATOM 5851 C C . THR A 1 724 ? -29.917 -14.603 -4.299 1.00 82.00 724 THR A C 1
ATOM 5853 O O . THR A 1 724 ? -30.824 -14.018 -3.707 1.00 82.00 724 THR A O 1
ATOM 5856 N N . ARG A 1 725 ? -28.625 -14.321 -4.075 1.00 78.56 725 ARG A N 1
ATOM 5857 C CA . ARG A 1 725 ? -28.168 -13.318 -3.095 1.00 78.56 725 ARG A CA 1
ATOM 5858 C C . ARG A 1 725 ? -28.651 -11.910 -3.446 1.00 78.56 725 ARG A C 1
ATOM 5860 O O . ARG A 1 725 ? -29.096 -11.171 -2.567 1.00 78.56 725 ARG A O 1
ATOM 5867 N N . LEU A 1 726 ? -28.616 -11.548 -4.728 1.00 79.31 726 LEU A N 1
ATOM 5868 C CA . LEU A 1 726 ? -29.108 -10.257 -5.202 1.00 79.31 726 LEU A CA 1
ATOM 5869 C C . LEU A 1 726 ? -30.628 -10.112 -4.982 1.00 79.31 726 LEU A C 1
ATOM 5871 O O . LEU A 1 726 ? -31.085 -9.067 -4.511 1.00 79.31 726 LEU A O 1
ATOM 5875 N N . LYS A 1 727 ? -31.417 -11.172 -5.206 1.00 77.38 727 LYS A N 1
ATOM 5876 C CA . LYS A 1 727 ? -32.868 -11.167 -4.925 1.00 77.38 727 LYS A CA 1
ATOM 5877 C C . LYS A 1 727 ? -33.209 -11.093 -3.441 1.00 77.38 727 LYS A C 1
ATOM 5879 O O . LYS A 1 727 ? -34.131 -10.366 -3.052 1.00 77.38 727 LYS A O 1
ATOM 5884 N N . GLU A 1 728 ? -32.469 -11.804 -2.596 1.00 73.31 728 GLU A N 1
ATOM 5885 C CA . GLU A 1 728 ? -32.624 -11.731 -1.137 1.00 73.31 728 GLU A CA 1
ATOM 5886 C C . GLU A 1 728 ? -32.373 -10.310 -0.599 1.00 73.31 728 GLU A C 1
ATOM 5888 O O . GLU A 1 728 ? -32.979 -9.894 0.390 1.00 73.31 728 GLU A O 1
ATOM 5893 N N . PHE A 1 729 ? -31.550 -9.518 -1.287 1.00 64.62 729 PHE A N 1
ATOM 5894 C CA . PHE A 1 729 ? -31.360 -8.096 -0.999 1.00 64.62 729 PHE A CA 1
ATOM 5895 C C . PHE A 1 729 ? -32.520 -7.216 -1.442 1.00 64.62 729 PHE A C 1
ATOM 5897 O O . PHE A 1 729 ? -33.036 -6.420 -0.652 1.00 64.62 729 PHE A O 1
ATOM 5904 N N . GLY A 1 730 ? -32.926 -7.344 -2.710 1.00 58.97 730 GLY A N 1
ATOM 5905 C CA . GLY A 1 730 ? -33.971 -6.509 -3.302 1.00 58.97 730 GLY A CA 1
ATOM 5906 C C . GLY A 1 730 ? -35.298 -6.647 -2.553 1.00 58.97 730 GLY A C 1
ATOM 5907 O O . GLY A 1 730 ? -36.004 -5.665 -2.317 1.00 58.97 730 GLY A O 1
ATOM 5908 N N . THR A 1 731 ? -35.594 -7.856 -2.072 1.00 56.09 731 THR A N 1
ATOM 5909 C CA . THR A 1 731 ? -36.782 -8.143 -1.254 1.00 56.09 731 THR A CA 1
ATOM 5910 C C . THR A 1 731 ? -36.742 -7.509 0.144 1.00 56.09 731 THR A C 1
ATOM 5912 O O . THR A 1 731 ? -37.801 -7.173 0.674 1.00 56.09 731 THR A O 1
ATOM 5915 N N . ARG A 1 732 ? -35.559 -7.257 0.729 1.00 51.81 732 ARG A N 1
ATOM 5916 C CA . ARG A 1 732 ? -35.412 -6.541 2.015 1.00 51.81 732 ARG A CA 1
ATOM 5917 C C . ARG A 1 732 ? -35.558 -5.020 1.874 1.00 51.81 732 ARG A C 1
ATOM 5919 O O . ARG A 1 732 ? -36.070 -4.382 2.793 1.00 51.81 732 ARG A O 1
ATOM 5926 N N . LYS A 1 733 ? -35.158 -4.438 0.736 1.00 50.50 733 LYS A N 1
ATOM 5927 C CA . LYS A 1 733 ? -35.233 -2.983 0.479 1.00 50.50 733 LYS A CA 1
ATOM 5928 C C . LYS A 1 733 ? -36.613 -2.477 0.050 1.00 50.50 733 LYS A C 1
ATOM 5930 O O . LYS A 1 733 ? -36.943 -1.343 0.369 1.00 50.50 733 LYS A O 1
ATOM 5935 N N . LYS A 1 734 ? -37.473 -3.308 -0.552 1.00 48.19 734 LYS A N 1
ATOM 5936 C CA . LYS A 1 734 ? -38.852 -2.919 -0.942 1.00 48.19 734 LYS A CA 1
ATOM 5937 C C . LYS A 1 734 ? -39.781 -2.497 0.218 1.00 48.19 734 LYS A C 1
ATOM 5939 O O . LYS A 1 734 ? -40.942 -2.190 -0.030 1.00 48.19 734 LYS A O 1
ATOM 5944 N N . LYS A 1 735 ? -39.309 -2.471 1.472 1.00 44.72 735 LYS A N 1
ATOM 5945 C CA . LYS A 1 735 ? -40.064 -1.961 2.630 1.00 44.72 735 LYS A CA 1
ATOM 5946 C C . LYS A 1 735 ? -39.747 -0.526 3.042 1.00 44.72 735 LYS A C 1
ATOM 5948 O O . LYS A 1 735 ? -40.507 0.006 3.834 1.00 44.72 735 LYS A O 1
ATOM 5953 N N . ASN A 1 736 ? -38.690 0.089 2.525 1.00 44.31 736 ASN A N 1
ATOM 5954 C CA . ASN A 1 736 ? -38.353 1.479 2.813 1.00 44.31 736 ASN A CA 1
ATOM 5955 C C . ASN A 1 736 ? -37.664 2.054 1.579 1.00 44.31 736 ASN A C 1
ATOM 5957 O O . ASN A 1 736 ? -36.573 1.590 1.261 1.00 44.31 736 ASN A O 1
ATOM 5961 N N . VAL A 1 737 ? -38.310 3.015 0.917 1.00 40.41 737 VAL A N 1
ATOM 5962 C CA . VAL A 1 737 ? -37.751 4.158 0.164 1.00 40.41 737 VAL A CA 1
ATOM 5963 C C . VAL A 1 737 ? -38.784 4.560 -0.896 1.00 40.41 737 VAL A C 1
ATOM 5965 O O . VAL A 1 737 ? -38.882 3.937 -1.949 1.00 40.41 737 VAL A O 1
ATOM 5968 N N . ASP A 1 738 ? -39.546 5.606 -0.569 1.00 36.59 738 ASP A N 1
ATOM 5969 C CA . ASP A 1 738 ? -40.011 6.607 -1.529 1.00 36.59 738 ASP A CA 1
ATOM 5970 C C . ASP A 1 738 ? -39.083 7.823 -1.376 1.00 36.59 738 ASP A C 1
ATOM 5972 O O . ASP A 1 738 ? -38.702 8.164 -0.254 1.00 36.59 738 ASP A O 1
ATOM 5976 N N . ASN A 1 739 ? -38.785 8.470 -2.503 1.00 41.16 739 ASN A N 1
ATOM 5977 C CA . ASN A 1 739 ? -38.000 9.697 -2.695 1.00 41.16 739 ASN A CA 1
ATOM 5978 C C . ASN A 1 739 ? -36.473 9.579 -2.567 1.00 41.16 739 ASN A C 1
ATOM 5980 O O . ASN A 1 739 ? -35.930 9.570 -1.470 1.00 41.16 739 ASN A O 1
ATOM 5984 N N . GLU A 1 740 ? -35.782 9.617 -3.711 1.00 40.62 740 GLU A N 1
ATOM 5985 C CA . GLU A 1 740 ? -34.857 10.718 -4.028 1.00 40.62 740 GLU A CA 1
ATOM 5986 C C . GLU A 1 740 ? -34.447 10.698 -5.510 1.00 40.62 740 GLU A C 1
ATOM 5988 O O . GLU A 1 740 ? -34.378 9.647 -6.150 1.00 40.62 740 GLU A O 1
ATOM 5993 N N . GLU A 1 741 ? -34.278 11.905 -6.048 1.00 41.78 741 GLU A N 1
ATOM 5994 C CA . GLU A 1 741 ? -34.165 12.248 -7.462 1.00 41.78 741 GLU A CA 1
ATOM 5995 C C . GLU A 1 741 ? -32.813 11.899 -8.101 1.00 41.78 741 GLU A C 1
ATOM 5997 O O . GLU A 1 741 ? -31.762 11.820 -7.468 1.00 41.78 741 GLU A O 1
ATOM 6002 N N . SER A 1 742 ? -32.894 11.724 -9.417 1.00 43.41 742 SER A N 1
ATOM 6003 C CA . SER A 1 742 ? -31.850 11.390 -10.376 1.00 43.41 742 SER A CA 1
ATOM 6004 C C . SER A 1 742 ? -30.787 12.479 -10.569 1.00 43.41 742 SER A C 1
ATOM 6006 O O . SER A 1 742 ? -31.109 13.607 -10.944 1.00 43.41 742 SER A O 1
ATOM 6008 N N . GLY A 1 743 ? -29.520 12.075 -10.487 1.00 43.56 743 GLY A N 1
ATOM 6009 C CA . GLY A 1 743 ? -28.376 12.729 -11.124 1.00 43.56 743 GLY A CA 1
ATOM 6010 C C . GLY A 1 743 ? -27.411 11.658 -11.642 1.00 43.56 743 GLY A C 1
ATOM 6011 O O . GLY A 1 743 ? -27.241 10.626 -10.994 1.00 43.56 743 GLY A O 1
ATOM 6012 N N . GLU A 1 744 ? -26.830 11.857 -12.829 1.00 48.09 744 GLU A N 1
ATOM 6013 C CA . GLU A 1 744 ? -25.872 10.928 -13.451 1.00 48.09 744 GLU A CA 1
ATOM 6014 C C . GLU A 1 744 ? -24.615 10.758 -12.579 1.00 48.09 744 GLU A C 1
ATOM 6016 O O . GLU A 1 744 ? -23.669 11.542 -12.637 1.00 48.09 744 GLU A O 1
ATOM 6021 N N . GLU A 1 745 ? -24.606 9.713 -11.752 1.00 52.06 745 GLU A N 1
ATOM 6022 C CA . GLU A 1 745 ? -23.434 9.256 -11.008 1.00 52.06 745 GLU A CA 1
ATOM 6023 C C . GLU A 1 745 ? -22.777 8.046 -11.692 1.00 52.06 745 GLU A C 1
ATOM 6025 O O . GLU A 1 745 ? -23.425 7.259 -12.386 1.00 52.06 745 GLU A O 1
ATOM 6030 N N . SER A 1 746 ? -21.468 7.874 -11.486 1.00 56.88 746 SER A N 1
ATOM 6031 C CA . SER A 1 746 ? -20.702 6.756 -12.047 1.00 56.88 746 SER A CA 1
ATOM 6032 C C . SER A 1 746 ? -21.286 5.389 -11.652 1.00 56.88 746 SER A C 1
ATOM 6034 O O . SER A 1 746 ? -21.874 5.226 -10.582 1.00 56.88 746 SER A O 1
ATOM 6036 N N . LEU A 1 747 ? -21.086 4.374 -12.502 1.00 51.56 747 LEU A N 1
ATOM 6037 C CA . LEU A 1 747 ? -21.558 3.002 -12.266 1.00 51.56 747 LEU A CA 1
ATOM 6038 C C . LEU A 1 747 ? -21.121 2.446 -10.889 1.00 51.56 747 LEU A C 1
ATOM 6040 O O . LEU A 1 747 ? -21.907 1.765 -10.236 1.00 51.56 747 LEU A O 1
ATOM 6044 N N . GLU A 1 748 ? -19.916 2.793 -10.411 1.00 53.03 748 GLU A N 1
ATOM 6045 C CA . GLU A 1 748 ? -19.414 2.406 -9.077 1.00 53.03 748 GLU A CA 1
ATOM 6046 C C . GLU A 1 748 ? -20.201 3.039 -7.919 1.00 53.03 748 GLU A C 1
ATOM 6048 O O . GLU A 1 748 ? -20.477 2.369 -6.928 1.00 53.03 748 GLU A O 1
ATOM 6053 N N . LYS A 1 749 ? -20.647 4.293 -8.057 1.00 58.44 749 LYS A N 1
ATOM 6054 C CA . LYS A 1 749 ? -21.493 4.959 -7.052 1.00 58.44 749 LYS A CA 1
ATOM 6055 C C . LYS A 1 749 ? -22.932 4.445 -7.052 1.00 58.44 749 LYS A C 1
ATOM 6057 O O . LYS A 1 749 ? -23.578 4.429 -6.005 1.00 58.44 749 LYS A O 1
ATOM 6062 N N . ASN A 1 750 ? -23.428 4.009 -8.210 1.00 56.59 750 ASN A N 1
ATOM 6063 C CA . ASN A 1 750 ? -24.783 3.474 -8.356 1.00 56.59 750 ASN A CA 1
ATOM 6064 C C . ASN A 1 750 ? -24.913 2.018 -7.883 1.00 56.59 750 ASN A C 1
ATOM 6066 O O . ASN A 1 750 ? -25.951 1.632 -7.340 1.00 56.59 750 ASN A O 1
ATOM 6070 N N . LEU A 1 751 ? -23.850 1.220 -7.995 1.00 58.47 751 LEU A N 1
ATOM 6071 C CA . LEU A 1 751 ? -23.781 -0.133 -7.439 1.00 58.47 751 LEU A CA 1
ATOM 6072 C C . LEU A 1 751 ? -23.374 -0.089 -5.951 1.00 58.47 751 LEU A C 1
ATOM 6074 O O . LEU A 1 751 ? -22.298 -0.522 -5.546 1.00 58.47 751 LEU A O 1
ATOM 6078 N N . LYS A 1 752 ? -24.278 0.451 -5.125 1.00 59.06 752 LYS A N 1
ATOM 6079 C CA . LYS A 1 752 ? -24.079 0.790 -3.701 1.00 59.06 752 LYS A CA 1
ATOM 6080 C C . LYS A 1 752 ? -23.821 -0.407 -2.769 1.00 59.06 752 LYS A C 1
ATOM 6082 O O . LYS A 1 752 ? -23.480 -0.194 -1.607 1.00 59.06 752 LYS A O 1
ATOM 6087 N N . ASN A 1 753 ? -24.022 -1.650 -3.214 1.00 69.81 753 ASN A N 1
ATOM 6088 C CA . ASN A 1 753 ? -23.825 -2.855 -2.400 1.00 69.81 753 ASN A CA 1
ATOM 6089 C C . ASN A 1 753 ? -22.894 -3.871 -3.088 1.00 69.81 753 ASN A C 1
ATOM 6091 O O . ASN A 1 753 ? -22.972 -4.079 -4.299 1.00 69.81 753 ASN A O 1
ATOM 6095 N N . VAL A 1 754 ? -22.073 -4.558 -2.285 1.00 71.62 754 VAL A N 1
ATOM 6096 C CA . VAL A 1 754 ? -21.203 -5.680 -2.677 1.00 71.62 754 VAL A CA 1
ATOM 6097 C C . VAL A 1 754 ? -21.917 -6.677 -3.595 1.00 71.62 754 VAL A C 1
ATOM 6099 O O . VAL A 1 754 ? -21.355 -7.065 -4.611 1.00 71.62 754 VAL A O 1
ATOM 6102 N N . TRP A 1 755 ? -23.177 -7.026 -3.323 1.00 79.00 755 TRP A N 1
ATOM 6103 C CA . TRP A 1 755 ? -23.909 -8.008 -4.133 1.00 79.00 755 TRP A CA 1
ATOM 6104 C C . TRP A 1 755 ? -24.305 -7.496 -5.522 1.00 79.00 755 TRP A C 1
ATOM 6106 O O . TRP A 1 755 ? -24.340 -8.271 -6.476 1.00 79.00 755 TRP A O 1
ATOM 6116 N N . GLN A 1 756 ? -24.561 -6.190 -5.655 1.00 80.62 756 GLN A N 1
ATOM 6117 C CA . GLN A 1 756 ? -24.783 -5.572 -6.963 1.00 80.62 756 GLN A CA 1
ATOM 6118 C C . GLN A 1 756 ? -23.473 -5.568 -7.772 1.00 80.62 756 GLN A C 1
ATOM 6120 O O . GLN A 1 756 ? -23.471 -5.833 -8.973 1.00 80.62 756 GLN A O 1
ATOM 6125 N N . TRP A 1 757 ? -22.336 -5.344 -7.107 1.00 81.25 757 TRP A N 1
ATOM 6126 C CA . TRP A 1 757 ? -21.021 -5.403 -7.748 1.00 81.25 757 TRP A CA 1
ATOM 6127 C C . TRP A 1 757 ? -20.636 -6.826 -8.176 1.00 81.25 757 TRP A C 1
ATOM 6129 O O . TRP A 1 757 ? -20.153 -7.025 -9.291 1.00 81.25 757 TRP A O 1
ATOM 6139 N N . ASP A 1 758 ? -20.891 -7.825 -7.329 1.00 81.19 758 ASP A N 1
ATOM 6140 C CA . ASP A 1 758 ? -20.651 -9.240 -7.633 1.00 81.19 758 ASP A CA 1
ATOM 6141 C C . ASP A 1 758 ? -21.470 -9.689 -8.851 1.00 81.19 758 ASP A C 1
ATOM 6143 O O . ASP A 1 758 ? -20.925 -10.291 -9.778 1.00 81.19 758 ASP A O 1
ATOM 6147 N N . ALA A 1 759 ? -22.762 -9.342 -8.889 1.00 85.06 759 ALA A N 1
ATOM 6148 C CA . ALA A 1 759 ? -23.642 -9.643 -10.016 1.00 85.06 759 ALA A CA 1
ATOM 6149 C C . ALA A 1 759 ? -23.174 -8.981 -11.313 1.00 85.06 759 ALA A C 1
ATOM 6151 O O . ALA A 1 759 ? -23.131 -9.641 -12.352 1.00 85.06 759 ALA A O 1
ATOM 6152 N N . PHE A 1 760 ? -22.752 -7.714 -11.254 1.00 86.56 760 PHE A N 1
ATOM 6153 C CA . PHE A 1 760 ? -22.231 -7.009 -12.422 1.00 86.56 760 PHE A CA 1
ATOM 6154 C C . PHE A 1 760 ? -20.949 -7.664 -12.955 1.00 86.56 760 PHE A C 1
ATOM 6156 O O . PHE A 1 760 ? -20.834 -7.922 -14.154 1.00 86.56 760 PHE A O 1
ATOM 6163 N N . LEU A 1 761 ? -19.997 -7.991 -12.076 1.00 84.44 761 LEU A N 1
ATOM 6164 C CA . LEU A 1 761 ? -18.733 -8.613 -12.470 1.00 84.44 761 LEU A CA 1
ATOM 6165 C C . LEU A 1 761 ? -18.922 -10.022 -13.042 1.00 84.44 761 LEU A C 1
ATOM 6167 O O . LEU A 1 761 ? -18.279 -10.359 -14.037 1.00 84.44 761 LEU A O 1
ATOM 6171 N N . VAL A 1 762 ? -19.811 -10.829 -12.456 1.00 86.06 762 VAL A N 1
ATOM 6172 C CA . VAL A 1 762 ? -20.147 -12.158 -12.988 1.00 86.06 762 VAL A CA 1
ATOM 6173 C C . VAL A 1 762 ? -20.848 -12.037 -14.339 1.00 86.06 762 VAL A C 1
ATOM 6175 O O . VAL A 1 762 ? -20.452 -12.722 -15.280 1.00 86.06 762 VAL A O 1
ATOM 6178 N N . ALA A 1 763 ? -21.819 -11.130 -14.480 1.00 86.00 763 ALA A N 1
ATOM 6179 C CA . ALA A 1 763 ? -22.500 -10.891 -15.751 1.00 86.00 763 ALA A CA 1
ATOM 6180 C C . ALA A 1 763 ? -21.521 -10.445 -16.850 1.00 86.00 763 ALA A C 1
ATOM 6182 O O . ALA A 1 763 ? -21.610 -10.926 -17.984 1.00 86.00 763 ALA A O 1
ATOM 6183 N N . ARG A 1 764 ? -20.557 -9.578 -16.505 1.00 86.81 764 ARG A N 1
ATOM 6184 C CA . ARG A 1 764 ? -19.504 -9.113 -17.417 1.00 86.81 764 ARG A CA 1
ATOM 6185 C C . ARG A 1 764 ? -18.576 -10.248 -17.839 1.00 86.81 764 ARG A C 1
ATOM 6187 O O . ARG A 1 764 ? -18.308 -10.395 -19.026 1.00 86.81 764 ARG A O 1
ATOM 6194 N N . GLU A 1 765 ? -18.114 -11.068 -16.898 1.00 89.00 765 GLU A N 1
ATOM 6195 C CA . GLU A 1 765 ? -17.224 -12.195 -17.200 1.00 89.00 765 GLU A CA 1
ATOM 6196 C C . GLU A 1 765 ? -17.924 -13.254 -18.070 1.00 89.00 765 GLU A C 1
ATOM 6198 O O . GLU A 1 765 ? -17.339 -13.749 -19.032 1.00 89.00 765 GLU A O 1
ATOM 6203 N N . LEU A 1 766 ? -19.197 -13.560 -17.795 1.00 85.62 766 LEU A N 1
ATOM 6204 C CA . LEU A 1 766 ? -20.009 -14.439 -18.644 1.00 85.62 766 LEU A CA 1
ATOM 6205 C C . LEU A 1 766 ? -20.171 -13.868 -20.059 1.00 85.62 766 LEU A C 1
ATOM 6207 O O . LEU A 1 766 ? -20.050 -14.602 -21.039 1.00 85.62 766 LEU A O 1
ATOM 6211 N N . ASN A 1 767 ? -20.358 -12.555 -20.185 1.00 85.19 767 ASN A N 1
ATOM 6212 C CA . ASN A 1 767 ? -20.451 -11.896 -21.482 1.00 85.19 767 ASN A CA 1
ATOM 6213 C C . ASN A 1 767 ? -19.122 -11.920 -22.254 1.00 85.19 767 ASN A C 1
ATOM 6215 O O . ASN A 1 767 ? -19.098 -12.245 -23.443 1.00 85.19 767 ASN A O 1
ATOM 6219 N N . GLU A 1 768 ? -17.995 -11.662 -21.588 1.00 84.50 768 GLU A N 1
ATOM 6220 C CA . GLU A 1 768 ? -16.664 -11.848 -22.181 1.00 84.50 768 GLU A CA 1
ATOM 6221 C C . GLU A 1 768 ? -16.484 -13.287 -22.680 1.00 84.50 768 GLU A C 1
ATOM 6223 O O . GLU A 1 768 ? -16.040 -13.509 -23.804 1.00 84.50 768 GLU A O 1
ATOM 6228 N N . ILE A 1 769 ? -16.911 -14.273 -21.895 1.00 81.94 769 ILE A N 1
ATOM 6229 C CA . ILE A 1 769 ? -16.875 -15.682 -22.283 1.00 81.94 769 ILE A CA 1
ATOM 6230 C C . ILE A 1 769 ? -17.734 -15.964 -23.529 1.00 81.94 769 ILE A C 1
ATOM 6232 O O . ILE A 1 769 ? -17.270 -16.672 -24.423 1.00 81.94 769 ILE A O 1
ATOM 6236 N N . THR A 1 770 ? -18.945 -15.405 -23.624 1.00 79.38 770 THR A N 1
ATOM 6237 C CA . THR A 1 770 ? -19.831 -15.597 -24.793 1.00 79.38 770 THR A CA 1
ATOM 6238 C C . THR A 1 770 ? -19.303 -14.930 -26.064 1.00 79.38 770 THR A C 1
ATOM 6240 O O . THR A 1 770 ? -19.562 -15.412 -27.165 1.00 79.38 770 THR A O 1
ATOM 6243 N N . THR A 1 771 ? -18.529 -13.849 -25.923 1.00 78.19 771 THR A N 1
ATOM 6244 C CA . THR A 1 771 ? -17.928 -13.112 -27.050 1.00 78.19 771 THR A CA 1
ATOM 6245 C C . THR A 1 771 ? -16.573 -13.677 -27.476 1.00 78.19 771 THR A C 1
ATOM 6247 O O . THR A 1 771 ? -16.126 -13.453 -28.605 1.00 78.19 771 THR A O 1
ATOM 6250 N N . MET A 1 772 ? -15.913 -14.453 -26.613 1.00 74.38 772 MET A N 1
ATOM 6251 C CA . MET A 1 772 ? -14.772 -15.265 -27.012 1.00 74.38 772 MET A CA 1
ATOM 6252 C C . MET A 1 772 ? -15.268 -16.370 -27.948 1.00 74.38 772 MET A C 1
ATOM 6254 O O . MET A 1 772 ? -15.887 -17.327 -27.506 1.00 74.38 772 MET A O 1
ATOM 6258 N N . HIS A 1 773 ? -14.958 -16.268 -29.241 1.00 56.78 773 HIS A N 1
ATOM 6259 C CA . HIS A 1 773 ? -15.104 -17.373 -30.188 1.00 56.78 773 HIS A CA 1
ATOM 6260 C C . HIS A 1 773 ? -13.909 -18.329 -30.043 1.00 56.78 773 HIS A C 1
ATOM 6262 O O . HIS A 1 773 ? -12.850 -18.060 -30.619 1.00 56.78 773 HIS A O 1
ATOM 6268 N N . PRO A 1 774 ? -13.995 -19.451 -29.302 1.00 53.62 774 PRO A N 1
ATOM 6269 C CA . PRO A 1 774 ? -13.017 -20.500 -29.478 1.00 53.62 774 PRO A CA 1
ATOM 6270 C C . PRO A 1 774 ? -13.195 -21.075 -30.882 1.00 53.62 774 PRO A C 1
ATOM 6272 O O . PRO A 1 774 ? -14.300 -21.396 -31.315 1.00 53.62 774 PRO A O 1
ATOM 6275 N N . SER A 1 775 ? -12.081 -21.271 -31.571 1.00 48.09 775 SER A N 1
ATOM 6276 C CA . SER A 1 775 ? -11.958 -22.241 -32.650 1.00 48.09 775 SER A CA 1
ATOM 6277 C C . SER A 1 775 ? -12.166 -23.649 -32.069 1.00 48.09 775 SER A C 1
ATOM 6279 O O . SER A 1 775 ? -11.214 -24.394 -31.852 1.00 48.09 775 SER A O 1
ATOM 6281 N N . CYS A 1 776 ? -13.407 -23.990 -31.710 1.00 48.75 776 CYS A N 1
ATOM 6282 C CA . CYS A 1 776 ? -13.775 -25.300 -31.180 1.00 48.75 776 CYS A CA 1
ATOM 6283 C C . CYS A 1 776 ? -14.567 -26.115 -32.213 1.00 48.75 776 CYS A C 1
ATOM 6285 O O . CYS A 1 776 ? -15.272 -25.533 -33.034 1.00 48.75 776 CYS A O 1
ATOM 6287 N N . PRO A 1 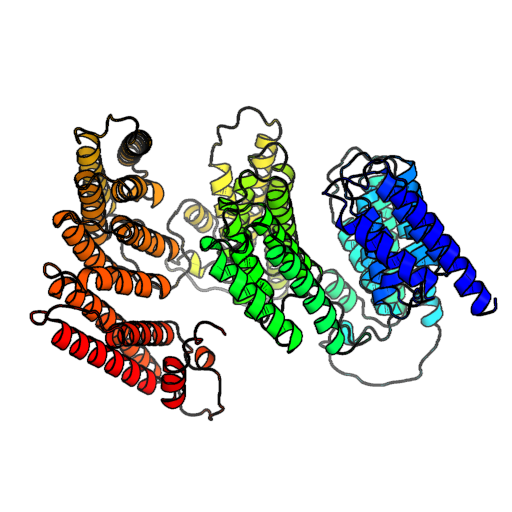777 ? -14.432 -27.456 -32.204 1.00 47.78 777 PRO A N 1
ATOM 6288 C CA . PRO A 1 777 ? -14.954 -28.323 -33.257 1.00 47.78 777 PRO A CA 1
ATOM 6289 C C . PRO A 1 777 ? -16.488 -28.336 -33.293 1.00 47.78 777 PRO A C 1
ATOM 6291 O O . PRO A 1 777 ? -17.133 -28.210 -32.250 1.00 47.78 777 PRO A O 1
ATOM 6294 N N . GLU A 1 778 ? -17.045 -28.591 -34.479 1.00 47.94 778 GLU A N 1
ATOM 6295 C CA . GLU A 1 778 ? -18.484 -28.642 -34.818 1.00 47.94 778 GLU A CA 1
ATOM 6296 C C . GLU A 1 778 ? -19.329 -29.641 -33.988 1.00 47.94 778 GLU A C 1
ATOM 6298 O O . GLU A 1 778 ? -20.548 -29.649 -34.091 1.00 47.94 778 GLU A O 1
ATOM 6303 N N . GLU A 1 779 ? -18.712 -30.445 -33.114 1.00 50.12 779 GLU A N 1
ATOM 6304 C CA . GLU A 1 779 ? -19.374 -31.403 -32.207 1.00 50.12 779 GLU A CA 1
ATOM 6305 C C . GLU A 1 779 ? -19.494 -30.907 -30.748 1.00 50.12 779 GLU A C 1
ATOM 6307 O O . GLU A 1 779 ? -19.711 -31.700 -29.830 1.00 50.12 779 GLU A O 1
ATOM 6312 N N . SER A 1 780 ? -19.246 -29.625 -30.477 1.00 57.06 780 SER A N 1
ATOM 6313 C CA . SER A 1 780 ? -19.183 -29.105 -29.105 1.00 57.06 780 SER A CA 1
ATOM 6314 C C . SER A 1 780 ? -20.548 -28.647 -28.575 1.00 57.06 780 SER A C 1
ATOM 6316 O O . SER A 1 780 ? -21.320 -28.017 -29.289 1.00 57.06 780 SER A O 1
ATOM 6318 N N . LEU A 1 781 ? -20.799 -28.864 -27.275 1.00 64.56 781 LEU A N 1
ATOM 6319 C CA . LEU A 1 781 ? -21.909 -28.284 -26.480 1.00 64.56 781 LEU A CA 1
ATOM 6320 C C . LEU A 1 781 ? -21.808 -26.753 -26.322 1.00 64.56 781 LEU A C 1
ATOM 6322 O O . LEU A 1 781 ? -22.413 -26.137 -25.451 1.00 64.56 781 LEU A O 1
ATOM 6326 N N . TRP A 1 782 ? -20.984 -26.132 -27.153 1.00 72.62 782 TRP A N 1
ATOM 6327 C CA . TRP A 1 782 ? -20.636 -24.731 -27.107 1.00 72.62 782 TRP A CA 1
ATOM 6328 C C . TRP A 1 782 ? -21.816 -23.799 -27.425 1.00 72.62 782 TRP A C 1
ATOM 6330 O O . TRP A 1 782 ? -21.941 -22.793 -26.733 1.00 72.62 782 TRP A O 1
ATOM 6340 N N . PRO A 1 783 ? -22.722 -24.115 -28.378 1.00 76.81 783 PRO A N 1
ATOM 6341 C CA . PRO A 1 783 ? -23.923 -23.309 -28.594 1.00 76.81 783 PRO A CA 1
ATOM 6342 C C . PRO A 1 783 ? -24.839 -23.270 -27.365 1.00 76.81 783 PRO A C 1
ATOM 6344 O O . PRO A 1 783 ? -25.245 -22.191 -26.954 1.00 76.81 783 PRO A O 1
ATOM 6347 N N . GLU A 1 784 ? -25.088 -24.422 -26.735 1.00 77.75 784 GLU A N 1
ATOM 6348 C CA . GLU A 1 784 ? -25.905 -24.530 -25.515 1.00 77.75 784 GLU A CA 1
ATOM 6349 C C . GLU A 1 784 ? -25.236 -23.821 -24.324 1.00 77.75 784 GLU A C 1
ATOM 6351 O O . GLU A 1 784 ? -25.894 -23.180 -23.505 1.00 77.75 784 GLU A O 1
ATOM 6356 N N . PHE A 1 785 ? -23.902 -23.882 -24.242 1.00 79.25 785 PHE A N 1
ATOM 6357 C CA . PHE A 1 785 ? -23.125 -23.116 -23.270 1.00 79.25 785 PHE A CA 1
ATOM 6358 C C . PHE A 1 785 ? -23.243 -21.605 -23.473 1.00 79.25 785 PHE A C 1
ATOM 6360 O O . PHE A 1 785 ? -23.497 -20.895 -22.501 1.00 79.25 785 PHE A O 1
ATOM 6367 N N . ILE A 1 786 ? -23.079 -21.114 -24.707 1.00 80.81 786 ILE A N 1
ATOM 6368 C CA . ILE A 1 786 ? -23.240 -19.689 -25.022 1.00 80.81 786 ILE A CA 1
ATOM 6369 C C . ILE A 1 786 ? -24.659 -19.248 -24.686 1.00 80.81 786 ILE A C 1
ATOM 6371 O O . ILE A 1 786 ? -24.821 -18.250 -23.996 1.00 80.81 786 ILE A O 1
ATOM 6375 N N . GLU A 1 787 ? -25.668 -20.003 -25.122 1.00 83.38 787 GLU A N 1
ATOM 6376 C CA . GLU A 1 787 ? -27.071 -19.691 -24.860 1.00 83.38 787 GLU A CA 1
ATOM 6377 C C . GLU A 1 787 ? -27.327 -19.548 -23.357 1.00 83.38 787 GLU A C 1
ATOM 6379 O O . GLU A 1 787 ? -27.873 -18.535 -22.916 1.00 83.38 787 GLU A O 1
ATOM 6384 N N . LYS A 1 788 ? -26.842 -20.500 -22.551 1.00 82.75 788 LYS A N 1
ATOM 6385 C CA . LYS A 1 788 ? -27.040 -20.465 -21.102 1.00 82.75 788 LYS A CA 1
ATOM 6386 C C . LYS A 1 788 ? -26.235 -19.368 -20.403 1.00 82.75 788 LYS A C 1
ATOM 6388 O O . LYS A 1 788 ? -26.743 -18.731 -19.483 1.00 82.75 788 LYS A O 1
ATOM 6393 N N . ALA A 1 789 ? -25.000 -19.113 -20.832 1.00 82.69 789 ALA A N 1
ATOM 6394 C CA . ALA A 1 789 ? -24.190 -18.019 -20.302 1.00 82.69 789 ALA A CA 1
ATOM 6395 C C . ALA A 1 789 ? -24.807 -16.652 -20.642 1.00 82.69 789 ALA A C 1
ATOM 6397 O O . ALA A 1 789 ? -24.896 -15.797 -19.764 1.00 82.69 789 ALA A O 1
ATOM 6398 N N . SER A 1 790 ? -25.308 -16.470 -21.868 1.00 84.00 790 SER A N 1
ATOM 6399 C CA . SER A 1 790 ? -26.043 -15.272 -22.285 1.00 84.00 790 SER A CA 1
ATOM 6400 C C . SER A 1 790 ? -27.355 -15.105 -21.518 1.00 84.00 790 SER A C 1
ATOM 6402 O O . SER A 1 790 ? -27.691 -13.989 -21.125 1.00 84.00 790 SER A O 1
ATOM 6404 N N . GLU A 1 791 ? -28.080 -16.197 -21.257 1.00 87.62 791 GLU A N 1
ATOM 6405 C CA . GLU A 1 791 ? -29.279 -16.175 -20.416 1.00 87.62 791 GLU A CA 1
ATOM 6406 C C . GLU A 1 791 ? -28.948 -15.715 -18.989 1.00 87.62 791 GLU A C 1
ATOM 6408 O O . GLU A 1 791 ? -29.608 -14.815 -18.473 1.00 87.62 791 GLU A O 1
ATOM 6413 N N . ASN A 1 792 ? -27.896 -16.261 -18.376 1.00 87.00 792 ASN A N 1
ATOM 6414 C CA . ASN A 1 792 ? -27.463 -15.878 -17.031 1.00 87.00 792 ASN A CA 1
ATOM 6415 C C . ASN A 1 792 ? -26.965 -14.425 -16.969 1.00 87.00 792 ASN A C 1
ATOM 6417 O O . ASN A 1 792 ? -27.293 -13.708 -16.025 1.00 87.00 792 ASN A O 1
ATOM 6421 N N . THR A 1 793 ? -26.231 -13.956 -17.985 1.00 87.56 793 THR A N 1
ATOM 6422 C CA . THR A 1 793 ? -25.874 -12.535 -18.123 1.00 87.56 793 THR A CA 1
ATOM 6423 C C . THR A 1 793 ? -27.128 -11.667 -18.167 1.00 87.56 793 THR A C 1
ATOM 6425 O O . THR A 1 793 ? -27.209 -10.686 -17.431 1.00 87.56 793 THR A O 1
ATOM 6428 N N . ARG A 1 794 ? -28.122 -12.027 -18.990 1.00 89.88 794 ARG A N 1
ATOM 6429 C CA . ARG A 1 794 ? -29.384 -11.281 -19.098 1.00 89.88 794 ARG A CA 1
ATOM 6430 C C . ARG A 1 794 ? -30.111 -11.217 -17.754 1.00 89.88 794 ARG A C 1
ATOM 6432 O O . ARG A 1 794 ? -30.492 -10.130 -17.341 1.00 89.88 794 ARG A O 1
ATOM 6439 N N . ILE A 1 795 ? -30.263 -12.354 -17.076 1.00 88.38 795 ILE A N 1
ATOM 6440 C CA . ILE A 1 795 ? -30.955 -12.446 -15.783 1.00 88.38 795 ILE A CA 1
ATOM 6441 C C . ILE A 1 795 ? -30.278 -11.555 -14.732 1.00 88.38 795 ILE A C 1
ATOM 6443 O O . ILE A 1 795 ? -30.952 -10.764 -14.082 1.00 88.38 795 ILE A O 1
ATOM 6447 N N . LEU A 1 796 ? -28.949 -11.624 -14.598 1.00 87.50 796 LEU A N 1
ATOM 6448 C CA . LEU A 1 796 ? -28.217 -10.799 -13.630 1.00 87.50 796 LEU A CA 1
ATOM 6449 C C . LEU A 1 796 ? -28.347 -9.297 -13.930 1.00 87.50 796 LEU A C 1
ATOM 6451 O O . LEU A 1 796 ? -28.418 -8.492 -13.005 1.00 87.50 796 LEU A O 1
ATOM 6455 N N . LEU A 1 797 ? -28.396 -8.907 -15.207 1.00 86.75 797 LEU A N 1
ATOM 6456 C CA . LEU A 1 797 ? -28.604 -7.511 -15.601 1.00 86.75 797 LEU A CA 1
ATOM 6457 C C . LEU A 1 797 ? -30.030 -7.024 -15.327 1.00 86.75 797 LEU A C 1
ATOM 6459 O O . LEU A 1 797 ? -30.202 -5.884 -14.902 1.00 86.75 797 LEU A O 1
ATOM 6463 N N . GLU A 1 798 ? -31.037 -7.868 -15.551 1.00 86.50 798 GLU A N 1
ATOM 6464 C CA . GLU A 1 798 ? -32.432 -7.574 -15.201 1.00 86.50 798 GLU A CA 1
ATOM 6465 C C . GLU A 1 798 ? -32.582 -7.387 -13.689 1.00 86.50 798 GLU A C 1
ATOM 6467 O O . GLU A 1 798 ? -33.114 -6.373 -13.240 1.00 86.50 798 GLU A O 1
ATOM 6472 N N . ASP A 1 799 ? -32.013 -8.292 -12.895 1.00 85.81 799 ASP A N 1
ATOM 6473 C CA . ASP A 1 799 ? -32.015 -8.181 -11.439 1.00 85.81 799 ASP A CA 1
ATOM 6474 C C . ASP A 1 799 ? -31.290 -6.912 -10.950 1.00 85.81 799 ASP A C 1
ATOM 6476 O O . ASP A 1 799 ? -31.753 -6.241 -10.027 1.00 85.81 799 ASP A O 1
ATOM 6480 N N . LEU A 1 800 ? -30.176 -6.524 -11.581 1.00 84.00 800 LEU A N 1
ATOM 6481 C CA . LEU A 1 800 ? -29.493 -5.264 -11.266 1.00 84.00 800 LEU A CA 1
ATOM 6482 C C . LEU A 1 800 ? -30.375 -4.044 -11.548 1.00 84.00 800 LEU A C 1
ATOM 6484 O O . LEU A 1 800 ? -30.427 -3.132 -10.717 1.00 84.00 800 LEU A O 1
ATOM 6488 N N . GLN A 1 801 ? -31.116 -4.043 -12.657 1.00 85.06 801 GLN A N 1
ATOM 6489 C CA . GLN A 1 801 ? -32.084 -2.984 -12.962 1.00 85.06 801 GLN A CA 1
ATOM 6490 C C . GLN A 1 801 ? -33.201 -2.921 -11.916 1.00 85.06 801 GLN A C 1
ATOM 6492 O O . GLN A 1 801 ? -33.549 -1.833 -11.458 1.00 85.06 801 GLN A O 1
ATOM 6497 N N . GLU A 1 802 ? -33.707 -4.070 -11.458 1.00 82.88 802 GLU A N 1
ATOM 6498 C CA . GLU A 1 802 ? -34.713 -4.131 -10.387 1.00 82.88 802 GLU A CA 1
ATOM 6499 C C . GLU A 1 802 ? -34.208 -3.561 -9.052 1.00 82.88 802 GLU A C 1
ATOM 6501 O O . GLU A 1 802 ? -35.005 -3.089 -8.238 1.00 82.88 802 GLU A O 1
ATOM 6506 N N . THR A 1 803 ? -32.890 -3.562 -8.822 1.00 77.38 803 THR A N 1
ATOM 6507 C CA . THR A 1 803 ? -32.277 -2.920 -7.646 1.00 77.38 803 THR A CA 1
ATOM 6508 C C . THR A 1 803 ? -32.054 -1.409 -7.791 1.00 77.38 803 THR A C 1
ATOM 6510 O O . THR A 1 803 ? -31.502 -0.791 -6.878 1.00 77.38 803 THR A O 1
ATOM 6513 N N . GLY A 1 804 ? -32.506 -0.811 -8.899 1.00 76.12 804 GLY A N 1
ATOM 6514 C CA . GLY A 1 804 ? -32.444 0.628 -9.157 1.00 76.12 804 GLY A CA 1
ATOM 6515 C C . GLY A 1 804 ? -31.218 1.084 -9.949 1.00 76.12 804 GLY A C 1
ATOM 6516 O O . GLY A 1 804 ? -30.937 2.277 -9.967 1.00 76.12 804 GLY A O 1
ATOM 6517 N N . VAL A 1 805 ? -30.478 0.168 -10.586 1.00 77.00 805 VAL A N 1
ATOM 6518 C CA . VAL A 1 805 ? -29.321 0.520 -11.424 1.00 77.00 805 VAL A CA 1
ATOM 6519 C C . VAL A 1 805 ? -29.802 0.856 -12.845 1.00 77.00 805 VAL A C 1
ATOM 6521 O O . VAL A 1 805 ? -30.393 -0.012 -13.492 1.00 77.00 805 VAL A O 1
ATOM 6524 N N . PRO A 1 806 ? -29.554 2.073 -13.364 1.00 76.94 806 PRO A N 1
ATOM 6525 C CA . PRO A 1 806 ? -29.965 2.458 -14.714 1.00 76.94 806 PRO A CA 1
ATOM 6526 C C . PRO A 1 806 ? -29.407 1.530 -15.797 1.00 76.94 806 PRO A C 1
ATOM 6528 O O . PRO A 1 806 ? -28.239 1.131 -15.764 1.00 76.94 806 PRO A O 1
ATOM 6531 N N . ARG A 1 807 ? -30.238 1.208 -16.793 1.00 77.50 807 ARG A N 1
ATOM 6532 C CA . ARG A 1 807 ? -29.873 0.308 -17.895 1.00 77.50 807 ARG A CA 1
ATOM 6533 C C . ARG A 1 807 ? -28.735 0.876 -18.739 1.00 77.50 807 ARG A C 1
ATOM 6535 O O . ARG A 1 807 ? -27.876 0.121 -19.180 1.00 77.50 807 ARG A O 1
ATOM 6542 N N . GLU A 1 808 ? -28.726 2.185 -18.939 1.00 74.62 808 GLU A N 1
ATOM 6543 C CA . GLU A 1 808 ? -27.730 2.922 -19.713 1.00 74.62 808 GLU A CA 1
ATOM 6544 C C . GLU A 1 808 ? -26.338 2.764 -19.087 1.00 74.62 808 GLU A C 1
ATOM 6546 O O . GLU A 1 808 ? -25.381 2.445 -19.786 1.00 74.62 808 GLU A O 1
ATOM 6551 N N . LEU A 1 809 ? -26.245 2.838 -17.754 1.00 70.62 809 LEU A N 1
ATOM 6552 C CA . LEU A 1 809 ? -24.993 2.629 -17.019 1.00 70.62 809 LEU A CA 1
ATOM 6553 C C . LEU A 1 809 ? -24.501 1.179 -17.086 1.00 70.62 809 LEU A C 1
ATOM 6555 O O . LEU A 1 809 ? -23.295 0.936 -17.125 1.00 70.62 809 LEU A O 1
ATOM 6559 N N . LEU A 1 810 ? -25.416 0.206 -17.106 1.00 78.19 810 LEU A N 1
ATOM 6560 C CA . LEU A 1 810 ? -25.054 -1.200 -17.296 1.00 78.19 810 LEU A CA 1
ATOM 6561 C C . LEU A 1 810 ? -24.516 -1.453 -18.712 1.00 78.19 810 LEU A C 1
ATOM 6563 O O . LEU A 1 810 ? -23.554 -2.201 -18.859 1.00 78.19 810 LEU A O 1
ATOM 6567 N N . ILE A 1 811 ? -25.094 -0.814 -19.736 1.00 75.06 811 ILE A N 1
ATOM 6568 C CA . ILE A 1 811 ? -24.628 -0.907 -21.129 1.00 75.06 811 ILE A CA 1
ATOM 6569 C C . ILE A 1 811 ? -23.248 -0.256 -21.273 1.00 75.06 811 ILE A C 1
ATOM 6571 O O . ILE A 1 811 ? -22.319 -0.913 -21.748 1.00 75.06 811 ILE A O 1
ATOM 6575 N N . ASP A 1 812 ? -23.069 0.962 -20.757 1.00 68.56 812 ASP A N 1
ATOM 6576 C CA . ASP A 1 812 ? -21.764 1.634 -20.706 1.00 68.56 812 ASP A CA 1
ATOM 6577 C C . ASP A 1 812 ? -20.725 0.787 -19.962 1.00 68.56 812 ASP A C 1
ATOM 6579 O O . ASP A 1 812 ? -19.558 0.729 -20.354 1.00 68.56 812 ASP A O 1
ATOM 6583 N N . GLY A 1 813 ? -21.159 0.081 -18.915 1.00 64.31 813 GLY A N 1
ATOM 6584 C CA . GLY A 1 813 ? -20.356 -0.856 -18.140 1.00 64.31 813 GLY A CA 1
ATOM 6585 C C . GLY A 1 813 ? -19.827 -2.062 -18.936 1.00 64.31 813 GLY A C 1
ATOM 6586 O O . GLY A 1 813 ? -18.795 -2.644 -18.596 1.00 64.31 813 GLY A O 1
ATOM 6587 N N . PHE A 1 814 ? -20.535 -2.457 -19.993 1.00 68.88 814 PHE A N 1
ATOM 6588 C CA . PHE A 1 814 ? -20.172 -3.578 -20.863 1.00 68.88 814 PHE A CA 1
ATOM 6589 C C . PHE A 1 814 ? -19.377 -3.116 -22.089 1.00 68.88 814 PHE A C 1
ATOM 6591 O O . PHE A 1 814 ? -18.477 -3.829 -22.540 1.00 68.88 814 PHE A O 1
ATOM 6598 N N . GLU A 1 815 ? -19.676 -1.927 -22.616 1.00 63.03 815 GLU A N 1
ATOM 6599 C CA . GLU A 1 815 ? -19.000 -1.355 -23.785 1.00 63.03 815 GLU A CA 1
ATOM 6600 C C . GLU A 1 815 ? -17.643 -0.727 -23.423 1.00 63.03 815 GLU A C 1
ATOM 6602 O O . GLU A 1 815 ? -16.668 -0.857 -24.176 1.00 63.03 815 GLU A O 1
ATOM 6607 N N . ASN A 1 816 ? -17.513 -0.144 -22.226 1.00 53.50 816 ASN A N 1
ATOM 6608 C CA . ASN A 1 816 ? -16.224 0.284 -21.697 1.00 53.50 816 ASN A CA 1
ATOM 6609 C C . ASN A 1 816 ? -15.457 -0.906 -21.108 1.00 53.50 816 ASN A C 1
ATOM 6611 O O . ASN A 1 816 ? -15.588 -1.255 -19.937 1.00 53.50 816 ASN A O 1
ATOM 6615 N N . LYS A 1 817 ? -14.500 -1.444 -21.872 1.00 47.22 817 LYS A N 1
ATOM 6616 C CA . LYS A 1 817 ? -13.496 -2.415 -21.374 1.00 47.22 817 LYS A CA 1
ATOM 6617 C C . LYS A 1 817 ? -12.643 -1.903 -20.189 1.00 47.22 817 LYS A C 1
ATOM 6619 O O . LYS A 1 817 ? -11.827 -2.652 -19.659 1.00 47.22 817 LYS A O 1
ATOM 6624 N N . ASN A 1 818 ? -12.834 -0.649 -19.769 1.00 40.22 818 ASN A N 1
ATOM 6625 C CA . ASN A 1 818 ? -12.105 0.059 -18.713 1.00 40.22 818 ASN A CA 1
ATOM 6626 C C . ASN A 1 818 ? -12.903 0.276 -17.410 1.00 40.22 818 ASN A C 1
ATOM 6628 O O . ASN A 1 818 ? -12.513 1.096 -16.587 1.00 40.22 818 ASN A O 1
ATOM 6632 N N . VAL A 1 819 ? -13.981 -0.467 -17.147 1.00 40.03 819 VAL A N 1
ATOM 6633 C CA . VAL A 1 819 ? -14.765 -0.304 -15.895 1.00 40.03 819 VAL A CA 1
ATOM 6634 C C . VAL A 1 819 ? -14.021 -0.785 -14.636 1.00 40.03 819 VAL A C 1
ATOM 6636 O O . VAL A 1 819 ? -14.467 -0.559 -13.522 1.00 40.03 819 VAL A O 1
ATOM 6639 N N . ASN A 1 820 ? -12.834 -1.384 -14.779 1.00 35.62 820 ASN A N 1
ATOM 6640 C CA . ASN A 1 820 ? -11.917 -1.615 -13.654 1.00 35.62 820 ASN A CA 1
ATOM 6641 C C . ASN A 1 820 ? -11.005 -0.407 -13.343 1.00 35.62 820 ASN A C 1
ATOM 6643 O O . ASN A 1 820 ? -10.049 -0.556 -12.585 1.00 35.62 820 ASN A O 1
ATOM 6647 N N . SER A 1 821 ? -11.242 0.759 -13.950 1.00 29.22 821 SER A N 1
ATOM 6648 C CA . SER A 1 821 ? -10.507 1.985 -13.641 1.00 29.22 821 SER A CA 1
ATOM 6649 C C . SER A 1 821 ? -11.460 3.148 -13.398 1.00 29.22 821 SER A C 1
ATOM 6651 O O . SER A 1 821 ? -11.610 4.021 -14.253 1.00 29.22 821 SER A O 1
ATOM 6653 N N . LYS A 1 822 ? -12.115 3.124 -12.246 1.00 26.39 822 LYS A N 1
ATOM 6654 C CA . LYS A 1 822 ? -12.279 4.255 -11.335 1.00 26.39 822 LYS A CA 1
ATOM 6655 C C . LYS A 1 822 ? -12.700 3.693 -9.991 1.00 26.39 822 LYS A C 1
ATOM 6657 O O . LYS A 1 822 ? -13.473 2.711 -10.046 1.00 26.39 822 LYS A O 1
#